Protein AF-A0A812NAX4-F1 (afdb_monomer)

Solvent-accessible surface area (backbone atoms only — not comparable to full-atom values): 62781 Å² total; per-residue (Å²): 134,81,82,60,40,32,60,65,48,39,56,72,76,38,64,85,41,59,45,77,74,54,98,50,32,24,37,31,60,54,75,72,42,81,40,72,45,87,43,66,38,52,86,31,51,60,58,52,54,61,52,49,70,75,42,55,69,29,51,54,52,54,76,72,54,90,77,86,83,73,79,55,61,58,78,74,62,56,74,78,41,81,78,51,67,66,37,50,66,20,48,49,54,37,56,79,65,63,74,74,81,77,62,67,94,86,67,61,64,92,54,76,72,58,40,53,35,77,49,75,54,81,39,40,68,48,80,36,25,58,86,56,80,72,66,96,62,95,67,77,50,75,64,40,61,62,59,78,36,71,72,51,55,52,49,42,26,52,47,27,51,48,53,51,38,50,56,44,37,50,20,47,75,78,35,60,86,48,38,64,66,44,49,54,50,52,67,70,31,40,29,34,75,69,30,70,69,49,33,55,52,50,50,48,46,54,49,34,37,75,75,61,31,59,70,50,30,36,52,52,42,51,48,69,62,66,71,60,54,75,92,77,54,44,73,65,56,57,47,48,43,56,73,74,38,85,78,68,78,78,74,82,83,67,92,89,49,78,69,61,51,54,53,49,49,50,48,48,30,55,74,67,48,55,48,60,72,39,63,70,54,34,53,40,50,50,43,29,54,55,48,51,57,36,48,75,68,68,42,85,75,73,74,65,73,92,77,68,55,68,71,56,52,52,49,50,38,64,73,58,36,89,46,69,68,34,49,52,53,36,44,73,29,59,42,84,76,76,87,60,76,72,79,75,78,60,65,86,39,85,87,43,42,57,80,56,66,32,87,84,41,60,67,59,46,25,52,19,39,32,35,45,47,51,68,65,48,70,50,100,56,86,59,86,46,66,44,75,44,49,82,52,86,64,74,76,68,56,77,82,62,61,81,55,78,86,53,90,62,47,52,37,30,55,70,71,48,101,90,42,75,35,54,60,42,50,86,83,70,77,72,53,74,71,64,57,46,65,36,32,66,71,44,83,77,38,64,40,68,56,42,39,30,51,55,14,47,51,51,37,26,31,30,69,45,46,83,65,49,60,56,45,29,46,26,32,63,81,49,80,46,40,47,53,42,50,32,47,30,33,32,71,49,54,72,72,72,36,44,80,27,43,49,44,55,57,41,43,71,41,64,61,98,46,100,80,54,92,49,21,35,28,30,37,80,83,72,47,64,35,40,66,42,58,39,74,72,58,73,78,50,88,79,72,72,73,79,72,73,69,81,77,67,82,92,81,85,81,93,66,74,59,103,43,72,73,42,52,53,52,53,52,51,51,49,51,50,50,35,54,50,46,34,57,42,54,89,46,55,41,64,59,23,27,33,34,10,37,23,43,42,42,40,56,51,49,50,53,51,49,26,39,70,76,43,50,91,56,15,71,82,73,44,74,51,69,66,56,52,50,52,53,43,52,52,26,50,52,35,33,49,51,17,51,68,37,55,79,83,47,53,54,49,46,77,83,53,67,62,51,74,66,55,43,39,62,88,48,82,73,82,75,51,74,66,50,45,54,53,29,47,53,51,50,45,51,51,44,59,73,53,48,90,79,61,93,70,87,83,50,71,74,46,64,38,36,48,72,69,56,47,52,50,40,40,52,51,16,42,54,50,29,52,49,53,50,54,68,70,41,84,83,62,69,91,80,55,72,64,56,57,60,51,54,63,63,53,76,76,58,90,75,81,79,51,74,65,58,50,54,52,49,52,50,50,55,52,42,53,57,67,55,69,67,81,86,70,98,64,59,64,46,53,56,41,50,52,48,47,35,52,52,67,43,76,82,64,92,66,66,74,88,77,51,42,64,37,78,64,62,54,41,42,6,62,87,43,94,54,38,35,35,30,53,46,98,87,71,45,78,45,48,27,36,46,53,36,24,20,33,56,37,81,46,86,53,95,91,51,83,75,48,69,46,67,42,70,70,36,75,56,67,37,51,47,68,50,39,51,36,33,34,26,37,36,45,45,79,77,48,102,48,32,30,37,35,42,90,84,38,60,70,47,75,39,51,56,78,42,50,69,30,30,44,53,68,69,43,76,50,76,57,99,66,38,37,39,38,31,45,42,73,67,34,50,52,50,48,52,53,50,60,72,65,37,37,66,58,58,33,50,56,48,52,54,52,48,60,61,47,55,76,66,50,54,72,63,59,60,64,72,73,63,81,84,64,85,87,78,78,77,83,74,79,59,89,94,64,48,40,80,49,34,16,86,81,42,19,69,62,47,48,31,54,52,53,67,50,43,55,70,74,32,67,94,52,79,62,48,50,100,85,49,20,36,77,49,103,90,50,73,42,51,42,71,56,53,28,66,28,40,51,51,20,49,55,62,76,45,57,90,52,53,62,70,57,35,0,46,50,47,49,51,54,60,57,50,53,38,88,67,64,91,61,17,67,58,49,38,51,51,49,53,53,44,26,65,74,63,14,75,80,80,73,82,85,125

pLDDT: mean 71.29, std 19.47, range [27.11, 98.25]

Sequence (1087 aa):
EQVPELRPWLLANRPGIYQRVEGVRYLCRPCGSEVFFVRPALSAVWFVHEHENKHKEGLQRMAAASWFQLRPNLSELLAQAVAFQRTPDSFDAWIANGVLAFTTESQAPSGWLSALRITVQGCSATLRHRDCEQGLADSLCASCEKLVTKPMLDSVANWARRLACADLVFACVFRPQDVAAKLERMESSDYTAYSKKCRSEVRRCSEIFSSMGIAALHDHCRRQWLCMTGATLTDEIRRFIRVNIAELNLISCEPDEQSACEDLQLAAYVASGKMQKHVAVRALLHTFVQAERRISSGNALVRPGRSLPDDFRLELMGTLGQGKAAADLLAMFHVRTRGQSRPRLDFGNPLVPDFFLSHLDKEGQQTSCATAFRLLTGGESQRLLRVAIDETYWRPTWQPVSQFKNRDVAIVGGGWSDEANMAVLNPKDGRSDHDLARLTVSCVAAKNPLFVELVGQLLESFEKAGRKALPVSVAYDGGTSNSLLNAVLLGLVDQDEMSDYPFFRSVSVARPNLKMFPLGVLRSKSKQYISGSNVFAEGGTAGLGVHKQRRAVGQRPSRFLEDNWECDGIRIFMFLGELISSTWNCGLGPEATFRNAMTAWYLLLIQVSEAKRIHGQGWRERALPSQTIRNCLHVVAHAALACIYNCSGTPWSLRGRQERPAEIKAPWRGNPSIANAIYSTQLEHLKNLRDSSKFQYPAVAPAFAVDLLEASELAGQALRGACFLQSMWSKARDTSLGYLWDLIMASWGKKQELSTWNAVEHELALARQASALDGGQRQSRIAAWTSRQNAMHGKASASDPSELLVTRVTHFKSHSESQLLLFLRADETVSLCLPLTSFRGAVLAGKGNPRRLQVARPSAAPLPAGLVKAVRVVELVESSKTTWVATGLNPVSMLDTTSVLAEVRAKEITRNSSRTTVKLSKEALEAMADFIKKAPWKEAAAAEEKVAWVHVGMFWQSVALQLVATPAGLAISKLPGLTAKQLTPAAGVKHIPLFLRGLPAIWEATPLLDSEGSFRIPKRSIPWPEVCVRAQDMLDVKLAGKNQSEYGKSVLWVLRSLLPEGDGALKRLQSFVQDVDSLAAPMLPLH

Foldseek 3Di:
DDQDFVVVVCCVPPNPQWDDQDDQWTQGPLVRDIAGLVGRGPVSVVVVVVVCVVRVVSVVVVVVDPPPDEAADEPVACVQQPLCVLAVVLQCLCVVLPPLDDPDPPDDPPDLNNQWDWDDDGRYIYIAGPPDPDDPDSDHDPSRNVSSDLVVVLVSLLNSLLSLLLVLLVCLVPNVVCNVVSLVVQCVHSSLVSDVVSVVVSVVLVVCCVPPNSVSSNVSSLVSVLPDPPVRCDVVNVVSCVRPRVPNDNDNDDPDDPPVVVVVVVVVCVVVVVLCSDVLSVVLVVQQVVQVVCVVVVNPDDPRDPPQDLVNVVVLCLVQPPDPVSCVSCVNSVNDCPDPPRSLPLCVDLLAQNQFAFLVPLVSLLSSLLSVLCSVCVDPDPDQAEAEAEDDQDALPCVSVVSVPPDQDDGAFDDDDPVDDNSIDGPPPPDDSVVVRRGDGDGDDDAQPVNQQSVLSNQLSNCVNVVNDGRQEYEYAPDQSCVNVQCLQQVVDDLVVLCVHHNSVQWDFADPPPVPSPTTWTAGPSRHTYHYDYCVVVVVPPDDDPPPVPPPDDDDDDPDPPPDPVSVVVVVVRVLVVLLVLLLHLVDALLSSLLSLLLSLLLLVVQLVVLCVPVPPCSCVVGDHPLVSVLSNLSSVVSNVCLQPPDQPDFSDSLLRPPPVCQLCVVPFDRDDSVSSVVSSVVSSVVSVVCVVPDDDPGHPGGDRQHPVNSVVSSVVSNVVNVVVVVVSPPPDDPPVPVVVVVVVVVVPDDDDDDPVNVQVVVLVVLQRVLRVDDDDDFLVLQLLVLLLCLLPPQDDPDDQVVDQWARCFWQAALVDWWKFWFQDPVRDIFIWTFHWFWFWDWDDDDPDDIDTRTHGTDNGIGGLSGTQKTWIFTWDDPDPFKTKGFPPTDIDIDGSSRTRTIGDFPDWDDDPGMIMTGHDPVSVVSVVVSVVVVSSVVSVVVVVVCVVVCVPCVVPVVVPPPPPDPPDDDPDDPPPADLLCCFLVNVQPVQLVLLVCQQVLVVVDRQADPQCWGDAPPDTHRSNQLSNLLSQLLCNVCTPDDRSRSSVVVVVLSVLCGPPDPCNSVSVSVSSVSSVSRGRGDDPPD

Structure (mmCIF, N/CA/C/O backbone):
data_AF-A0A812NAX4-F1
#
_entry.id   AF-A0A812NAX4-F1
#
loop_
_atom_site.group_PDB
_atom_site.id
_atom_site.type_symbol
_atom_site.label_atom_id
_atom_site.label_alt_id
_atom_site.label_comp_id
_atom_site.label_asym_id
_atom_site.label_entity_id
_atom_site.label_seq_id
_atom_site.pdbx_PDB_ins_code
_atom_site.Cartn_x
_atom_site.Cartn_y
_atom_site.Cartn_z
_atom_site.occupancy
_atom_site.B_iso_or_equiv
_atom_site.auth_seq_id
_atom_site.auth_comp_id
_atom_site.auth_asym_id
_atom_site.auth_atom_id
_atom_site.pdbx_PDB_model_num
ATOM 1 N N . GLU A 1 1 ? 28.084 24.076 -22.697 1.00 32.84 1 GLU A N 1
ATOM 2 C CA . GLU A 1 1 ? 29.209 23.252 -23.200 1.00 32.84 1 GLU A CA 1
ATOM 3 C C . GLU A 1 1 ? 28.862 21.774 -23.037 1.00 32.84 1 GLU A C 1
ATOM 5 O O . GLU A 1 1 ? 28.459 21.372 -21.952 1.00 32.84 1 GLU A O 1
ATOM 10 N N . GLN A 1 2 ? 28.924 20.979 -24.110 1.00 34.22 2 GLN A N 1
ATOM 11 C CA . GLN A 1 2 ? 28.561 19.554 -24.076 1.00 34.22 2 GLN A CA 1
ATOM 12 C C . GLN A 1 2 ? 29.540 18.765 -23.196 1.00 34.22 2 GLN A C 1
ATOM 14 O O . GLN A 1 2 ? 30.754 18.885 -23.359 1.00 34.22 2 GLN A O 1
ATOM 19 N N . VAL A 1 3 ? 29.025 17.918 -22.297 1.00 42.00 3 VAL A N 1
ATOM 20 C CA . VAL A 1 3 ? 29.852 16.965 -21.539 1.00 42.00 3 VAL A CA 1
ATOM 21 C C . VAL A 1 3 ? 30.560 16.064 -22.551 1.00 42.00 3 VAL A C 1
ATOM 23 O O . VAL A 1 3 ? 29.872 15.378 -23.313 1.00 42.00 3 VAL A O 1
ATOM 26 N N . PRO A 1 4 ? 31.901 16.038 -22.611 1.00 55.22 4 PRO A N 1
ATOM 27 C CA . PRO A 1 4 ? 32.544 15.361 -23.717 1.00 55.22 4 PRO A CA 1
ATOM 28 C C . PRO A 1 4 ? 32.395 13.842 -23.547 1.00 55.22 4 PRO A C 1
ATOM 30 O O . PRO A 1 4 ? 32.759 13.245 -22.526 1.00 55.22 4 PRO A O 1
ATOM 33 N N . GLU A 1 5 ? 31.794 13.206 -24.549 1.00 74.19 5 GLU A N 1
ATOM 34 C CA . GLU A 1 5 ? 31.645 11.756 -24.606 1.00 74.19 5 GLU A CA 1
ATOM 35 C C . GLU A 1 5 ? 32.976 11.112 -25.053 1.00 74.19 5 GLU A C 1
ATOM 37 O O . GLU A 1 5 ? 33.721 11.644 -25.881 1.00 74.19 5 GLU A O 1
ATOM 42 N N . LEU A 1 6 ? 33.274 9.917 -24.536 1.00 82.56 6 LEU A N 1
ATOM 43 C CA . LEU A 1 6 ? 34.453 9.125 -24.889 1.00 82.56 6 LEU A CA 1
ATOM 44 C C . LEU A 1 6 ? 34.507 8.845 -26.395 1.00 82.56 6 LEU A C 1
ATOM 46 O O . LEU A 1 6 ? 35.587 8.774 -26.965 1.00 82.56 6 LEU A O 1
ATOM 50 N N . ARG A 1 7 ? 33.359 8.672 -27.058 1.00 83.44 7 ARG A N 1
ATOM 51 C CA . ARG A 1 7 ? 33.320 8.344 -28.488 1.00 83.44 7 ARG A CA 1
ATOM 52 C C . ARG A 1 7 ? 33.854 9.489 -29.364 1.00 83.44 7 ARG A C 1
ATOM 54 O O . ARG A 1 7 ? 34.763 9.210 -30.141 1.00 83.44 7 ARG A O 1
ATOM 61 N N . PRO A 1 8 ? 33.344 10.733 -29.272 1.00 82.12 8 PRO A N 1
ATOM 62 C CA . PRO A 1 8 ? 33.977 11.891 -29.900 1.00 82.12 8 PRO A CA 1
ATOM 63 C C . PRO A 1 8 ? 35.474 11.978 -29.599 1.00 82.12 8 PRO A C 1
ATOM 65 O O . PRO A 1 8 ? 36.267 12.170 -30.516 1.00 82.12 8 PRO A O 1
ATOM 68 N N . TRP A 1 9 ? 35.876 11.733 -28.346 1.00 90.56 9 TRP A N 1
ATOM 69 C CA . TRP A 1 9 ? 37.289 11.742 -27.974 1.00 90.56 9 TRP A CA 1
ATOM 70 C C . TRP A 1 9 ? 38.098 10.642 -28.677 1.00 90.56 9 TRP A C 1
ATOM 72 O O . TRP A 1 9 ? 39.161 10.936 -29.211 1.00 90.56 9 TRP A O 1
ATOM 82 N N . LEU A 1 10 ? 37.601 9.403 -28.740 1.00 90.25 10 LEU A N 1
ATOM 83 C CA . LEU A 1 10 ? 38.242 8.282 -29.438 1.00 90.25 10 LEU A CA 1
ATOM 84 C C . LEU A 1 10 ? 38.336 8.532 -30.946 1.00 90.25 10 LEU A C 1
ATOM 86 O O . LEU A 1 10 ? 39.354 8.217 -31.549 1.00 90.25 10 LEU A O 1
ATOM 90 N N . LEU A 1 11 ? 37.300 9.111 -31.554 1.00 85.19 11 LEU A N 1
ATOM 91 C CA . LEU A 1 11 ? 37.309 9.451 -32.977 1.00 85.19 11 LEU A CA 1
ATOM 92 C C . LEU A 1 11 ? 38.328 10.552 -33.291 1.00 85.19 11 LEU A C 1
ATOM 94 O O . LEU A 1 11 ? 39.028 10.446 -34.292 1.00 85.19 11 LEU A O 1
ATOM 98 N N . ALA A 1 12 ? 38.436 11.564 -32.428 1.00 84.94 12 ALA A N 1
ATOM 99 C CA . ALA A 1 12 ? 39.374 12.668 -32.606 1.00 84.94 12 ALA A CA 1
ATOM 100 C C . ALA A 1 12 ? 40.826 12.279 -32.278 1.00 84.94 12 ALA A C 1
ATOM 102 O O . ALA A 1 12 ? 41.744 12.632 -33.008 1.00 84.94 12 ALA A O 1
ATOM 103 N N . ASN A 1 13 ? 41.045 11.538 -31.189 1.00 88.75 13 ASN A N 1
ATOM 104 C CA . ASN A 1 13 ? 42.379 11.307 -30.625 1.00 88.75 13 ASN A CA 1
ATOM 105 C C . ASN A 1 13 ? 42.950 9.921 -30.939 1.00 88.75 13 ASN A C 1
ATOM 107 O O . ASN A 1 13 ? 44.142 9.694 -30.729 1.00 88.75 13 ASN A O 1
ATOM 111 N N . ARG A 1 14 ? 42.117 8.970 -31.373 1.00 89.44 14 ARG A N 1
ATOM 112 C CA . ARG A 1 14 ? 42.490 7.576 -31.675 1.00 89.44 14 ARG A CA 1
ATOM 113 C C . ARG A 1 14 ? 41.815 7.065 -32.962 1.00 89.44 14 ARG A C 1
ATOM 115 O O . ARG A 1 14 ? 41.228 5.974 -32.950 1.00 89.44 14 ARG A O 1
ATOM 122 N N . PRO A 1 15 ? 41.874 7.823 -34.076 1.00 87.56 15 PRO A N 1
ATOM 123 C CA . PRO A 1 15 ? 41.167 7.467 -35.300 1.00 87.56 15 PRO A CA 1
ATOM 124 C C . PRO A 1 15 ? 41.608 6.087 -35.801 1.00 87.56 15 PRO A C 1
ATOM 126 O O . PRO A 1 15 ? 42.792 5.790 -35.920 1.00 87.56 15 PRO A O 1
ATOM 129 N N . GLY A 1 16 ? 40.637 5.209 -36.055 1.00 81.94 16 GLY A N 1
ATOM 130 C CA . GLY A 1 16 ? 40.885 3.874 -36.607 1.00 81.94 16 GLY A CA 1
ATOM 131 C C . GLY A 1 16 ? 41.453 2.830 -35.637 1.00 81.94 16 GLY A C 1
ATOM 132 O O . GLY A 1 16 ? 41.496 1.662 -36.012 1.00 81.94 16 GLY A O 1
ATOM 133 N N . ILE A 1 17 ? 41.829 3.187 -34.402 1.00 90.31 17 ILE A N 1
ATOM 134 C CA . ILE A 1 17 ? 42.374 2.235 -33.413 1.00 90.31 17 ILE A CA 1
ATOM 135 C C . ILE A 1 17 ? 41.254 1.429 -32.741 1.00 90.31 17 ILE A C 1
ATOM 137 O O . ILE A 1 17 ? 41.380 0.217 -32.558 1.00 90.31 17 ILE A O 1
ATOM 141 N N . TYR A 1 18 ? 40.146 2.088 -32.397 1.00 89.94 18 TYR A N 1
ATOM 142 C CA . TYR A 1 18 ? 39.008 1.477 -31.710 1.00 89.94 18 TYR A CA 1
ATOM 143 C C . TYR A 1 18 ? 37.757 1.520 -32.584 1.00 89.94 18 TYR A C 1
ATOM 145 O O . TYR A 1 18 ? 37.192 2.583 -32.835 1.00 89.94 18 TYR A O 1
ATOM 153 N N . GLN A 1 19 ? 37.295 0.352 -33.027 1.00 86.31 19 GLN A N 1
ATOM 154 C CA . GLN A 1 19 ? 36.069 0.211 -33.806 1.00 86.31 19 GLN A CA 1
ATOM 155 C C . GLN A 1 19 ? 34.911 -0.159 -32.885 1.00 86.31 19 GLN A C 1
ATOM 157 O O . GLN A 1 19 ? 34.950 -1.183 -32.214 1.00 86.31 19 GLN A O 1
ATOM 162 N N . ARG A 1 20 ? 33.859 0.659 -32.851 1.00 83.00 20 ARG A N 1
ATOM 163 C CA . ARG A 1 20 ? 32.684 0.362 -32.027 1.00 83.00 20 ARG A CA 1
ATOM 164 C C . ARG A 1 20 ? 31.989 -0.901 -32.541 1.00 83.00 20 ARG A C 1
ATOM 166 O O . ARG A 1 20 ? 31.646 -0.958 -33.718 1.00 83.00 20 ARG A O 1
ATOM 173 N N . VAL A 1 21 ? 31.777 -1.866 -31.650 1.00 73.44 21 VAL A N 1
ATOM 174 C CA . VAL A 1 21 ? 30.985 -3.073 -31.925 1.00 73.44 21 VAL A CA 1
ATOM 175 C C . VAL A 1 21 ? 29.538 -2.794 -31.531 1.00 73.44 21 VAL A C 1
ATOM 177 O O . VAL A 1 21 ? 28.669 -2.713 -32.389 1.00 73.44 21 VAL A O 1
ATOM 180 N N . GLU A 1 22 ? 29.293 -2.525 -30.245 1.00 62.22 22 GLU A N 1
ATOM 181 C CA . GLU A 1 22 ? 27.955 -2.252 -29.711 1.00 62.22 22 GLU A CA 1
ATOM 182 C C . GLU A 1 22 ? 28.038 -1.540 -28.353 1.00 62.22 22 GLU A C 1
ATOM 184 O O . GLU A 1 22 ? 28.858 -1.894 -27.508 1.00 62.22 22 GLU A O 1
ATOM 189 N N . GLY A 1 23 ? 27.193 -0.533 -28.101 1.00 74.94 23 GLY A N 1
ATOM 190 C CA . GLY A 1 23 ? 27.151 0.129 -26.791 1.00 74.94 23 GLY A CA 1
ATOM 191 C C . GLY A 1 23 ? 28.509 0.722 -26.391 1.00 74.94 23 GLY A C 1
ATOM 192 O O . GLY A 1 23 ? 28.989 1.641 -27.062 1.00 74.94 23 GLY A O 1
ATOM 193 N N . VAL A 1 24 ? 29.090 0.189 -25.311 1.00 72.38 24 VAL A N 1
ATOM 194 C CA . VAL A 1 24 ? 30.412 0.518 -24.736 1.00 72.38 24 VAL A CA 1
ATOM 195 C C . VAL A 1 24 ? 31.532 -0.455 -25.157 1.00 72.38 24 VAL A C 1
ATOM 197 O O . VAL A 1 24 ? 32.656 -0.366 -24.658 1.00 72.38 24 VAL A O 1
ATOM 200 N N . ARG A 1 25 ? 31.240 -1.396 -26.066 1.00 74.94 25 ARG A N 1
ATOM 201 C CA . ARG A 1 25 ? 32.199 -2.358 -26.624 1.00 74.94 25 ARG A CA 1
ATOM 202 C C . ARG A 1 25 ? 32.916 -1.781 -27.835 1.00 74.94 25 ARG A C 1
ATOM 204 O O . ARG A 1 25 ? 32.284 -1.317 -28.790 1.00 74.94 25 ARG A O 1
ATOM 211 N N . TYR A 1 26 ? 34.234 -1.894 -27.820 1.00 89.06 26 TYR A N 1
ATOM 212 C CA . TYR A 1 26 ? 35.106 -1.489 -28.909 1.00 89.06 26 TYR A CA 1
ATOM 213 C C . TYR A 1 26 ? 36.061 -2.628 -29.247 1.00 89.06 26 TYR A C 1
ATOM 215 O O . TYR A 1 26 ? 36.662 -3.220 -28.361 1.00 89.06 26 TYR A O 1
ATOM 223 N N . LEU A 1 27 ? 36.239 -2.919 -30.527 1.00 81.69 27 LEU A N 1
ATOM 224 C CA . LEU A 1 27 ? 37.303 -3.774 -31.023 1.00 81.69 27 LEU A CA 1
ATOM 225 C C . LEU A 1 27 ? 38.566 -2.927 -31.169 1.00 81.69 27 LEU A C 1
ATOM 227 O O . LEU A 1 27 ? 38.596 -1.972 -31.949 1.00 81.69 27 LEU A O 1
ATOM 231 N N . CYS A 1 28 ? 39.608 -3.266 -30.418 1.00 91.38 28 CYS A N 1
ATOM 232 C CA . CYS A 1 28 ? 40.914 -2.659 -30.593 1.00 91.38 28 CYS A CA 1
ATOM 233 C C . CYS A 1 28 ? 41.626 -3.338 -31.754 1.00 91.38 28 CYS A C 1
ATOM 235 O O . CYS A 1 28 ? 42.024 -4.498 -31.658 1.00 91.38 28 CYS A O 1
ATOM 237 N N . ARG A 1 29 ? 41.791 -2.612 -32.856 1.00 79.00 29 ARG A N 1
ATOM 238 C CA . ARG A 1 29 ? 42.434 -3.137 -34.061 1.00 79.00 29 ARG A CA 1
ATOM 239 C C . ARG A 1 29 ? 43.895 -3.564 -33.848 1.00 79.00 29 ARG A C 1
ATOM 241 O O . ARG A 1 29 ? 44.226 -4.638 -34.338 1.00 79.00 29 ARG A O 1
ATOM 248 N N . PRO A 1 30 ? 44.734 -2.838 -33.076 1.00 83.94 30 PRO A N 1
ATOM 249 C CA . PRO A 1 30 ? 46.117 -3.243 -32.808 1.00 83.94 30 PRO A CA 1
ATOM 250 C C . PRO A 1 30 ? 46.301 -4.650 -32.235 1.00 83.94 30 PRO A C 1
ATOM 252 O O . PRO A 1 30 ? 47.241 -5.346 -32.602 1.00 83.94 30 PRO A O 1
ATOM 255 N N . CYS A 1 31 ? 45.434 -5.060 -31.308 1.00 82.69 31 CYS A N 1
ATOM 256 C CA . CYS A 1 31 ? 45.576 -6.325 -30.582 1.00 82.69 31 CYS A CA 1
ATOM 257 C C . CYS A 1 31 ? 44.451 -7.325 -30.874 1.00 82.69 31 CYS A C 1
ATOM 259 O O . CYS A 1 31 ? 44.416 -8.397 -30.275 1.00 82.69 31 CYS A O 1
ATOM 261 N N . GLY A 1 32 ? 43.503 -6.965 -31.744 1.00 76.19 32 GLY A N 1
ATOM 262 C CA . GLY A 1 32 ? 42.338 -7.780 -32.096 1.00 76.19 32 GLY A CA 1
ATOM 263 C C . GLY A 1 32 ? 41.372 -8.055 -30.938 1.00 76.19 32 GLY A C 1
ATOM 264 O O . GLY A 1 32 ? 40.449 -8.851 -31.096 1.00 76.19 32 GLY A O 1
ATOM 265 N N . SER A 1 33 ? 41.569 -7.435 -29.770 1.00 79.88 33 SER A N 1
ATOM 266 C CA . SER A 1 33 ? 40.774 -7.727 -28.577 1.00 79.88 33 SER A CA 1
ATOM 267 C C . SER A 1 33 ? 39.564 -6.804 -28.450 1.00 79.88 33 SER A C 1
ATOM 269 O O . SER A 1 33 ? 39.634 -5.602 -28.723 1.00 79.88 33 SER A O 1
ATOM 271 N N . GLU A 1 34 ? 38.434 -7.369 -28.021 1.00 75.94 34 GLU A N 1
ATOM 272 C CA . GLU A 1 34 ? 37.296 -6.574 -27.568 1.00 75.94 34 GLU A CA 1
ATOM 273 C C . GLU A 1 34 ? 37.598 -5.960 -26.203 1.00 75.94 34 GLU A C 1
ATOM 275 O O . GLU A 1 34 ? 37.923 -6.646 -25.229 1.00 75.94 34 GLU A O 1
ATOM 280 N N . VAL A 1 35 ? 37.431 -4.648 -26.143 1.00 80.56 35 VAL A N 1
ATOM 281 C CA . VAL A 1 35 ? 37.630 -3.816 -24.970 1.00 80.56 35 VAL A CA 1
ATOM 282 C C . VAL A 1 35 ? 36.301 -3.199 -24.581 1.00 80.56 35 VAL A C 1
ATOM 284 O O . VAL A 1 35 ? 35.562 -2.657 -25.405 1.00 80.56 35 VAL A O 1
ATOM 287 N N . PHE A 1 36 ? 36.003 -3.271 -23.294 1.00 78.94 36 PHE A N 1
ATOM 288 C CA . PHE A 1 36 ? 34.833 -2.640 -22.714 1.00 78.94 36 PHE A CA 1
ATOM 289 C C . PHE A 1 36 ? 35.236 -1.325 -22.067 1.00 78.94 36 PHE A C 1
ATOM 291 O O . PHE A 1 36 ? 35.768 -1.307 -20.957 1.00 78.94 36 PHE A O 1
ATOM 298 N N . PHE A 1 37 ? 34.944 -0.216 -22.739 1.00 80.38 37 PHE A N 1
ATOM 299 C CA . PHE A 1 37 ? 35.069 1.100 -22.129 1.00 80.38 37 PHE A CA 1
ATOM 300 C C . PHE A 1 37 ? 33.770 1.409 -21.399 1.00 80.38 37 PHE A C 1
ATOM 302 O O . PHE A 1 37 ? 32.910 2.112 -21.915 1.00 80.38 37 PHE A O 1
ATOM 309 N N . VAL A 1 38 ? 33.635 0.819 -20.204 1.00 58.03 38 VAL A N 1
ATOM 310 C CA . VAL A 1 38 ? 32.437 0.771 -19.335 1.00 58.03 38 VAL A CA 1
ATOM 311 C C . VAL A 1 38 ? 31.697 2.114 -19.214 1.00 58.03 38 VAL A C 1
ATOM 313 O O . VAL A 1 38 ? 30.493 2.134 -18.976 1.00 58.03 38 VAL A O 1
ATOM 316 N N . ARG A 1 39 ? 32.389 3.239 -19.436 1.00 63.53 39 ARG A N 1
ATOM 317 C CA . ARG A 1 39 ? 31.844 4.592 -19.358 1.00 63.53 39 ARG A CA 1
ATOM 318 C C . ARG A 1 39 ? 31.825 5.276 -20.740 1.00 63.53 39 ARG A C 1
ATOM 320 O O . ARG A 1 39 ? 32.862 5.348 -21.394 1.00 63.53 39 ARG A O 1
ATOM 327 N N . PRO A 1 40 ? 30.694 5.863 -21.170 1.00 60.62 40 PRO A N 1
ATOM 328 C CA . PRO A 1 40 ? 30.636 6.700 -22.370 1.00 60.62 40 PRO A CA 1
ATOM 329 C C . PRO A 1 40 ? 31.168 8.129 -22.151 1.00 60.62 40 PRO A C 1
ATOM 331 O O . PRO A 1 40 ? 31.182 8.897 -23.103 1.00 60.62 40 PRO A O 1
ATOM 334 N N . ALA A 1 41 ? 31.601 8.499 -20.940 1.00 71.62 41 ALA A N 1
ATOM 335 C CA . ALA A 1 41 ? 32.140 9.823 -20.594 1.00 71.62 41 ALA A CA 1
ATOM 336 C C . ALA A 1 41 ? 33.683 9.866 -20.636 1.00 71.62 41 ALA A C 1
ATOM 338 O O . ALA A 1 41 ? 34.329 8.822 -20.546 1.00 71.62 41 ALA A O 1
ATOM 339 N N . LEU A 1 42 ? 34.292 11.060 -20.685 1.00 71.00 42 LEU A N 1
ATOM 340 C CA . LEU A 1 42 ? 35.761 11.237 -20.692 1.00 71.00 42 LEU A CA 1
ATOM 341 C C . LEU A 1 42 ? 36.517 10.593 -19.526 1.00 71.00 42 LEU A C 1
ATOM 343 O O . LEU A 1 42 ? 37.695 10.279 -19.673 1.00 71.00 42 LEU A O 1
ATOM 347 N N . SER A 1 43 ? 35.873 10.331 -18.386 1.00 64.94 43 SER A N 1
ATOM 348 C CA . SER A 1 43 ? 36.522 9.583 -17.298 1.00 64.94 43 SER A CA 1
ATOM 349 C C . SER A 1 43 ? 36.967 8.176 -17.730 1.00 64.94 43 SER A C 1
ATOM 351 O O . SER A 1 43 ? 37.780 7.546 -17.059 1.00 64.94 43 SER A O 1
ATOM 353 N N . ALA A 1 44 ? 36.481 7.694 -18.878 1.00 75.62 44 ALA A N 1
ATOM 354 C CA . ALA A 1 44 ? 36.896 6.447 -19.489 1.00 75.62 44 ALA A CA 1
ATOM 355 C C . ALA A 1 44 ? 38.250 6.498 -20.218 1.00 75.62 44 ALA A C 1
ATOM 357 O O . ALA A 1 44 ? 38.807 5.445 -20.526 1.00 75.62 44 ALA A O 1
ATOM 358 N N . VAL A 1 45 ? 38.789 7.691 -20.493 1.00 82.94 45 VAL A N 1
ATOM 359 C CA . VAL A 1 45 ? 40.061 7.880 -21.214 1.00 82.94 45 VAL A CA 1
ATOM 360 C C . VAL A 1 45 ? 41.217 7.181 -20.501 1.00 82.94 45 VAL A C 1
ATOM 362 O O . VAL A 1 45 ? 42.076 6.579 -21.140 1.00 82.94 45 VAL A O 1
ATOM 365 N N . TRP A 1 46 ? 41.193 7.147 -19.169 1.00 78.56 46 TRP A N 1
ATOM 366 C CA . TRP A 1 46 ? 42.182 6.396 -18.401 1.00 78.56 46 TRP A CA 1
ATOM 367 C C . TRP A 1 46 ? 42.171 4.889 -18.725 1.00 78.56 46 TRP A C 1
ATOM 369 O O . TRP A 1 46 ? 43.239 4.292 -18.842 1.00 78.56 46 TRP A O 1
ATOM 379 N N . PHE A 1 47 ? 41.002 4.278 -18.974 1.00 77.19 47 PHE A N 1
ATOM 380 C CA . PHE A 1 47 ? 40.921 2.870 -19.398 1.00 77.19 47 PHE A CA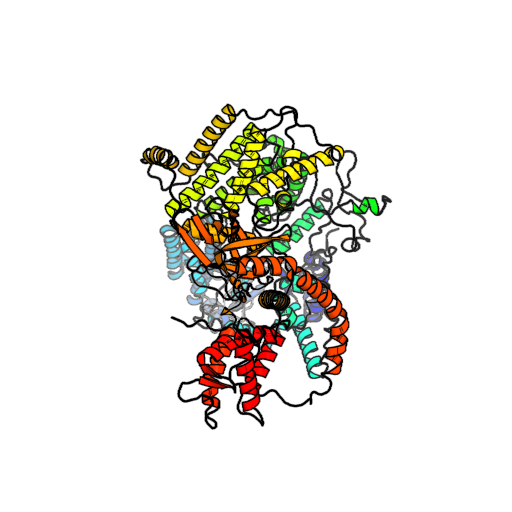 1
ATOM 381 C C . PHE A 1 47 ? 41.473 2.655 -20.806 1.00 77.19 47 PHE A C 1
ATOM 383 O O . PHE A 1 47 ? 42.046 1.603 -21.083 1.00 77.19 47 PHE A O 1
ATOM 390 N N . VAL A 1 48 ? 41.318 3.645 -21.691 1.00 88.31 48 VAL A N 1
ATOM 391 C CA . VAL A 1 48 ? 41.933 3.616 -23.022 1.00 88.31 48 VAL A CA 1
ATOM 392 C C . VAL A 1 48 ? 43.451 3.576 -22.872 1.00 88.31 48 VAL A C 1
ATOM 394 O O . VAL A 1 48 ? 44.088 2.690 -23.430 1.00 88.31 48 VAL A O 1
ATOM 397 N N . HIS A 1 49 ? 44.030 4.444 -22.040 1.00 89.31 49 HIS A N 1
ATOM 398 C CA . HIS A 1 49 ? 45.473 4.452 -21.788 1.00 89.31 49 HIS A CA 1
ATOM 399 C C . HIS A 1 49 ? 45.976 3.183 -21.084 1.00 89.31 49 HIS A C 1
ATOM 401 O O . HIS A 1 49 ? 47.006 2.634 -21.475 1.00 89.31 49 HIS A O 1
ATOM 407 N N . GLU A 1 50 ? 45.254 2.670 -20.080 1.00 84.69 50 GLU A N 1
ATOM 408 C CA . GLU A 1 50 ? 45.601 1.404 -19.414 1.00 84.69 50 GLU A CA 1
ATOM 409 C C . GLU A 1 50 ? 45.601 0.236 -20.412 1.00 84.69 50 GLU A C 1
ATOM 411 O O . GLU A 1 50 ? 46.459 -0.646 -20.351 1.00 84.69 50 GLU A O 1
ATOM 416 N N . HIS A 1 51 ? 44.652 0.236 -21.348 1.00 90.06 51 HIS A N 1
ATOM 417 C CA . HIS A 1 51 ? 44.577 -0.765 -22.396 1.00 90.06 51 HIS A CA 1
ATOM 418 C C . HIS A 1 51 ? 45.717 -0.629 -23.414 1.00 90.06 51 HIS A C 1
ATOM 420 O O . HIS A 1 51 ? 46.389 -1.618 -23.690 1.00 90.06 51 HIS A O 1
ATOM 426 N N . GLU A 1 52 ? 45.977 0.576 -23.929 1.00 92.62 52 GLU A N 1
ATOM 427 C CA . GLU A 1 52 ? 47.063 0.863 -24.885 1.00 92.62 52 GLU A CA 1
ATOM 428 C C . GLU A 1 52 ? 48.437 0.465 -24.346 1.00 92.62 52 GLU A C 1
ATOM 430 O O . GLU A 1 52 ? 49.269 -0.079 -25.073 1.00 92.62 52 GLU A O 1
ATOM 435 N N . ASN A 1 53 ? 48.655 0.644 -23.042 1.00 88.06 53 ASN A N 1
ATOM 436 C CA . ASN A 1 53 ? 49.893 0.232 -22.391 1.00 88.06 53 ASN A CA 1
ATOM 437 C C . ASN A 1 53 ? 50.159 -1.281 -22.472 1.00 88.06 53 ASN A C 1
ATOM 439 O O . ASN A 1 53 ? 51.317 -1.681 -22.370 1.00 88.06 53 ASN A O 1
ATOM 443 N N . LYS A 1 54 ? 49.130 -2.113 -22.686 1.00 83.44 54 LYS A N 1
ATOM 444 C CA . LYS A 1 54 ? 49.254 -3.577 -22.791 1.00 83.44 54 LYS A CA 1
ATOM 445 C C . LYS A 1 54 ? 49.614 -4.064 -24.200 1.00 83.44 54 LYS A C 1
ATOM 447 O O . LYS A 1 54 ? 49.932 -5.237 -24.347 1.00 83.44 54 LYS A O 1
ATOM 452 N N . HIS A 1 55 ? 49.562 -3.210 -25.230 1.00 81.06 55 HIS A N 1
ATOM 453 C CA . HIS A 1 55 ? 49.824 -3.603 -26.629 1.00 81.06 55 HIS A CA 1
ATOM 454 C C . HIS A 1 55 ? 50.537 -2.517 -27.453 1.00 81.06 55 HIS A C 1
ATOM 456 O O . HIS A 1 55 ? 50.290 -2.356 -28.648 1.00 81.06 55 HIS A O 1
ATOM 462 N N . LYS A 1 56 ? 51.489 -1.811 -26.828 1.00 86.75 56 LYS A N 1
ATOM 463 C CA . LYS A 1 56 ? 52.296 -0.745 -27.457 1.00 86.75 56 LYS A CA 1
ATOM 464 C C . LYS A 1 56 ? 52.891 -1.134 -28.821 1.00 86.75 56 LYS A C 1
ATOM 466 O O . LYS A 1 56 ? 52.862 -0.324 -29.742 1.00 86.75 56 LYS A O 1
ATOM 471 N N . GLU A 1 57 ? 53.352 -2.373 -28.983 1.00 78.69 57 GLU A N 1
ATOM 472 C CA . GLU A 1 57 ? 53.892 -2.880 -30.256 1.00 78.69 57 GLU A CA 1
ATOM 473 C C . GLU A 1 57 ? 52.847 -2.972 -31.381 1.00 78.69 57 GLU A C 1
ATOM 475 O O . GLU A 1 57 ? 53.167 -2.768 -32.551 1.00 78.69 57 GLU A O 1
ATOM 480 N N . GLY A 1 58 ? 51.586 -3.281 -31.060 1.00 78.00 58 GLY A N 1
ATOM 481 C CA . GLY A 1 58 ? 50.499 -3.318 -32.043 1.00 78.00 58 GLY A CA 1
ATOM 482 C C . GLY A 1 58 ? 50.138 -1.917 -32.539 1.00 78.00 58 GLY A C 1
ATOM 483 O O . GLY A 1 58 ? 49.863 -1.721 -33.723 1.00 78.00 58 GLY A O 1
ATOM 484 N N . LEU A 1 59 ? 50.186 -0.926 -31.642 1.00 82.12 59 LEU A N 1
ATOM 485 C CA . LEU A 1 59 ? 49.987 0.485 -31.987 1.00 82.12 59 LEU A CA 1
ATOM 486 C C . LEU A 1 59 ? 51.108 0.999 -32.899 1.00 82.12 59 LEU A C 1
ATOM 488 O O . LEU A 1 59 ? 50.824 1.685 -33.878 1.00 82.12 59 LEU A O 1
ATOM 492 N N . GLN A 1 60 ? 52.359 0.611 -32.628 1.00 82.62 60 GLN A N 1
ATOM 493 C CA . GLN A 1 60 ? 53.508 0.933 -33.482 1.00 82.62 60 GLN A CA 1
ATOM 494 C C . GLN A 1 60 ? 53.382 0.307 -34.881 1.00 82.62 60 GLN A C 1
ATOM 496 O O . GLN A 1 60 ? 53.637 0.983 -35.874 1.00 82.62 60 GLN A O 1
ATOM 501 N N . ARG A 1 61 ? 52.913 -0.946 -34.982 1.00 75.75 61 ARG A N 1
ATOM 502 C CA . ARG A 1 61 ? 52.664 -1.615 -36.273 1.00 75.75 61 ARG A CA 1
ATOM 503 C C . ARG A 1 61 ? 51.560 -0.947 -37.096 1.00 75.75 61 ARG A C 1
ATOM 505 O O . ARG A 1 61 ? 51.710 -0.807 -38.304 1.00 75.75 61 ARG A O 1
ATOM 512 N N . MET A 1 62 ? 50.470 -0.508 -36.463 1.00 72.94 62 MET A N 1
ATOM 513 C CA . MET A 1 62 ? 49.396 0.206 -37.164 1.00 72.94 62 MET A CA 1
ATOM 514 C C . MET A 1 62 ? 49.808 1.602 -37.633 1.00 72.94 62 MET A C 1
ATOM 516 O O . MET A 1 62 ? 49.381 2.018 -38.705 1.00 72.94 62 MET A O 1
ATOM 520 N N . ALA A 1 63 ? 50.652 2.307 -36.875 1.00 70.00 63 ALA A N 1
ATOM 521 C CA . ALA A 1 63 ? 51.195 3.597 -37.300 1.00 70.00 63 ALA A CA 1
ATOM 522 C C . ALA A 1 63 ? 52.083 3.484 -38.557 1.00 70.00 63 ALA A C 1
ATOM 524 O O . ALA A 1 63 ? 52.242 4.465 -39.277 1.00 70.00 63 ALA A O 1
ATOM 525 N N . ALA A 1 64 ? 52.619 2.292 -38.843 1.00 60.47 64 ALA A N 1
ATOM 526 C CA . ALA A 1 64 ? 53.460 2.019 -40.006 1.00 60.47 64 ALA A CA 1
ATOM 527 C C . ALA A 1 64 ? 52.694 1.534 -41.261 1.00 60.47 64 ALA A C 1
ATOM 529 O O . ALA A 1 64 ? 53.292 1.465 -42.331 1.00 60.47 64 ALA A O 1
ATOM 530 N N . ALA A 1 65 ? 51.397 1.195 -41.173 1.00 52.38 65 ALA A N 1
ATOM 531 C CA . ALA A 1 65 ? 50.649 0.551 -42.264 1.00 52.38 65 ALA A CA 1
ATOM 532 C C . ALA A 1 65 ? 49.535 1.447 -42.855 1.00 52.38 65 ALA A C 1
ATOM 534 O O . ALA A 1 65 ? 48.496 1.666 -42.235 1.00 52.38 65 ALA A O 1
ATOM 535 N N . SER A 1 66 ? 49.706 1.908 -44.100 1.00 42.69 66 SER A N 1
ATOM 536 C CA . SER A 1 66 ? 48.780 2.785 -44.851 1.00 42.69 66 SER A CA 1
ATOM 537 C C . SER A 1 66 ? 47.638 2.053 -45.592 1.00 42.69 66 SER A C 1
ATOM 539 O O . SER A 1 66 ? 47.219 2.456 -46.672 1.00 42.69 66 SER A O 1
ATOM 541 N N . TRP A 1 67 ? 47.116 0.948 -45.057 1.00 45.03 67 TRP A N 1
ATOM 542 C CA . TRP A 1 67 ? 46.310 -0.020 -45.833 1.00 45.03 67 TRP A CA 1
ATOM 543 C C . TRP A 1 67 ? 44.791 0.233 -45.935 1.00 45.03 67 TRP A C 1
ATOM 545 O O . TRP A 1 67 ? 44.046 -0.646 -46.367 1.00 45.03 67 TRP A O 1
ATOM 555 N N . PHE A 1 68 ? 44.269 1.401 -45.566 1.00 40.28 68 PHE A N 1
ATOM 556 C CA . PHE A 1 68 ? 42.813 1.599 -45.500 1.00 40.28 68 PHE A CA 1
ATOM 557 C C . PHE A 1 68 ? 42.244 2.348 -46.710 1.00 40.28 68 PHE A C 1
ATOM 559 O O . PHE A 1 68 ? 42.010 3.546 -46.590 1.00 40.28 68 PHE A O 1
ATOM 566 N N . GLN A 1 69 ? 41.942 1.653 -47.826 1.00 40.44 69 GLN A N 1
ATOM 567 C CA . GLN A 1 69 ? 40.886 2.127 -48.752 1.00 40.44 69 GLN A CA 1
ATOM 568 C C . GLN A 1 69 ? 40.281 1.176 -49.814 1.00 40.44 69 GLN A C 1
ATOM 570 O O . GLN A 1 69 ? 39.390 1.628 -50.526 1.00 40.44 69 GLN A O 1
ATOM 575 N N . LEU A 1 70 ? 40.628 -0.112 -49.943 1.00 39.25 70 LEU A N 1
ATOM 576 C CA . LEU A 1 70 ? 40.127 -0.913 -51.085 1.00 39.25 70 LEU A CA 1
ATOM 577 C C . LEU A 1 70 ? 39.163 -2.038 -50.662 1.00 39.25 70 LEU A C 1
ATOM 579 O O . LEU A 1 70 ? 39.548 -2.975 -49.966 1.00 39.25 70 LEU A O 1
ATOM 583 N N . ARG A 1 71 ? 37.895 -1.945 -51.099 1.00 41.09 71 ARG A N 1
ATOM 584 C CA . ARG A 1 71 ? 37.000 -3.107 -51.247 1.00 41.09 71 ARG A CA 1
ATOM 585 C C . ARG A 1 71 ? 37.272 -3.705 -52.632 1.00 41.09 71 ARG A C 1
ATOM 587 O O . ARG A 1 71 ? 37.119 -2.967 -53.603 1.00 41.09 71 ARG A O 1
ATOM 594 N N . PRO A 1 72 ? 37.663 -4.981 -52.749 1.00 45.03 72 PRO A N 1
ATOM 595 C CA . PRO A 1 72 ? 37.933 -5.571 -54.049 1.00 45.03 72 PRO A CA 1
ATOM 596 C C . PRO A 1 72 ? 36.679 -5.668 -54.928 1.00 45.03 72 PRO A C 1
ATOM 598 O O . PRO A 1 72 ? 35.610 -6.049 -54.452 1.00 45.03 72 PRO A O 1
ATOM 601 N N . ASN A 1 73 ? 36.820 -5.290 -56.201 1.00 42.03 73 ASN A N 1
ATOM 602 C CA . ASN A 1 73 ? 35.804 -5.404 -57.242 1.00 42.03 73 ASN A CA 1
ATOM 603 C C . ASN A 1 73 ? 35.970 -6.785 -57.899 1.00 42.03 73 ASN A C 1
ATOM 605 O O . ASN A 1 73 ? 36.920 -7.027 -58.633 1.00 42.03 73 ASN A O 1
ATOM 609 N N . LEU A 1 74 ? 35.085 -7.720 -57.550 1.00 51.50 74 LEU A N 1
ATOM 610 C CA . LEU A 1 74 ? 35.239 -9.160 -57.811 1.00 51.50 74 LEU A CA 1
ATOM 611 C C . LEU A 1 74 ? 34.719 -9.633 -59.176 1.00 51.50 74 LEU A C 1
ATOM 613 O O . LEU A 1 74 ? 34.912 -10.797 -59.526 1.00 51.50 74 LEU A O 1
ATOM 617 N N . SER A 1 75 ? 34.112 -8.743 -59.960 1.00 47.31 75 SER A N 1
ATOM 618 C CA . SER A 1 75 ? 33.558 -9.067 -61.282 1.00 47.31 75 SER A CA 1
ATOM 619 C C . SER A 1 75 ? 34.613 -9.593 -62.268 1.00 47.31 75 SER A C 1
ATOM 621 O O . SER A 1 75 ? 34.310 -10.466 -63.078 1.00 47.31 75 SER A O 1
ATOM 623 N N . GLU A 1 76 ? 35.871 -9.161 -62.146 1.00 48.81 76 GLU A N 1
ATOM 624 C CA . GLU A 1 76 ? 36.977 -9.638 -62.992 1.00 48.81 76 GLU A CA 1
ATOM 625 C C . GLU A 1 76 ? 37.489 -11.036 -62.607 1.00 48.81 76 GLU A C 1
ATOM 627 O O . GLU A 1 76 ? 38.075 -11.732 -63.433 1.00 48.81 76 GLU A O 1
ATOM 632 N N . LEU A 1 77 ? 37.236 -11.497 -61.378 1.00 46.59 77 LEU A N 1
ATOM 633 C CA . LEU A 1 77 ? 37.800 -12.752 -60.877 1.00 46.59 77 LEU A CA 1
ATOM 634 C C . LEU A 1 77 ? 36.987 -13.995 -61.261 1.00 46.59 77 LEU A C 1
ATOM 636 O O . LEU A 1 77 ? 37.534 -15.085 -61.426 1.00 46.59 77 LEU A O 1
ATOM 640 N N . LEU A 1 78 ? 35.671 -13.831 -61.413 1.00 49.38 78 LEU A N 1
ATOM 641 C CA . LEU A 1 78 ? 34.749 -14.900 -61.809 1.00 49.38 78 LEU A CA 1
ATOM 642 C C . LEU A 1 78 ? 34.823 -15.221 -63.313 1.00 49.38 78 LEU A C 1
ATOM 644 O O . LEU A 1 78 ? 34.372 -16.286 -63.735 1.00 49.38 78 LEU A O 1
ATOM 648 N N . ALA A 1 79 ? 35.439 -14.348 -64.118 1.00 50.41 79 ALA A N 1
ATOM 649 C CA . ALA A 1 79 ? 35.574 -14.533 -65.561 1.00 50.41 79 ALA A CA 1
ATOM 650 C C . ALA A 1 79 ? 36.508 -15.700 -65.945 1.00 50.41 79 ALA A C 1
ATOM 652 O O . ALA A 1 79 ? 36.318 -16.304 -66.998 1.00 50.41 79 ALA A O 1
ATOM 653 N N . GLN A 1 80 ? 37.478 -16.059 -65.092 1.00 50.12 80 GLN A N 1
ATOM 654 C CA . GLN A 1 80 ? 38.522 -17.042 -65.428 1.00 50.12 80 GLN A CA 1
ATOM 655 C C . GLN A 1 80 ? 38.245 -18.473 -64.930 1.00 50.12 80 GLN A C 1
ATOM 657 O O . GLN A 1 80 ? 38.894 -19.416 -65.375 1.00 50.12 80 GLN A O 1
ATOM 662 N N . ALA A 1 81 ? 37.261 -18.683 -64.048 1.00 55.97 81 ALA A N 1
ATOM 663 C CA . ALA A 1 81 ? 36.943 -20.005 -63.507 1.00 55.97 81 ALA A CA 1
ATOM 664 C C . ALA A 1 81 ? 35.534 -20.460 -63.928 1.00 55.97 81 ALA A C 1
ATOM 666 O O . ALA A 1 81 ? 34.546 -20.228 -63.231 1.00 55.97 81 ALA A O 1
ATOM 667 N N . VAL A 1 82 ? 35.460 -21.167 -65.064 1.00 55.91 82 VAL A N 1
ATOM 668 C CA . VAL A 1 82 ? 34.233 -21.682 -65.720 1.00 55.91 82 VAL A CA 1
ATOM 669 C C . VAL A 1 82 ? 33.268 -22.389 -64.753 1.00 55.91 82 VAL A C 1
ATOM 671 O O . VAL A 1 82 ? 32.053 -22.379 -64.939 1.00 55.91 82 VAL A O 1
ATOM 674 N N . ALA A 1 83 ? 33.781 -22.991 -63.680 1.00 56.84 83 ALA A N 1
ATOM 675 C CA . ALA A 1 83 ? 32.975 -23.738 -62.725 1.00 56.84 83 ALA A CA 1
ATOM 676 C C . ALA A 1 83 ? 32.238 -22.867 -61.678 1.00 56.84 83 ALA A C 1
ATOM 678 O O . ALA A 1 83 ? 31.201 -23.304 -61.175 1.00 56.84 83 ALA A O 1
ATOM 679 N N . PHE A 1 84 ? 32.692 -21.637 -61.393 1.00 61.03 84 PHE A N 1
ATOM 680 C CA . PHE A 1 84 ? 31.994 -20.702 -60.488 1.00 61.03 84 PHE A CA 1
ATOM 681 C C . PHE A 1 84 ? 30.878 -19.908 -61.172 1.00 61.03 84 PHE A C 1
ATOM 683 O O . PHE A 1 84 ? 29.970 -19.429 -60.497 1.00 61.03 84 PHE A O 1
ATOM 690 N N . GLN A 1 85 ? 30.864 -19.874 -62.508 1.00 66.94 85 GLN A N 1
ATOM 691 C CA . GLN A 1 85 ? 29.779 -19.278 -63.300 1.00 66.94 85 GLN A CA 1
ATOM 692 C C . GLN A 1 85 ? 28.413 -19.940 -63.056 1.00 66.94 85 GLN A C 1
ATOM 694 O O . GLN A 1 85 ? 27.382 -19.386 -63.419 1.00 66.94 85 GLN A O 1
ATOM 699 N N . ARG A 1 86 ? 28.383 -21.133 -62.446 1.00 73.62 86 ARG A N 1
ATOM 700 C CA . ARG A 1 86 ? 27.138 -21.842 -62.120 1.00 73.62 86 ARG A CA 1
ATOM 701 C C . ARG A 1 86 ? 26.432 -21.300 -60.876 1.00 73.62 86 ARG A C 1
ATOM 703 O O . ARG A 1 86 ? 25.244 -21.571 -60.727 1.00 73.62 86 ARG A O 1
ATOM 710 N N . THR A 1 87 ? 27.147 -20.601 -59.991 1.00 80.19 87 THR A N 1
ATOM 711 C CA . THR A 1 87 ? 26.584 -20.008 -58.767 1.00 80.19 87 THR A CA 1
ATOM 712 C C . THR A 1 87 ? 27.238 -18.652 -58.414 1.00 80.19 87 THR A C 1
ATOM 714 O O . THR A 1 87 ? 27.845 -18.539 -57.340 1.00 80.19 87 THR A O 1
ATOM 717 N N . PRO A 1 88 ? 27.191 -17.646 -59.310 1.00 80.19 88 PRO A N 1
ATOM 718 C CA . PRO A 1 88 ? 27.852 -16.358 -59.101 1.00 80.19 88 PRO A CA 1
ATOM 719 C C . PRO A 1 88 ? 27.228 -15.556 -57.948 1.00 80.19 88 PRO A C 1
ATOM 721 O O . PRO A 1 88 ? 27.947 -15.142 -57.039 1.00 80.19 88 PRO A O 1
ATOM 724 N N . ASP A 1 89 ? 25.899 -15.431 -57.907 1.00 80.69 89 ASP A N 1
ATOM 725 C CA . ASP A 1 89 ? 25.179 -14.663 -56.883 1.00 80.69 89 ASP A CA 1
ATOM 726 C C . ASP A 1 89 ? 25.364 -15.277 -55.492 1.00 80.69 89 ASP A C 1
ATOM 728 O O . ASP A 1 89 ? 25.511 -14.571 -54.493 1.00 80.69 89 ASP A O 1
ATOM 732 N N . SER A 1 90 ? 25.393 -16.610 -55.411 1.00 84.12 90 SER A N 1
ATOM 733 C CA . SER A 1 90 ? 25.652 -17.331 -54.167 1.00 84.12 90 SER A CA 1
ATOM 734 C C . SER A 1 90 ? 27.044 -17.053 -53.618 1.00 84.12 90 SER A C 1
ATOM 736 O O . SER A 1 90 ? 27.222 -16.939 -52.403 1.00 84.12 90 SER A O 1
ATOM 738 N N . PHE A 1 91 ? 28.036 -16.974 -54.502 1.00 77.94 91 PHE A N 1
ATOM 739 C CA . PHE A 1 91 ? 29.420 -16.738 -54.120 1.00 77.94 91 PHE A CA 1
ATOM 740 C C . PHE A 1 91 ? 29.626 -15.278 -53.705 1.00 77.94 91 PHE A C 1
ATOM 742 O O . PHE A 1 91 ? 30.206 -15.020 -52.648 1.00 77.94 91 PHE A O 1
ATOM 749 N N . ASP A 1 92 ? 29.045 -14.339 -54.453 1.00 73.06 92 ASP A N 1
ATOM 750 C CA . ASP A 1 92 ? 29.035 -12.916 -54.115 1.00 73.06 92 ASP A CA 1
ATOM 751 C C . ASP A 1 92 ? 28.320 -12.660 -52.790 1.00 73.06 92 ASP A C 1
ATOM 753 O O . ASP A 1 92 ? 28.850 -11.964 -51.923 1.00 73.06 92 ASP A O 1
ATOM 757 N N . ALA A 1 93 ? 27.159 -13.282 -52.568 1.00 72.19 93 ALA A N 1
ATOM 758 C CA . ALA A 1 93 ? 26.450 -13.197 -51.298 1.00 72.19 93 ALA A CA 1
ATOM 759 C C . ALA A 1 93 ? 27.295 -13.751 -50.143 1.00 72.19 93 ALA A C 1
ATOM 761 O O . ALA A 1 93 ? 27.322 -13.163 -49.061 1.00 72.19 93 ALA A O 1
ATOM 762 N N . TRP A 1 94 ? 28.010 -14.856 -50.353 1.00 72.56 94 TRP A N 1
ATOM 763 C CA . TRP A 1 94 ? 28.849 -15.464 -49.324 1.00 72.56 94 TRP A CA 1
ATOM 764 C C . TRP A 1 94 ? 30.075 -14.599 -48.974 1.00 72.56 94 TRP A C 1
ATOM 766 O O . TRP A 1 94 ? 30.378 -14.414 -47.791 1.00 72.56 94 TRP A O 1
ATOM 776 N N . ILE A 1 95 ? 30.722 -13.993 -49.978 1.00 67.25 95 ILE A N 1
ATOM 777 C CA . ILE A 1 95 ? 31.890 -13.112 -49.811 1.00 67.25 95 ILE A CA 1
ATOM 778 C C . ILE A 1 95 ? 31.506 -11.731 -49.274 1.00 67.25 95 ILE A C 1
ATOM 780 O O . ILE A 1 95 ? 32.173 -11.230 -48.368 1.00 67.25 95 ILE A O 1
ATOM 784 N N . ALA A 1 96 ? 30.438 -11.110 -49.783 1.00 62.94 96 ALA A N 1
ATOM 785 C CA . ALA A 1 96 ? 29.968 -9.795 -49.331 1.00 62.94 96 ALA A CA 1
ATOM 786 C C . ALA A 1 96 ? 29.607 -9.796 -47.838 1.00 62.94 96 ALA A C 1
ATOM 788 O O . ALA A 1 96 ? 29.723 -8.780 -47.153 1.00 62.94 96 ALA A O 1
ATOM 789 N N . ASN A 1 97 ? 29.222 -10.967 -47.332 1.00 62.12 97 ASN A N 1
ATOM 790 C CA . ASN A 1 97 ? 28.946 -11.220 -45.930 1.00 62.12 97 ASN A CA 1
ATOM 791 C C . ASN A 1 97 ? 30.186 -11.731 -45.159 1.00 62.12 97 ASN A C 1
ATOM 793 O O . ASN A 1 97 ? 30.081 -12.145 -44.018 1.00 62.12 97 ASN A O 1
ATOM 797 N N . GLY A 1 98 ? 31.394 -11.681 -45.721 1.00 53.34 98 GLY A N 1
ATOM 798 C CA . GLY A 1 98 ? 32.651 -11.839 -44.979 1.00 53.34 98 GLY A CA 1
ATOM 799 C C . GLY A 1 98 ? 32.893 -13.206 -44.323 1.00 53.34 98 GLY A C 1
ATOM 800 O O . GLY A 1 98 ? 33.765 -13.309 -43.459 1.00 53.34 98 GLY A O 1
ATOM 801 N N . VAL A 1 99 ? 32.168 -14.266 -44.702 1.00 51.34 99 VAL A N 1
ATOM 802 C CA . VAL A 1 99 ? 32.328 -15.613 -44.115 1.00 51.34 99 VAL A CA 1
ATOM 803 C C . VAL A 1 99 ? 33.393 -16.413 -44.870 1.00 51.34 99 VAL A C 1
ATOM 805 O O . VAL A 1 99 ? 33.158 -17.513 -45.357 1.00 51.34 99 VAL A O 1
ATOM 808 N N . LEU A 1 100 ? 34.598 -15.858 -44.941 1.00 49.12 100 LEU A N 1
ATOM 809 C CA . LEU A 1 100 ? 35.816 -16.600 -45.261 1.00 49.12 100 LEU A CA 1
ATOM 810 C C . LEU A 1 100 ? 36.828 -16.310 -44.155 1.00 49.12 100 LEU A C 1
ATOM 812 O O . LEU A 1 100 ? 37.767 -15.536 -44.318 1.00 49.12 100 LEU A O 1
ATOM 816 N N . ALA A 1 101 ? 36.593 -16.888 -42.978 1.00 42.72 101 ALA A N 1
ATOM 817 C CA . ALA A 1 101 ? 37.604 -16.887 -41.936 1.00 42.72 101 ALA A CA 1
ATOM 818 C C . ALA A 1 101 ? 38.574 -18.041 -42.197 1.00 42.72 101 ALA A C 1
ATOM 820 O O . ALA A 1 101 ? 38.265 -19.203 -41.935 1.00 42.72 101 ALA A O 1
ATOM 821 N N . PHE A 1 102 ? 39.738 -17.710 -42.747 1.00 46.31 102 PHE A N 1
ATOM 822 C CA . PHE A 1 102 ? 40.856 -18.636 -42.864 1.00 46.31 102 PHE A CA 1
ATOM 823 C C . PHE A 1 102 ? 41.454 -18.850 -41.481 1.00 46.31 102 PHE A C 1
ATOM 825 O O . PHE A 1 102 ? 41.889 -17.903 -40.826 1.00 46.31 102 PHE A O 1
ATOM 832 N N . THR A 1 103 ? 41.475 -20.098 -41.028 1.00 36.12 103 THR A N 1
ATOM 833 C CA . THR A 1 103 ? 42.284 -20.481 -39.877 1.00 36.12 103 THR A CA 1
ATOM 834 C C . THR A 1 103 ? 43.748 -20.241 -40.231 1.00 36.12 103 THR A C 1
ATOM 836 O O . THR A 1 103 ? 44.234 -20.766 -41.234 1.00 36.12 103 THR A O 1
ATOM 839 N N . THR A 1 104 ? 44.459 -19.473 -39.405 1.00 40.59 104 THR A N 1
ATOM 840 C CA . THR A 1 104 ? 45.925 -19.521 -39.353 1.00 40.59 104 THR A CA 1
ATOM 841 C C . THR A 1 104 ? 46.374 -20.981 -39.241 1.00 40.59 104 THR A C 1
ATOM 843 O O . THR A 1 104 ? 45.682 -21.777 -38.610 1.00 40.59 104 THR A O 1
ATOM 846 N N . GLU A 1 105 ? 47.503 -21.310 -39.871 1.00 42.41 105 GLU A N 1
ATOM 847 C CA . GLU A 1 105 ? 47.996 -22.632 -40.314 1.00 42.41 105 GLU A CA 1
ATOM 848 C C . GLU A 1 105 ? 47.873 -23.852 -39.375 1.00 42.41 105 GLU A C 1
ATOM 850 O O . GLU A 1 105 ? 48.128 -24.970 -39.815 1.00 42.41 105 GLU A O 1
ATOM 855 N N . SER A 1 106 ? 47.476 -23.699 -38.114 1.00 41.28 106 SER A N 1
ATOM 856 C CA . SER A 1 106 ? 47.546 -24.748 -37.099 1.00 41.28 106 SER A CA 1
ATOM 857 C C . SER A 1 106 ? 46.257 -25.545 -36.843 1.00 41.28 106 SER A C 1
ATOM 859 O O . SER A 1 106 ? 46.344 -26.554 -36.148 1.00 41.28 106 SER A O 1
ATOM 861 N N . GLN A 1 107 ? 45.079 -25.160 -37.367 1.00 42.53 107 GLN A N 1
ATOM 862 C CA . GLN A 1 107 ? 43.804 -25.855 -37.057 1.00 42.53 107 GLN A CA 1
ATOM 863 C C . GLN A 1 107 ? 42.755 -25.866 -38.193 1.00 42.53 107 GLN A C 1
ATOM 865 O O . GLN A 1 107 ? 41.560 -25.711 -37.940 1.00 42.53 107 GLN A O 1
ATOM 870 N N . ALA A 1 108 ? 43.156 -26.042 -39.455 1.00 46.34 108 ALA A N 1
ATOM 871 C CA . ALA A 1 108 ? 42.169 -26.188 -40.529 1.00 46.34 108 ALA A CA 1
ATOM 872 C C . ALA A 1 108 ? 41.429 -27.545 -40.406 1.00 46.34 108 ALA A C 1
ATOM 874 O O . ALA A 1 108 ? 42.092 -28.584 -40.344 1.00 46.34 108 ALA A O 1
ATOM 875 N N . PRO A 1 109 ? 40.083 -27.577 -40.376 1.00 47.91 109 PRO A N 1
ATOM 876 C CA . PRO A 1 109 ? 39.326 -28.827 -40.388 1.00 47.91 109 PRO A CA 1
ATOM 877 C C . PRO A 1 109 ? 39.587 -29.594 -41.692 1.00 47.91 109 PRO A C 1
ATOM 879 O O . PRO A 1 109 ? 39.720 -28.989 -42.757 1.00 47.91 109 PRO A O 1
ATOM 882 N N . SER A 1 110 ? 39.649 -30.924 -41.618 1.00 51.91 110 SER A N 1
ATOM 883 C CA . SER A 1 110 ? 39.823 -31.793 -42.784 1.00 51.91 110 SER A CA 1
ATOM 884 C C . SER A 1 110 ? 38.724 -31.537 -43.829 1.00 51.91 110 SER A C 1
ATOM 886 O O . SER A 1 110 ? 37.534 -31.666 -43.541 1.00 51.91 110 SER A O 1
ATOM 888 N N . GLY A 1 111 ? 39.099 -31.145 -45.053 1.00 67.12 111 GLY A N 1
ATOM 889 C CA . GLY A 1 111 ? 38.144 -30.927 -46.146 1.00 67.12 111 GLY A CA 1
ATOM 890 C C . GLY A 1 111 ? 38.653 -30.014 -47.263 1.00 67.12 111 GLY A C 1
ATOM 891 O O . GLY A 1 111 ? 39.795 -29.578 -47.275 1.00 67.12 111 GLY A O 1
ATOM 892 N N . TRP A 1 112 ? 37.787 -29.683 -48.221 1.00 70.12 112 TRP A N 1
ATOM 893 C CA . TRP A 1 112 ? 38.146 -28.825 -49.363 1.00 70.12 112 TRP A CA 1
ATOM 894 C C . TRP A 1 112 ? 38.533 -27.388 -48.956 1.00 70.12 112 TRP A C 1
ATOM 896 O O . TRP A 1 112 ? 39.276 -26.728 -49.674 1.00 70.12 112 TRP A O 1
ATOM 906 N N . LEU A 1 113 ? 38.094 -26.911 -47.783 1.00 66.19 113 LEU A N 1
ATOM 907 C CA . LEU A 1 113 ? 38.484 -25.601 -47.244 1.00 66.19 113 LEU A CA 1
ATOM 908 C C . LEU A 1 113 ? 39.970 -25.534 -46.861 1.00 66.19 113 LEU A C 1
ATOM 910 O O . LEU A 1 113 ? 40.589 -24.493 -47.055 1.00 66.19 113 LEU A O 1
ATOM 914 N N . SER A 1 114 ? 40.565 -26.631 -46.373 1.00 68.00 114 SER A N 1
ATOM 915 C CA . SER A 1 114 ? 42.002 -26.672 -46.055 1.00 68.00 114 SER A CA 1
ATOM 916 C C . SER A 1 114 ? 42.886 -26.710 -47.305 1.00 68.00 114 SER A C 1
ATOM 918 O O . SER A 1 114 ? 44.083 -26.441 -47.225 1.00 68.00 114 SER A O 1
ATOM 920 N N . ALA A 1 115 ? 42.295 -27.045 -48.454 1.00 74.75 115 ALA A N 1
ATOM 921 C CA . ALA A 1 115 ? 42.953 -27.059 -49.751 1.00 74.75 115 ALA A CA 1
ATOM 922 C C . ALA A 1 115 ? 42.928 -25.687 -50.448 1.00 74.75 115 ALA A C 1
ATOM 924 O O . ALA A 1 115 ? 43.541 -25.553 -51.499 1.00 74.75 115 ALA A O 1
ATOM 925 N N . LEU A 1 116 ? 42.253 -24.668 -49.900 1.00 71.31 116 LEU A N 1
ATOM 926 C CA . LEU A 1 116 ? 42.123 -23.344 -50.517 1.00 71.31 116 LEU A CA 1
ATOM 927 C C . LEU A 1 116 ? 43.133 -22.329 -49.968 1.00 71.31 116 LEU A C 1
ATOM 929 O O . LEU A 1 116 ? 43.320 -22.189 -48.762 1.00 71.31 116 LEU A O 1
ATOM 933 N N . ARG A 1 117 ? 43.712 -21.543 -50.874 1.00 69.25 117 ARG A N 1
ATOM 934 C CA . ARG A 1 117 ? 44.505 -20.343 -50.609 1.00 69.25 117 ARG A CA 1
ATOM 935 C C . ARG A 1 117 ? 43.859 -19.168 -51.329 1.00 69.25 117 ARG A C 1
ATOM 937 O O . ARG A 1 117 ? 43.769 -19.176 -52.554 1.00 69.25 117 ARG A O 1
ATOM 944 N N . ILE A 1 118 ? 43.435 -18.150 -50.582 1.00 66.69 118 ILE A N 1
ATOM 945 C CA . ILE A 1 118 ? 42.987 -16.883 -51.170 1.00 66.69 118 ILE A CA 1
ATOM 946 C C . ILE A 1 118 ? 44.108 -15.860 -51.079 1.00 66.69 118 ILE A C 1
ATOM 948 O O . ILE A 1 118 ? 44.655 -15.624 -50.005 1.00 66.69 118 ILE A O 1
ATOM 952 N N . THR A 1 119 ? 44.434 -15.241 -52.208 1.00 62.31 119 THR A N 1
ATOM 953 C CA . THR A 1 119 ? 45.414 -14.155 -52.282 1.00 62.31 119 THR A CA 1
ATOM 954 C C . THR A 1 119 ? 44.704 -12.884 -52.718 1.00 62.31 119 THR A C 1
ATOM 956 O O . THR A 1 119 ? 44.206 -12.816 -53.839 1.00 62.31 119 THR A O 1
ATOM 959 N N . VAL A 1 120 ? 44.644 -11.885 -51.839 1.00 56.06 120 VAL A N 1
ATOM 960 C CA . VAL A 1 120 ? 44.063 -10.572 -52.152 1.00 56.06 120 VAL A CA 1
ATOM 961 C C . VAL A 1 120 ? 45.175 -9.640 -52.622 1.00 56.06 120 VAL A C 1
ATOM 963 O O . VAL A 1 120 ? 46.153 -9.446 -51.902 1.00 56.06 120 VAL A O 1
ATOM 966 N N . GLN A 1 121 ? 45.037 -9.068 -53.816 1.00 57.22 121 GLN A N 1
ATOM 967 C CA . GLN A 1 121 ? 45.946 -8.061 -54.356 1.00 57.22 121 GLN A CA 1
ATOM 968 C C . GLN A 1 121 ? 45.147 -6.861 -54.861 1.00 57.22 121 GLN A C 1
ATOM 970 O O . GLN A 1 121 ? 44.405 -6.948 -55.834 1.00 57.22 121 GLN A O 1
ATOM 975 N N . GLY A 1 122 ? 45.279 -5.721 -54.182 1.00 70.44 122 GLY A N 1
ATOM 976 C CA . GLY A 1 122 ? 44.520 -4.518 -54.524 1.00 70.44 122 GLY A CA 1
ATOM 977 C C . GLY A 1 122 ? 43.009 -4.767 -54.482 1.00 70.44 122 GLY A C 1
ATOM 978 O O . GLY A 1 122 ? 42.457 -5.039 -53.415 1.00 70.44 122 GLY A O 1
ATOM 979 N N . CYS A 1 123 ? 42.355 -4.665 -55.644 1.00 55.28 123 CYS A N 1
ATOM 980 C CA . CYS A 1 123 ? 40.919 -4.893 -55.796 1.00 55.28 123 CYS A CA 1
ATOM 981 C C . CYS A 1 123 ? 40.532 -6.303 -56.271 1.00 55.28 123 CYS A C 1
ATOM 983 O O . CYS A 1 123 ? 39.359 -6.526 -56.555 1.00 55.28 123 CYS A O 1
ATOM 985 N N . SER A 1 124 ? 41.460 -7.253 -56.340 1.00 49.88 124 SER A N 1
ATOM 986 C CA . SER A 1 124 ? 41.172 -8.627 -56.759 1.00 49.88 124 SER A CA 1
ATOM 987 C C . SER A 1 124 ? 41.520 -9.629 -55.652 1.00 49.88 124 SER A C 1
ATOM 989 O O . SER A 1 124 ? 42.413 -9.407 -54.835 1.00 49.88 124 SER A O 1
ATOM 991 N N . ALA A 1 125 ? 40.772 -10.732 -55.573 1.00 58.62 125 ALA A N 1
ATOM 992 C CA . ALA A 1 125 ? 40.952 -11.800 -54.586 1.00 58.62 125 ALA A CA 1
ATOM 993 C C . ALA A 1 125 ? 41.002 -13.178 -55.256 1.00 58.62 125 ALA A C 1
ATOM 995 O O . ALA A 1 125 ? 39.970 -13.755 -55.549 1.00 58.62 125 ALA A O 1
ATOM 996 N N . THR A 1 126 ? 42.187 -13.732 -55.487 1.00 66.44 126 THR A N 1
ATOM 997 C CA . THR A 1 126 ? 42.381 -14.967 -56.269 1.00 66.44 126 THR A CA 1
ATOM 998 C C . THR A 1 126 ? 42.243 -16.211 -55.394 1.00 66.44 126 THR A C 1
ATOM 1000 O O . THR A 1 126 ? 42.962 -16.318 -54.402 1.00 66.44 126 THR A O 1
ATOM 1003 N N . LEU A 1 127 ? 41.384 -17.170 -55.765 1.00 69.56 127 LEU A N 1
ATOM 1004 C CA . LEU A 1 127 ? 41.292 -18.488 -55.116 1.00 69.56 127 LEU A CA 1
ATOM 1005 C C . LEU A 1 127 ? 42.171 -19.512 -55.845 1.00 69.56 127 LEU A C 1
ATOM 1007 O O . LEU A 1 127 ? 41.991 -19.749 -57.036 1.00 69.56 127 LEU A O 1
ATOM 1011 N N . ARG A 1 128 ? 43.103 -20.145 -55.130 1.00 79.00 128 ARG A N 1
ATOM 1012 C CA . ARG A 1 128 ? 43.984 -21.204 -55.647 1.00 79.00 128 ARG A CA 1
ATOM 1013 C C . ARG A 1 128 ? 44.052 -22.383 -54.685 1.00 79.00 128 ARG A C 1
ATOM 1015 O O . ARG A 1 128 ? 43.666 -22.266 -53.525 1.00 79.00 128 ARG A O 1
ATOM 1022 N N . HIS A 1 129 ? 44.542 -23.525 -55.160 1.00 84.06 129 HIS A N 1
ATOM 1023 C CA . HIS A 1 129 ? 44.870 -24.646 -54.282 1.00 84.06 129 HIS A CA 1
ATOM 1024 C C . HIS A 1 129 ? 46.032 -24.234 -53.372 1.00 84.06 129 HIS A C 1
ATOM 1026 O O . HIS A 1 129 ? 46.898 -23.467 -53.797 1.00 84.06 129 HIS A O 1
ATOM 1032 N N . ARG A 1 130 ? 46.072 -24.723 -52.130 1.00 81.19 130 ARG A N 1
ATOM 1033 C CA . ARG A 1 130 ? 47.142 -24.422 -51.167 1.00 81.19 130 ARG A CA 1
ATOM 1034 C C . ARG A 1 130 ? 48.518 -24.740 -51.750 1.00 81.19 130 ARG A C 1
ATOM 1036 O O . ARG A 1 130 ? 49.430 -23.931 -51.623 1.00 81.19 130 ARG A O 1
ATOM 1043 N N . ASP A 1 131 ? 48.586 -25.853 -52.471 1.00 80.75 131 ASP A N 1
ATOM 1044 C CA . ASP A 1 131 ? 49.793 -26.357 -53.136 1.00 80.75 131 ASP A CA 1
ATOM 1045 C C . ASP A 1 131 ? 49.983 -25.797 -54.562 1.00 80.75 131 ASP A C 1
ATOM 1047 O O . ASP A 1 131 ? 50.699 -26.370 -55.377 1.00 80.75 131 ASP A O 1
ATOM 1051 N N . CYS A 1 132 ? 49.296 -24.709 -54.929 1.00 81.44 132 CYS A N 1
ATOM 1052 C CA . CYS A 1 132 ? 49.517 -24.059 -56.217 1.00 81.44 132 CYS A CA 1
ATOM 1053 C C . CYS A 1 132 ? 50.817 -23.241 -56.181 1.00 81.44 132 CYS A C 1
ATOM 1055 O O . CYS A 1 132 ? 50.880 -22.196 -55.532 1.00 81.44 132 CYS A O 1
ATOM 1057 N N . GLU A 1 133 ? 51.835 -23.711 -56.902 1.00 79.81 133 GLU A N 1
ATOM 1058 C CA . GLU A 1 133 ? 53.126 -23.017 -57.054 1.00 79.81 133 GLU A CA 1
ATOM 1059 C C . GLU A 1 133 ? 53.128 -21.993 -58.196 1.00 79.81 133 GLU A C 1
ATOM 1061 O O . GLU A 1 133 ? 53.962 -21.090 -58.237 1.00 79.81 133 GLU A O 1
ATOM 1066 N N . GLN A 1 134 ? 52.173 -22.102 -59.122 1.00 72.12 134 GLN A N 1
ATOM 1067 C CA . GLN A 1 134 ? 51.999 -21.113 -60.177 1.00 72.12 134 GLN A CA 1
ATOM 1068 C C . GLN A 1 134 ? 51.474 -19.825 -59.526 1.00 72.12 134 GLN A C 1
ATOM 1070 O O . GLN A 1 134 ? 50.395 -19.834 -58.928 1.00 72.12 134 GLN A O 1
ATOM 1075 N N . GLY A 1 135 ? 52.242 -18.731 -59.617 1.00 68.00 135 GLY A N 1
ATOM 1076 C CA . GLY A 1 135 ? 51.831 -17.379 -59.205 1.00 68.00 135 GLY A CA 1
ATOM 1077 C C . GLY A 1 135 ? 50.614 -16.879 -59.997 1.00 68.00 135 GLY A C 1
ATOM 1078 O O . GLY A 1 135 ? 49.846 -17.676 -60.506 1.00 68.00 135 GLY A O 1
ATOM 1079 N N . LEU A 1 136 ? 50.411 -15.573 -60.169 1.00 62.56 136 LEU A N 1
ATOM 1080 C CA . LEU A 1 136 ? 49.253 -15.004 -60.900 1.00 62.56 136 LEU A CA 1
ATOM 1081 C C . LEU A 1 136 ? 49.226 -15.264 -62.426 1.00 62.56 136 LEU A C 1
ATOM 1083 O O . LEU A 1 136 ? 48.741 -14.437 -63.181 1.00 62.56 136 LEU A O 1
ATOM 1087 N N . ALA A 1 137 ? 49.742 -16.397 -62.899 1.00 67.31 137 ALA A N 1
ATOM 1088 C CA . ALA A 1 137 ? 49.607 -16.814 -64.289 1.00 67.31 137 ALA A CA 1
ATOM 1089 C C . ALA A 1 137 ? 48.127 -17.063 -64.651 1.00 67.31 137 ALA A C 1
ATOM 1091 O O . ALA A 1 137 ? 47.378 -17.591 -63.820 1.00 67.31 137 ALA A O 1
ATOM 1092 N N . ASP A 1 138 ? 47.751 -16.721 -65.890 1.00 65.69 138 ASP A N 1
ATOM 1093 C CA . ASP A 1 138 ? 46.374 -16.721 -66.422 1.00 65.69 138 ASP A CA 1
ATOM 1094 C C . ASP A 1 138 ? 45.722 -18.113 -66.548 1.00 65.69 138 ASP A C 1
ATOM 1096 O O . ASP A 1 138 ? 44.513 -18.220 -66.745 1.00 65.69 138 ASP A O 1
ATOM 1100 N N . SER A 1 139 ? 46.488 -19.199 -66.419 1.00 73.31 139 SER A N 1
ATOM 1101 C CA . SER A 1 139 ? 45.969 -20.572 -66.476 1.00 73.31 139 SER A CA 1
ATOM 1102 C C . SER A 1 139 ? 45.874 -21.206 -65.086 1.00 73.31 139 SER A C 1
ATOM 1104 O O . SER A 1 139 ? 46.828 -21.156 -64.304 1.00 73.31 139 SER A O 1
ATOM 1106 N N . LEU A 1 140 ? 44.751 -21.866 -64.785 1.00 73.44 140 LEU A N 1
ATOM 1107 C CA . LEU A 1 140 ? 44.597 -22.678 -63.575 1.00 73.44 140 LEU A CA 1
ATOM 1108 C C . LEU A 1 140 ? 45.482 -23.931 -63.671 1.00 73.44 140 LEU A C 1
ATOM 1110 O O . LEU A 1 140 ? 45.442 -24.651 -64.664 1.00 73.44 140 LEU A O 1
ATOM 1114 N N . CYS A 1 141 ? 46.261 -24.234 -62.628 1.00 81.19 141 CYS A N 1
ATOM 1115 C CA . CYS A 1 141 ? 46.949 -25.524 -62.559 1.00 81.19 141 CYS A CA 1
ATOM 1116 C C . CYS A 1 141 ? 45.946 -26.660 -62.282 1.00 81.19 141 CYS A C 1
ATOM 1118 O O . CYS A 1 141 ? 44.871 -26.429 -61.721 1.00 81.19 141 CYS A O 1
ATOM 1120 N N . ALA A 1 142 ? 46.325 -27.907 -62.577 1.00 79.88 142 ALA A N 1
ATOM 1121 C CA . ALA A 1 142 ? 45.461 -29.077 -62.378 1.00 79.88 142 ALA A CA 1
ATOM 1122 C C . ALA A 1 142 ? 44.922 -29.214 -60.935 1.00 79.88 142 ALA A C 1
ATOM 1124 O O . ALA A 1 142 ? 43.811 -29.699 -60.727 1.00 79.88 142 ALA A O 1
ATOM 1125 N N . SER A 1 143 ? 45.680 -28.773 -59.924 1.00 81.31 143 SER A N 1
ATOM 1126 C CA . SER A 1 143 ? 45.225 -28.764 -58.524 1.00 81.31 143 SER A CA 1
ATOM 1127 C C . SER A 1 143 ? 44.159 -27.695 -58.264 1.00 81.31 143 SER A C 1
ATOM 1129 O O . SER A 1 143 ? 43.228 -27.935 -57.499 1.00 81.31 143 SER A O 1
ATOM 1131 N N . CYS A 1 144 ? 44.252 -26.533 -58.921 1.00 79.44 144 CYS A N 1
ATOM 1132 C CA . CYS A 1 144 ? 43.243 -25.476 -58.842 1.00 79.44 144 CYS A CA 1
ATOM 1133 C C . CYS A 1 144 ? 41.958 -25.844 -59.590 1.00 79.44 144 CYS A C 1
ATOM 1135 O O . CYS A 1 144 ? 40.874 -25.556 -59.093 1.00 79.44 144 CYS A O 1
ATOM 1137 N N . GLU A 1 145 ? 42.048 -26.525 -60.734 1.00 79.25 145 GLU A N 1
ATOM 1138 C CA . GLU A 1 145 ? 40.861 -27.039 -61.435 1.00 79.25 145 GLU A CA 1
ATOM 1139 C C . GLU A 1 145 ? 40.108 -28.075 -60.590 1.00 79.25 145 GLU A C 1
ATOM 1141 O O . GLU A 1 145 ? 38.878 -28.067 -60.523 1.00 79.25 145 GLU A O 1
ATOM 1146 N N . LYS A 1 146 ? 40.846 -28.925 -59.864 1.00 79.88 146 LYS A N 1
ATOM 1147 C CA . LYS A 1 146 ? 40.279 -29.940 -58.962 1.00 79.88 146 LYS A CA 1
ATOM 1148 C C . LYS A 1 146 ? 39.652 -29.370 -57.688 1.00 79.88 146 LYS A C 1
ATOM 1150 O O . LYS A 1 146 ? 38.945 -30.109 -57.007 1.00 79.88 146 LYS A O 1
ATOM 1155 N N . LEU A 1 147 ? 39.868 -28.092 -57.356 1.00 73.56 147 LEU A N 1
ATOM 1156 C CA . LEU A 1 147 ? 39.238 -27.471 -56.184 1.00 73.56 147 LEU A CA 1
ATOM 1157 C C . LEU A 1 147 ? 37.724 -27.370 -56.320 1.00 73.56 147 LEU A C 1
ATOM 1159 O O . LEU A 1 147 ? 37.013 -27.505 -55.321 1.00 73.56 147 LEU A O 1
ATOM 1163 N N . VAL A 1 148 ? 37.227 -27.134 -57.539 1.00 75.62 148 VAL A N 1
ATOM 1164 C CA . VAL A 1 148 ? 35.799 -26.913 -57.772 1.00 75.62 148 VAL A CA 1
ATOM 1165 C C . VAL A 1 148 ? 35.071 -28.246 -57.840 1.00 75.62 148 VAL A C 1
ATOM 1167 O O . VAL A 1 148 ? 34.635 -28.736 -58.880 1.00 75.62 148 VAL A O 1
ATOM 1170 N N . THR A 1 149 ? 34.958 -28.862 -56.674 1.00 80.25 149 THR A N 1
ATOM 1171 C CA . THR A 1 149 ? 34.243 -30.113 -56.490 1.00 80.25 149 THR A CA 1
ATOM 1172 C C . THR A 1 149 ? 32.755 -29.836 -56.266 1.00 80.25 149 THR A C 1
ATOM 1174 O O . THR A 1 149 ? 32.359 -28.807 -55.713 1.00 80.25 149 THR A O 1
ATOM 1177 N N . LYS A 1 150 ? 31.895 -30.782 -56.653 1.00 81.81 150 LYS A N 1
ATOM 1178 C CA . LYS A 1 150 ? 30.456 -30.713 -56.355 1.00 81.81 150 LYS A CA 1
ATOM 1179 C C . LYS A 1 150 ? 30.159 -30.453 -54.858 1.00 81.81 150 LYS A C 1
ATOM 1181 O O . LYS A 1 150 ? 29.334 -29.586 -54.590 1.00 81.81 150 LYS A O 1
ATOM 1186 N N . PRO A 1 151 ? 30.849 -31.083 -53.880 1.00 79.44 151 PRO A N 1
ATOM 1187 C CA . PRO A 1 151 ? 30.688 -30.764 -52.456 1.00 79.44 151 PRO A CA 1
ATOM 1188 C C . PRO A 1 151 ? 30.985 -29.307 -52.074 1.00 79.44 151 PRO A C 1
ATOM 1190 O O . PRO A 1 151 ? 30.333 -28.763 -51.179 1.00 79.44 151 PRO A O 1
ATOM 1193 N N . MET A 1 152 ? 31.956 -28.670 -52.735 1.00 80.06 152 MET A N 1
ATOM 1194 C CA . MET A 1 152 ? 32.261 -27.254 -52.529 1.00 80.06 152 MET A CA 1
ATOM 1195 C C . MET A 1 152 ? 31.107 -26.379 -53.021 1.00 80.06 152 MET A C 1
ATOM 1197 O O . MET A 1 152 ? 30.589 -25.567 -52.257 1.00 80.06 152 MET A O 1
ATOM 1201 N N . LEU A 1 153 ? 30.659 -26.579 -54.261 1.00 82.25 153 LEU A N 1
ATOM 1202 C CA . LEU A 1 153 ? 29.543 -25.822 -54.834 1.00 82.25 153 LEU A CA 1
ATOM 1203 C C . LEU A 1 153 ? 28.226 -26.062 -54.072 1.00 82.25 153 LEU A C 1
ATOM 1205 O O . LEU A 1 153 ? 27.479 -25.121 -53.817 1.00 82.25 153 LEU A O 1
ATOM 1209 N N . ASP A 1 154 ? 27.975 -27.290 -53.606 1.00 81.62 154 ASP A N 1
ATOM 1210 C CA . ASP A 1 154 ? 26.850 -27.596 -52.714 1.00 81.62 154 ASP A CA 1
ATOM 1211 C C . ASP A 1 154 ? 26.972 -26.843 -51.379 1.00 81.62 154 ASP A C 1
ATOM 1213 O O . ASP A 1 154 ? 25.970 -26.385 -50.826 1.00 81.62 154 ASP A O 1
ATOM 1217 N N . SER A 1 155 ? 28.184 -26.681 -50.844 1.00 79.00 155 SER A N 1
ATOM 1218 C CA . SER A 1 155 ? 28.416 -25.917 -49.612 1.00 79.00 155 SER A CA 1
ATOM 1219 C C . SER A 1 155 ? 28.188 -24.418 -49.814 1.00 79.00 155 SER A C 1
ATOM 1221 O O . SER A 1 155 ? 27.530 -23.800 -48.977 1.00 79.00 155 SER A O 1
ATOM 1223 N N . VAL A 1 156 ? 28.660 -23.856 -50.931 1.00 81.88 156 VAL A N 1
ATOM 1224 C CA . VAL A 1 156 ? 28.421 -22.460 -51.342 1.00 81.88 156 VAL A CA 1
ATOM 1225 C C . VAL A 1 156 ? 26.920 -22.194 -51.472 1.00 81.88 156 VAL A C 1
ATOM 1227 O O . VAL A 1 156 ? 26.395 -21.296 -50.815 1.00 81.88 156 VAL A O 1
ATOM 1230 N N . ALA A 1 157 ? 26.208 -23.024 -52.241 1.00 85.88 157 ALA A N 1
ATOM 1231 C CA . ALA A 1 157 ? 24.766 -22.896 -52.446 1.00 85.88 157 ALA A CA 1
ATOM 1232 C C . ALA A 1 157 ? 23.984 -22.995 -51.122 1.00 85.88 157 ALA A C 1
ATOM 1234 O O . ALA A 1 157 ? 23.055 -22.226 -50.865 1.00 85.88 157 ALA A O 1
AT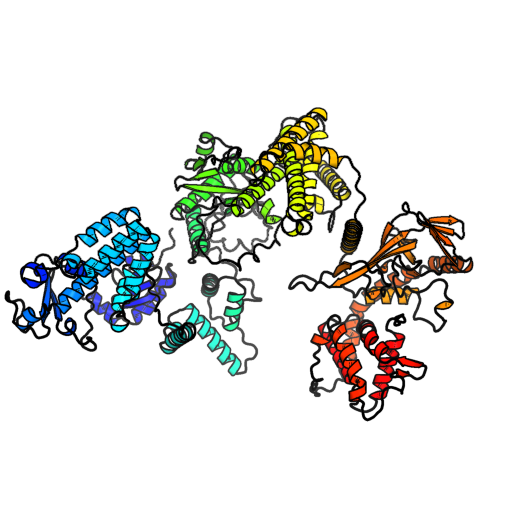OM 1235 N N . ASN A 1 158 ? 24.389 -23.906 -50.229 1.00 83.31 158 ASN A N 1
ATOM 1236 C CA . ASN A 1 158 ? 23.777 -24.027 -48.906 1.00 83.31 158 ASN A CA 1
ATOM 1237 C C . ASN A 1 158 ? 24.023 -22.796 -48.021 1.00 83.31 158 ASN A C 1
ATOM 1239 O O . ASN A 1 158 ? 23.132 -22.427 -47.251 1.00 83.31 158 ASN A O 1
ATOM 1243 N N . TRP A 1 159 ? 25.201 -22.176 -48.101 1.00 81.44 159 TRP A N 1
ATOM 1244 C CA . TRP A 1 159 ? 25.525 -20.954 -47.362 1.00 81.44 159 TRP A CA 1
ATOM 1245 C C . TRP A 1 159 ? 24.745 -19.747 -47.868 1.00 81.44 159 TRP A C 1
ATOM 1247 O O . TRP A 1 159 ? 24.126 -19.053 -47.060 1.00 81.44 159 TRP A O 1
ATOM 1257 N N . ALA A 1 160 ? 24.699 -19.546 -49.182 1.00 85.62 160 ALA A N 1
ATOM 1258 C CA . ALA A 1 160 ? 23.922 -18.479 -49.800 1.00 85.62 160 ALA A CA 1
ATOM 1259 C C . ALA A 1 160 ? 22.433 -18.574 -49.436 1.00 85.62 160 ALA A C 1
ATOM 1261 O O . ALA A 1 160 ? 21.843 -17.601 -48.964 1.00 85.62 160 ALA A O 1
ATOM 1262 N N . ARG A 1 161 ? 21.849 -19.779 -49.516 1.00 91.00 161 ARG A N 1
ATOM 1263 C CA . ARG A 1 161 ? 20.476 -20.030 -49.053 1.00 91.00 161 ARG A CA 1
ATOM 1264 C C . ARG A 1 161 ? 20.282 -19.651 -47.584 1.00 91.00 161 ARG A C 1
ATOM 1266 O O . ARG A 1 161 ? 19.272 -19.045 -47.240 1.00 91.00 161 ARG A O 1
ATOM 1273 N N . ARG A 1 162 ? 21.215 -20.018 -46.697 1.00 83.06 162 ARG A N 1
ATOM 1274 C CA . ARG A 1 162 ? 21.120 -19.681 -45.264 1.00 83.06 162 ARG A CA 1
ATOM 1275 C C . ARG A 1 162 ? 21.120 -18.171 -45.059 1.00 83.06 162 ARG A C 1
ATOM 1277 O O . ARG A 1 162 ? 20.244 -17.674 -44.355 1.00 83.06 162 ARG A O 1
ATOM 1284 N N . LEU A 1 163 ? 22.040 -17.450 -45.703 1.00 81.94 163 LEU A N 1
ATOM 1285 C CA . LEU A 1 163 ? 22.091 -15.985 -45.664 1.00 81.94 163 LEU A CA 1
ATOM 1286 C C . LEU A 1 163 ? 20.765 -15.372 -46.129 1.00 81.94 163 LEU A C 1
ATOM 1288 O O . LEU A 1 163 ? 20.218 -14.511 -45.442 1.00 81.94 163 LEU A O 1
ATOM 1292 N N . ALA A 1 164 ? 20.185 -15.895 -47.209 1.00 87.69 164 ALA A N 1
ATOM 1293 C CA . ALA A 1 164 ? 18.874 -15.463 -47.674 1.00 87.69 164 ALA A CA 1
ATOM 1294 C C . ALA A 1 164 ? 17.748 -15.777 -46.665 1.00 87.69 164 ALA A C 1
ATOM 1296 O O . ALA A 1 164 ? 16.887 -14.934 -46.425 1.00 87.69 164 ALA A O 1
ATOM 1297 N N . CYS A 1 165 ? 17.783 -16.929 -45.981 1.00 85.12 165 CYS A N 1
ATOM 1298 C CA . CYS A 1 165 ? 16.858 -17.227 -44.880 1.00 85.12 165 CYS A CA 1
ATOM 1299 C C . CYS A 1 165 ? 17.016 -16.258 -43.693 1.00 85.12 165 CYS A C 1
ATOM 1301 O O . CYS A 1 165 ? 16.019 -15.923 -43.059 1.00 85.12 165 CYS A O 1
ATOM 1303 N N . ALA A 1 166 ? 18.232 -15.805 -43.366 1.00 78.62 166 ALA A N 1
ATOM 1304 C CA . ALA A 1 166 ? 18.440 -14.800 -42.314 1.00 78.62 166 ALA A CA 1
ATOM 1305 C C . ALA A 1 166 ? 17.869 -13.434 -42.707 1.00 78.62 166 ALA A C 1
ATOM 1307 O O . ALA A 1 166 ? 17.198 -12.784 -41.907 1.00 78.62 166 ALA A O 1
ATOM 1308 N N . ASP A 1 167 ? 18.092 -13.023 -43.951 1.00 82.00 167 ASP A N 1
ATOM 1309 C CA . ASP A 1 167 ? 17.531 -11.791 -44.501 1.00 82.00 167 ASP A CA 1
ATOM 1310 C C . ASP A 1 167 ? 15.988 -11.853 -44.568 1.00 82.00 167 ASP A C 1
ATOM 1312 O O . ASP A 1 167 ? 15.291 -10.876 -44.283 1.00 82.00 167 ASP A O 1
ATOM 1316 N N . LEU A 1 168 ? 15.426 -13.039 -44.828 1.00 87.12 168 LEU A N 1
ATOM 1317 C CA . LEU A 1 168 ? 13.988 -13.296 -44.745 1.00 87.12 168 LEU A CA 1
ATOM 1318 C C . LEU A 1 168 ? 13.453 -13.206 -43.304 1.00 87.12 168 LEU A C 1
ATOM 1320 O O . LEU A 1 168 ? 12.390 -12.625 -43.090 1.00 87.12 168 LEU A O 1
ATOM 1324 N N . VAL A 1 169 ? 14.182 -13.719 -42.304 1.00 78.88 169 VAL A N 1
ATOM 1325 C CA . VAL A 1 169 ? 13.845 -13.550 -40.872 1.00 78.88 169 VAL A CA 1
ATOM 1326 C C . VAL A 1 169 ? 13.834 -12.073 -40.497 1.00 78.88 169 VAL A C 1
ATOM 1328 O O . VAL A 1 169 ? 12.884 -11.609 -39.866 1.00 78.88 169 VAL A O 1
ATOM 1331 N N . PHE A 1 170 ? 14.845 -11.317 -40.931 1.00 77.19 170 PHE A N 1
ATOM 1332 C CA . PHE A 1 170 ? 14.907 -9.877 -40.706 1.00 77.19 170 PHE A CA 1
ATOM 1333 C C . PHE A 1 170 ? 13.692 -9.161 -41.312 1.00 77.19 170 PHE A C 1
ATOM 1335 O O . PHE A 1 170 ? 13.064 -8.338 -40.643 1.00 77.19 170 PHE A O 1
ATOM 1342 N N . ALA A 1 171 ? 13.301 -9.512 -42.541 1.00 79.75 171 ALA A N 1
ATOM 1343 C CA . ALA A 1 171 ? 12.086 -8.982 -43.153 1.00 79.75 171 ALA A CA 1
ATOM 1344 C C . ALA A 1 171 ? 10.826 -9.362 -42.360 1.00 79.75 171 ALA A C 1
ATOM 1346 O O . ALA A 1 171 ? 10.004 -8.494 -42.089 1.00 79.75 171 ALA A O 1
ATOM 1347 N N . CYS A 1 172 ? 10.697 -10.605 -41.888 1.00 76.69 172 CYS A N 1
ATOM 1348 C CA . CYS A 1 172 ? 9.547 -11.017 -41.075 1.00 76.69 172 CYS A CA 1
ATOM 1349 C C . CYS A 1 172 ? 9.369 -10.159 -39.809 1.00 76.69 172 CYS A C 1
ATOM 1351 O O . CYS A 1 172 ? 8.236 -9.896 -39.408 1.00 76.69 172 CYS A O 1
ATOM 1353 N N . VAL A 1 173 ? 10.469 -9.724 -39.182 1.00 66.88 173 VAL A N 1
ATOM 1354 C CA . VAL A 1 173 ? 10.438 -8.931 -37.941 1.00 66.88 173 VAL A CA 1
ATOM 1355 C C . VAL A 1 173 ? 10.273 -7.438 -38.220 1.00 66.88 173 VAL A C 1
ATOM 1357 O O . VAL A 1 173 ? 9.443 -6.777 -37.595 1.00 66.88 173 VAL A O 1
ATOM 1360 N N . PHE A 1 174 ? 11.064 -6.895 -39.146 1.00 71.06 174 PHE A N 1
ATOM 1361 C CA . PHE A 1 174 ? 11.228 -5.448 -39.295 1.00 71.06 174 PHE A CA 1
ATOM 1362 C C . PHE A 1 174 ? 10.589 -4.877 -40.560 1.00 71.06 174 PHE A C 1
ATOM 1364 O O . PHE A 1 174 ? 10.316 -3.677 -40.606 1.00 71.06 174 PHE A O 1
ATOM 1371 N N . ARG A 1 175 ? 10.369 -5.699 -41.594 1.00 85.19 175 ARG A N 1
ATOM 1372 C CA . ARG A 1 175 ? 9.805 -5.276 -42.888 1.00 85.19 175 ARG A CA 1
ATOM 1373 C C . ARG A 1 175 ? 8.847 -6.328 -43.469 1.00 85.19 175 ARG A C 1
ATOM 1375 O O . ARG A 1 175 ? 9.151 -6.907 -44.512 1.00 85.19 175 ARG A O 1
ATOM 1382 N N . PRO A 1 176 ? 7.699 -6.598 -42.817 1.00 85.56 176 PRO A N 1
ATOM 1383 C CA . PRO A 1 176 ? 6.764 -7.646 -43.240 1.00 85.56 176 PRO A CA 1
ATOM 1384 C C . PRO A 1 176 ? 6.318 -7.521 -44.703 1.00 85.56 176 PRO A C 1
ATOM 1386 O O . PRO A 1 176 ? 6.083 -8.524 -45.370 1.00 85.56 176 PRO A O 1
ATOM 1389 N N . GLN A 1 177 ? 6.245 -6.289 -45.211 1.00 89.69 177 GLN A N 1
ATOM 1390 C CA . GLN A 1 177 ? 5.893 -5.988 -46.596 1.00 89.69 177 GLN A CA 1
ATOM 1391 C C . GLN A 1 177 ? 6.927 -6.484 -47.624 1.00 89.69 177 GLN A C 1
ATOM 1393 O O . GLN A 1 177 ? 6.566 -6.734 -48.768 1.00 89.69 177 GLN A O 1
ATOM 1398 N N . ASP A 1 178 ? 8.187 -6.682 -47.222 1.00 91.62 178 ASP A N 1
ATOM 1399 C CA . ASP A 1 178 ? 9.265 -7.125 -48.116 1.00 91.62 178 ASP A CA 1
ATOM 1400 C C . ASP A 1 178 ? 9.333 -8.661 -48.235 1.00 91.62 178 ASP A C 1
ATOM 1402 O O . ASP A 1 178 ? 10.097 -9.181 -49.049 1.00 91.62 178 ASP A O 1
ATOM 1406 N N . VAL A 1 179 ? 8.569 -9.404 -47.421 1.00 92.19 179 VAL A N 1
ATOM 1407 C CA . VAL A 1 179 ? 8.667 -10.872 -47.302 1.00 92.19 179 VAL A CA 1
ATOM 1408 C C . VAL A 1 179 ? 8.373 -11.571 -48.631 1.00 92.19 179 VAL A C 1
ATOM 1410 O O . VAL A 1 179 ? 9.151 -12.428 -49.042 1.00 92.19 179 VAL A O 1
ATOM 1413 N N . ALA A 1 180 ? 7.316 -11.164 -49.341 1.00 93.88 180 ALA A N 1
ATOM 1414 C CA . ALA A 1 180 ? 6.961 -11.742 -50.639 1.00 93.88 180 ALA A CA 1
ATOM 1415 C C . ALA A 1 180 ? 8.066 -11.515 -51.689 1.00 93.88 180 ALA A C 1
ATOM 1417 O O . ALA A 1 180 ? 8.539 -12.465 -52.307 1.00 93.88 180 ALA A O 1
ATOM 1418 N N . ALA A 1 181 ? 8.569 -10.280 -51.801 1.00 94.56 181 ALA A N 1
ATOM 1419 C CA . ALA A 1 181 ? 9.645 -9.928 -52.731 1.00 94.56 181 ALA A CA 1
ATOM 1420 C C . ALA A 1 181 ? 10.995 -10.582 -52.379 1.00 94.56 181 ALA A C 1
ATOM 1422 O O . ALA A 1 181 ? 11.885 -10.697 -53.223 1.00 94.56 181 ALA A O 1
ATOM 1423 N N . LYS A 1 182 ? 11.213 -10.966 -51.114 1.00 93.44 182 LYS A N 1
ATOM 1424 C CA . LYS A 1 182 ? 12.391 -11.751 -50.723 1.00 93.44 182 LYS A CA 1
ATOM 1425 C C . LYS A 1 182 ? 12.224 -13.230 -51.052 1.00 93.44 182 LYS A C 1
ATOM 1427 O O . LYS A 1 182 ? 13.187 -13.817 -51.527 1.00 93.44 182 LYS A O 1
ATOM 1432 N N . LEU A 1 183 ? 11.041 -13.813 -50.856 1.00 95.31 183 LEU A N 1
ATOM 1433 C CA . LEU A 1 183 ? 10.758 -15.193 -51.266 1.00 95.31 183 LEU A CA 1
ATOM 1434 C C . LEU A 1 183 ? 10.901 -15.370 -52.782 1.00 95.31 183 LEU A C 1
ATOM 1436 O O . LEU A 1 183 ? 11.586 -16.289 -53.212 1.00 95.31 183 LEU A O 1
ATOM 1440 N N . GLU A 1 184 ? 10.373 -14.438 -53.576 1.00 95.12 184 GLU A N 1
ATOM 1441 C CA . GLU A 1 184 ? 10.527 -14.441 -55.037 1.00 95.12 184 GLU A CA 1
ATOM 1442 C C . GLU A 1 184 ? 12.007 -14.389 -55.454 1.00 95.12 184 GLU A C 1
ATOM 1444 O O . GLU A 1 184 ? 12.468 -15.201 -56.254 1.00 95.12 184 GLU A O 1
ATOM 1449 N N . ARG A 1 185 ? 12.799 -13.507 -54.825 1.00 93.25 185 ARG A N 1
ATOM 1450 C CA . ARG A 1 185 ? 14.255 -13.456 -55.043 1.00 93.25 185 ARG A CA 1
ATOM 1451 C C . ARG A 1 185 ? 14.964 -14.740 -54.627 1.00 93.25 185 ARG A C 1
ATOM 1453 O O . ARG A 1 185 ? 15.921 -15.148 -55.280 1.00 93.25 185 ARG A O 1
ATOM 1460 N N . MET A 1 186 ? 14.530 -15.373 -53.538 1.00 94.56 186 MET A N 1
ATOM 1461 C CA . MET A 1 186 ? 15.074 -16.663 -53.122 1.00 94.56 186 MET A CA 1
ATOM 1462 C C . MET A 1 186 ? 14.770 -17.750 -54.154 1.00 94.56 186 MET A C 1
ATOM 1464 O O . MET A 1 186 ? 15.646 -18.559 -54.438 1.00 94.56 186 MET A O 1
ATOM 1468 N N . GLU A 1 187 ? 13.569 -17.758 -54.737 1.00 95.00 187 GLU A N 1
ATOM 1469 C CA . GLU A 1 187 ? 13.161 -18.709 -55.780 1.00 95.00 187 GLU A CA 1
ATOM 1470 C C . GLU A 1 187 ? 13.917 -18.511 -57.097 1.00 95.00 187 GLU A C 1
ATOM 1472 O O . GLU A 1 187 ? 14.187 -19.492 -57.788 1.00 95.00 187 GLU A O 1
ATOM 1477 N N . SER A 1 188 ? 14.302 -17.273 -57.420 1.00 93.19 188 SER A N 1
ATOM 1478 C CA . SER A 1 188 ? 15.088 -16.949 -58.614 1.00 93.19 188 SER A CA 1
ATOM 1479 C C . SER A 1 188 ? 16.607 -17.042 -58.413 1.00 93.19 188 SER A C 1
ATOM 1481 O O . SER A 1 188 ? 17.350 -16.880 -59.377 1.00 93.19 188 SER A O 1
ATOM 1483 N N . SER A 1 189 ? 17.090 -17.270 -57.186 1.00 93.12 189 SER A N 1
ATOM 1484 C CA . SER A 1 189 ? 18.529 -17.307 -56.890 1.00 93.12 189 SER A CA 1
ATOM 1485 C C . SER A 1 189 ? 19.198 -18.571 -57.440 1.00 93.12 189 SER A C 1
ATOM 1487 O O . SER A 1 189 ? 18.650 -19.676 -57.357 1.00 93.12 189 SER A O 1
ATOM 1489 N N . ASP A 1 190 ? 20.434 -18.434 -57.911 1.00 93.00 190 ASP A N 1
ATOM 1490 C CA . ASP A 1 190 ? 21.268 -19.501 -58.479 1.00 93.00 190 ASP A CA 1
ATOM 1491 C C . ASP A 1 190 ? 21.405 -20.773 -57.604 1.00 93.00 190 ASP A C 1
ATOM 1493 O O . ASP A 1 190 ? 21.401 -21.893 -58.126 1.00 93.00 190 ASP A O 1
ATOM 1497 N N . TYR A 1 191 ? 21.422 -20.657 -56.269 1.00 92.56 191 TYR A N 1
ATOM 1498 C CA . TYR A 1 191 ? 21.483 -21.815 -55.366 1.00 92.56 191 TYR A CA 1
ATOM 1499 C C . TYR A 1 191 ? 20.257 -22.734 -55.467 1.00 92.56 191 TYR A C 1
ATOM 1501 O O . TYR A 1 191 ? 20.364 -23.932 -55.178 1.00 92.56 191 TYR A O 1
ATOM 1509 N N . THR A 1 192 ? 19.093 -22.226 -55.887 1.00 91.44 192 THR A N 1
ATOM 1510 C CA . THR A 1 192 ? 17.890 -23.052 -56.108 1.00 91.44 192 THR A CA 1
ATOM 1511 C C . THR A 1 192 ? 17.929 -23.790 -57.444 1.00 91.44 192 THR A C 1
ATOM 1513 O O . THR A 1 192 ? 17.411 -24.912 -57.560 1.00 91.44 192 THR A O 1
ATOM 1516 N N . ALA A 1 193 ? 18.579 -23.202 -58.451 1.00 87.75 193 ALA A N 1
ATOM 1517 C CA . ALA A 1 193 ? 18.853 -23.860 -59.718 1.00 87.75 193 ALA A CA 1
ATOM 1518 C C . ALA A 1 193 ? 19.860 -25.000 -59.509 1.00 87.75 193 ALA A C 1
ATOM 1520 O O . ALA A 1 193 ? 19.619 -26.116 -59.973 1.00 87.75 193 ALA A O 1
ATOM 1521 N N . TYR A 1 194 ? 20.913 -24.742 -58.727 1.00 87.69 194 TYR A N 1
ATOM 1522 C CA . TYR A 1 194 ? 22.015 -25.672 -58.493 1.00 87.69 194 TYR A CA 1
ATOM 1523 C C . TYR A 1 194 ? 21.658 -26.847 -57.566 1.00 87.69 194 TYR A C 1
ATOM 1525 O O . TYR A 1 194 ? 21.922 -28.006 -57.892 1.00 87.69 194 TYR A O 1
ATOM 1533 N N . SER A 1 195 ? 21.029 -26.583 -56.414 1.00 89.62 195 SER A N 1
ATOM 1534 C CA . SER A 1 195 ? 20.802 -27.596 -55.377 1.00 89.62 195 SER A CA 1
ATOM 1535 C C . SER A 1 195 ? 19.319 -27.925 -55.202 1.00 89.62 195 SER A C 1
ATOM 1537 O O . SER A 1 195 ? 18.532 -27.106 -54.720 1.00 89.62 195 SER A O 1
ATOM 1539 N N . LYS A 1 196 ? 18.933 -29.179 -55.502 1.00 89.38 196 LYS A N 1
ATOM 1540 C CA . LYS A 1 196 ? 17.561 -29.687 -55.269 1.00 89.38 196 LYS A CA 1
ATOM 1541 C C . LYS A 1 196 ? 17.111 -29.486 -53.817 1.00 89.38 196 LYS A C 1
ATOM 1543 O O . LYS A 1 196 ? 15.960 -29.131 -53.587 1.00 89.38 196 LYS A O 1
ATOM 1548 N N . LYS A 1 197 ? 18.032 -29.662 -52.860 1.00 89.75 197 LYS A N 1
ATOM 1549 C CA . LYS A 1 197 ? 17.786 -29.441 -51.428 1.00 89.75 197 LYS A CA 1
ATOM 1550 C C . LYS A 1 197 ? 17.500 -27.971 -51.122 1.00 89.75 197 LYS A C 1
ATOM 1552 O O . LYS A 1 197 ? 16.597 -27.672 -50.350 1.00 89.75 197 LYS A O 1
ATOM 1557 N N . CYS A 1 198 ? 18.239 -27.046 -51.736 1.00 91.06 198 CYS A N 1
ATOM 1558 C CA . CYS A 1 198 ? 17.969 -25.624 -51.544 1.00 91.06 198 CYS A CA 1
ATOM 1559 C C . CYS A 1 198 ? 16.610 -25.233 -52.132 1.00 91.06 198 CYS A C 1
ATOM 1561 O O . CYS A 1 198 ? 15.845 -24.537 -51.473 1.00 91.06 198 CYS A O 1
ATOM 1563 N N . ARG A 1 199 ? 16.269 -25.758 -53.316 1.00 93.75 199 ARG A N 1
ATOM 1564 C CA . ARG A 1 199 ? 14.970 -25.530 -53.964 1.00 93.75 199 ARG A CA 1
ATOM 1565 C C . ARG A 1 199 ? 13.786 -26.005 -53.120 1.00 93.75 199 ARG A C 1
ATOM 1567 O O . ARG A 1 199 ? 12.807 -25.276 -52.999 1.00 93.75 199 ARG A O 1
ATOM 1574 N N . SER A 1 200 ? 13.860 -27.207 -52.541 1.00 92.12 200 SER A N 1
ATOM 1575 C CA . SER A 1 200 ? 12.778 -27.734 -51.696 1.00 92.12 200 SER A CA 1
ATOM 1576 C C . SER A 1 200 ? 12.568 -26.900 -50.433 1.00 92.12 200 SER A C 1
ATOM 1578 O O . SER A 1 200 ? 11.433 -26.696 -50.020 1.00 92.12 200 SER A O 1
ATOM 1580 N N . GLU A 1 201 ? 13.645 -26.383 -49.840 1.00 91.31 201 GLU A N 1
ATOM 1581 C CA . GLU A 1 201 ? 13.555 -25.537 -48.646 1.00 91.31 201 GLU A CA 1
ATOM 1582 C C . GLU A 1 201 ? 12.988 -24.147 -48.954 1.00 91.31 201 GLU A C 1
ATOM 1584 O O . GLU A 1 201 ? 12.157 -23.653 -48.200 1.00 91.31 201 GLU A O 1
ATOM 1589 N N . VAL A 1 202 ? 13.369 -23.524 -50.077 1.00 94.06 202 VAL A N 1
ATOM 1590 C CA . VAL A 1 202 ? 12.770 -22.239 -50.482 1.00 94.06 202 VAL A CA 1
ATOM 1591 C C . VAL A 1 202 ? 11.273 -22.396 -50.751 1.00 94.06 202 VAL A C 1
ATOM 1593 O O . VAL A 1 202 ? 10.485 -21.614 -50.226 1.00 94.06 202 VAL A O 1
ATOM 1596 N N . ARG A 1 203 ? 10.861 -23.455 -51.464 1.00 94.75 203 ARG A N 1
ATOM 1597 C CA . ARG A 1 203 ? 9.432 -23.761 -51.662 1.00 94.75 203 ARG A CA 1
ATOM 1598 C C . ARG A 1 203 ? 8.699 -23.951 -50.341 1.00 94.75 203 ARG A C 1
ATOM 1600 O O . ARG A 1 203 ? 7.618 -23.405 -50.167 1.00 94.75 203 ARG A O 1
ATOM 1607 N N . ARG A 1 204 ? 9.314 -24.649 -49.384 1.00 94.56 204 ARG A N 1
ATOM 1608 C CA . ARG A 1 204 ? 8.750 -24.825 -48.043 1.00 94.56 204 ARG A CA 1
ATOM 1609 C C . ARG A 1 204 ? 8.558 -23.492 -47.313 1.00 94.56 204 ARG A C 1
ATOM 1611 O O . ARG A 1 204 ? 7.537 -23.308 -46.657 1.00 94.56 204 ARG A O 1
ATOM 1618 N N . CYS A 1 205 ? 9.496 -22.552 -47.437 1.00 93.00 205 CYS A N 1
ATOM 1619 C CA . CYS A 1 205 ? 9.322 -21.193 -46.919 1.00 93.00 205 CYS A CA 1
ATOM 1620 C C . CYS A 1 205 ? 8.114 -20.494 -47.572 1.00 93.00 205 CYS A C 1
ATOM 1622 O O . CYS A 1 205 ? 7.275 -19.947 -46.854 1.00 93.00 205 CYS A O 1
ATOM 1624 N N . SER A 1 206 ? 7.975 -20.564 -48.899 1.00 95.44 206 SER A N 1
ATOM 1625 C CA . SER A 1 206 ? 6.833 -19.987 -49.627 1.00 95.44 206 SER A CA 1
ATOM 1626 C C . SER A 1 206 ? 5.493 -20.630 -49.234 1.00 95.44 206 SER A C 1
ATOM 1628 O O . SER A 1 206 ? 4.497 -19.930 -49.029 1.00 95.44 206 SER A O 1
ATOM 1630 N N . GLU A 1 207 ? 5.465 -21.952 -49.046 1.00 95.25 207 GLU A N 1
ATOM 1631 C CA . GLU A 1 207 ? 4.295 -22.709 -48.586 1.00 95.25 207 GLU A CA 1
ATOM 1632 C C . GLU A 1 207 ? 3.882 -22.309 -47.164 1.00 95.25 207 GLU A C 1
ATOM 1634 O O . GLU A 1 207 ? 2.706 -22.041 -46.915 1.00 95.25 207 GLU A O 1
ATOM 1639 N N . ILE A 1 208 ? 4.834 -22.212 -46.227 1.00 93.81 208 ILE A N 1
ATOM 1640 C CA . ILE A 1 208 ? 4.564 -21.796 -44.841 1.00 93.81 208 ILE A CA 1
ATOM 1641 C C . ILE A 1 208 ? 4.059 -20.353 -44.801 1.00 93.81 208 ILE A C 1
ATOM 1643 O O . ILE A 1 208 ? 3.109 -20.059 -44.077 1.00 93.81 208 ILE A O 1
ATOM 1647 N N . PHE A 1 209 ? 4.652 -19.454 -45.591 1.00 95.06 209 PHE A N 1
ATOM 1648 C CA . PHE A 1 209 ? 4.188 -18.072 -45.692 1.00 95.06 209 PHE A CA 1
ATOM 1649 C C . PHE A 1 209 ? 2.736 -17.995 -46.177 1.00 95.06 209 PHE A C 1
ATOM 1651 O O . PHE A 1 209 ? 1.924 -17.309 -45.558 1.00 95.06 209 PHE A O 1
ATOM 1658 N N . SER A 1 210 ? 2.406 -18.745 -47.231 1.00 93.19 210 SER A N 1
ATOM 1659 C CA . SER A 1 210 ? 1.075 -18.735 -47.849 1.00 93.19 210 SER A CA 1
ATOM 1660 C C . SER A 1 210 ? 0.004 -19.402 -46.978 1.00 93.19 210 SER A C 1
ATOM 1662 O O . SER A 1 210 ? -1.134 -18.943 -46.949 1.00 93.19 210 SER A O 1
ATOM 1664 N N . SER A 1 211 ? 0.352 -20.475 -46.260 1.00 89.81 211 SER A N 1
ATOM 1665 C CA . SER A 1 211 ? -0.608 -21.281 -45.484 1.00 89.81 211 SER A CA 1
ATOM 1666 C C . SER A 1 211 ? -0.718 -20.889 -44.007 1.00 89.81 211 SER A C 1
ATOM 1668 O O . SER A 1 211 ? -1.790 -21.012 -43.419 1.00 89.81 211 SER A O 1
ATOM 1670 N N . MET A 1 212 ? 0.373 -20.425 -43.390 1.00 92.12 212 MET A N 1
ATOM 1671 C CA . MET A 1 212 ? 0.472 -20.202 -41.940 1.00 92.12 212 MET A CA 1
ATOM 1672 C C . MET A 1 212 ? 0.911 -18.774 -41.566 1.00 92.12 212 MET A C 1
ATOM 1674 O O . MET A 1 212 ? 0.928 -18.420 -40.384 1.00 92.12 212 MET A O 1
ATOM 1678 N N . GLY A 1 213 ? 1.259 -17.940 -42.550 1.00 91.06 213 GLY A N 1
ATOM 1679 C CA . GLY A 1 213 ? 1.618 -16.538 -42.356 1.00 91.06 213 GLY A CA 1
ATOM 1680 C C . GLY A 1 213 ? 3.027 -16.292 -41.797 1.00 91.06 213 GLY A C 1
ATOM 1681 O O . GLY A 1 213 ? 3.844 -17.191 -41.589 1.00 91.06 213 GLY A O 1
ATOM 1682 N N . ILE A 1 214 ? 3.321 -15.013 -41.544 1.00 89.69 214 ILE A N 1
ATOM 1683 C CA . ILE A 1 214 ? 4.673 -14.500 -41.240 1.00 89.69 214 ILE A CA 1
ATOM 1684 C C . ILE A 1 214 ? 5.259 -15.079 -39.946 1.00 89.69 214 ILE A C 1
ATOM 1686 O O . ILE A 1 214 ? 6.459 -15.335 -39.868 1.00 89.69 214 ILE A O 1
ATOM 1690 N N . ALA A 1 215 ? 4.429 -15.317 -38.928 1.00 82.50 215 ALA A N 1
ATOM 1691 C CA . ALA A 1 215 ? 4.901 -15.832 -37.643 1.00 82.50 215 ALA A CA 1
ATOM 1692 C C . ALA A 1 215 ? 5.463 -17.260 -37.760 1.00 82.50 215 ALA A C 1
ATOM 1694 O O . ALA A 1 215 ? 6.507 -17.563 -37.179 1.00 82.50 215 ALA A O 1
ATOM 1695 N N . ALA A 1 216 ? 4.804 -18.120 -38.542 1.00 87.25 216 ALA A N 1
ATOM 1696 C CA . ALA A 1 216 ? 5.261 -19.482 -38.793 1.00 87.25 216 ALA A CA 1
ATOM 1697 C C . ALA A 1 216 ? 6.508 -19.504 -39.690 1.00 87.25 216 ALA A C 1
ATOM 1699 O O . ALA A 1 216 ? 7.433 -20.276 -39.436 1.00 87.25 216 ALA A O 1
ATOM 1700 N N . LEU A 1 217 ? 6.570 -18.609 -40.685 1.00 89.44 217 LEU A N 1
ATOM 1701 C CA . LEU A 1 217 ? 7.746 -18.445 -41.541 1.00 89.44 217 LEU A CA 1
ATOM 1702 C C . LEU A 1 217 ? 8.983 -18.039 -40.733 1.00 89.44 217 LEU A C 1
ATOM 1704 O O . LEU A 1 217 ? 10.053 -18.626 -40.888 1.00 89.44 217 LEU A O 1
ATOM 1708 N N . HIS A 1 218 ? 8.822 -17.072 -39.829 1.00 85.50 218 HIS A N 1
ATOM 1709 C CA . HIS A 1 218 ? 9.885 -16.625 -38.937 1.00 85.50 218 HIS A CA 1
ATOM 1710 C C . HIS A 1 218 ? 10.435 -17.778 -38.082 1.00 85.50 218 HIS A C 1
ATOM 1712 O O . HIS A 1 218 ? 11.651 -17.961 -38.001 1.00 85.50 218 HIS A O 1
ATOM 1718 N N . ASP A 1 219 ? 9.559 -18.584 -37.473 1.00 77.50 219 ASP A N 1
ATOM 1719 C CA . ASP A 1 219 ? 9.980 -19.730 -36.659 1.00 77.50 219 ASP A CA 1
ATOM 1720 C C . ASP A 1 219 ? 10.679 -20.811 -37.498 1.00 77.50 219 ASP A C 1
ATOM 1722 O O . ASP A 1 219 ? 11.736 -21.315 -37.113 1.00 77.50 219 ASP A O 1
ATOM 1726 N N . HIS A 1 220 ? 10.150 -21.118 -38.685 1.00 86.38 220 HIS A N 1
ATOM 1727 C CA . HIS A 1 220 ? 10.757 -22.079 -39.602 1.00 86.38 220 HIS A CA 1
ATOM 1728 C C . HIS A 1 220 ? 12.176 -21.667 -40.015 1.00 86.38 220 HIS A C 1
ATOM 1730 O O . HIS A 1 220 ? 13.124 -22.441 -39.852 1.00 86.38 220 HIS A O 1
ATOM 1736 N N . CYS A 1 221 ? 12.345 -20.429 -40.486 1.00 81.25 221 CYS A N 1
ATOM 1737 C CA . CYS A 1 221 ? 13.648 -19.913 -40.892 1.00 81.25 221 CYS A CA 1
ATOM 1738 C C . CYS A 1 221 ? 14.624 -19.836 -39.708 1.00 81.25 221 CYS A C 1
ATOM 1740 O O . CYS A 1 221 ? 15.805 -20.142 -39.868 1.00 81.25 221 CYS A O 1
ATOM 1742 N N . ARG A 1 222 ? 14.142 -19.515 -38.499 1.00 75.44 222 ARG A N 1
ATOM 1743 C CA . ARG A 1 222 ? 14.962 -19.539 -37.280 1.00 75.44 222 ARG A CA 1
ATOM 1744 C C . ARG A 1 222 ? 15.457 -20.952 -36.949 1.00 75.44 222 ARG A C 1
ATOM 1746 O O . ARG A 1 222 ? 16.632 -21.116 -36.625 1.00 75.44 222 ARG A O 1
ATOM 1753 N N . ARG A 1 223 ? 14.613 -21.984 -37.071 1.00 75.56 223 ARG A N 1
ATOM 1754 C CA . ARG A 1 223 ? 15.016 -23.389 -36.847 1.00 75.56 223 ARG A CA 1
ATOM 1755 C C . ARG A 1 223 ? 16.058 -23.865 -37.858 1.00 75.56 223 ARG A C 1
ATOM 1757 O O . ARG A 1 223 ? 17.018 -24.519 -37.468 1.00 75.56 223 ARG A O 1
ATOM 1764 N N . GLN A 1 224 ? 15.930 -23.474 -39.126 1.00 72.81 224 GLN A N 1
ATOM 1765 C CA . GLN A 1 224 ? 16.914 -23.796 -40.173 1.00 72.81 224 GLN A CA 1
ATOM 1766 C C . GLN A 1 224 ? 18.322 -23.258 -39.861 1.00 72.81 224 GLN A C 1
ATOM 1768 O O . GLN A 1 224 ? 19.317 -23.858 -40.275 1.00 72.81 224 GLN A O 1
ATOM 1773 N N . TRP A 1 225 ? 18.410 -22.159 -39.107 1.00 66.12 225 TRP A N 1
ATOM 1774 C CA . TRP A 1 225 ? 19.666 -21.617 -38.586 1.00 66.12 225 TRP A CA 1
ATOM 1775 C C . TRP A 1 225 ? 20.153 -22.325 -37.315 1.00 66.12 225 TRP A C 1
ATOM 1777 O O . TRP A 1 225 ? 21.354 -22.542 -37.163 1.00 66.12 225 TRP A O 1
ATOM 1787 N N . LEU A 1 226 ? 19.241 -22.726 -36.424 1.00 52.97 226 LEU A N 1
ATOM 1788 C CA . LEU A 1 226 ? 19.573 -23.432 -35.177 1.00 52.97 226 LEU A CA 1
ATOM 1789 C C . LEU A 1 226 ? 20.045 -24.881 -35.398 1.00 52.97 226 LEU A C 1
ATOM 1791 O O . LEU A 1 226 ? 20.772 -25.410 -34.567 1.00 52.97 226 LEU A O 1
ATOM 1795 N N . CYS A 1 227 ? 19.697 -25.518 -36.520 1.00 50.12 227 CYS A N 1
ATOM 1796 C CA . CYS A 1 227 ? 20.112 -26.891 -36.840 1.00 50.12 227 CYS A CA 1
ATOM 1797 C C . CYS A 1 227 ? 21.547 -27.024 -37.406 1.00 50.12 227 CYS A C 1
ATOM 1799 O O . CYS A 1 227 ? 21.889 -28.067 -37.967 1.00 50.12 227 CYS A O 1
ATOM 1801 N N . MET A 1 228 ? 22.400 -25.998 -37.308 1.00 55.97 228 MET A N 1
ATOM 1802 C CA . MET A 1 228 ? 23.824 -26.139 -37.638 1.00 55.97 228 MET A CA 1
ATOM 1803 C C . MET A 1 228 ? 24.528 -26.954 -36.544 1.00 55.97 228 MET A C 1
ATOM 1805 O O . MET A 1 228 ? 24.521 -26.567 -35.379 1.00 55.97 228 MET A O 1
ATOM 1809 N N . THR A 1 229 ? 25.159 -28.075 -36.903 1.00 52.81 229 THR A N 1
ATOM 1810 C CA . THR A 1 229 ? 25.935 -28.872 -35.941 1.00 52.81 229 THR A CA 1
ATOM 1811 C C . THR A 1 229 ? 27.117 -28.054 -35.413 1.00 52.81 229 THR A C 1
ATOM 1813 O O . THR A 1 229 ? 27.685 -27.238 -36.148 1.00 52.81 229 THR A O 1
ATOM 1816 N N . GLY A 1 230 ? 27.514 -28.282 -34.154 1.00 48.22 230 GLY A N 1
ATOM 1817 C CA . GLY A 1 230 ? 28.607 -27.550 -33.496 1.00 48.22 230 GLY A CA 1
ATOM 1818 C C . GLY A 1 230 ? 29.929 -27.561 -34.276 1.00 48.22 230 GLY A C 1
ATOM 1819 O O . GLY A 1 230 ? 30.652 -26.570 -34.253 1.00 48.22 230 GLY A O 1
ATOM 1820 N N . ALA A 1 231 ? 30.185 -28.612 -35.063 1.00 46.66 231 ALA A N 1
ATOM 1821 C CA . ALA A 1 231 ? 31.345 -28.724 -35.952 1.00 46.66 231 ALA A CA 1
ATOM 1822 C C . ALA A 1 231 ? 31.355 -27.703 -37.113 1.00 46.66 231 ALA A C 1
ATOM 1824 O O . ALA A 1 231 ? 32.415 -27.351 -37.618 1.00 46.66 231 ALA A O 1
ATOM 1825 N N . THR A 1 232 ? 30.187 -27.202 -37.531 1.00 50.06 232 THR A N 1
ATOM 1826 C CA . THR A 1 232 ? 30.041 -26.168 -38.579 1.00 50.06 232 THR A CA 1
ATOM 1827 C C . THR A 1 232 ? 29.912 -24.746 -38.031 1.00 50.06 232 THR A C 1
ATOM 1829 O O . THR A 1 232 ? 29.887 -23.796 -38.809 1.00 50.06 232 THR A O 1
ATOM 1832 N N . LEU A 1 233 ? 29.792 -24.583 -36.712 1.00 53.66 233 LEU A N 1
ATOM 1833 C CA . LEU A 1 233 ? 29.500 -23.317 -36.037 1.00 53.66 233 LEU A CA 1
ATOM 1834 C C . LEU A 1 233 ? 30.771 -22.789 -35.354 1.00 53.66 233 LEU A C 1
ATOM 1836 O O . LEU A 1 233 ? 30.847 -22.710 -34.128 1.00 53.66 233 LEU A O 1
ATOM 1840 N N . THR A 1 234 ? 31.785 -22.456 -36.160 1.00 55.19 234 THR A N 1
ATOM 1841 C CA . THR A 1 234 ? 33.046 -21.880 -35.663 1.00 55.19 234 THR A CA 1
ATOM 1842 C C . THR A 1 234 ? 32.793 -20.568 -34.912 1.00 55.19 234 THR A C 1
ATOM 1844 O O . THR A 1 234 ? 31.780 -19.889 -35.128 1.00 55.19 234 THR A O 1
ATOM 1847 N N . ASP A 1 235 ? 33.707 -20.180 -34.022 1.00 50.41 235 ASP A N 1
ATOM 1848 C CA . ASP A 1 235 ? 33.582 -18.931 -33.259 1.00 50.41 235 ASP A CA 1
ATOM 1849 C C . ASP A 1 235 ? 33.509 -17.695 -34.168 1.00 50.41 235 ASP A C 1
ATOM 1851 O O . ASP A 1 235 ? 32.843 -16.710 -33.848 1.00 50.41 235 ASP A O 1
ATOM 1855 N N . GLU A 1 236 ? 34.096 -17.787 -35.355 1.00 48.91 236 GLU A N 1
ATOM 1856 C CA . GLU A 1 236 ? 34.057 -16.798 -36.425 1.00 48.91 236 GLU A CA 1
ATOM 1857 C C . GLU A 1 236 ? 32.660 -16.682 -37.052 1.00 48.91 236 GLU A C 1
ATOM 1859 O O . GLU A 1 236 ? 32.173 -15.570 -37.250 1.00 48.91 236 GLU A O 1
ATOM 1864 N N . ILE A 1 237 ? 31.966 -17.800 -37.294 1.00 50.72 237 ILE A N 1
ATOM 1865 C CA . ILE A 1 237 ? 30.572 -17.805 -37.771 1.00 50.72 237 ILE A CA 1
ATOM 1866 C C . ILE A 1 237 ? 29.641 -17.255 -36.683 1.00 50.72 237 ILE A C 1
ATOM 1868 O O . ILE A 1 237 ? 28.762 -16.439 -36.968 1.00 50.72 237 ILE A O 1
ATOM 1872 N N . ARG A 1 238 ? 29.876 -17.612 -35.413 1.00 56.12 238 ARG A N 1
ATOM 1873 C CA . ARG A 1 238 ? 29.153 -17.025 -34.268 1.00 56.12 238 ARG A CA 1
ATOM 1874 C C . ARG A 1 238 ? 29.390 -15.519 -34.145 1.00 56.12 238 ARG A C 1
ATOM 1876 O O . ARG A 1 238 ? 28.493 -14.802 -33.700 1.00 56.12 238 ARG A O 1
ATOM 1883 N N . ARG A 1 239 ? 30.590 -15.042 -34.496 1.00 53.78 239 ARG A N 1
ATOM 1884 C CA . ARG A 1 239 ? 30.958 -13.618 -34.533 1.00 53.78 239 ARG A CA 1
ATOM 1885 C C . ARG A 1 239 ? 30.251 -12.909 -35.690 1.00 53.78 239 ARG A C 1
ATOM 1887 O O . ARG A 1 239 ? 29.647 -11.869 -35.459 1.00 53.78 239 ARG A O 1
ATOM 1894 N N . PHE A 1 240 ? 30.248 -13.492 -36.889 1.00 51.56 240 PHE A N 1
ATOM 1895 C CA . PHE A 1 240 ? 29.542 -12.949 -38.054 1.00 51.56 240 PHE A CA 1
ATOM 1896 C C . PHE A 1 240 ? 28.039 -12.769 -37.789 1.00 51.56 240 PHE A C 1
ATOM 1898 O O . PHE A 1 240 ? 27.508 -11.684 -38.034 1.00 51.56 240 PHE A O 1
ATOM 1905 N N . ILE A 1 241 ? 27.380 -13.792 -37.229 1.00 52.75 241 ILE A N 1
ATOM 1906 C CA . ILE A 1 241 ? 25.944 -13.768 -36.899 1.00 52.75 241 ILE A CA 1
ATOM 1907 C C . ILE A 1 241 ? 25.636 -12.653 -35.895 1.00 52.75 241 ILE A C 1
ATOM 1909 O O . ILE A 1 241 ? 24.703 -11.885 -36.105 1.00 52.75 241 ILE A O 1
ATOM 1913 N N . ARG A 1 242 ? 26.468 -12.496 -34.857 1.00 53.38 242 ARG A N 1
ATOM 1914 C CA . ARG A 1 242 ? 26.317 -11.425 -33.859 1.00 53.38 242 ARG A CA 1
ATOM 1915 C C . ARG A 1 242 ? 26.535 -10.022 -34.427 1.00 53.38 242 ARG A C 1
ATOM 1917 O O . ARG A 1 242 ? 25.868 -9.092 -33.996 1.00 53.38 242 ARG A O 1
ATOM 1924 N N . VAL A 1 243 ? 27.461 -9.864 -35.373 1.00 47.28 243 VAL A N 1
ATOM 1925 C CA . VAL A 1 243 ? 27.803 -8.555 -35.957 1.00 47.28 243 VAL A CA 1
ATOM 1926 C C . VAL A 1 243 ? 26.791 -8.110 -37.017 1.00 47.28 243 VAL A C 1
ATOM 1928 O O . VAL A 1 243 ? 26.520 -6.918 -37.123 1.00 47.28 243 VAL A O 1
ATOM 1931 N N . ASN A 1 244 ? 26.229 -9.040 -37.794 1.00 45.69 244 ASN A N 1
ATOM 1932 C CA . ASN A 1 244 ? 25.414 -8.702 -38.968 1.00 45.69 244 ASN A CA 1
ATOM 1933 C C . ASN A 1 244 ? 23.912 -8.950 -38.778 1.00 45.69 244 ASN A C 1
ATOM 1935 O O . ASN A 1 244 ? 23.109 -8.383 -39.513 1.00 45.69 244 ASN A O 1
ATOM 1939 N N . ILE A 1 245 ? 23.512 -9.756 -37.789 1.00 51.97 245 ILE A N 1
ATOM 1940 C CA . ILE A 1 245 ? 22.107 -10.086 -37.525 1.00 51.97 245 ILE A CA 1
ATOM 1941 C C . ILE A 1 245 ? 21.814 -9.771 -36.056 1.00 51.97 245 ILE A C 1
ATOM 1943 O O . ILE A 1 245 ? 21.769 -10.659 -35.207 1.00 51.97 245 ILE A O 1
ATOM 1947 N N . ALA A 1 246 ? 21.633 -8.480 -35.767 1.00 40.22 246 ALA A N 1
ATOM 1948 C CA . ALA A 1 246 ? 21.658 -7.883 -34.426 1.00 40.22 246 ALA A CA 1
ATOM 1949 C C . ALA A 1 246 ? 20.651 -8.440 -33.387 1.00 40.22 246 ALA A C 1
ATOM 1951 O O . ALA A 1 246 ? 20.698 -8.019 -32.239 1.00 40.22 246 ALA A O 1
ATOM 1952 N N . GLU A 1 247 ? 19.787 -9.403 -33.729 1.00 40.84 247 GLU A N 1
ATOM 1953 C CA . GLU A 1 247 ? 18.843 -10.033 -32.787 1.00 40.84 247 GLU A CA 1
ATOM 1954 C C . GLU A 1 247 ? 18.767 -11.571 -32.870 1.00 40.84 247 GLU A C 1
ATOM 1956 O O . GLU A 1 247 ? 17.936 -12.197 -32.205 1.00 40.84 247 GLU A O 1
ATOM 1961 N N . LEU A 1 248 ? 19.642 -12.229 -33.642 1.00 39.81 248 LEU A N 1
ATOM 1962 C CA . LEU A 1 248 ? 19.662 -13.694 -33.704 1.00 39.81 248 LEU A CA 1
ATOM 1963 C C . LEU A 1 248 ? 20.516 -14.271 -32.561 1.00 39.81 248 LEU A C 1
ATOM 1965 O O . LEU A 1 248 ? 21.655 -14.695 -32.753 1.00 39.81 248 LEU A O 1
ATOM 1969 N N . ASN A 1 249 ? 19.960 -14.302 -31.347 1.00 43.69 249 ASN A N 1
ATOM 1970 C CA . ASN A 1 249 ? 20.549 -15.063 -30.243 1.00 43.69 249 ASN A CA 1
ATOM 1971 C C . ASN A 1 249 ? 20.442 -16.565 -30.554 1.00 43.69 249 ASN A C 1
ATOM 1973 O O . ASN A 1 249 ? 19.378 -17.177 -30.408 1.00 43.69 249 ASN A O 1
ATOM 1977 N N . LEU A 1 250 ? 21.550 -17.156 -31.008 1.00 40.75 250 LEU A N 1
ATOM 1978 C CA . LEU A 1 250 ? 21.694 -18.603 -31.120 1.00 40.75 250 LEU A CA 1
ATOM 1979 C C . LEU A 1 250 ? 21.689 -19.191 -29.709 1.00 40.75 250 LEU A C 1
ATOM 1981 O O . LEU A 1 250 ? 22.674 -19.095 -28.980 1.00 40.75 250 LEU A O 1
ATOM 1985 N N . ILE A 1 251 ? 20.563 -19.782 -29.322 1.00 40.53 251 ILE A N 1
ATOM 1986 C CA . ILE A 1 251 ? 20.495 -20.619 -28.130 1.00 40.53 251 ILE A CA 1
ATOM 1987 C C . ILE A 1 251 ? 21.263 -21.890 -28.490 1.00 40.53 251 ILE A C 1
ATOM 1989 O O . ILE A 1 251 ? 20.872 -22.593 -29.423 1.00 40.53 251 ILE A O 1
ATOM 1993 N N . SER A 1 252 ? 22.374 -22.165 -27.805 1.00 41.88 252 SER A N 1
ATOM 1994 C CA . SER A 1 252 ? 23.012 -23.477 -27.885 1.00 41.88 252 SER A CA 1
ATOM 1995 C C . SER A 1 252 ? 22.046 -24.487 -27.272 1.00 41.88 252 SER A C 1
ATOM 1997 O O . SER A 1 252 ? 21.969 -24.620 -26.054 1.00 41.88 252 SER A O 1
ATOM 1999 N N . CYS A 1 253 ? 21.242 -25.139 -28.106 1.00 34.09 253 CYS A N 1
ATOM 2000 C CA . CYS A 1 253 ? 20.456 -26.282 -27.676 1.00 34.09 253 CYS A CA 1
ATOM 2001 C C . CYS A 1 253 ? 21.399 -27.480 -27.539 1.00 34.09 253 CYS A C 1
ATOM 2003 O O . CYS A 1 253 ? 21.551 -28.250 -28.482 1.00 34.09 253 CYS A O 1
ATOM 2005 N N . GLU A 1 254 ? 22.017 -27.630 -26.370 1.00 40.50 254 GLU A N 1
ATOM 2006 C CA . GLU A 1 254 ? 22.231 -28.970 -25.829 1.00 40.50 254 GLU A CA 1
ATOM 2007 C C . GLU A 1 254 ? 21.099 -29.249 -24.832 1.00 40.50 254 GLU A C 1
ATOM 2009 O O . GLU A 1 254 ? 20.794 -28.383 -24.003 1.00 40.50 254 GLU A O 1
ATOM 2014 N N . PRO A 1 255 ? 20.392 -30.383 -24.963 1.00 42.53 255 PRO A N 1
ATOM 2015 C CA . PRO A 1 255 ? 19.312 -30.719 -24.055 1.00 42.53 255 PRO A CA 1
ATOM 2016 C C . PRO A 1 255 ? 19.891 -31.127 -22.688 1.00 42.53 255 PRO A C 1
ATOM 2018 O O . PRO A 1 255 ? 20.770 -31.977 -22.614 1.00 42.53 255 PRO A O 1
ATOM 2021 N N . ASP A 1 256 ? 19.345 -30.511 -21.634 1.00 41.25 256 ASP A N 1
ATOM 2022 C CA . ASP A 1 256 ? 19.353 -30.928 -20.218 1.00 41.25 256 ASP A CA 1
ATOM 2023 C C . ASP A 1 256 ? 20.476 -30.525 -19.233 1.00 41.25 256 ASP A C 1
ATOM 2025 O O . ASP A 1 256 ? 20.424 -30.947 -18.081 1.00 41.25 256 ASP A O 1
ATOM 2029 N N . GLU A 1 257 ? 21.380 -29.587 -19.542 1.00 42.28 257 GLU A N 1
ATOM 2030 C CA . GLU A 1 257 ? 22.376 -29.106 -18.545 1.00 42.28 257 GLU A CA 1
ATOM 2031 C C . GLU A 1 257 ? 22.405 -27.584 -18.319 1.00 42.28 257 GLU A C 1
ATOM 2033 O O . GLU A 1 257 ? 23.451 -26.946 -18.168 1.00 42.28 257 GLU A O 1
ATOM 2038 N N . GLN A 1 258 ? 21.232 -26.958 -18.254 1.00 44.03 258 GLN A N 1
ATOM 2039 C CA . GLN A 1 258 ? 21.148 -25.496 -18.222 1.00 44.03 258 GLN A CA 1
ATOM 2040 C C . GLN A 1 258 ? 21.660 -24.850 -16.918 1.00 44.03 258 GLN A C 1
ATOM 2042 O O . GLN A 1 258 ? 22.085 -23.701 -16.956 1.00 44.03 258 GLN A O 1
ATOM 2047 N N . SER A 1 259 ? 21.711 -25.570 -15.787 1.00 45.31 259 SER A N 1
ATOM 2048 C CA . SER A 1 259 ? 22.334 -25.043 -14.556 1.00 45.31 259 SER A CA 1
ATOM 2049 C C . SER A 1 259 ? 23.835 -25.338 -14.463 1.00 45.31 259 SER A C 1
ATOM 2051 O O . SER A 1 259 ? 24.590 -24.505 -13.973 1.00 45.31 259 SER A O 1
ATOM 2053 N N . ALA A 1 260 ? 24.291 -26.491 -14.967 1.00 45.38 260 ALA A N 1
ATOM 2054 C CA . ALA A 1 260 ? 25.708 -26.854 -14.944 1.00 45.38 260 ALA A CA 1
ATOM 2055 C C . ALA A 1 260 ? 26.526 -25.987 -15.912 1.00 45.38 260 ALA A C 1
ATOM 2057 O O . ALA A 1 260 ? 27.653 -25.610 -15.598 1.00 45.38 260 ALA A O 1
ATOM 2058 N N . CYS A 1 261 ? 25.946 -25.600 -17.054 1.00 48.78 261 CYS A N 1
ATOM 2059 C CA . CYS A 1 261 ? 26.623 -24.765 -18.041 1.00 48.78 261 CYS A CA 1
ATOM 2060 C C . CYS A 1 261 ? 26.809 -23.308 -17.580 1.00 48.78 261 CYS A C 1
ATOM 2062 O O . CYS A 1 261 ? 27.811 -22.692 -17.941 1.00 48.78 261 CYS A O 1
ATOM 2064 N N . GLU A 1 262 ? 25.896 -22.743 -16.782 1.00 47.72 262 GLU A N 1
ATOM 2065 C CA . GLU A 1 262 ? 26.067 -21.392 -16.221 1.00 47.72 262 GLU A CA 1
ATOM 2066 C C . GLU A 1 262 ? 27.175 -21.367 -15.161 1.00 47.72 262 GLU A C 1
ATOM 2068 O O . GLU A 1 262 ? 28.041 -20.490 -15.200 1.00 47.72 262 GLU A O 1
ATOM 2073 N N . ASP A 1 263 ? 27.221 -22.377 -14.289 1.00 46.97 263 ASP A N 1
ATOM 2074 C CA . ASP A 1 263 ? 28.279 -22.527 -13.288 1.00 46.97 263 ASP A CA 1
ATOM 2075 C C . ASP A 1 263 ? 29.633 -22.870 -13.927 1.00 46.97 263 ASP A C 1
ATOM 2077 O O . ASP A 1 263 ? 30.655 -22.332 -13.506 1.00 46.97 263 ASP A O 1
ATOM 2081 N N . LEU A 1 264 ? 29.665 -23.683 -14.990 1.00 51.97 264 LEU A N 1
ATOM 2082 C CA . LEU A 1 264 ? 30.877 -23.968 -15.768 1.00 51.97 264 LEU A CA 1
ATOM 2083 C C . LEU A 1 264 ? 31.342 -22.762 -16.584 1.00 51.97 264 LEU A C 1
ATOM 2085 O O . LEU A 1 264 ? 32.544 -22.531 -16.679 1.00 51.97 264 LEU A O 1
ATOM 2089 N N . GLN A 1 265 ? 30.436 -21.954 -17.142 1.00 53.88 265 GLN A N 1
ATOM 2090 C CA . GLN A 1 265 ? 30.799 -20.695 -17.798 1.00 53.88 265 GLN A CA 1
ATOM 2091 C C . GLN A 1 265 ? 31.313 -19.671 -16.790 1.00 53.88 265 GLN A C 1
ATOM 2093 O O . GLN A 1 265 ? 32.298 -18.986 -17.068 1.00 53.88 265 GLN A O 1
ATOM 2098 N N . LEU A 1 266 ? 30.695 -19.578 -15.612 1.00 52.41 266 LEU A N 1
ATOM 2099 C CA . LEU A 1 266 ? 31.163 -18.719 -14.532 1.00 52.41 266 LEU A CA 1
ATOM 2100 C C . LEU A 1 266 ? 32.524 -19.197 -14.013 1.00 52.41 266 LEU A C 1
ATOM 2102 O O . LEU A 1 266 ? 33.451 -18.394 -13.916 1.00 52.41 266 LEU A O 1
ATOM 2106 N N . ALA A 1 267 ? 32.691 -20.500 -13.780 1.00 54.53 267 ALA A N 1
ATOM 2107 C CA . ALA A 1 267 ? 33.957 -21.118 -13.400 1.00 54.53 267 ALA A CA 1
ATOM 2108 C C . ALA A 1 267 ? 35.023 -20.923 -14.484 1.00 54.53 267 ALA A C 1
ATOM 2110 O O . ALA A 1 267 ? 36.151 -20.565 -14.160 1.00 54.53 267 ALA A O 1
ATOM 2111 N N . ALA A 1 268 ? 34.676 -21.038 -15.767 1.00 55.81 268 ALA A N 1
ATOM 2112 C CA . ALA A 1 268 ? 35.570 -20.742 -16.882 1.00 55.81 268 ALA A CA 1
ATOM 2113 C C . ALA A 1 268 ? 35.914 -19.246 -16.953 1.00 55.81 268 ALA A C 1
ATOM 2115 O O . ALA A 1 268 ? 37.057 -18.895 -17.250 1.00 55.81 268 ALA A O 1
ATOM 2116 N N . TYR A 1 269 ? 34.983 -18.337 -16.646 1.00 54.91 269 TYR A N 1
ATOM 2117 C CA . TYR A 1 269 ? 35.253 -16.898 -16.564 1.00 54.91 269 TYR A CA 1
ATOM 2118 C C . TYR A 1 269 ? 36.135 -16.524 -15.370 1.00 54.91 269 TYR A C 1
ATOM 2120 O O . TYR A 1 269 ? 36.946 -15.598 -15.485 1.00 54.91 269 TYR A O 1
ATOM 2128 N N . VAL A 1 270 ? 36.006 -17.234 -14.249 1.00 59.62 270 VAL A N 1
ATOM 2129 C CA . VAL A 1 270 ? 36.874 -17.098 -13.075 1.00 59.62 270 VAL A CA 1
ATOM 2130 C C . VAL A 1 270 ? 38.261 -17.676 -13.376 1.00 59.62 270 VAL A C 1
ATOM 2132 O O . VAL A 1 270 ? 39.251 -16.962 -13.229 1.00 59.62 270 VAL A O 1
ATOM 2135 N N . ALA A 1 271 ? 38.340 -18.907 -13.888 1.00 57.97 271 ALA A N 1
ATOM 2136 C CA . ALA A 1 271 ? 39.583 -19.614 -14.207 1.00 57.97 271 ALA A CA 1
ATOM 2137 C C . ALA A 1 271 ? 40.393 -18.933 -15.321 1.00 57.97 271 ALA A C 1
ATOM 2139 O O . ALA A 1 271 ? 41.614 -18.864 -15.247 1.00 57.97 271 ALA A O 1
ATOM 2140 N N . SER A 1 272 ? 39.726 -18.355 -16.326 1.00 59.22 272 SER A N 1
ATOM 2141 C CA . SER A 1 272 ? 40.388 -17.586 -17.396 1.00 59.22 272 SER A CA 1
ATOM 2142 C C . SER A 1 272 ? 40.716 -16.136 -17.013 1.00 59.22 272 SER A C 1
ATOM 2144 O O . SER A 1 272 ? 41.164 -15.361 -17.861 1.00 59.22 272 SER A O 1
ATOM 2146 N N . GLY A 1 273 ? 40.428 -15.715 -15.774 1.00 60.03 273 GLY A N 1
ATOM 2147 C CA . GLY A 1 273 ? 40.623 -14.338 -15.310 1.00 60.03 273 GLY A CA 1
ATOM 2148 C C . GLY A 1 273 ? 39.732 -13.301 -16.010 1.00 60.03 273 GLY A C 1
ATOM 2149 O O . GLY A 1 273 ? 39.871 -12.099 -15.779 1.00 60.03 273 GLY A O 1
ATOM 2150 N N . LYS A 1 274 ? 38.787 -13.725 -16.856 1.00 63.97 274 LYS A N 1
ATOM 2151 C CA . LYS A 1 274 ? 37.876 -12.836 -17.592 1.00 63.97 274 LYS A CA 1
ATOM 2152 C C . LYS A 1 274 ? 36.969 -12.036 -16.652 1.00 63.97 274 LYS A C 1
ATOM 2154 O O . LYS A 1 274 ? 36.704 -10.874 -16.949 1.00 63.97 274 LYS A O 1
ATOM 2159 N N . MET A 1 275 ? 36.582 -12.578 -15.491 1.00 58.84 275 MET A N 1
ATOM 2160 C CA . MET A 1 275 ? 35.844 -11.810 -14.472 1.00 58.84 275 MET A CA 1
ATOM 2161 C C . MET A 1 275 ? 36.650 -10.627 -13.911 1.00 58.84 275 MET A C 1
ATOM 2163 O O . MET A 1 275 ? 36.072 -9.587 -13.598 1.00 58.84 275 MET A O 1
ATOM 2167 N N . GLN A 1 276 ? 37.984 -10.728 -13.851 1.00 59.16 276 GLN A N 1
ATOM 2168 C CA . GLN A 1 276 ? 38.838 -9.623 -13.400 1.00 59.16 276 GLN A CA 1
ATOM 2169 C C . GLN A 1 276 ? 38.911 -8.469 -14.412 1.00 59.16 276 GLN A C 1
ATOM 2171 O O . GLN A 1 276 ? 39.339 -7.372 -14.052 1.00 59.16 276 GLN A O 1
ATOM 2176 N N . LYS A 1 277 ? 38.471 -8.679 -15.662 1.00 61.53 277 LYS A N 1
ATOM 2177 C CA . LYS A 1 277 ? 38.382 -7.613 -16.672 1.00 61.53 277 LYS A CA 1
ATOM 2178 C C . LYS A 1 277 ? 37.212 -6.659 -16.406 1.00 61.53 277 LYS A C 1
ATOM 2180 O O . LYS A 1 277 ? 37.255 -5.520 -16.861 1.00 61.53 277 LYS A O 1
ATOM 2185 N N . HIS A 1 278 ? 36.190 -7.084 -15.656 1.00 63.66 278 HIS A N 1
ATOM 2186 C CA . HIS A 1 278 ? 35.054 -6.232 -15.310 1.00 63.66 278 HIS A CA 1
ATOM 2187 C C . HIS A 1 278 ? 35.362 -5.420 -14.046 1.00 63.66 278 HIS A C 1
ATOM 2189 O O . HIS A 1 278 ? 35.464 -5.970 -12.953 1.00 63.66 278 HIS A O 1
ATOM 2195 N N . VAL A 1 279 ? 35.474 -4.094 -14.168 1.00 63.03 279 VAL A N 1
ATOM 2196 C CA . VAL A 1 279 ? 35.964 -3.214 -13.087 1.00 63.03 279 VAL A CA 1
ATOM 2197 C C . VAL A 1 279 ? 35.108 -3.301 -11.818 1.00 63.03 279 VAL A C 1
ATOM 2199 O O . VAL A 1 279 ? 35.669 -3.400 -10.730 1.00 63.03 279 VAL A O 1
ATOM 2202 N N . ALA A 1 280 ? 33.773 -3.349 -11.936 1.00 65.75 280 ALA A N 1
ATOM 2203 C CA . ALA A 1 280 ? 32.878 -3.551 -10.787 1.00 65.75 280 ALA A CA 1
ATOM 2204 C C . ALA A 1 280 ? 33.172 -4.863 -10.040 1.00 65.75 280 ALA A C 1
ATOM 2206 O O . ALA A 1 280 ? 33.319 -4.859 -8.822 1.00 65.75 280 ALA A O 1
ATOM 2207 N N . VAL A 1 281 ? 33.342 -5.969 -10.773 1.00 74.31 281 VAL A N 1
ATOM 2208 C CA . VAL A 1 281 ? 33.653 -7.287 -10.206 1.00 74.31 281 VAL A CA 1
ATOM 2209 C C . VAL A 1 281 ? 35.050 -7.284 -9.590 1.00 74.31 281 VAL A C 1
ATOM 2211 O O . VAL A 1 281 ? 35.209 -7.711 -8.452 1.00 74.31 281 VAL A O 1
ATOM 2214 N N . ARG A 1 282 ? 36.052 -6.722 -10.281 1.00 73.94 282 ARG A N 1
ATOM 2215 C CA . ARG A 1 282 ? 37.422 -6.567 -9.765 1.00 73.94 282 ARG A CA 1
ATOM 2216 C C . ARG A 1 282 ? 37.450 -5.763 -8.466 1.00 73.94 282 ARG A C 1
ATOM 2218 O O . ARG A 1 282 ? 38.124 -6.157 -7.524 1.00 73.94 282 ARG A O 1
ATOM 2225 N N . ALA A 1 283 ? 36.724 -4.651 -8.401 1.00 70.62 283 ALA A N 1
ATOM 2226 C CA . ALA A 1 283 ? 36.683 -3.775 -7.235 1.00 70.62 283 ALA A CA 1
ATOM 2227 C C . ALA A 1 283 ? 35.932 -4.397 -6.048 1.00 70.62 283 ALA A C 1
ATOM 2229 O O . ALA A 1 283 ? 36.395 -4.292 -4.910 1.00 70.62 283 ALA A O 1
ATOM 2230 N N . LEU A 1 284 ? 34.811 -5.078 -6.306 1.00 77.69 284 LEU A N 1
ATOM 2231 C CA . LEU A 1 284 ? 34.083 -5.848 -5.296 1.00 77.69 284 LEU A CA 1
ATOM 2232 C C . LEU A 1 284 ? 34.948 -6.992 -4.752 1.00 77.69 284 LEU A C 1
ATOM 2234 O O . LEU A 1 284 ? 35.135 -7.082 -3.540 1.00 77.69 284 LEU A O 1
ATOM 2238 N N . LEU A 1 285 ? 35.572 -7.788 -5.628 1.00 79.50 285 LEU A N 1
ATOM 2239 C CA . LEU A 1 285 ? 36.501 -8.855 -5.240 1.00 79.50 285 LEU A CA 1
ATOM 2240 C C . LEU A 1 285 ? 37.705 -8.316 -4.466 1.00 79.50 285 LEU A C 1
ATOM 2242 O O . LEU A 1 285 ? 38.096 -8.896 -3.461 1.00 79.50 285 LEU A O 1
ATOM 2246 N N . HIS A 1 286 ? 38.277 -7.188 -4.883 1.00 77.00 286 HIS A N 1
ATOM 2247 C CA . HIS A 1 286 ? 39.400 -6.576 -4.180 1.00 77.00 286 HIS A CA 1
ATOM 2248 C C . HIS A 1 286 ? 38.997 -6.089 -2.781 1.00 77.00 286 HIS A C 1
ATOM 2250 O O . HIS A 1 286 ? 39.740 -6.290 -1.823 1.00 77.00 286 HIS A O 1
ATOM 2256 N N . THR A 1 287 ? 37.801 -5.508 -2.640 1.00 77.12 287 THR A N 1
ATOM 2257 C CA . THR A 1 287 ? 37.255 -5.083 -1.339 1.00 77.12 287 THR A CA 1
ATOM 2258 C C . THR A 1 287 ? 37.021 -6.283 -0.424 1.00 77.12 287 THR A C 1
ATOM 2260 O O . THR A 1 287 ? 37.391 -6.241 0.749 1.00 77.12 287 THR A O 1
ATOM 2263 N N . PHE A 1 288 ? 36.498 -7.375 -0.979 1.00 83.00 288 PHE A N 1
ATOM 2264 C CA . PHE A 1 288 ? 36.298 -8.636 -0.273 1.00 83.00 288 PHE A CA 1
ATOM 2265 C C . PHE A 1 288 ? 37.619 -9.274 0.170 1.00 83.00 288 PHE A C 1
ATOM 2267 O O . PHE A 1 288 ? 37.806 -9.505 1.357 1.00 83.00 288 PHE A O 1
ATOM 2274 N N . VAL A 1 289 ? 38.591 -9.454 -0.731 1.00 80.31 289 VAL A N 1
ATOM 2275 C CA . VAL A 1 289 ? 39.909 -10.031 -0.397 1.00 80.31 289 VAL A CA 1
ATOM 2276 C C . VAL A 1 289 ? 40.643 -9.189 0.650 1.00 80.31 289 VAL A C 1
ATOM 2278 O O . VAL A 1 289 ? 41.283 -9.735 1.548 1.00 80.31 289 VAL A O 1
ATOM 2281 N N . GLN A 1 290 ? 40.556 -7.858 0.574 1.00 78.25 290 GLN A N 1
ATOM 2282 C CA . GLN A 1 290 ? 41.132 -6.983 1.597 1.00 78.25 290 GLN A CA 1
ATOM 2283 C C . GLN A 1 290 ? 40.436 -7.122 2.955 1.00 78.25 290 GLN A C 1
ATOM 2285 O O . GLN A 1 290 ? 41.108 -7.049 3.984 1.00 78.25 290 GLN A O 1
ATOM 2290 N N . ALA A 1 291 ? 39.113 -7.291 2.970 1.00 77.25 291 ALA A N 1
ATOM 2291 C CA . ALA A 1 291 ? 38.358 -7.513 4.196 1.00 77.25 291 ALA A CA 1
ATOM 2292 C C . ALA A 1 291 ? 38.704 -8.873 4.818 1.00 77.25 291 ALA A C 1
ATOM 2294 O O . ALA A 1 291 ? 39.070 -8.911 5.990 1.00 77.25 291 ALA A O 1
ATOM 2295 N N . GLU A 1 292 ? 38.715 -9.947 4.027 1.00 82.50 292 GLU A N 1
ATOM 2296 C CA . GLU A 1 292 ? 39.083 -11.299 4.466 1.00 82.50 292 GLU A CA 1
ATOM 2297 C C . GLU A 1 292 ? 40.507 -11.356 5.032 1.00 82.50 292 GLU A C 1
ATOM 2299 O O . GLU A 1 292 ? 40.708 -11.851 6.138 1.00 82.50 292 GLU A O 1
ATOM 2304 N N . ARG A 1 293 ? 41.494 -10.733 4.366 1.00 80.69 293 ARG A N 1
ATOM 2305 C CA . ARG A 1 293 ? 42.875 -10.630 4.890 1.00 80.69 293 ARG A CA 1
ATOM 2306 C C . ARG A 1 293 ? 42.963 -9.899 6.236 1.00 80.69 293 ARG A C 1
ATOM 2308 O O . ARG A 1 293 ? 43.861 -10.154 7.041 1.00 80.69 293 ARG A O 1
ATOM 2315 N N . ARG A 1 294 ? 42.066 -8.942 6.491 1.00 75.75 294 ARG A N 1
ATOM 2316 C CA . ARG A 1 294 ? 42.005 -8.212 7.771 1.00 75.75 294 ARG A CA 1
ATOM 2317 C C . ARG A 1 294 ? 41.330 -9.039 8.861 1.00 75.75 294 ARG A C 1
ATOM 2319 O O . ARG A 1 294 ? 41.796 -9.027 9.995 1.00 75.75 294 ARG A O 1
ATOM 2326 N N . ILE A 1 295 ? 40.278 -9.776 8.511 1.00 79.50 295 ILE A N 1
ATOM 2327 C CA . ILE A 1 295 ? 39.610 -10.715 9.418 1.00 79.50 295 ILE A CA 1
ATOM 2328 C C . ILE A 1 295 ? 40.594 -11.815 9.832 1.00 79.50 295 ILE A C 1
ATOM 2330 O O . ILE A 1 295 ? 40.772 -12.059 11.023 1.00 79.50 295 ILE A O 1
ATOM 2334 N N . SER A 1 296 ? 41.309 -12.404 8.869 1.00 78.44 296 SER A N 1
ATOM 2335 C CA . SER A 1 296 ? 42.286 -13.469 9.118 1.00 78.44 296 SER A CA 1
ATOM 2336 C C . SER A 1 296 ? 43.502 -13.013 9.932 1.00 78.44 296 SER A C 1
ATOM 2338 O O . SER A 1 296 ? 44.144 -13.835 10.574 1.00 78.44 296 SER A O 1
ATOM 2340 N N . SER A 1 297 ? 43.819 -11.714 9.939 1.00 84.06 297 SER A N 1
ATOM 2341 C CA . SER A 1 297 ? 44.884 -11.123 10.772 1.00 84.06 297 SER A CA 1
ATOM 2342 C C . SER A 1 297 ? 44.409 -10.695 12.168 1.00 84.06 297 SER A C 1
ATOM 2344 O O . SER A 1 297 ? 45.119 -9.975 12.865 1.00 84.06 297 SER A O 1
ATOM 2346 N N . GLY A 1 298 ? 43.214 -11.119 12.597 1.00 83.50 298 GLY A N 1
ATOM 2347 C CA . GLY A 1 298 ? 42.704 -10.875 13.950 1.00 83.50 298 GLY A CA 1
ATOM 2348 C C . GLY A 1 298 ? 42.112 -9.479 14.169 1.00 83.50 298 GLY A C 1
ATOM 2349 O O . GLY A 1 298 ? 41.685 -9.154 15.277 1.00 83.50 298 GLY A O 1
ATOM 2350 N N . ASN A 1 299 ? 42.013 -8.649 13.126 1.00 79.25 299 ASN A N 1
ATOM 2351 C CA . ASN A 1 299 ? 41.363 -7.344 13.219 1.00 79.25 299 ASN A CA 1
ATOM 2352 C C . ASN A 1 299 ? 39.836 -7.498 13.121 1.00 79.25 299 ASN A C 1
ATOM 2354 O O . ASN A 1 299 ? 39.231 -7.249 12.077 1.00 79.25 299 ASN A O 1
ATOM 2358 N N . ALA A 1 300 ? 39.199 -7.874 14.236 1.00 61.03 300 ALA A N 1
ATOM 2359 C CA . ALA A 1 300 ? 37.745 -8.071 14.347 1.00 61.03 300 ALA A CA 1
ATOM 2360 C C . ALA A 1 300 ? 36.911 -6.807 14.029 1.00 61.03 300 ALA A C 1
ATOM 2362 O O . ALA A 1 300 ? 35.725 -6.893 13.709 1.00 61.03 300 ALA A O 1
ATOM 2363 N N . LEU A 1 301 ? 37.529 -5.621 14.077 1.00 55.97 301 LEU A N 1
ATOM 2364 C CA . LEU A 1 301 ? 36.929 -4.340 13.700 1.00 55.97 301 LEU A CA 1
ATOM 2365 C C . LEU A 1 301 ? 37.455 -3.884 12.337 1.00 55.97 301 LEU A C 1
ATOM 2367 O O . LEU A 1 301 ? 38.243 -2.943 12.223 1.00 55.97 301 LEU A O 1
ATOM 2371 N N . VAL A 1 302 ? 36.991 -4.534 11.273 1.00 53.62 302 VAL A N 1
ATOM 2372 C CA . VAL A 1 302 ? 37.272 -4.087 9.906 1.00 53.62 302 VAL A CA 1
ATOM 2373 C C . VAL A 1 302 ? 36.608 -2.723 9.687 1.00 53.62 302 VAL A C 1
ATOM 2375 O O . VAL A 1 302 ? 35.408 -2.626 9.424 1.00 53.62 302 VAL A O 1
ATOM 2378 N N . ARG A 1 303 ? 37.384 -1.634 9.767 1.00 54.66 303 ARG A N 1
ATOM 2379 C CA . ARG A 1 303 ? 37.000 -0.383 9.101 1.00 54.66 303 ARG A CA 1
ATOM 2380 C C . ARG A 1 303 ? 37.057 -0.665 7.591 1.00 54.66 303 ARG A C 1
ATOM 2382 O O . ARG A 1 303 ? 38.141 -1.000 7.101 1.00 54.66 303 ARG A O 1
ATOM 2389 N N . PRO A 1 304 ? 35.931 -0.600 6.855 1.00 52.72 304 PRO A N 1
ATOM 2390 C CA . PRO A 1 304 ? 35.929 -0.877 5.424 1.00 52.72 304 PRO A CA 1
ATOM 2391 C C . PRO A 1 304 ? 36.866 0.106 4.720 1.00 52.72 304 PRO A C 1
ATOM 2393 O O . PRO A 1 304 ? 37.006 1.258 5.140 1.00 52.72 304 PRO A O 1
ATOM 2396 N N . GLY A 1 305 ? 37.571 -0.379 3.699 1.00 50.16 305 GLY A N 1
ATOM 2397 C CA . GLY A 1 305 ? 38.589 0.391 2.997 1.00 50.16 305 GLY A CA 1
ATOM 2398 C C . GLY A 1 305 ? 38.063 1.752 2.538 1.00 50.16 305 GLY A C 1
ATOM 2399 O O . GLY A 1 305 ? 37.009 1.851 1.914 1.00 50.16 305 GLY A O 1
ATOM 2400 N N . ARG A 1 306 ? 38.857 2.801 2.774 1.00 54.38 306 ARG A N 1
ATOM 2401 C CA . ARG A 1 306 ? 38.781 4.098 2.076 1.00 54.38 306 ARG A CA 1
ATOM 2402 C C . ARG A 1 306 ? 39.014 3.971 0.548 1.00 54.38 306 ARG A C 1
ATOM 2404 O O . ARG A 1 306 ? 39.307 4.963 -0.096 1.00 54.38 306 ARG A O 1
ATOM 2411 N N . SER A 1 307 ? 38.962 2.768 -0.030 1.00 56.09 307 SER A N 1
ATOM 2412 C CA . SER A 1 307 ? 39.525 2.453 -1.348 1.00 56.09 307 SER A CA 1
ATOM 2413 C C . SER A 1 307 ? 38.548 2.554 -2.517 1.00 56.09 307 SER A C 1
ATOM 2415 O O . SER A 1 307 ? 39.003 2.504 -3.654 1.00 56.09 307 SER A O 1
ATOM 2417 N N . LEU A 1 308 ? 37.239 2.697 -2.280 1.00 65.25 308 LEU A N 1
ATOM 2418 C CA . LEU A 1 308 ? 36.283 2.961 -3.360 1.00 65.25 308 LEU A CA 1
ATOM 2419 C C . LEU A 1 308 ? 35.941 4.456 -3.372 1.00 65.25 308 LEU A C 1
ATOM 2421 O O . LEU A 1 308 ? 35.300 4.904 -2.415 1.00 65.25 308 LEU A O 1
ATOM 2425 N N . PRO A 1 309 ? 36.355 5.212 -4.412 1.00 68.44 309 PRO A N 1
ATOM 2426 C CA . PRO A 1 309 ? 35.913 6.588 -4.624 1.00 68.44 309 PRO A CA 1
ATOM 2427 C C . PRO A 1 309 ? 34.384 6.669 -4.630 1.00 68.44 309 PRO A C 1
ATOM 2429 O O . PRO A 1 309 ? 33.718 5.732 -5.083 1.00 68.44 309 PRO A O 1
ATOM 2432 N N . ASP A 1 310 ? 33.820 7.774 -4.148 1.00 62.97 310 ASP A N 1
ATOM 2433 C CA . ASP A 1 310 ? 32.362 7.929 -4.058 1.00 62.97 310 ASP A CA 1
ATOM 2434 C C . ASP A 1 310 ? 31.683 7.852 -5.437 1.00 62.97 310 ASP A C 1
ATOM 2436 O O . ASP A 1 310 ? 30.648 7.194 -5.564 1.00 62.97 310 ASP A O 1
ATOM 2440 N N . ASP A 1 311 ? 32.336 8.352 -6.491 1.00 59.31 311 ASP A N 1
ATOM 2441 C CA . ASP A 1 311 ? 31.895 8.199 -7.887 1.00 59.31 311 ASP A CA 1
ATOM 2442 C C . ASP A 1 311 ? 31.707 6.730 -8.286 1.00 59.31 311 ASP A C 1
ATOM 2444 O O . ASP A 1 311 ? 30.749 6.363 -8.966 1.00 59.31 311 ASP A O 1
ATOM 2448 N N . PHE A 1 312 ? 32.603 5.857 -7.822 1.00 67.75 312 PHE A N 1
ATOM 2449 C CA . PHE A 1 312 ? 32.555 4.429 -8.122 1.00 67.75 312 PHE A CA 1
ATOM 2450 C C . PHE A 1 312 ? 31.475 3.702 -7.308 1.00 67.75 312 PHE A C 1
ATOM 2452 O O . PHE A 1 312 ? 30.878 2.730 -7.773 1.00 67.75 312 PHE A O 1
ATOM 2459 N N . ARG A 1 313 ? 31.170 4.179 -6.094 1.00 66.88 313 ARG A N 1
ATOM 2460 C CA . ARG A 1 313 ? 30.030 3.677 -5.309 1.00 66.88 313 ARG A CA 1
ATOM 2461 C C . ARG A 1 313 ? 28.701 4.044 -5.963 1.00 66.88 313 ARG A C 1
ATOM 2463 O O . ARG A 1 313 ? 27.816 3.193 -6.025 1.00 66.88 313 ARG A O 1
ATOM 2470 N N . LEU A 1 314 ? 28.572 5.274 -6.467 1.00 61.81 314 LEU A N 1
ATOM 2471 C CA . LEU A 1 314 ? 27.400 5.716 -7.227 1.00 61.81 314 LEU A CA 1
ATOM 2472 C C . LEU A 1 314 ? 27.233 4.894 -8.512 1.00 61.81 314 LEU A C 1
ATOM 2474 O O . LEU A 1 314 ? 26.124 4.465 -8.819 1.00 61.81 314 LEU A O 1
ATOM 2478 N N . GLU A 1 315 ? 28.331 4.577 -9.201 1.00 65.50 315 GLU A N 1
ATOM 2479 C CA . GLU A 1 315 ? 28.340 3.695 -10.376 1.00 65.50 315 GLU A CA 1
ATOM 2480 C C . GLU A 1 315 ? 27.902 2.258 -10.040 1.00 65.50 315 GLU A C 1
ATOM 2482 O O . GLU A 1 315 ? 27.070 1.687 -10.747 1.00 65.50 315 GLU A O 1
ATOM 2487 N N . LEU A 1 316 ? 28.382 1.683 -8.929 1.00 67.25 316 LEU A N 1
ATOM 2488 C CA . LEU A 1 316 ? 27.922 0.377 -8.437 1.00 67.25 316 LEU A CA 1
ATOM 2489 C C . LEU A 1 316 ? 26.426 0.391 -8.099 1.00 67.25 316 LEU A C 1
ATOM 2491 O O . LEU A 1 316 ? 25.723 -0.563 -8.417 1.00 67.25 316 LEU A O 1
ATOM 2495 N N . MET A 1 317 ? 25.922 1.471 -7.497 1.00 63.59 317 MET A N 1
ATOM 2496 C CA . MET A 1 317 ? 24.493 1.628 -7.204 1.00 63.59 317 MET A CA 1
ATOM 2497 C C . MET A 1 317 ? 23.646 1.841 -8.465 1.00 63.59 317 MET A C 1
ATOM 2499 O O . MET A 1 317 ? 22.518 1.357 -8.517 1.00 63.59 317 MET A O 1
ATOM 2503 N N . GLY A 1 318 ? 24.173 2.528 -9.482 1.00 59.41 318 GLY A N 1
ATOM 2504 C CA . GLY A 1 318 ? 23.530 2.666 -10.790 1.00 59.41 318 GLY A CA 1
ATOM 2505 C C . GLY A 1 318 ? 23.482 1.341 -11.555 1.00 59.41 318 GLY A C 1
ATOM 2506 O O . GLY A 1 318 ? 22.456 1.003 -12.134 1.00 59.41 318 GLY A O 1
ATOM 2507 N N . THR A 1 319 ? 24.562 0.557 -11.486 1.00 64.19 319 THR A N 1
ATOM 2508 C CA . THR A 1 319 ? 24.695 -0.734 -12.182 1.00 64.19 319 THR A CA 1
ATOM 2509 C C . THR A 1 319 ? 23.880 -1.843 -11.512 1.00 64.19 319 THR A C 1
ATOM 2511 O O . THR A 1 319 ? 23.207 -2.615 -12.186 1.00 64.19 319 THR A O 1
ATOM 2514 N N . LEU A 1 320 ? 23.929 -1.939 -10.178 1.00 64.19 320 LEU A N 1
ATOM 2515 C CA . LEU A 1 320 ? 23.258 -2.995 -9.406 1.00 64.19 320 LEU A CA 1
ATOM 2516 C C . LEU A 1 320 ? 21.823 -2.615 -8.997 1.00 64.19 320 LEU A C 1
ATOM 2518 O O . LEU A 1 320 ? 21.043 -3.471 -8.578 1.00 64.19 320 LEU A O 1
ATOM 2522 N N . GLY A 1 321 ? 21.467 -1.333 -9.104 1.00 63.81 321 GLY A N 1
ATOM 2523 C CA . GLY A 1 321 ? 20.218 -0.766 -8.605 1.00 63.81 321 GLY A CA 1
ATOM 2524 C C . GLY A 1 321 ? 20.237 -0.470 -7.098 1.00 63.81 321 GLY A C 1
ATOM 2525 O O . GLY A 1 321 ? 21.174 -0.788 -6.369 1.00 63.81 321 GLY A O 1
ATOM 2526 N N . GLN A 1 322 ? 19.154 0.137 -6.600 1.00 61.31 322 GLN A N 1
ATOM 2527 C CA . GLN A 1 322 ? 19.001 0.529 -5.184 1.00 61.31 322 GLN A CA 1
ATOM 2528 C C . GLN A 1 322 ? 18.173 -0.470 -4.351 1.00 61.31 322 GLN A C 1
ATOM 2530 O O . GLN A 1 322 ? 17.752 -0.178 -3.230 1.00 61.31 322 GLN A O 1
ATOM 2535 N N . GLY A 1 323 ? 17.889 -1.651 -4.903 1.00 63.34 323 GLY A N 1
ATOM 2536 C CA . GLY A 1 323 ? 17.068 -2.664 -4.247 1.00 63.34 323 GLY A CA 1
ATOM 2537 C C . GLY A 1 323 ? 17.769 -3.330 -3.061 1.00 63.34 323 GLY A C 1
ATOM 2538 O O . GLY A 1 323 ? 18.994 -3.343 -2.957 1.00 63.34 323 GLY A O 1
ATOM 2539 N N . LYS A 1 324 ? 16.985 -3.975 -2.187 1.00 66.25 324 LYS A N 1
ATOM 2540 C CA . LYS A 1 324 ? 17.518 -4.763 -1.063 1.00 66.25 324 LYS A CA 1
ATOM 2541 C C . LYS A 1 324 ? 18.531 -5.822 -1.528 1.00 66.25 324 LYS A C 1
ATOM 2543 O O . LYS A 1 324 ? 19.545 -5.993 -0.875 1.00 66.25 324 LYS A O 1
ATOM 2548 N N . ALA A 1 325 ? 18.293 -6.460 -2.675 1.00 68.25 325 ALA A N 1
ATOM 2549 C CA . ALA A 1 325 ? 19.212 -7.443 -3.251 1.00 68.25 325 ALA A CA 1
ATOM 2550 C C . ALA A 1 325 ? 20.589 -6.842 -3.586 1.00 68.25 325 ALA A C 1
ATOM 2552 O O . ALA A 1 325 ? 21.606 -7.452 -3.282 1.00 68.25 325 ALA A O 1
ATOM 2553 N N . ALA A 1 326 ? 20.632 -5.624 -4.134 1.00 71.94 326 ALA A N 1
ATOM 2554 C CA . ALA A 1 326 ? 21.882 -4.915 -4.393 1.00 71.94 326 ALA A CA 1
ATOM 2555 C C . ALA A 1 326 ? 22.581 -4.511 -3.087 1.00 71.94 326 ALA A C 1
ATOM 2557 O O . ALA A 1 326 ? 23.796 -4.632 -2.969 1.00 71.94 326 ALA A O 1
ATOM 2558 N N . ALA A 1 327 ? 21.815 -4.086 -2.078 1.00 71.75 327 ALA A N 1
ATOM 2559 C CA . ALA A 1 327 ? 22.356 -3.769 -0.759 1.00 71.75 327 ALA A CA 1
ATOM 2560 C C . ALA A 1 327 ? 22.927 -5.006 -0.043 1.00 71.75 327 ALA A C 1
ATOM 2562 O O . ALA A 1 327 ? 23.986 -4.903 0.575 1.00 71.75 327 ALA A O 1
ATOM 2563 N N . ASP A 1 328 ? 22.249 -6.151 -0.144 1.00 75.75 328 ASP A N 1
ATOM 2564 C CA . ASP A 1 328 ? 22.691 -7.434 0.405 1.00 75.75 328 ASP A CA 1
ATOM 2565 C C . ASP A 1 328 ? 23.939 -7.936 -0.355 1.00 75.75 328 ASP A C 1
ATOM 2567 O O . ASP A 1 328 ? 24.905 -8.361 0.273 1.00 75.75 328 ASP A O 1
ATOM 2571 N N . LEU A 1 329 ? 23.979 -7.785 -1.688 1.00 78.38 329 LEU A N 1
ATOM 2572 C CA . LEU A 1 329 ? 25.147 -8.089 -2.525 1.00 78.38 329 LEU A CA 1
ATOM 2573 C C . LEU A 1 329 ? 26.362 -7.238 -2.143 1.00 78.38 329 LEU A C 1
ATOM 2575 O O . LEU A 1 329 ? 27.429 -7.773 -1.867 1.00 78.38 329 LEU A O 1
ATOM 2579 N N . LEU A 1 330 ? 26.202 -5.918 -2.055 1.00 80.62 330 LEU A N 1
ATOM 2580 C CA . LEU A 1 330 ? 27.264 -5.009 -1.622 1.00 80.62 330 LEU A CA 1
ATOM 2581 C C . LEU A 1 330 ? 27.744 -5.332 -0.198 1.00 80.62 330 LEU A C 1
ATOM 2583 O O . LEU A 1 330 ? 28.947 -5.300 0.066 1.00 80.62 330 LEU A O 1
ATOM 2587 N N . ALA A 1 331 ? 26.831 -5.716 0.700 1.00 80.56 331 ALA A N 1
ATOM 2588 C CA . ALA A 1 331 ? 27.182 -6.140 2.050 1.00 80.56 331 ALA A CA 1
ATOM 2589 C C . ALA A 1 331 ? 28.025 -7.428 2.068 1.00 80.56 331 ALA A C 1
ATOM 2591 O O . ALA A 1 331 ? 28.947 -7.508 2.879 1.00 80.56 331 ALA A O 1
ATOM 2592 N N . MET A 1 332 ? 27.768 -8.386 1.167 1.00 81.75 332 MET A N 1
ATOM 2593 C CA . MET A 1 332 ? 28.595 -9.596 1.022 1.00 81.75 332 MET A CA 1
ATOM 2594 C C . MET A 1 332 ? 30.042 -9.272 0.626 1.00 81.75 332 MET A C 1
ATOM 2596 O O . MET A 1 332 ? 30.960 -9.936 1.087 1.00 81.75 332 MET A O 1
ATOM 2600 N N . PHE A 1 333 ? 30.270 -8.205 -0.144 1.00 85.31 333 PHE A N 1
ATOM 2601 C CA . PHE A 1 333 ? 31.617 -7.723 -0.485 1.00 85.31 333 PHE A CA 1
ATOM 2602 C C . PHE A 1 333 ? 32.175 -6.703 0.528 1.00 85.31 333 PHE A C 1
ATOM 2604 O O . PHE A 1 333 ? 33.086 -5.940 0.211 1.00 85.31 333 PHE A O 1
ATOM 2611 N N . HIS A 1 334 ? 31.624 -6.658 1.748 1.00 82.19 334 HIS A N 1
ATOM 2612 C CA . HIS A 1 334 ? 31.989 -5.722 2.821 1.00 82.19 334 HIS A CA 1
ATOM 2613 C C . HIS A 1 334 ? 31.856 -4.227 2.461 1.00 82.19 334 HIS A C 1
ATOM 2615 O O . HIS A 1 334 ? 32.435 -3.359 3.124 1.00 82.19 334 HIS A O 1
ATOM 2621 N N . VAL A 1 335 ? 31.038 -3.892 1.459 1.00 79.81 335 VAL A N 1
ATOM 2622 C CA . VAL A 1 335 ? 30.681 -2.511 1.114 1.00 79.81 335 VAL A CA 1
ATOM 2623 C C . VAL A 1 335 ? 29.489 -2.089 1.983 1.00 79.81 335 VAL A C 1
ATOM 2625 O O . VAL A 1 335 ? 28.349 -2.496 1.759 1.00 79.81 335 VAL A O 1
ATOM 2628 N N . ARG A 1 336 ? 29.732 -1.278 3.026 1.00 68.25 336 ARG A N 1
ATOM 2629 C CA . ARG A 1 336 ? 28.661 -0.790 3.918 1.00 68.25 336 ARG A CA 1
ATOM 2630 C C . ARG A 1 336 ? 27.694 0.128 3.166 1.00 68.25 336 ARG A C 1
ATOM 2632 O O . ARG A 1 336 ? 28.053 1.235 2.790 1.00 68.25 336 ARG A O 1
ATOM 2639 N N . THR A 1 337 ? 26.435 -0.290 3.077 1.00 65.31 337 THR A N 1
ATOM 2640 C CA . THR A 1 337 ? 25.306 0.534 2.602 1.00 65.31 337 THR A CA 1
ATOM 2641 C C . THR A 1 337 ? 24.464 1.116 3.747 1.00 65.31 337 THR A C 1
ATOM 2643 O O . THR A 1 337 ? 23.627 1.988 3.524 1.00 65.31 337 THR A O 1
ATOM 2646 N N . ARG A 1 338 ? 24.671 0.657 4.993 1.00 50.56 338 ARG A N 1
ATOM 2647 C CA . ARG A 1 338 ? 23.906 1.068 6.186 1.00 50.56 338 ARG A CA 1
ATOM 2648 C C . ARG A 1 338 ? 24.734 1.933 7.137 1.00 50.56 338 ARG A C 1
ATOM 2650 O O . ARG A 1 338 ? 25.743 1.477 7.669 1.00 50.56 338 ARG A O 1
ATOM 2657 N N . GLY A 1 339 ? 24.246 3.140 7.420 1.00 58.47 339 GLY A N 1
ATOM 2658 C CA . GLY A 1 339 ? 24.674 3.960 8.562 1.00 58.47 339 GLY A CA 1
ATOM 2659 C C . GLY A 1 339 ? 25.654 5.095 8.254 1.00 58.47 339 GLY A C 1
ATOM 2660 O O . GLY A 1 339 ? 25.766 6.007 9.062 1.00 58.47 339 GLY A O 1
ATOM 2661 N N . GLN A 1 340 ? 26.302 5.107 7.090 1.00 49.62 340 GLN A N 1
ATOM 2662 C CA . GLN A 1 340 ? 26.787 6.366 6.518 1.00 49.62 340 GLN A CA 1
ATOM 2663 C C . GLN A 1 340 ? 25.604 6.985 5.779 1.00 49.62 340 GLN A C 1
ATOM 2665 O O . GLN A 1 340 ? 24.842 6.252 5.143 1.00 49.62 340 GLN A O 1
ATOM 2670 N N . SER A 1 341 ? 25.385 8.294 5.954 1.00 46.53 341 SER A N 1
ATOM 2671 C CA . SER A 1 341 ? 24.382 9.068 5.215 1.00 46.53 341 SER A CA 1
ATOM 2672 C C . SER A 1 341 ? 24.320 8.536 3.791 1.00 46.53 341 SER A C 1
ATOM 2674 O O . SER A 1 341 ? 25.385 8.445 3.176 1.00 46.53 341 SER A O 1
ATOM 2676 N N . ARG A 1 342 ? 23.126 8.128 3.321 1.00 50.16 342 ARG A N 1
ATOM 2677 C CA . ARG A 1 342 ? 22.883 7.738 1.918 1.00 50.16 342 ARG A CA 1
ATOM 2678 C C . ARG A 1 342 ? 23.833 8.561 1.050 1.00 50.16 342 ARG A C 1
ATOM 2680 O O . ARG A 1 342 ? 23.799 9.780 1.265 1.00 50.16 342 ARG A O 1
ATOM 2687 N N . PRO A 1 343 ? 24.710 7.948 0.221 1.00 50.69 343 PRO A N 1
ATOM 2688 C CA . PRO A 1 343 ? 25.695 8.707 -0.542 1.00 50.69 343 PRO A CA 1
ATOM 2689 C C . PRO A 1 343 ? 24.949 9.888 -1.131 1.00 50.69 343 PRO A C 1
ATOM 2691 O O . PRO A 1 343 ? 23.903 9.691 -1.759 1.00 50.69 343 PRO A O 1
ATOM 2694 N N . ARG A 1 344 ? 25.360 11.099 -0.729 1.00 53.16 344 ARG A N 1
ATOM 2695 C CA . ARG A 1 344 ? 24.660 12.303 -1.159 1.00 53.16 344 ARG A CA 1
ATOM 2696 C C . ARG A 1 344 ? 24.746 12.244 -2.669 1.00 53.16 344 ARG A C 1
ATOM 2698 O O . ARG A 1 344 ? 25.848 12.148 -3.199 1.00 53.16 344 ARG A O 1
ATOM 2705 N N . LEU A 1 345 ? 23.590 12.139 -3.316 1.00 53.91 345 LEU A N 1
ATOM 2706 C CA . LEU A 1 345 ? 23.540 12.139 -4.762 1.00 53.91 345 LEU A CA 1
ATOM 2707 C C . LEU A 1 345 ? 24.187 13.456 -5.173 1.00 53.91 345 LEU A C 1
ATOM 2709 O O . LEU A 1 345 ? 23.685 14.515 -4.796 1.00 53.91 345 LEU A O 1
ATOM 2713 N N . ASP A 1 346 ? 25.344 13.374 -5.823 1.00 61.88 346 ASP A N 1
ATOM 2714 C CA . ASP A 1 346 ? 25.971 14.556 -6.382 1.00 61.88 346 ASP A CA 1
ATOM 2715 C C . ASP A 1 346 ? 25.107 14.977 -7.563 1.00 61.88 346 ASP A C 1
ATOM 2717 O O . ASP A 1 346 ? 25.139 14.379 -8.638 1.00 61.88 346 ASP A O 1
ATOM 2721 N N . PHE A 1 347 ? 24.262 15.969 -7.319 1.00 60.47 347 PHE A N 1
ATOM 2722 C CA . PHE A 1 347 ? 23.377 16.524 -8.326 1.00 60.47 347 PHE A CA 1
ATOM 2723 C C . PHE A 1 347 ? 24.139 17.334 -9.388 1.00 60.47 347 PHE A C 1
ATOM 2725 O O . PHE A 1 347 ? 23.557 17.697 -10.405 1.00 60.47 347 PHE A O 1
ATOM 2732 N N . GLY A 1 348 ? 25.434 17.599 -9.178 1.00 64.94 348 GLY A N 1
ATOM 2733 C CA . GLY A 1 348 ? 26.336 18.125 -10.194 1.00 64.94 348 GLY A CA 1
ATOM 2734 C C . GLY A 1 348 ? 26.850 17.061 -11.170 1.00 64.94 348 GLY A C 1
ATOM 2735 O O . GLY A 1 348 ? 27.450 17.420 -12.185 1.00 64.94 348 GLY A O 1
ATOM 2736 N N . ASN A 1 349 ? 26.616 15.771 -10.901 1.00 66.12 349 ASN A N 1
ATOM 2737 C CA . ASN A 1 349 ? 27.088 14.678 -11.742 1.00 66.12 349 ASN A CA 1
ATOM 2738 C C . ASN A 1 349 ? 26.309 14.626 -13.074 1.00 66.12 349 ASN A C 1
ATOM 2740 O O . ASN A 1 349 ? 25.091 14.453 -13.052 1.00 66.12 349 ASN A O 1
ATOM 2744 N N . PRO A 1 350 ? 26.980 14.667 -14.242 1.00 69.44 350 PRO A N 1
ATOM 2745 C CA . PRO A 1 350 ? 26.314 14.677 -15.549 1.00 69.44 350 PRO A CA 1
ATOM 2746 C C . PRO A 1 350 ? 25.580 13.370 -15.897 1.00 69.44 350 PRO A C 1
ATOM 2748 O O . PRO A 1 350 ? 24.831 13.320 -16.872 1.00 69.44 350 PRO A O 1
ATOM 2751 N N . LEU A 1 351 ? 25.800 12.294 -15.132 1.00 64.00 351 LEU A N 1
ATOM 2752 C CA . LEU A 1 351 ? 25.062 11.031 -15.259 1.00 64.00 351 LEU A CA 1
ATOM 2753 C C . LEU A 1 351 ? 23.703 11.063 -14.557 1.00 64.00 351 LEU A C 1
ATOM 2755 O O . LEU A 1 351 ? 22.927 10.118 -14.688 1.00 64.00 351 LEU A O 1
ATOM 2759 N N . VAL A 1 352 ? 23.428 12.117 -13.798 1.00 66.38 352 VAL A N 1
ATOM 2760 C CA . VAL A 1 352 ? 22.170 12.354 -13.103 1.00 66.38 352 VAL A CA 1
ATOM 2761 C C . VAL A 1 352 ? 21.447 13.493 -13.837 1.00 66.38 352 VAL A C 1
ATOM 2763 O O . VAL A 1 352 ? 22.113 14.408 -14.320 1.00 66.38 352 VAL A O 1
ATOM 2766 N N . PRO A 1 353 ? 20.110 13.451 -13.994 1.00 72.06 353 PRO A N 1
ATOM 2767 C CA . PRO A 1 353 ? 19.372 14.573 -14.562 1.00 72.06 353 PRO A CA 1
ATOM 2768 C C . PRO A 1 353 ? 19.651 15.830 -13.742 1.00 72.06 353 PRO A C 1
ATOM 2770 O O . PRO A 1 353 ? 19.667 15.770 -12.511 1.00 72.06 353 PRO A O 1
ATOM 2773 N N . ASP A 1 354 ? 19.862 16.961 -14.405 1.00 71.19 354 ASP A N 1
ATOM 2774 C CA . ASP A 1 354 ? 19.920 18.227 -13.690 1.00 71.19 354 ASP A CA 1
ATOM 2775 C C . ASP A 1 354 ? 18.503 18.572 -13.218 1.00 71.19 354 ASP A C 1
ATOM 2777 O O . ASP A 1 354 ? 17.600 18.821 -14.023 1.00 71.19 354 ASP A O 1
ATOM 2781 N N . PHE A 1 355 ? 18.293 18.479 -11.906 1.00 65.88 355 PHE A N 1
ATOM 2782 C CA . PHE A 1 355 ? 16.995 18.700 -11.270 1.00 65.88 355 PHE A CA 1
ATOM 2783 C C . PHE A 1 355 ? 16.718 20.181 -10.987 1.00 65.88 355 PHE A C 1
ATOM 2785 O O . PHE A 1 355 ? 15.612 20.525 -10.568 1.00 65.88 355 PHE A O 1
ATOM 2792 N N . PHE A 1 356 ? 17.705 21.055 -11.197 1.00 67.56 356 PHE A N 1
ATOM 2793 C CA . PHE A 1 356 ? 17.668 22.461 -10.795 1.00 67.56 356 PHE A CA 1
ATOM 2794 C C . PHE A 1 356 ? 17.665 23.399 -12.006 1.00 67.56 356 PHE A C 1
ATOM 2796 O O . PHE A 1 356 ? 18.187 24.507 -11.951 1.00 67.56 356 PHE A O 1
ATOM 2803 N N . LEU A 1 357 ? 17.060 22.957 -13.109 1.00 63.12 357 LEU A N 1
ATOM 2804 C CA . LEU A 1 357 ? 16.987 23.725 -14.345 1.00 63.12 357 LEU A CA 1
ATOM 2805 C C . LEU A 1 357 ? 15.795 24.676 -14.360 1.00 63.12 357 LEU A C 1
ATOM 2807 O O . LEU A 1 357 ? 14.661 24.289 -14.067 1.00 63.12 357 LEU A O 1
ATOM 2811 N N . SER A 1 358 ? 16.058 25.910 -14.781 1.00 66.75 358 SER A N 1
ATOM 2812 C CA . SER A 1 358 ? 15.013 26.867 -15.127 1.00 66.75 358 SER A CA 1
ATOM 2813 C C . SER A 1 358 ? 14.267 26.412 -16.379 1.00 66.75 358 SER A C 1
ATOM 2815 O O . SER A 1 358 ? 14.859 25.828 -17.286 1.00 66.75 358 SER A O 1
ATOM 2817 N N . HIS A 1 359 ? 12.978 26.733 -16.476 1.00 66.38 359 HIS A N 1
ATOM 2818 C CA . HIS A 1 359 ? 12.224 26.466 -17.700 1.00 66.38 359 HIS A CA 1
ATOM 2819 C C . HIS A 1 359 ? 12.671 27.300 -18.902 1.00 66.38 359 HIS A C 1
ATOM 2821 O O . HIS A 1 359 ? 12.378 26.962 -20.045 1.00 66.38 359 HIS A O 1
ATOM 2827 N N . LEU A 1 360 ? 13.416 28.374 -18.646 1.00 69.56 360 LEU A N 1
ATOM 2828 C CA . LEU A 1 360 ? 14.027 29.178 -19.694 1.00 69.56 360 LEU A CA 1
ATOM 2829 C C . LEU A 1 360 ? 15.250 28.479 -20.319 1.00 69.56 360 LEU A C 1
ATOM 2831 O O . LEU A 1 360 ? 15.594 28.776 -21.462 1.00 69.56 360 LEU A O 1
ATOM 2835 N N . ASP A 1 361 ? 15.872 27.517 -19.624 1.00 70.44 361 ASP A N 1
ATOM 2836 C CA . ASP A 1 361 ? 17.000 26.730 -20.139 1.00 70.44 361 ASP A CA 1
ATOM 2837 C C . ASP A 1 361 ? 16.519 25.486 -20.905 1.00 70.44 361 ASP A C 1
ATOM 2839 O O . ASP A 1 361 ? 16.580 24.344 -20.440 1.00 70.44 361 ASP A O 1
ATOM 2843 N N . LYS A 1 362 ? 16.024 25.716 -22.123 1.00 75.00 362 LYS A N 1
ATOM 2844 C CA . LYS A 1 362 ? 15.483 24.657 -22.989 1.00 75.00 362 LYS A CA 1
ATOM 2845 C C . LYS A 1 362 ? 16.521 23.582 -23.342 1.00 75.00 362 LYS A C 1
ATOM 2847 O O . LYS A 1 362 ? 16.159 22.416 -23.498 1.00 75.00 362 LYS A O 1
ATOM 2852 N N . GLU A 1 363 ? 17.794 23.950 -23.494 1.00 77.12 363 GLU A N 1
ATOM 2853 C CA . GLU A 1 363 ? 18.870 23.010 -23.845 1.00 77.12 363 GLU A CA 1
ATOM 2854 C C . GLU A 1 363 ? 19.250 22.133 -22.645 1.00 77.12 363 GLU A C 1
ATOM 2856 O O . GLU A 1 363 ? 19.356 20.905 -22.773 1.00 77.12 363 GLU A O 1
ATOM 2861 N N . GLY A 1 364 ? 19.368 22.739 -21.460 1.00 75.19 364 GLY A N 1
ATOM 2862 C CA . GLY A 1 364 ? 19.551 22.017 -20.208 1.00 75.19 364 GLY A CA 1
ATOM 2863 C C . GLY A 1 364 ? 18.404 21.046 -19.957 1.00 75.19 364 GLY A C 1
ATOM 2864 O O . GLY A 1 364 ? 18.646 19.872 -19.665 1.00 75.19 364 GLY A O 1
ATOM 2865 N N . GLN A 1 365 ? 17.152 21.479 -20.151 1.00 72.69 365 GLN A N 1
ATOM 2866 C CA . GLN A 1 365 ? 15.976 20.623 -19.967 1.00 72.69 365 GLN A CA 1
ATOM 2867 C C . GLN A 1 365 ? 15.988 19.411 -20.896 1.00 72.69 365 GLN A C 1
ATOM 2869 O O . GLN A 1 365 ? 15.746 18.290 -20.444 1.00 72.69 365 GLN A O 1
ATOM 2874 N N . GLN A 1 366 ? 16.311 19.604 -22.176 1.00 76.19 366 GLN A N 1
ATOM 2875 C CA . GLN A 1 366 ? 16.442 18.505 -23.135 1.00 76.19 366 GLN A CA 1
ATOM 2876 C C . GLN A 1 366 ? 17.551 17.531 -22.733 1.00 76.19 366 GLN A C 1
ATOM 2878 O O . GLN A 1 366 ? 17.348 16.316 -22.778 1.00 76.19 366 GLN A O 1
ATOM 2883 N N . THR A 1 367 ? 18.697 18.050 -22.289 1.00 76.31 367 THR A N 1
ATOM 2884 C CA . THR A 1 367 ? 19.826 17.236 -21.819 1.00 76.31 367 THR A CA 1
ATOM 2885 C C . THR A 1 367 ? 19.447 16.433 -20.573 1.00 76.31 367 THR A C 1
ATOM 2887 O O . THR A 1 367 ? 19.679 15.225 -20.517 1.00 76.31 367 THR A O 1
ATOM 2890 N N . SER A 1 368 ? 18.784 17.066 -19.604 1.00 75.12 368 SER A N 1
ATOM 2891 C CA . SER A 1 368 ? 18.299 16.430 -18.375 1.00 75.12 368 SER A CA 1
ATOM 2892 C C . SER A 1 368 ? 17.241 15.360 -18.668 1.00 75.12 368 SER A C 1
ATOM 2894 O O . SER A 1 368 ? 17.346 14.236 -18.171 1.00 75.12 368 SER A O 1
ATOM 2896 N N . CYS A 1 369 ? 16.291 15.638 -19.570 1.00 74.50 369 CYS A N 1
ATOM 2897 C CA . CYS A 1 369 ? 15.310 14.659 -20.046 1.00 74.50 369 CYS A CA 1
ATOM 2898 C C . CYS A 1 369 ? 15.983 13.481 -20.759 1.00 74.50 369 CYS A C 1
ATOM 2900 O O . CYS A 1 369 ? 15.597 12.336 -20.531 1.00 74.50 369 CYS A O 1
ATOM 2902 N N . ALA A 1 370 ? 17.012 13.722 -21.578 1.00 74.69 370 ALA A N 1
ATOM 2903 C CA . ALA A 1 370 ? 17.774 12.662 -22.235 1.00 74.69 370 ALA A CA 1
ATOM 2904 C C . ALA A 1 370 ? 18.508 11.773 -21.222 1.00 74.69 370 ALA A C 1
ATOM 2906 O O . ALA A 1 370 ? 18.493 10.547 -21.357 1.00 74.69 370 ALA A O 1
ATOM 2907 N N . THR A 1 371 ? 19.106 12.363 -20.186 1.00 71.06 371 THR A N 1
ATOM 2908 C CA . THR A 1 371 ? 19.740 11.621 -19.089 1.00 71.06 371 THR A CA 1
ATOM 2909 C C . THR A 1 371 ? 18.711 10.817 -18.295 1.00 71.06 371 THR A C 1
ATOM 2911 O O . THR A 1 371 ? 18.909 9.620 -18.079 1.00 71.06 371 THR A O 1
ATOM 2914 N N . ALA A 1 372 ? 17.571 11.415 -17.937 1.00 71.62 372 ALA A N 1
ATOM 2915 C CA . ALA A 1 372 ? 16.477 10.726 -17.252 1.00 71.62 372 ALA A CA 1
ATOM 2916 C C . ALA A 1 372 ? 15.944 9.556 -18.087 1.00 71.62 372 ALA A C 1
ATOM 2918 O O . ALA A 1 372 ? 15.778 8.450 -17.574 1.00 71.62 372 ALA A O 1
ATOM 2919 N N . PHE A 1 373 ? 15.752 9.773 -19.389 1.00 67.94 373 PHE A N 1
ATOM 2920 C CA . PHE A 1 373 ? 15.328 8.742 -20.326 1.00 67.94 373 PHE A CA 1
ATOM 2921 C C . PHE A 1 373 ? 16.334 7.588 -20.349 1.00 67.94 373 PHE A C 1
ATOM 2923 O O . PHE A 1 373 ? 15.948 6.454 -20.090 1.00 67.94 373 PHE A O 1
ATOM 2930 N N . ARG A 1 374 ? 17.635 7.867 -20.531 1.00 66.06 374 ARG A N 1
ATOM 2931 C CA . ARG A 1 374 ? 18.703 6.847 -20.508 1.00 66.06 374 ARG A CA 1
ATOM 2932 C C . ARG A 1 374 ? 18.701 6.025 -19.213 1.00 66.06 374 ARG A C 1
ATOM 2934 O O . ARG A 1 374 ? 18.852 4.807 -19.277 1.00 66.06 374 ARG A O 1
ATOM 2941 N N . LEU A 1 375 ? 18.513 6.663 -18.056 1.00 63.41 375 LEU A N 1
ATOM 2942 C CA . LEU A 1 375 ? 18.472 5.980 -16.757 1.00 63.41 375 LEU A CA 1
ATOM 2943 C C . LEU A 1 375 ? 17.220 5.110 -16.584 1.00 63.41 375 LEU A C 1
ATOM 2945 O O . LEU A 1 375 ? 17.294 4.021 -16.016 1.00 63.41 375 LEU A O 1
ATOM 2949 N N . LEU A 1 376 ? 16.069 5.576 -17.070 1.00 59.97 376 LEU A N 1
ATOM 2950 C CA . LEU A 1 376 ? 14.790 4.879 -16.920 1.00 59.97 376 LEU A CA 1
ATOM 2951 C C . LEU A 1 376 ? 14.594 3.765 -17.959 1.00 59.97 376 LEU A C 1
ATOM 2953 O O . LEU A 1 376 ? 13.906 2.784 -17.669 1.00 59.97 376 LEU A O 1
ATOM 2957 N N . THR A 1 377 ? 15.220 3.884 -19.134 1.00 60.28 377 THR A N 1
ATOM 2958 C CA . THR A 1 377 ? 15.151 2.906 -20.233 1.00 60.28 377 THR A CA 1
ATOM 2959 C C . THR A 1 377 ? 16.401 2.036 -20.364 1.00 60.28 377 THR A C 1
ATOM 2961 O O . THR A 1 377 ? 16.498 1.264 -21.311 1.00 60.28 377 THR A O 1
ATOM 2964 N N . GLY A 1 378 ? 17.371 2.143 -19.451 1.00 50.56 378 GLY A N 1
ATOM 2965 C CA . GLY A 1 378 ? 18.652 1.425 -19.515 1.00 50.56 378 GLY A CA 1
ATOM 2966 C C . GLY A 1 378 ? 18.585 -0.102 -19.342 1.00 50.56 378 GLY A C 1
ATOM 2967 O O . GLY A 1 378 ? 19.628 -0.746 -19.330 1.00 50.56 378 GLY A O 1
ATOM 2968 N N . GLY A 1 379 ? 17.395 -0.696 -19.201 1.00 53.53 379 GLY A N 1
ATOM 2969 C CA . GLY A 1 379 ? 17.197 -2.150 -19.191 1.00 53.53 379 GLY A CA 1
ATOM 2970 C C . GLY A 1 379 ? 16.401 -2.627 -20.409 1.00 53.53 379 GLY A C 1
ATOM 2971 O O . GLY A 1 379 ? 15.619 -1.864 -20.964 1.00 53.53 379 GLY A O 1
ATOM 2972 N N . GLU A 1 380 ? 16.520 -3.909 -20.775 1.00 43.56 380 GLU A N 1
ATOM 2973 C CA . GLU A 1 380 ? 15.824 -4.556 -21.916 1.00 43.56 380 GLU A CA 1
ATOM 2974 C C . GLU A 1 380 ? 14.281 -4.464 -21.879 1.00 43.56 380 GLU A C 1
ATOM 2976 O O . GLU A 1 380 ? 13.596 -4.833 -22.829 1.00 43.56 380 GLU A O 1
ATOM 2981 N N . SER A 1 381 ? 13.704 -3.939 -20.796 1.00 45.84 381 SER A N 1
ATOM 2982 C CA . SER A 1 381 ? 12.272 -3.665 -20.693 1.00 45.84 381 SER A CA 1
ATOM 2983 C C . SER A 1 381 ? 12.002 -2.189 -20.985 1.00 45.84 381 SER A C 1
ATOM 2985 O O . SER A 1 381 ? 12.362 -1.324 -20.187 1.00 45.84 381 SER A O 1
ATOM 2987 N N . GLN A 1 382 ? 11.324 -1.896 -22.102 1.00 52.62 382 GLN A N 1
ATOM 2988 C CA . GLN A 1 382 ? 10.725 -0.580 -22.347 1.00 52.62 382 GLN A CA 1
ATOM 2989 C C . GLN A 1 382 ? 9.713 -0.285 -21.233 1.00 52.62 382 GLN A C 1
ATOM 2991 O O . GLN A 1 382 ? 8.572 -0.749 -21.258 1.00 52.62 382 GLN A O 1
ATOM 2996 N N . ARG A 1 383 ? 10.146 0.434 -20.197 1.00 53.78 383 ARG A N 1
ATOM 2997 C CA . ARG A 1 383 ? 9.264 0.879 -19.119 1.00 53.78 383 ARG A CA 1
ATOM 2998 C C . ARG A 1 383 ? 8.408 2.030 -19.638 1.00 53.78 383 ARG A C 1
ATOM 3000 O O . ARG A 1 383 ? 8.933 2.961 -20.241 1.00 53.78 383 ARG A O 1
ATOM 3007 N N . LEU A 1 384 ? 7.100 1.969 -19.384 1.00 56.75 384 LEU A N 1
ATOM 3008 C CA . LEU A 1 384 ? 6.196 3.095 -19.620 1.00 56.75 384 LEU A CA 1
ATOM 3009 C C . LEU A 1 384 ? 6.671 4.276 -18.767 1.00 56.75 384 LEU A C 1
ATOM 3011 O O . LEU A 1 384 ? 6.768 4.157 -17.543 1.00 56.75 384 LEU A O 1
ATOM 3015 N N . LEU A 1 385 ? 6.985 5.393 -19.417 1.00 58.84 385 LEU A N 1
ATOM 3016 C CA . LEU A 1 385 ? 7.373 6.620 -18.736 1.00 58.84 385 LEU A CA 1
ATOM 3017 C C . LEU A 1 385 ? 6.114 7.397 -18.373 1.00 58.84 385 LEU A C 1
ATOM 3019 O O . LEU A 1 385 ? 5.256 7.640 -19.221 1.00 58.84 385 LEU A O 1
ATOM 3023 N N . ARG A 1 386 ? 6.011 7.779 -17.105 1.00 63.78 386 ARG A N 1
ATOM 3024 C CA . ARG A 1 386 ? 4.998 8.705 -16.605 1.00 63.78 386 ARG A CA 1
ATOM 3025 C C . ARG A 1 386 ? 5.727 9.916 -16.060 1.00 63.78 386 ARG A C 1
ATOM 3027 O O . ARG A 1 386 ? 6.719 9.755 -15.350 1.00 63.78 386 ARG A O 1
ATOM 3034 N N . VAL A 1 387 ? 5.250 11.101 -16.404 1.00 64.50 387 VAL A N 1
ATOM 3035 C CA . VAL A 1 387 ? 5.755 12.348 -15.832 1.00 64.50 387 VAL A CA 1
ATOM 3036 C C . VAL A 1 387 ? 4.827 12.711 -14.692 1.00 64.50 387 VAL A C 1
ATOM 3038 O O . VAL A 1 387 ? 3.628 12.787 -14.906 1.00 64.50 387 VAL A O 1
ATOM 3041 N N . ALA A 1 388 ? 5.362 12.895 -13.491 1.00 57.03 388 ALA A N 1
ATOM 3042 C CA . ALA A 1 388 ? 4.619 13.455 -12.371 1.00 57.03 388 ALA A CA 1
ATOM 3043 C C . ALA A 1 388 ? 5.123 14.878 -12.116 1.00 57.03 388 ALA A C 1
ATOM 3045 O O . ALA A 1 388 ? 6.331 15.112 -12.125 1.00 57.03 388 ALA A O 1
ATOM 3046 N N . ILE A 1 389 ? 4.194 15.800 -11.916 1.00 64.31 389 ILE A N 1
ATOM 3047 C CA . ILE A 1 389 ? 4.405 17.231 -11.730 1.00 64.31 389 ILE A CA 1
ATOM 3048 C C . ILE A 1 389 ? 3.719 17.582 -10.412 1.00 64.31 389 ILE A C 1
ATOM 3050 O O . ILE A 1 389 ? 2.533 17.323 -10.253 1.00 64.31 389 ILE A O 1
ATOM 3054 N N . ASP A 1 390 ? 4.456 18.106 -9.441 1.00 52.78 390 ASP A N 1
ATOM 3055 C CA . ASP A 1 390 ? 3.914 18.383 -8.107 1.00 52.78 390 ASP A CA 1
ATOM 3056 C C . ASP A 1 390 ? 4.437 19.720 -7.573 1.00 52.78 390 ASP A C 1
ATOM 3058 O O . ASP A 1 390 ? 5.615 20.047 -7.746 1.00 52.78 390 ASP A O 1
ATOM 3062 N N . GLU A 1 391 ? 3.581 20.472 -6.884 1.00 52.53 391 GLU A N 1
ATOM 3063 C CA . GLU A 1 391 ? 3.950 21.729 -6.233 1.00 52.53 391 GLU A CA 1
ATOM 3064 C C . GLU A 1 391 ? 4.612 21.416 -4.877 1.00 52.53 391 GLU A C 1
ATOM 3066 O O . GLU A 1 391 ? 3.953 21.208 -3.859 1.00 52.53 391 GLU A O 1
ATOM 3071 N N . THR A 1 392 ? 5.948 21.354 -4.827 1.00 43.91 392 THR A N 1
ATOM 3072 C CA . THR A 1 392 ? 6.666 21.015 -3.580 1.00 43.91 392 THR A CA 1
ATOM 3073 C C . THR A 1 392 ? 7.179 22.252 -2.828 1.00 43.91 392 THR A C 1
ATOM 3075 O O . THR A 1 392 ? 7.976 23.029 -3.353 1.00 43.91 392 THR A O 1
ATOM 3078 N N . TYR A 1 393 ? 6.810 22.386 -1.545 1.00 42.97 393 TYR A N 1
ATOM 3079 C CA . TYR A 1 393 ? 7.371 23.381 -0.617 1.00 42.97 393 TYR A CA 1
ATOM 3080 C C . TYR A 1 393 ? 8.557 22.807 0.179 1.00 42.97 393 TYR A C 1
ATOM 3082 O O . TYR A 1 393 ? 8.374 21.950 1.046 1.00 42.97 393 TYR A O 1
ATOM 3090 N N . TRP A 1 394 ? 9.777 23.297 -0.061 1.00 40.66 394 TRP A N 1
ATOM 3091 C CA . TRP A 1 394 ? 10.966 22.917 0.718 1.00 40.66 394 TRP A CA 1
ATOM 3092 C C . TRP A 1 394 ? 11.205 23.858 1.909 1.00 40.66 394 TRP A C 1
ATOM 3094 O O . TRP A 1 394 ? 10.978 25.061 1.821 1.00 40.66 394 TRP A O 1
ATOM 3104 N N . ARG A 1 395 ? 11.679 23.312 3.041 1.00 37.91 395 ARG A N 1
ATOM 3105 C CA . ARG A 1 395 ? 12.093 24.090 4.228 1.00 37.91 395 ARG A CA 1
ATOM 3106 C C . ARG A 1 395 ? 13.572 24.537 4.152 1.00 37.91 395 ARG A C 1
ATOM 3108 O O . ARG A 1 395 ? 14.371 23.845 3.523 1.00 37.91 395 ARG A O 1
ATOM 3115 N N . PRO A 1 396 ? 13.974 25.611 4.872 1.00 37.94 396 PRO A N 1
ATOM 3116 C CA . PRO A 1 396 ? 15.173 26.434 4.619 1.00 37.94 396 PRO A CA 1
ATOM 3117 C C . PRO A 1 396 ? 16.533 25.837 5.013 1.00 37.94 396 PRO A C 1
ATOM 3119 O O . PRO A 1 396 ? 17.474 26.572 5.305 1.00 37.94 396 PRO A O 1
ATOM 3122 N N . THR A 1 397 ? 16.696 24.517 5.077 1.00 45.00 397 THR A N 1
ATOM 3123 C CA . THR A 1 397 ? 18.038 23.963 5.292 1.00 45.00 397 THR A CA 1
ATOM 3124 C C . THR A 1 397 ? 18.723 23.842 3.941 1.00 45.00 397 THR A C 1
ATOM 3126 O O . THR A 1 397 ? 18.631 22.805 3.297 1.00 45.00 397 THR A O 1
ATOM 3129 N N . TRP A 1 398 ? 19.429 24.894 3.532 1.00 49.91 398 TRP A N 1
ATOM 3130 C CA . TRP A 1 398 ? 20.264 25.031 2.326 1.00 49.91 398 TRP A CA 1
ATOM 3131 C C . TRP A 1 398 ? 21.280 23.901 2.047 1.00 49.91 398 TRP A C 1
ATOM 3133 O O . TRP A 1 398 ? 21.976 23.927 1.036 1.00 49.91 398 TRP A O 1
ATOM 3143 N N . GLN A 1 399 ? 21.398 22.895 2.917 1.00 47.19 399 GLN A N 1
ATOM 3144 C CA . GLN A 1 399 ? 22.354 21.789 2.796 1.00 47.19 399 GLN A CA 1
ATOM 3145 C C . GLN A 1 399 ? 22.278 20.974 1.488 1.00 47.19 399 GLN A C 1
ATOM 3147 O O . GLN A 1 399 ? 23.334 20.503 1.061 1.00 47.19 399 GLN A O 1
ATOM 3152 N N . PRO A 1 400 ? 21.108 20.754 0.853 1.00 48.28 400 PRO A N 1
ATOM 3153 C CA . PRO A 1 400 ? 21.042 20.065 -0.436 1.00 48.28 400 PRO A CA 1
ATOM 3154 C C . PRO A 1 400 ? 21.513 20.929 -1.614 1.00 48.28 400 PRO A C 1
ATOM 3156 O O . PRO A 1 400 ? 22.081 20.387 -2.554 1.00 48.28 400 PRO A O 1
ATOM 3159 N N . VAL A 1 401 ? 21.311 22.253 -1.549 1.00 49.34 401 VAL A N 1
ATOM 3160 C CA . VAL A 1 401 ? 21.565 23.194 -2.662 1.00 49.34 401 VAL A CA 1
ATOM 3161 C C . VAL A 1 401 ? 22.934 23.883 -2.548 1.00 49.34 401 VAL A C 1
ATOM 3163 O O . VAL A 1 401 ? 23.456 24.426 -3.514 1.00 49.34 401 VAL A O 1
ATOM 3166 N N . SER A 1 402 ? 23.580 23.823 -1.381 1.00 50.25 402 SER A N 1
ATOM 3167 C CA . SER A 1 402 ? 24.897 24.430 -1.133 1.00 50.25 402 SER A CA 1
ATOM 3168 C C . SER A 1 402 ? 26.030 23.876 -2.004 1.00 50.25 402 SER A C 1
ATOM 3170 O O . SER A 1 402 ? 27.087 24.498 -2.088 1.00 50.25 402 SER A O 1
ATOM 3172 N N . GLN A 1 403 ? 25.818 22.732 -2.658 1.00 51.28 403 GLN A N 1
ATOM 3173 C CA . GLN A 1 403 ? 26.758 22.129 -3.606 1.00 51.28 403 GLN A CA 1
ATOM 3174 C C . GLN A 1 403 ? 26.801 22.889 -4.947 1.00 51.28 403 GLN A C 1
ATOM 3176 O O . GLN A 1 403 ? 27.757 22.741 -5.700 1.00 51.28 403 GLN A O 1
ATOM 3181 N N . PHE A 1 404 ? 25.821 23.760 -5.215 1.00 52.22 404 PHE A N 1
ATOM 3182 C CA . PHE A 1 404 ? 25.723 24.559 -6.442 1.00 52.22 404 PHE A CA 1
ATOM 3183 C C . PHE A 1 404 ? 26.349 25.957 -6.344 1.00 52.22 404 PHE A C 1
ATOM 3185 O O . PHE A 1 404 ? 26.229 26.740 -7.279 1.00 52.22 404 PHE A O 1
ATOM 3192 N N . LYS A 1 405 ? 27.060 26.274 -5.250 1.00 51.47 405 LYS A N 1
ATOM 3193 C CA . LYS A 1 405 ? 27.691 27.591 -5.010 1.00 51.47 405 LYS A CA 1
ATOM 3194 C C . LYS A 1 405 ? 28.681 28.055 -6.094 1.00 51.47 405 LYS A C 1
ATOM 3196 O O . LYS A 1 405 ? 29.018 29.231 -6.109 1.00 51.47 405 LYS A O 1
ATOM 3201 N N . ASN A 1 406 ? 29.130 27.157 -6.976 1.00 53.09 406 ASN A N 1
ATOM 3202 C CA . ASN A 1 406 ? 30.139 27.425 -8.007 1.00 53.09 406 ASN A CA 1
ATOM 3203 C C . ASN A 1 406 ? 29.581 27.451 -9.449 1.00 53.09 406 ASN A C 1
ATOM 3205 O O . ASN A 1 406 ? 30.371 27.405 -10.388 1.00 53.09 406 ASN A O 1
ATOM 3209 N N . ARG A 1 407 ? 28.255 27.459 -9.657 1.00 56.59 407 ARG A N 1
ATOM 3210 C CA . ARG A 1 407 ? 27.652 27.623 -10.996 1.00 56.59 407 ARG A CA 1
ATOM 3211 C C . ARG A 1 407 ? 27.194 29.072 -11.195 1.00 56.59 407 ARG A C 1
ATOM 3213 O O . ARG A 1 407 ? 26.633 29.655 -10.273 1.00 56.59 407 ARG A O 1
ATOM 3220 N N . ASP A 1 408 ? 27.407 29.629 -12.391 1.00 54.59 408 ASP A N 1
ATOM 3221 C CA . ASP A 1 408 ? 27.127 31.046 -12.680 1.00 54.59 408 ASP A CA 1
ATOM 3222 C C . ASP A 1 408 ? 25.623 31.422 -12.682 1.00 54.59 408 ASP A C 1
ATOM 3224 O O . ASP A 1 408 ? 25.319 32.594 -12.498 1.00 54.59 408 ASP A O 1
ATOM 3228 N N . VAL A 1 409 ? 24.677 30.477 -12.821 1.00 52.75 409 VAL A N 1
ATOM 3229 C CA . VAL A 1 409 ? 23.202 30.602 -12.591 1.00 52.75 409 VAL A CA 1
ATOM 3230 C C . VAL A 1 409 ? 22.624 29.154 -12.527 1.00 52.75 409 VAL A C 1
ATOM 3232 O O . VAL A 1 409 ? 23.330 28.234 -12.933 1.00 52.75 409 VAL A O 1
ATOM 3235 N N . ALA A 1 410 ? 21.421 28.764 -12.067 1.00 52.09 410 ALA A N 1
ATOM 3236 C CA . ALA A 1 410 ? 20.181 29.398 -11.609 1.00 52.09 410 ALA A CA 1
ATOM 3237 C C . ALA A 1 410 ? 19.502 28.485 -10.562 1.00 52.09 410 ALA A C 1
ATOM 3239 O O . ALA A 1 410 ? 19.538 27.264 -10.691 1.00 52.09 410 ALA A O 1
ATOM 3240 N N . ILE A 1 411 ? 18.861 29.057 -9.540 1.00 51.75 411 ILE A N 1
ATOM 3241 C CA . ILE A 1 411 ? 17.999 28.321 -8.599 1.00 51.75 411 ILE A CA 1
ATOM 3242 C C . ILE A 1 411 ? 16.544 28.673 -8.930 1.00 51.75 411 ILE A C 1
ATOM 3244 O O . ILE A 1 411 ? 16.220 29.846 -9.097 1.00 51.75 411 ILE A O 1
ATOM 3248 N N . VAL A 1 412 ? 15.683 27.660 -9.047 1.00 50.03 412 VAL A N 1
ATOM 3249 C CA . VAL A 1 412 ? 14.245 27.808 -9.318 1.00 50.03 412 VAL A CA 1
ATOM 3250 C C . VAL A 1 412 ? 13.497 28.039 -8.009 1.00 50.03 412 VAL A C 1
ATOM 3252 O O . VAL A 1 412 ? 13.715 27.303 -7.046 1.00 50.03 412 VAL A O 1
ATOM 3255 N N . GLY A 1 413 ? 12.602 29.032 -7.997 1.00 51.56 413 GLY A N 1
ATOM 3256 C CA . GLY A 1 413 ? 11.572 29.170 -6.975 1.00 51.56 413 GLY A CA 1
ATOM 3257 C C . GLY A 1 413 ? 10.994 30.575 -6.850 1.00 51.56 413 GLY A C 1
ATOM 3258 O O . GLY A 1 413 ? 11.732 31.546 -6.952 1.00 51.56 413 GLY A O 1
ATOM 3259 N N . GLY A 1 414 ? 9.685 30.683 -6.602 1.00 50.41 414 GLY A N 1
ATOM 3260 C CA . GLY A 1 414 ? 8.975 31.954 -6.393 1.00 50.41 414 GLY A CA 1
ATOM 3261 C C . GLY A 1 414 ? 7.626 32.028 -7.110 1.00 50.41 414 GLY A C 1
ATOM 3262 O O . GLY A 1 414 ? 7.305 31.166 -7.921 1.00 50.41 414 GLY A O 1
ATOM 3263 N N . GLY A 1 415 ? 6.821 33.042 -6.777 1.00 48.31 415 GLY A N 1
ATOM 3264 C CA . GLY A 1 415 ? 5.614 33.385 -7.533 1.00 48.31 415 GLY A CA 1
ATOM 3265 C C . GLY A 1 415 ? 5.973 34.032 -8.871 1.00 48.31 415 GLY A C 1
ATOM 3266 O O . GLY A 1 415 ? 6.987 34.721 -8.967 1.00 48.31 415 GLY A O 1
ATOM 3267 N N . TRP A 1 416 ? 5.141 33.793 -9.882 1.00 55.19 416 TRP A N 1
ATOM 3268 C CA . TRP A 1 416 ? 5.368 34.216 -11.261 1.00 55.19 416 TRP A CA 1
ATOM 3269 C C . TRP A 1 416 ? 4.289 35.216 -11.657 1.00 55.19 416 TRP A C 1
ATOM 3271 O O . TRP A 1 416 ? 3.103 34.876 -11.682 1.00 55.19 416 TRP A O 1
ATOM 3281 N N . SER A 1 417 ? 4.694 36.446 -11.943 1.00 58.12 417 SER A N 1
ATOM 3282 C CA . SER A 1 417 ? 3.861 37.426 -12.637 1.00 58.12 417 SER A CA 1
ATOM 3283 C C . SER A 1 417 ? 4.641 37.991 -13.814 1.00 58.12 417 SER A C 1
ATOM 3285 O O . SER A 1 417 ? 5.872 37.923 -13.833 1.00 58.12 417 SER A O 1
ATOM 3287 N N . ASP A 1 418 ? 3.929 38.587 -14.768 1.00 52.97 418 ASP A N 1
ATOM 3288 C CA . ASP A 1 418 ? 4.540 39.304 -15.896 1.00 52.97 418 ASP A CA 1
ATOM 3289 C C . ASP A 1 418 ? 5.499 40.414 -15.418 1.00 52.97 418 ASP A C 1
ATOM 3291 O O . ASP A 1 418 ? 6.439 40.788 -16.112 1.00 52.97 418 ASP A O 1
ATOM 3295 N N . GLU A 1 419 ? 5.301 40.891 -14.188 1.00 53.66 419 GLU A N 1
ATOM 3296 C CA . GLU A 1 419 ? 6.080 41.941 -13.531 1.00 53.66 419 GLU A CA 1
ATOM 3297 C C . GLU A 1 419 ? 7.282 41.402 -12.724 1.00 53.66 419 GLU A C 1
ATOM 3299 O O . GLU A 1 419 ? 8.201 42.159 -12.412 1.00 53.66 419 GLU A O 1
ATOM 3304 N N . ALA A 1 420 ? 7.307 40.108 -12.371 1.00 58.69 420 ALA A N 1
ATOM 3305 C CA . ALA A 1 420 ? 8.341 39.503 -11.527 1.00 58.69 420 ALA A CA 1
ATOM 3306 C C . ALA A 1 420 ? 8.646 38.054 -11.947 1.00 58.69 420 ALA A C 1
ATOM 3308 O O . ALA A 1 420 ? 8.053 37.089 -11.454 1.00 58.69 420 ALA A O 1
ATOM 3309 N N . ASN A 1 421 ? 9.623 37.894 -12.844 1.00 57.03 421 ASN A N 1
ATOM 3310 C CA . ASN A 1 421 ? 10.084 36.584 -13.292 1.00 57.03 421 ASN A CA 1
ATOM 3311 C C . ASN A 1 421 ? 11.169 36.019 -12.357 1.00 57.03 421 ASN A C 1
ATOM 3313 O O . ASN A 1 421 ? 12.352 36.327 -12.484 1.00 57.03 421 ASN A O 1
ATOM 3317 N N . MET A 1 422 ? 10.759 35.159 -11.425 1.00 57.06 422 MET A N 1
ATOM 3318 C CA . MET A 1 422 ? 11.653 34.488 -10.473 1.00 57.06 422 MET A CA 1
ATOM 3319 C C . MET A 1 422 ? 12.240 33.165 -11.025 1.00 57.06 422 MET A C 1
ATOM 3321 O O . MET A 1 422 ? 12.761 32.360 -10.254 1.00 57.06 422 MET A O 1
ATOM 3325 N N . ALA A 1 423 ? 12.187 32.917 -12.350 1.00 54.34 423 ALA A N 1
ATOM 3326 C CA . ALA A 1 423 ? 12.810 31.737 -12.990 1.00 54.34 423 ALA A CA 1
ATOM 3327 C C . ALA A 1 423 ? 14.311 31.658 -12.826 1.00 54.34 423 ALA A C 1
ATOM 3329 O O . ALA A 1 423 ? 14.881 30.573 -12.980 1.00 54.34 423 ALA A O 1
ATOM 3330 N N . VAL A 1 424 ? 14.942 32.816 -12.681 1.00 56.88 424 VAL A N 1
ATOM 3331 C CA . VAL A 1 424 ? 16.381 32.971 -12.780 1.00 56.88 424 VAL A CA 1
ATOM 3332 C C . VAL A 1 424 ? 16.815 33.778 -11.576 1.00 56.88 424 VAL A C 1
ATOM 3334 O O . VAL A 1 424 ? 16.587 34.980 -11.509 1.00 56.88 424 VAL A O 1
ATOM 3337 N N . LEU A 1 425 ? 17.417 33.100 -10.606 1.00 55.06 425 LEU A N 1
ATOM 3338 C CA . LEU A 1 425 ? 18.098 33.758 -9.500 1.00 55.06 425 LEU A CA 1
ATOM 3339 C C . LEU A 1 425 ? 19.569 33.899 -9.864 1.00 55.06 425 LEU A C 1
ATOM 3341 O O . LEU A 1 425 ? 20.268 32.889 -9.988 1.00 55.06 425 LEU A O 1
ATOM 3345 N N . ASN A 1 426 ? 20.031 35.138 -10.039 1.00 57.09 426 ASN A N 1
ATOM 3346 C CA . ASN A 1 426 ? 21.448 35.410 -10.196 1.00 57.09 426 ASN A CA 1
ATOM 3347 C C . ASN A 1 426 ? 22.074 35.559 -8.799 1.00 57.09 426 ASN A C 1
ATOM 3349 O O . ASN A 1 426 ? 21.559 36.327 -7.980 1.00 57.09 426 ASN A O 1
ATOM 3353 N N . PRO A 1 427 ? 23.199 34.883 -8.499 1.00 54.12 427 PRO A N 1
ATOM 3354 C CA . PRO A 1 427 ? 23.939 35.096 -7.253 1.00 54.12 427 PRO A CA 1
ATOM 3355 C C . PRO A 1 427 ? 24.271 36.573 -6.973 1.00 54.12 427 PRO A C 1
ATOM 3357 O O . PRO A 1 427 ? 24.479 36.952 -5.823 1.00 54.12 427 PRO A O 1
ATOM 3360 N N . LYS A 1 428 ? 24.306 37.410 -8.018 1.00 56.41 428 LYS A N 1
ATOM 3361 C CA . LYS A 1 428 ? 24.591 38.848 -7.946 1.00 56.41 428 LYS A CA 1
ATOM 3362 C C . LYS A 1 428 ? 23.402 39.715 -7.509 1.00 56.41 428 LYS A C 1
ATOM 3364 O O . LYS A 1 428 ? 23.620 40.882 -7.206 1.00 56.41 428 LYS A O 1
ATOM 3369 N N . ASP A 1 429 ? 22.186 39.172 -7.413 1.00 57.94 429 ASP A N 1
ATOM 3370 C CA . ASP A 1 429 ? 20.969 39.956 -7.133 1.00 57.94 429 ASP A CA 1
ATOM 3371 C C . ASP A 1 429 ? 20.826 40.398 -5.659 1.00 57.94 429 ASP A C 1
ATOM 3373 O O . ASP A 1 429 ? 19.821 41.005 -5.295 1.00 57.94 429 ASP A O 1
ATOM 3377 N N . GLY A 1 430 ? 21.803 40.095 -4.790 1.00 53.16 430 GLY A N 1
ATOM 3378 C CA . GLY A 1 430 ? 21.910 40.666 -3.437 1.00 53.16 430 GLY A CA 1
ATOM 3379 C C . GLY A 1 430 ? 20.726 40.400 -2.496 1.00 53.16 430 GLY A C 1
ATOM 3380 O O . GLY A 1 430 ? 20.505 41.170 -1.563 1.00 53.16 430 GLY A O 1
ATOM 3381 N N . ARG A 1 431 ? 19.933 39.348 -2.737 1.00 59.72 431 ARG A N 1
ATOM 3382 C CA . ARG A 1 431 ? 18.691 39.081 -1.988 1.00 59.72 431 ARG A CA 1
ATOM 3383 C C . ARG A 1 431 ? 18.955 38.496 -0.601 1.00 59.72 431 ARG A C 1
ATOM 3385 O O . ARG A 1 431 ? 19.916 37.756 -0.405 1.00 59.72 431 ARG A O 1
ATOM 3392 N N . SER A 1 432 ? 18.077 38.803 0.357 1.00 55.56 432 SER A N 1
ATOM 3393 C CA . SER A 1 432 ? 18.217 38.338 1.740 1.00 55.56 432 SER A CA 1
ATOM 3394 C C . SER A 1 432 ? 17.962 36.827 1.873 1.00 55.56 432 SER A C 1
ATOM 3396 O O . SER A 1 432 ? 17.147 36.254 1.145 1.00 55.56 432 SER A O 1
ATOM 3398 N N . ASP A 1 433 ? 18.598 36.178 2.855 1.00 50.28 433 ASP A N 1
ATOM 3399 C CA . ASP A 1 433 ? 18.392 34.751 3.167 1.00 50.28 433 ASP A CA 1
ATOM 3400 C C . ASP A 1 433 ? 16.912 34.402 3.430 1.00 50.28 433 ASP A C 1
ATOM 3402 O O . ASP A 1 433 ? 16.474 33.277 3.178 1.00 50.28 433 ASP A O 1
ATOM 3406 N N . HIS A 1 434 ? 16.125 35.371 3.911 1.00 48.22 434 HIS A N 1
ATOM 3407 C CA . HIS A 1 434 ? 14.687 35.233 4.142 1.00 48.22 434 HIS A CA 1
ATOM 3408 C C . HIS A 1 434 ? 13.877 35.206 2.833 1.00 48.22 434 HIS A C 1
ATOM 3410 O O . HIS A 1 434 ? 12.923 34.432 2.725 1.00 48.22 434 HIS A O 1
ATOM 3416 N N . ASP A 1 435 ? 14.260 36.002 1.829 1.00 49.78 435 ASP A N 1
ATOM 3417 C CA . ASP A 1 435 ? 13.599 36.016 0.517 1.00 49.78 435 ASP A CA 1
ATOM 3418 C C . ASP A 1 435 ? 13.872 34.726 -0.239 1.00 49.78 435 ASP A C 1
ATOM 3420 O O . ASP A 1 435 ? 12.960 34.128 -0.800 1.00 49.78 435 ASP A O 1
ATOM 3424 N N . LEU A 1 436 ? 15.114 34.252 -0.176 1.00 48.81 436 LEU A N 1
ATOM 3425 C CA . LEU A 1 436 ? 15.540 33.015 -0.808 1.00 48.81 436 LEU A CA 1
ATOM 3426 C C . LEU A 1 436 ? 14.944 31.761 -0.132 1.00 48.81 436 LEU A C 1
ATOM 3428 O O . LEU A 1 436 ? 14.671 30.770 -0.804 1.00 48.81 436 LEU A O 1
ATOM 3432 N N . ALA A 1 437 ? 14.657 31.809 1.176 1.00 42.75 437 ALA A N 1
ATOM 3433 C CA . ALA A 1 437 ? 13.962 30.740 1.905 1.00 42.75 437 ALA A CA 1
ATOM 3434 C C . ALA A 1 437 ? 12.494 30.539 1.477 1.00 42.75 437 ALA A C 1
ATOM 3436 O O . ALA A 1 437 ? 11.884 29.529 1.837 1.00 42.75 437 ALA A O 1
ATOM 3437 N N . ARG A 1 438 ? 11.920 31.487 0.724 1.00 41.59 438 ARG A N 1
ATOM 3438 C CA . ARG A 1 438 ? 10.568 31.403 0.147 1.00 41.59 438 ARG A CA 1
ATOM 3439 C C . ARG A 1 438 ? 10.555 30.852 -1.285 1.00 41.59 438 ARG A C 1
ATOM 3441 O O . ARG A 1 438 ? 9.478 30.724 -1.862 1.00 41.59 438 ARG A O 1
ATOM 3448 N N . LEU A 1 439 ? 11.718 30.525 -1.854 1.00 43.16 439 LEU A N 1
ATOM 3449 C CA . LEU A 1 439 ? 11.878 30.117 -3.251 1.00 43.16 439 LEU A CA 1
ATOM 3450 C C . LEU A 1 439 ? 12.124 28.599 -3.324 1.00 43.16 439 LEU A C 1
ATOM 3452 O O . LEU A 1 439 ? 13.056 28.062 -2.731 1.00 43.16 439 LEU A O 1
ATOM 3456 N N . THR A 1 440 ? 11.218 27.895 -4.001 1.00 39.91 440 THR A N 1
ATOM 3457 C CA . THR A 1 440 ? 11.081 26.433 -4.055 1.00 39.91 440 THR A CA 1
ATOM 3458 C C . THR A 1 440 ? 11.561 25.788 -5.371 1.00 39.91 440 THR A C 1
ATOM 3460 O O . THR A 1 440 ? 11.161 26.203 -6.452 1.00 39.91 440 THR A O 1
ATOM 3463 N N . VAL A 1 441 ? 12.311 24.680 -5.281 1.00 34.16 441 VAL A N 1
ATOM 3464 C CA . VAL A 1 441 ? 12.679 23.762 -6.393 1.00 34.16 441 VAL A CA 1
ATOM 3465 C C . VAL A 1 441 ? 11.682 22.583 -6.433 1.00 34.16 441 VAL A C 1
ATOM 3467 O O . VAL A 1 441 ? 11.454 21.992 -5.383 1.00 34.16 441 VAL A O 1
ATOM 3470 N N . SER A 1 442 ? 11.082 22.057 -7.509 1.00 38.88 442 SER A N 1
ATOM 3471 C CA . SER A 1 442 ? 10.813 22.450 -8.901 1.00 38.88 442 SER A CA 1
ATOM 3472 C C . SER A 1 442 ? 9.560 21.661 -9.333 1.00 38.88 442 SER A C 1
ATOM 3474 O O . SER A 1 442 ? 9.608 20.433 -9.313 1.00 38.88 442 SER A O 1
ATOM 3476 N N . CYS A 1 443 ? 8.479 22.361 -9.699 1.00 38.16 443 CYS A N 1
ATOM 3477 C CA . CYS A 1 443 ? 7.417 22.028 -10.675 1.00 38.16 443 CYS A CA 1
ATOM 3478 C C . CYS A 1 443 ? 6.240 23.003 -10.463 1.00 38.16 443 CYS A C 1
ATOM 3480 O O . CYS A 1 443 ? 5.280 22.719 -9.764 1.00 38.16 443 CYS A O 1
ATOM 3482 N N . VAL A 1 444 ? 6.426 24.198 -11.033 1.00 41.81 444 VAL A N 1
ATOM 3483 C CA . VAL A 1 444 ? 5.448 25.201 -11.491 1.00 41.81 444 VAL A CA 1
ATOM 3484 C C . VAL A 1 444 ? 4.141 25.364 -10.691 1.00 41.81 444 VAL A C 1
ATOM 3486 O O . VAL A 1 444 ? 3.175 24.654 -10.928 1.00 41.81 444 VAL A O 1
ATOM 3489 N N . ALA A 1 445 ? 4.051 26.435 -9.897 1.00 32.28 445 ALA A N 1
ATOM 3490 C CA . ALA A 1 445 ? 2.772 27.083 -9.597 1.00 32.28 445 ALA A CA 1
ATOM 3491 C C . ALA A 1 445 ? 2.604 28.263 -10.567 1.00 32.28 445 ALA A C 1
ATOM 3493 O O . ALA A 1 445 ? 3.239 29.305 -10.398 1.00 32.28 445 ALA A O 1
ATOM 3494 N N . ALA A 1 446 ? 1.798 28.094 -11.614 1.00 38.62 446 ALA A N 1
ATOM 3495 C CA . ALA A 1 446 ? 1.516 29.136 -12.600 1.00 38.62 446 ALA A CA 1
ATOM 3496 C C . ALA A 1 446 ? 0.003 29.309 -12.782 1.00 38.62 446 ALA A C 1
ATOM 3498 O O . ALA A 1 446 ? -0.772 28.380 -12.566 1.00 38.62 446 ALA A O 1
ATOM 3499 N N . LYS A 1 447 ? -0.440 30.509 -13.175 1.00 42.91 447 LYS A N 1
ATOM 3500 C CA . LYS A 1 447 ? -1.832 30.720 -13.600 1.00 42.91 447 LYS A CA 1
ATOM 3501 C C . LYS A 1 447 ? -2.066 30.034 -14.961 1.00 42.91 447 LYS A C 1
ATOM 3503 O O . LYS A 1 447 ? -1.150 29.962 -15.777 1.00 42.91 447 LYS A O 1
ATOM 3508 N N . ASN A 1 448 ? -3.296 29.542 -15.150 1.00 61.88 448 ASN A N 1
ATOM 3509 C CA . ASN A 1 448 ? -3.779 28.558 -16.143 1.00 61.88 448 ASN A CA 1
ATOM 3510 C C . ASN A 1 448 ? -2.975 28.386 -17.464 1.00 61.88 448 ASN A C 1
ATOM 3512 O O . ASN A 1 448 ? -2.619 27.246 -17.756 1.00 61.88 448 ASN A O 1
ATOM 3516 N N . PRO A 1 449 ? -2.641 29.427 -18.258 1.00 71.25 449 PRO A N 1
ATOM 3517 C CA . PRO A 1 449 ? -1.958 29.241 -19.551 1.00 71.25 449 PRO A CA 1
ATOM 3518 C C . PRO A 1 449 ? -0.490 28.805 -19.439 1.00 71.25 449 PRO A C 1
ATOM 3520 O O . PRO A 1 449 ? -0.035 27.916 -20.156 1.00 71.25 449 PRO A O 1
ATOM 3523 N N . LEU A 1 450 ? 0.260 29.400 -18.509 1.00 68.19 450 LEU A N 1
ATOM 3524 C CA . LEU A 1 450 ? 1.703 29.176 -18.397 1.00 68.19 450 LEU A CA 1
ATOM 3525 C C . LEU A 1 450 ? 2.016 27.757 -17.890 1.00 68.19 450 LEU A C 1
ATOM 3527 O O . LEU A 1 450 ? 3.009 27.160 -18.294 1.00 68.19 450 LEU A O 1
ATOM 3531 N N . PHE A 1 451 ? 1.153 27.169 -17.051 1.00 73.75 451 PHE A N 1
ATOM 3532 C CA . PHE A 1 451 ? 1.324 25.776 -16.621 1.00 73.75 451 PHE A CA 1
ATOM 3533 C C . PHE A 1 451 ? 1.217 24.807 -17.807 1.00 73.75 451 PHE A C 1
ATOM 3535 O O . PHE A 1 451 ? 2.063 23.926 -17.962 1.00 73.75 451 PHE A O 1
ATOM 3542 N N . VAL A 1 452 ? 0.228 25.012 -18.684 1.00 79.81 452 VAL A N 1
ATOM 3543 C CA . VAL A 1 452 ? 0.074 24.237 -19.926 1.00 79.81 452 VAL A CA 1
ATOM 3544 C C . VAL A 1 452 ? 1.287 24.420 -20.830 1.00 79.81 452 VAL A C 1
ATOM 3546 O O . VAL A 1 452 ? 1.813 23.431 -21.339 1.00 79.81 452 VAL A O 1
ATOM 3549 N N . GLU A 1 453 ? 1.784 25.651 -20.971 1.00 82.75 453 GLU A N 1
ATOM 3550 C CA . GLU A 1 453 ? 2.991 25.933 -21.745 1.00 82.75 453 GLU A CA 1
ATOM 3551 C C . GLU A 1 453 ? 4.193 25.127 -21.235 1.00 82.75 453 GLU A C 1
ATOM 3553 O O . GLU A 1 453 ? 4.891 24.484 -22.016 1.00 82.75 453 GLU A O 1
ATOM 3558 N N . LEU A 1 454 ? 4.404 25.101 -19.919 1.00 76.06 454 LEU A N 1
ATOM 3559 C CA . LEU A 1 454 ? 5.547 24.447 -19.283 1.00 76.06 454 LEU A CA 1
ATOM 3560 C C . LEU A 1 454 ? 5.482 22.921 -19.376 1.00 76.06 454 LEU 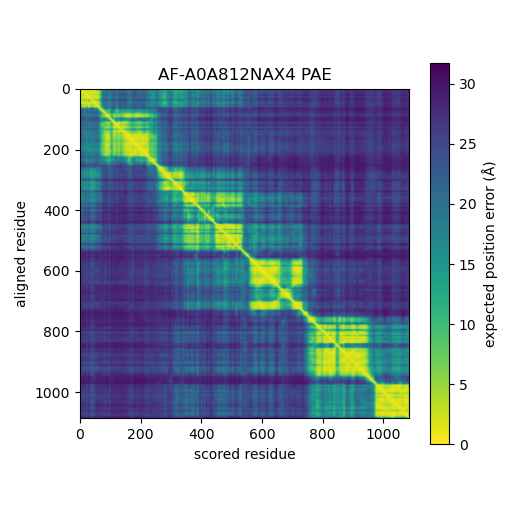A C 1
ATOM 3562 O O . LEU A 1 454 ? 6.489 22.279 -19.690 1.00 76.06 454 LEU A O 1
ATOM 3566 N N . VAL A 1 455 ? 4.298 22.332 -19.181 1.00 81.81 455 VAL A N 1
ATOM 3567 C CA . VAL A 1 455 ? 4.086 20.903 -19.463 1.00 81.81 455 VAL A CA 1
ATOM 3568 C C . VAL A 1 455 ? 4.325 20.614 -20.941 1.00 81.81 455 VAL A C 1
ATOM 3570 O O . VAL A 1 455 ? 4.975 19.625 -21.279 1.00 81.81 455 VAL A O 1
ATOM 3573 N N . GLY A 1 456 ? 3.876 21.508 -21.818 1.00 86.75 456 GLY A N 1
ATOM 3574 C CA . GLY A 1 456 ? 4.141 21.454 -23.245 1.00 86.75 456 GLY A CA 1
ATOM 3575 C C . GLY A 1 456 ? 5.636 21.434 -23.576 1.00 86.75 456 GLY A C 1
ATOM 3576 O O . GLY A 1 456 ? 6.105 20.558 -24.298 1.00 86.75 456 GLY A O 1
ATOM 3577 N N . GLN A 1 457 ? 6.421 22.345 -22.999 1.00 83.38 457 GLN A N 1
ATOM 3578 C CA . GLN A 1 457 ? 7.874 22.422 -23.205 1.00 83.38 457 GLN A CA 1
ATOM 3579 C C . GLN A 1 457 ? 8.591 21.162 -22.701 1.00 83.38 457 GLN A C 1
ATOM 3581 O O . GLN A 1 457 ? 9.511 20.658 -23.357 1.00 83.38 457 GLN A O 1
ATOM 3586 N N . LEU A 1 458 ? 8.149 20.616 -21.565 1.00 81.50 458 LEU A N 1
ATOM 3587 C CA . LEU A 1 458 ? 8.681 19.376 -21.007 1.00 81.50 458 LEU A CA 1
ATOM 3588 C C . LEU A 1 458 ? 8.380 18.176 -21.915 1.00 81.50 458 LEU A C 1
ATOM 3590 O O . LEU A 1 458 ? 9.286 17.405 -22.235 1.00 81.50 458 LEU A O 1
ATOM 3594 N N . LEU A 1 459 ? 7.132 18.026 -22.367 1.00 85.19 459 LEU A N 1
ATOM 3595 C CA . LEU A 1 459 ? 6.729 16.957 -23.286 1.00 85.19 459 LEU A CA 1
ATOM 3596 C C . LEU A 1 459 ? 7.452 17.065 -24.635 1.00 85.19 459 LEU A C 1
ATOM 3598 O O . LEU A 1 459 ? 7.927 16.052 -25.147 1.00 85.19 459 LEU A O 1
ATOM 3602 N N . GLU A 1 460 ? 7.628 18.278 -25.167 1.00 88.00 460 GLU A N 1
ATOM 3603 C CA . GLU A 1 460 ? 8.425 18.526 -26.375 1.00 88.00 460 GLU A CA 1
ATOM 3604 C C . GLU A 1 460 ? 9.896 18.129 -26.163 1.00 88.00 460 GLU A C 1
ATOM 3606 O O . GLU A 1 460 ? 10.528 17.546 -27.047 1.00 88.00 460 GLU A O 1
ATOM 3611 N N . SER A 1 461 ? 10.448 18.401 -24.977 1.00 83.38 461 SER A N 1
ATOM 3612 C CA . SER A 1 461 ? 11.818 18.016 -24.621 1.00 83.38 461 SER A CA 1
ATOM 3613 C C . SER A 1 461 ? 11.978 16.498 -24.530 1.00 83.38 461 SER A C 1
ATOM 3615 O O . SER A 1 461 ? 12.957 15.958 -25.049 1.00 83.38 461 SER A O 1
ATOM 3617 N N . PHE A 1 462 ? 10.999 15.789 -23.960 1.00 80.81 462 PHE A N 1
ATOM 3618 C CA . PHE A 1 462 ? 10.962 14.326 -23.991 1.00 80.81 462 PHE A CA 1
ATOM 3619 C C . PHE A 1 462 ? 10.830 13.777 -25.416 1.00 80.81 462 PHE A C 1
ATOM 3621 O O . PHE A 1 462 ? 11.531 12.825 -25.757 1.00 80.81 462 PHE A O 1
ATOM 3628 N N . GLU A 1 463 ? 9.994 14.380 -26.265 1.00 85.06 463 GLU A N 1
ATOM 3629 C CA . GLU A 1 463 ? 9.834 13.962 -27.662 1.00 85.06 463 GLU A CA 1
ATOM 3630 C C . GLU A 1 463 ? 11.161 14.032 -28.428 1.00 85.06 463 GLU A C 1
ATOM 3632 O O . GLU A 1 463 ? 11.551 13.076 -29.114 1.00 85.06 463 GLU A O 1
ATOM 3637 N N . LYS A 1 464 ? 11.874 15.156 -28.264 1.00 83.44 464 LYS A N 1
ATOM 3638 C CA . LYS A 1 464 ? 13.179 15.420 -28.883 1.00 83.44 464 LYS A CA 1
ATOM 3639 C C . LYS A 1 464 ? 14.265 14.493 -28.336 1.00 83.44 464 LYS A C 1
ATOM 3641 O O . LYS A 1 464 ? 15.051 13.954 -29.114 1.00 83.44 464 LYS A O 1
ATOM 3646 N N . ALA A 1 465 ? 14.287 14.256 -27.024 1.00 77.06 465 ALA A N 1
ATOM 3647 C CA . ALA A 1 465 ? 15.293 13.421 -26.369 1.00 77.06 465 ALA A CA 1
ATOM 3648 C C . ALA A 1 465 ? 15.088 11.907 -26.596 1.00 77.06 465 ALA A C 1
ATOM 3650 O O . ALA A 1 465 ? 16.052 11.160 -26.777 1.00 77.06 465 ALA A O 1
ATOM 3651 N N . GLY A 1 466 ? 13.838 11.436 -26.595 1.00 68.25 466 GLY A N 1
ATOM 3652 C CA . GLY A 1 466 ? 13.464 10.019 -26.510 1.00 68.25 466 GLY A CA 1
ATOM 3653 C C . GLY A 1 466 ? 13.369 9.265 -27.838 1.00 68.25 466 GLY A C 1
ATOM 3654 O O . GLY A 1 466 ? 12.727 8.218 -27.887 1.00 68.25 466 GLY A O 1
ATOM 3655 N N . ARG A 1 467 ? 13.939 9.773 -28.943 1.00 68.00 467 ARG A N 1
ATOM 3656 C CA . ARG A 1 467 ? 13.729 9.217 -30.302 1.00 68.00 467 ARG A CA 1
ATOM 3657 C C . ARG A 1 467 ? 12.234 9.031 -30.638 1.00 68.00 467 ARG A C 1
ATOM 3659 O O . ARG A 1 467 ? 11.858 8.001 -31.197 1.00 68.00 467 ARG A O 1
ATOM 3666 N N . LYS A 1 468 ? 11.389 10.025 -30.324 1.00 66.69 468 LYS A N 1
ATOM 3667 C CA . LYS A 1 468 ? 9.914 10.003 -30.482 1.00 66.69 468 LYS A CA 1
ATOM 3668 C C . LYS A 1 468 ? 9.134 9.156 -29.463 1.00 66.69 468 LYS A C 1
ATOM 3670 O O . LYS A 1 468 ? 7.948 8.917 -29.680 1.00 66.69 468 LYS A O 1
ATOM 3675 N N . ALA A 1 469 ? 9.756 8.681 -28.382 1.00 67.38 469 ALA A N 1
ATOM 3676 C CA . ALA A 1 469 ? 9.035 8.066 -27.269 1.00 67.38 469 ALA A CA 1
ATOM 3677 C C . ALA A 1 469 ? 8.555 9.141 -26.284 1.00 67.38 469 ALA A C 1
ATOM 3679 O O . ALA A 1 469 ? 9.368 9.780 -25.618 1.00 67.38 469 ALA A O 1
ATOM 3680 N N . LEU A 1 470 ? 7.239 9.330 -26.203 1.00 76.94 470 LEU A N 1
ATOM 3681 C CA . LEU A 1 470 ? 6.600 10.273 -25.291 1.00 76.94 470 LEU A CA 1
ATOM 3682 C C . LEU A 1 470 ? 6.247 9.604 -23.955 1.00 76.94 470 LEU A C 1
ATOM 3684 O O . LEU A 1 470 ? 5.965 8.400 -23.918 1.00 76.94 470 LEU A O 1
ATOM 3688 N N . PRO A 1 471 ? 6.217 10.371 -22.852 1.00 75.81 471 PRO A N 1
ATOM 3689 C CA . PRO A 1 471 ? 5.535 9.949 -21.642 1.00 75.81 471 PRO A CA 1
ATOM 3690 C C . PRO A 1 471 ? 4.077 9.601 -21.944 1.00 75.81 471 PRO A C 1
ATOM 3692 O O . PRO A 1 471 ? 3.389 10.310 -22.671 1.00 75.81 471 PRO A O 1
ATOM 3695 N N . VAL A 1 472 ? 3.611 8.495 -21.374 1.00 69.69 472 VAL A N 1
ATOM 3696 C CA . VAL A 1 472 ? 2.275 7.931 -21.629 1.00 69.69 472 VAL A CA 1
ATOM 3697 C C . VAL A 1 472 ? 1.209 8.691 -20.843 1.00 69.69 472 VAL A C 1
ATOM 3699 O O . VAL A 1 472 ? 0.058 8.793 -21.265 1.00 69.69 472 VAL A O 1
ATOM 3702 N N . SER A 1 473 ? 1.595 9.233 -19.689 1.00 75.38 473 SER A N 1
ATOM 3703 C CA . SER A 1 473 ? 0.725 10.080 -18.890 1.00 75.38 473 SER A CA 1
ATOM 3704 C C . SER A 1 473 ? 1.480 11.204 -18.203 1.00 75.38 473 SER A C 1
ATOM 3706 O O . SER A 1 473 ? 2.677 11.089 -17.907 1.00 75.38 473 SER A O 1
ATOM 3708 N N . VAL A 1 474 ? 0.733 12.274 -17.934 1.00 75.06 474 VAL A N 1
ATOM 3709 C CA . VAL A 1 474 ? 1.146 13.371 -17.063 1.00 75.06 474 VAL A CA 1
ATOM 3710 C C . VAL A 1 474 ? 0.287 13.312 -15.807 1.00 75.06 474 VAL A C 1
ATOM 3712 O O . VAL A 1 474 ? -0.941 13.389 -15.875 1.00 75.06 474 VAL A O 1
ATOM 3715 N N . ALA A 1 475 ? 0.942 13.138 -14.668 1.00 68.50 475 ALA A N 1
ATOM 3716 C CA . ALA A 1 475 ? 0.352 13.242 -13.353 1.00 68.50 475 ALA A CA 1
ATOM 3717 C C . ALA A 1 475 ? 0.611 14.637 -12.800 1.00 68.50 475 ALA A C 1
ATOM 3719 O O . ALA A 1 475 ? 1.739 15.111 -12.869 1.00 68.50 475 ALA A O 1
ATOM 3720 N N . TYR A 1 476 ? -0.419 15.294 -12.285 1.00 69.50 476 TYR A N 1
ATOM 3721 C CA . TYR A 1 476 ? -0.317 16.616 -11.675 1.00 69.50 476 TYR A CA 1
ATOM 3722 C C . TYR A 1 476 ? -1.335 16.773 -10.542 1.00 69.50 476 TYR A C 1
ATOM 3724 O O . TYR A 1 476 ? -2.276 15.976 -10.440 1.00 69.50 476 TYR A O 1
ATOM 3732 N N . ASP A 1 477 ? -1.124 17.762 -9.673 1.00 63.19 477 ASP A N 1
ATOM 3733 C CA . ASP A 1 477 ? -2.115 18.147 -8.667 1.00 63.19 477 ASP A CA 1
ATOM 3734 C C . ASP A 1 477 ? -3.320 18.809 -9.358 1.00 63.19 477 ASP A C 1
ATOM 3736 O O . ASP A 1 477 ? -3.169 19.767 -10.116 1.00 63.19 477 ASP A O 1
ATOM 3740 N N . GLY A 1 478 ? -4.526 18.299 -9.111 1.00 55.56 478 GLY A N 1
ATOM 3741 C CA . GLY A 1 478 ? -5.786 18.761 -9.696 1.00 55.56 478 GLY A CA 1
ATOM 3742 C C . GLY A 1 478 ? -6.304 20.101 -9.162 1.00 55.56 478 GLY A C 1
ATOM 3743 O O . GLY A 1 478 ? -7.499 20.371 -9.285 1.00 55.56 478 GLY A O 1
ATOM 3744 N N . GLY A 1 479 ? -5.449 20.922 -8.548 1.00 59.03 479 GLY A N 1
ATOM 3745 C CA . GLY A 1 479 ? -5.776 22.283 -8.127 1.00 59.03 479 GLY A CA 1
ATOM 3746 C C . GLY A 1 479 ? -6.274 23.160 -9.284 1.00 59.03 479 GLY A C 1
ATOM 3747 O O . GLY A 1 479 ? -6.029 22.895 -10.460 1.00 59.03 479 GLY A O 1
ATOM 3748 N N . THR A 1 480 ? -6.992 24.242 -8.973 1.00 55.22 480 THR A N 1
ATOM 3749 C CA . THR A 1 480 ? -7.653 25.074 -9.996 1.00 55.22 480 THR A CA 1
ATOM 3750 C C . THR A 1 480 ? -6.737 25.753 -10.998 1.00 55.22 480 THR A C 1
ATOM 3752 O O . THR A 1 480 ? -7.176 25.999 -12.120 1.00 55.22 480 THR A O 1
ATOM 3755 N N . SER A 1 481 ? -5.484 26.016 -10.630 1.00 56.47 481 SER A N 1
ATOM 3756 C CA . SER A 1 481 ? -4.438 26.504 -11.538 1.00 56.47 481 SER A CA 1
ATOM 3757 C C . SER A 1 481 ? -4.131 25.531 -12.681 1.00 56.47 481 SER A C 1
ATOM 3759 O O . SER A 1 481 ? -3.664 25.975 -13.724 1.00 56.47 481 SER A O 1
ATOM 3761 N N . ASN A 1 482 ? -4.441 24.240 -12.511 1.00 68.56 482 ASN A N 1
ATOM 3762 C CA . ASN A 1 482 ? -4.081 23.164 -13.438 1.00 68.56 482 ASN A CA 1
ATOM 3763 C C . ASN A 1 482 ? -5.303 22.601 -14.189 1.00 68.56 482 ASN A C 1
ATOM 3765 O O . ASN A 1 482 ? -5.194 21.629 -14.938 1.00 68.56 482 ASN A O 1
ATOM 3769 N N . SER A 1 483 ? -6.480 23.209 -14.000 1.00 69.31 483 SER A N 1
ATOM 3770 C CA . SER A 1 483 ? -7.735 22.787 -14.633 1.00 69.31 483 SER A CA 1
ATOM 3771 C C . SER A 1 483 ? -7.691 22.885 -16.161 1.00 69.31 483 SER A C 1
ATOM 3773 O O . SER A 1 483 ? -8.217 21.994 -16.830 1.00 69.31 483 SER A O 1
ATOM 3775 N N . LEU A 1 484 ? -7.000 23.894 -16.711 1.00 78.56 484 LEU A N 1
ATOM 3776 C CA . LEU A 1 484 ? -6.789 24.016 -18.155 1.00 78.56 484 LEU A CA 1
ATOM 3777 C C . LEU A 1 484 ? -5.939 22.864 -18.700 1.00 78.56 484 LEU A C 1
ATOM 3779 O O . LEU A 1 484 ? -6.285 22.301 -19.731 1.00 78.56 484 LEU A O 1
ATOM 3783 N N . LEU A 1 485 ? -4.893 22.430 -17.986 1.00 82.19 485 LEU A N 1
ATOM 3784 C CA . LEU A 1 485 ? -4.116 21.257 -18.400 1.00 82.19 485 LEU A CA 1
ATOM 3785 C C . LEU A 1 485 ? -4.979 19.991 -18.421 1.00 82.19 485 LEU A C 1
ATOM 3787 O O . LEU A 1 485 ? -4.841 19.182 -19.337 1.00 82.19 485 LEU A O 1
ATOM 3791 N N . ASN A 1 486 ? -5.892 19.824 -17.458 1.00 80.44 486 ASN A N 1
ATOM 3792 C CA . ASN A 1 486 ? -6.827 18.698 -17.492 1.00 80.44 486 ASN A CA 1
ATOM 3793 C C . ASN A 1 486 ? -7.743 18.770 -18.711 1.00 80.44 486 ASN A C 1
ATOM 3795 O O . ASN A 1 486 ? -7.887 17.786 -19.428 1.00 80.44 486 ASN A O 1
ATOM 3799 N N . ALA A 1 487 ? -8.298 19.947 -18.998 1.00 80.06 487 ALA A N 1
ATOM 3800 C CA . ALA A 1 487 ? -9.117 20.151 -20.184 1.00 80.06 487 ALA A CA 1
ATOM 3801 C C . ALA A 1 487 ? -8.337 19.843 -21.479 1.00 80.06 487 ALA A C 1
ATOM 3803 O O . ALA A 1 487 ? -8.845 19.118 -22.334 1.00 80.06 487 ALA A O 1
ATOM 3804 N N . VAL A 1 488 ? -7.082 20.295 -21.592 1.00 85.88 488 VAL A N 1
ATOM 3805 C CA . VAL A 1 488 ? -6.185 19.987 -22.720 1.00 85.88 488 VAL A CA 1
ATOM 3806 C C . VAL A 1 488 ? -5.961 18.475 -22.846 1.00 85.88 488 VAL A C 1
ATOM 3808 O O . VAL A 1 488 ? -6.182 17.900 -23.909 1.00 85.88 488 VAL A O 1
ATOM 3811 N N . LEU A 1 489 ? -5.584 17.790 -21.762 1.00 85.50 489 LEU A N 1
ATOM 3812 C CA . LEU A 1 489 ? -5.299 16.348 -21.772 1.00 85.50 489 LEU A CA 1
ATOM 3813 C C . LEU A 1 489 ? -6.543 15.475 -22.017 1.00 85.50 489 LEU A C 1
ATOM 3815 O O . LEU A 1 489 ? -6.406 14.356 -22.515 1.00 85.50 489 LEU A O 1
ATOM 3819 N N . LEU A 1 490 ? -7.736 15.980 -21.691 1.00 82.44 490 LEU A N 1
ATOM 3820 C CA . LEU A 1 490 ? -9.033 15.357 -21.977 1.00 82.44 490 LEU A CA 1
ATOM 3821 C C . LEU A 1 490 ? -9.601 15.751 -23.351 1.00 82.44 490 LEU A C 1
ATOM 3823 O O . LEU A 1 490 ? -10.736 15.392 -23.667 1.00 82.44 490 LEU A O 1
ATOM 3827 N N . GLY A 1 491 ? -8.850 16.507 -24.162 1.00 84.81 491 GLY A N 1
ATOM 3828 C CA . GLY A 1 491 ? -9.294 16.970 -25.479 1.00 84.81 491 GLY A CA 1
ATOM 3829 C C . GLY A 1 491 ? -10.571 17.813 -25.433 1.00 84.81 491 GLY A C 1
ATOM 3830 O O . GLY A 1 491 ? -11.386 17.727 -26.349 1.00 84.81 491 GLY A O 1
ATOM 3831 N N . LEU A 1 492 ? -10.769 18.548 -24.335 1.00 82.50 492 LEU A N 1
ATOM 3832 C CA . LEU A 1 492 ? -11.878 19.478 -24.117 1.00 82.50 492 LEU A CA 1
ATOM 3833 C C . LEU A 1 492 ? -11.552 20.904 -24.579 1.00 82.50 492 LEU A C 1
ATOM 3835 O O . LEU A 1 492 ? -12.463 21.717 -24.673 1.00 82.50 492 LEU A O 1
ATOM 3839 N N . VAL A 1 493 ? -10.274 21.199 -24.832 1.00 85.69 493 VAL A N 1
ATOM 3840 C CA . VAL A 1 493 ? -9.802 22.475 -25.388 1.00 85.69 493 VAL A CA 1
ATOM 3841 C C . VAL A 1 493 ? -9.690 22.346 -26.902 1.00 85.69 493 VAL A C 1
ATOM 3843 O O . VAL A 1 493 ? -9.233 21.314 -27.408 1.00 85.69 493 VAL A O 1
ATOM 3846 N N . ASP A 1 494 ? -10.119 23.383 -27.617 1.00 87.31 494 ASP A N 1
ATOM 3847 C CA . ASP A 1 494 ? -10.097 23.394 -29.074 1.00 87.31 494 ASP A CA 1
ATOM 3848 C C . ASP A 1 494 ? -8.666 23.363 -29.622 1.00 87.31 494 ASP A C 1
ATOM 3850 O O . ASP A 1 494 ? -7.708 23.842 -29.015 1.00 87.31 494 ASP A O 1
ATOM 3854 N N . GLN A 1 495 ? -8.515 22.768 -30.806 1.00 90.31 495 GLN A N 1
ATOM 3855 C CA . GLN A 1 495 ? -7.210 22.556 -31.431 1.00 90.31 495 GLN A CA 1
ATOM 3856 C C . GLN A 1 495 ? -6.455 23.866 -31.694 1.00 90.31 495 GLN A C 1
ATOM 3858 O O . GLN A 1 495 ? -5.227 23.880 -31.588 1.00 90.31 495 GLN A O 1
ATOM 3863 N N . ASP A 1 496 ? -7.182 24.937 -32.016 1.00 90.12 496 ASP A N 1
ATOM 3864 C CA . ASP A 1 496 ? -6.616 26.258 -32.285 1.00 90.12 496 ASP A CA 1
ATOM 3865 C C . ASP A 1 496 ? -6.073 26.891 -30.997 1.00 90.12 496 ASP A C 1
ATOM 3867 O O . ASP A 1 496 ? -4.932 27.342 -30.976 1.00 90.12 496 ASP A O 1
ATOM 3871 N N . GLU A 1 497 ? -6.811 26.803 -29.887 1.00 88.00 497 GLU A N 1
ATOM 3872 C CA . GLU A 1 497 ? -6.363 27.281 -28.570 1.00 88.00 497 GLU A CA 1
ATOM 3873 C C . GLU A 1 497 ? -5.173 26.460 -28.042 1.00 88.00 497 GLU A C 1
ATOM 3875 O O . GLU A 1 497 ? -4.226 26.993 -27.467 1.00 88.00 497 GLU A O 1
ATOM 3880 N N . MET A 1 498 ? -5.148 25.150 -28.306 1.00 91.12 498 MET A N 1
ATOM 3881 C CA . MET A 1 498 ? -3.992 24.310 -27.977 1.00 91.12 498 MET A CA 1
ATOM 3882 C C . MET A 1 498 ? -2.745 24.621 -28.819 1.00 91.12 498 MET A C 1
ATOM 3884 O O . MET A 1 498 ? -1.634 24.245 -28.427 1.00 91.12 498 MET A O 1
ATOM 3888 N N . SER A 1 499 ? -2.911 25.248 -29.988 1.00 90.12 499 SER A N 1
ATOM 3889 C CA . SER A 1 499 ? -1.819 25.484 -30.936 1.00 90.12 499 SER A CA 1
ATOM 3890 C C . SER A 1 499 ? -0.820 26.547 -30.473 1.00 90.12 499 SER A C 1
ATOM 3892 O O . SER A 1 499 ? 0.334 26.533 -30.913 1.00 90.12 499 SER A O 1
ATOM 3894 N N . ASP A 1 500 ? -1.217 27.366 -29.501 1.00 89.19 500 ASP A N 1
ATOM 3895 C CA . ASP A 1 500 ? -0.357 28.362 -28.866 1.00 89.19 500 ASP A CA 1
ATOM 3896 C C . ASP A 1 500 ? 0.663 27.730 -27.904 1.00 89.19 500 ASP A C 1
ATOM 3898 O O . ASP A 1 500 ? 1.709 28.318 -27.616 1.00 89.19 500 ASP A O 1
ATOM 3902 N N . TYR A 1 501 ? 0.421 26.495 -27.447 1.00 88.81 501 TYR A N 1
ATOM 3903 C CA . TYR A 1 501 ? 1.281 25.834 -26.469 1.00 88.81 501 TYR A CA 1
ATOM 3904 C C . TYR A 1 501 ? 2.320 24.893 -27.120 1.00 88.81 501 TYR A C 1
ATOM 3906 O O . TYR A 1 501 ? 2.012 24.120 -28.042 1.00 88.81 501 TYR A O 1
ATOM 3914 N N . PRO A 1 502 ? 3.577 24.891 -26.625 1.00 85.44 502 PRO A N 1
ATOM 3915 C CA . PRO A 1 502 ? 4.609 23.932 -27.017 1.00 85.44 502 PRO A CA 1
ATOM 3916 C C . PRO A 1 502 ? 4.130 22.487 -26.861 1.00 85.44 502 PRO A C 1
ATOM 3918 O O . PRO A 1 502 ? 3.292 22.200 -26.013 1.00 85.44 502 PRO A O 1
ATOM 3921 N N . PHE A 1 503 ? 4.645 21.573 -27.687 1.00 90.62 503 PHE A N 1
ATOM 3922 C CA . PHE A 1 503 ? 4.141 20.199 -27.858 1.00 90.62 503 PHE A CA 1
ATOM 3923 C C . PHE A 1 503 ? 2.695 20.093 -28.387 1.00 90.62 503 PHE A C 1
ATOM 3925 O O . PHE A 1 503 ? 2.494 19.474 -29.436 1.00 90.62 503 PHE A O 1
ATOM 3932 N N . PHE A 1 504 ? 1.708 20.719 -27.740 1.00 91.88 504 PHE A N 1
ATOM 3933 C CA . PHE A 1 504 ? 0.278 20.597 -28.051 1.00 91.88 504 PHE A CA 1
ATOM 3934 C C . PHE A 1 504 ? -0.095 21.096 -29.455 1.00 91.88 504 PHE A C 1
ATOM 3936 O O . PHE A 1 504 ? -0.918 20.466 -30.117 1.00 91.88 504 PHE A O 1
ATOM 3943 N N . ARG A 1 505 ? 0.633 22.079 -30.005 1.00 92.12 505 ARG A N 1
ATOM 3944 C CA . ARG A 1 505 ? 0.553 22.472 -31.431 1.00 92.12 505 ARG A CA 1
ATOM 3945 C C . ARG A 1 505 ? 0.779 21.349 -32.446 1.00 92.12 505 ARG A C 1
ATOM 3947 O O . ARG A 1 505 ? 0.453 21.474 -33.622 1.00 92.12 505 ARG A O 1
ATOM 3954 N N . SER A 1 506 ? 1.428 20.267 -32.025 1.00 89.25 506 SER A N 1
ATOM 3955 C CA . SER A 1 506 ? 1.732 19.102 -32.861 1.00 89.25 506 SER A CA 1
ATOM 3956 C C . SER A 1 506 ? 0.864 17.886 -32.533 1.00 89.25 506 SER A C 1
ATOM 3958 O O . SER A 1 506 ? 1.059 16.811 -33.100 1.00 89.25 506 SER A O 1
ATOM 3960 N N . VAL A 1 507 ? -0.089 18.046 -31.625 1.00 91.00 507 VAL A N 1
ATOM 3961 C CA . VAL A 1 507 ? -0.989 17.001 -31.157 1.00 91.00 507 VAL A CA 1
ATOM 3962 C C . VAL A 1 507 ? -2.359 17.242 -31.770 1.00 91.00 507 VAL A C 1
ATOM 3964 O O . VAL A 1 507 ? -2.747 18.379 -31.980 1.00 91.00 507 VAL A O 1
ATOM 3967 N N . SER A 1 508 ? -3.080 16.170 -32.074 1.00 92.56 508 SER A N 1
ATOM 3968 C CA . SER A 1 508 ? -4.469 16.212 -32.536 1.00 92.56 508 SER A CA 1
ATOM 3969 C C . SER A 1 508 ? -5.391 15.616 -31.479 1.00 92.56 508 SER A C 1
ATOM 3971 O O . SER A 1 508 ? -5.027 14.625 -30.839 1.00 92.56 508 SER A O 1
ATOM 3973 N N . VAL A 1 509 ? -6.591 16.169 -31.310 1.00 90.69 509 VAL A N 1
ATOM 3974 C CA . VAL A 1 509 ? -7.631 15.530 -30.492 1.00 90.69 509 VAL A CA 1
ATOM 3975 C C . VAL A 1 509 ? -8.238 14.365 -31.273 1.00 90.69 509 VAL A C 1
ATOM 3977 O O . VAL A 1 509 ? -8.961 14.553 -32.249 1.00 90.69 509 VAL A O 1
ATOM 3980 N N . ALA A 1 510 ? -7.964 13.136 -30.844 1.00 84.94 510 ALA A N 1
ATOM 3981 C CA . ALA A 1 510 ? -8.644 11.955 -31.351 1.00 84.94 510 ALA A CA 1
ATOM 3982 C C . ALA A 1 510 ? -9.835 11.641 -30.443 1.00 84.94 510 ALA A C 1
ATOM 3984 O O . ALA A 1 510 ? -9.659 11.316 -29.272 1.00 84.94 510 ALA A O 1
ATOM 3985 N N . ARG A 1 511 ? -11.058 11.701 -30.974 1.00 79.75 511 ARG A N 1
ATOM 3986 C CA . ARG A 1 511 ? -12.235 11.181 -30.268 1.00 79.75 511 ARG A CA 1
ATOM 3987 C C . ARG A 1 511 ? -12.286 9.672 -30.503 1.00 79.75 511 ARG A C 1
ATOM 3989 O O . ARG A 1 511 ? -12.484 9.259 -31.649 1.00 79.75 511 ARG A O 1
ATOM 3996 N N . PRO A 1 512 ? -12.037 8.833 -29.484 1.00 72.88 512 PRO A N 1
ATOM 3997 C CA . PRO A 1 512 ? -12.132 7.394 -29.672 1.00 72.88 512 PRO A CA 1
ATOM 3998 C C . PRO A 1 512 ? -13.574 7.068 -30.084 1.00 72.88 512 PRO A C 1
ATOM 4000 O O . PRO A 1 512 ? -14.504 7.707 -29.595 1.00 72.88 512 PRO A O 1
ATOM 4003 N N . ASN A 1 513 ? -13.776 6.106 -30.995 1.00 59.50 513 ASN A N 1
ATOM 4004 C CA . ASN A 1 513 ? -15.107 5.711 -31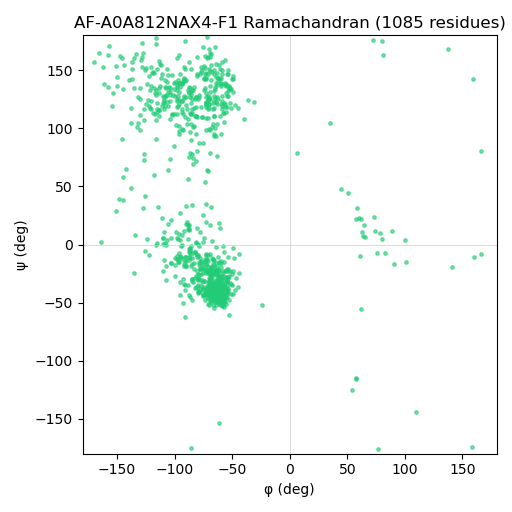.487 1.00 59.50 513 ASN A CA 1
ATOM 4005 C C . ASN A 1 513 ? -15.883 4.901 -30.427 1.00 59.50 513 ASN A C 1
ATOM 4007 O O . ASN A 1 513 ? -16.313 3.770 -30.639 1.00 59.50 513 ASN A O 1
ATOM 4011 N N . LEU A 1 514 ? -15.996 5.481 -29.240 1.00 55.00 514 LEU A N 1
ATOM 4012 C CA . LEU A 1 514 ? -16.776 5.020 -28.116 1.00 55.00 514 LEU A CA 1
ATOM 4013 C C . LEU A 1 514 ? -18.000 5.926 -28.105 1.00 55.00 514 LEU A C 1
ATOM 4015 O O . LEU A 1 514 ? -17.876 7.106 -27.788 1.00 55.00 514 LEU A O 1
ATOM 4019 N N . LYS A 1 515 ? -19.166 5.379 -28.482 1.00 38.25 515 LYS A N 1
ATOM 4020 C CA . LYS A 1 515 ? -20.421 6.107 -28.778 1.00 38.25 515 LYS A CA 1
ATOM 4021 C C . LYS A 1 515 ? -20.858 7.156 -27.732 1.00 38.25 515 LYS A C 1
ATOM 4023 O O . LYS A 1 515 ? -21.777 7.909 -28.023 1.00 38.25 515 LYS A O 1
ATOM 4028 N N . MET A 1 516 ? -20.250 7.203 -26.538 1.00 39.94 516 MET A N 1
ATOM 4029 C CA . MET A 1 516 ? -20.566 8.132 -25.440 1.00 39.94 516 MET A CA 1
ATOM 4030 C C . MET A 1 516 ? -19.364 8.462 -24.539 1.00 39.94 516 MET A C 1
ATOM 4032 O O . MET A 1 516 ? -19.537 8.710 -23.348 1.00 39.94 516 MET A O 1
ATOM 4036 N N . PHE A 1 517 ? -18.139 8.429 -25.066 1.00 51.16 517 PHE A N 1
ATOM 4037 C CA . PHE A 1 517 ? -16.998 9.029 -24.375 1.00 51.16 517 PHE A CA 1
ATOM 4038 C C . PHE A 1 517 ? -16.862 10.467 -24.902 1.00 51.16 517 PHE A C 1
ATOM 4040 O O . PHE A 1 517 ? -16.349 10.644 -26.005 1.00 51.16 517 PHE A O 1
ATOM 4047 N N . PRO A 1 518 ? -17.378 11.493 -24.189 1.00 58.09 518 PRO A N 1
ATOM 4048 C CA . PRO A 1 518 ? -17.403 12.864 -24.706 1.00 58.09 518 PRO A CA 1
ATOM 4049 C C . PRO A 1 518 ? -16.011 13.510 -24.728 1.00 58.09 518 PRO A C 1
ATOM 4051 O O . PRO A 1 518 ? -15.855 14.606 -25.254 1.00 58.09 518 PRO A O 1
ATOM 4054 N N . LEU A 1 519 ? -15.015 12.842 -24.139 1.00 74.62 519 LEU A N 1
ATOM 4055 C CA . LEU A 1 519 ? -13.656 13.339 -23.988 1.00 74.62 519 LEU A CA 1
ATOM 4056 C C . LEU A 1 519 ? -12.799 12.885 -25.176 1.00 74.62 519 LEU A C 1
ATOM 4058 O O . LEU A 1 519 ? -12.935 11.772 -25.690 1.00 74.62 519 LEU A O 1
ATOM 4062 N N . GLY A 1 520 ? -11.902 13.754 -25.617 1.00 78.25 520 GLY A N 1
ATOM 4063 C CA . GLY A 1 520 ? -10.861 13.394 -26.564 1.00 78.25 520 GLY A CA 1
ATOM 4064 C C . GLY A 1 520 ? -9.686 12.703 -25.874 1.00 78.25 520 GLY A C 1
ATOM 4065 O O . GLY A 1 520 ? -9.487 12.803 -24.666 1.00 78.25 520 GLY A O 1
ATOM 4066 N N . VAL A 1 521 ? -8.873 12.006 -26.658 1.00 81.50 521 VAL A N 1
ATOM 4067 C CA . VAL A 1 521 ? -7.503 11.653 -26.279 1.00 81.50 521 VAL A CA 1
ATOM 4068 C C . VAL A 1 521 ? -6.536 12.389 -27.184 1.00 81.50 521 VAL A C 1
ATOM 4070 O O . VAL A 1 521 ? -6.712 12.457 -28.401 1.00 81.50 521 VAL A O 1
ATOM 4073 N N . LEU A 1 522 ? -5.486 12.930 -26.583 1.00 86.94 522 LEU A N 1
ATOM 4074 C CA . LEU A 1 522 ? -4.427 13.601 -27.310 1.00 86.94 522 LEU A CA 1
ATOM 4075 C C . LEU A 1 522 ? -3.591 12.586 -28.088 1.00 86.94 522 LEU A C 1
ATOM 4077 O O . LEU A 1 522 ? -3.068 11.626 -27.519 1.00 86.94 522 LEU A O 1
ATOM 4081 N N . ARG A 1 523 ? -3.459 12.801 -29.398 1.00 87.81 523 ARG A N 1
ATOM 4082 C CA . ARG A 1 523 ? -2.688 11.965 -30.319 1.00 87.81 523 ARG A CA 1
ATOM 4083 C C . ARG A 1 523 ? -1.561 12.773 -30.948 1.00 87.81 523 ARG A C 1
ATOM 4085 O O . ARG A 1 523 ? -1.813 13.674 -31.747 1.00 87.81 523 ARG A O 1
ATOM 4092 N N . SER A 1 524 ? -0.318 12.426 -30.631 1.00 87.75 524 SER A N 1
ATOM 4093 C CA . SER A 1 524 ? 0.867 13.053 -31.228 1.00 87.75 524 SER A CA 1
ATOM 4094 C C . SER A 1 524 ? 1.027 12.697 -32.716 1.00 87.75 524 SER A C 1
ATOM 4096 O O . SER A 1 524 ? 0.499 11.684 -33.193 1.00 87.75 524 SER A O 1
ATOM 4098 N N . LYS A 1 525 ? 1.854 13.454 -33.457 1.00 80.94 525 LYS A N 1
ATOM 4099 C CA . LYS A 1 525 ? 2.282 13.089 -34.829 1.00 80.94 525 LYS A CA 1
ATOM 4100 C C . LYS A 1 525 ? 2.950 11.711 -34.906 1.00 80.94 525 LYS A C 1
ATOM 4102 O O . LYS A 1 525 ? 2.843 11.036 -35.929 1.00 80.94 525 LYS A O 1
ATOM 4107 N N . SER A 1 526 ? 3.594 11.254 -33.828 1.00 73.62 526 SER A N 1
ATOM 4108 C CA . SER A 1 526 ? 4.156 9.898 -33.721 1.00 73.62 526 SER A CA 1
ATOM 4109 C C . SER A 1 526 ? 3.098 8.801 -33.505 1.00 73.62 526 SER A C 1
ATOM 4111 O O . SER A 1 526 ? 3.456 7.634 -33.354 1.00 73.62 526 SER A O 1
ATOM 4113 N N . LYS A 1 527 ? 1.801 9.149 -33.550 1.00 73.62 527 LYS A N 1
ATOM 4114 C CA . LYS A 1 527 ? 0.638 8.279 -33.299 1.00 73.62 527 LYS A CA 1
ATOM 4115 C C . LYS A 1 527 ? 0.596 7.704 -31.877 1.00 73.62 527 LYS A C 1
ATOM 4117 O O . LYS A 1 527 ? -0.059 6.686 -31.664 1.00 73.62 527 LYS A O 1
ATOM 4122 N N . GLN A 1 528 ? 1.265 8.342 -30.920 1.00 69.62 528 GLN A N 1
ATOM 4123 C CA . GLN A 1 528 ? 1.199 7.965 -29.509 1.00 69.62 528 GLN A CA 1
ATOM 4124 C C . GLN A 1 528 ? 0.061 8.724 -28.823 1.00 69.62 528 GLN A C 1
ATOM 4126 O O . GLN A 1 528 ? -0.187 9.890 -29.133 1.00 69.62 528 GLN A O 1
ATOM 4131 N N . TYR A 1 529 ? -0.641 8.038 -27.921 1.00 75.44 529 TYR A N 1
ATOM 4132 C CA . TYR A 1 529 ? -1.707 8.625 -27.113 1.00 75.44 529 TYR A CA 1
ATOM 4133 C C . TYR A 1 529 ? -1.148 9.095 -25.774 1.00 75.44 529 TYR A C 1
ATOM 4135 O O . TYR A 1 529 ? -0.342 8.387 -25.169 1.00 75.44 529 TYR A O 1
ATOM 4143 N N . ILE A 1 530 ? -1.602 10.258 -25.316 1.00 72.31 530 ILE A N 1
ATOM 4144 C CA . ILE A 1 530 ? -1.252 10.817 -24.008 1.00 72.31 530 ILE A CA 1
ATOM 4145 C C . ILE A 1 530 ? -2.537 11.030 -23.218 1.00 72.31 530 ILE A C 1
ATOM 4147 O O . ILE A 1 530 ? -3.500 11.589 -23.739 1.00 72.31 530 ILE A O 1
ATOM 4151 N N . SER A 1 531 ? -2.542 10.589 -21.960 1.00 70.69 531 SER A N 1
ATOM 4152 C CA . SER A 1 531 ? -3.664 10.782 -21.034 1.00 70.69 531 SER A CA 1
ATOM 4153 C C . SER A 1 531 ? -3.238 11.532 -19.773 1.00 70.69 531 SER A C 1
ATOM 4155 O O . SER A 1 531 ? -2.148 11.294 -19.249 1.00 70.69 531 SER A O 1
ATOM 4157 N N . GLY A 1 532 ? -4.115 12.374 -19.230 1.00 51.03 532 GLY A N 1
ATOM 4158 C CA . GLY A 1 532 ? -3.956 12.904 -17.874 1.00 51.03 532 GLY A CA 1
ATOM 4159 C C . GLY A 1 532 ? -4.252 11.848 -16.808 1.00 51.03 532 GLY A C 1
ATOM 4160 O O . GLY A 1 532 ? -5.096 10.974 -17.006 1.00 51.03 532 GLY A O 1
ATOM 4161 N N . SER A 1 533 ? -3.545 11.908 -15.679 1.00 50.94 533 SER A N 1
ATOM 4162 C CA . SER A 1 533 ? -3.848 11.098 -14.492 1.00 50.94 533 SER A CA 1
ATOM 4163 C C . SER A 1 533 ? -3.721 11.948 -13.230 1.00 50.94 533 SER A C 1
ATOM 4165 O O . SER A 1 533 ? -2.612 12.237 -12.798 1.00 50.94 533 SER A O 1
ATOM 4167 N N . ASN A 1 534 ? -4.832 12.356 -12.623 1.00 40.16 534 ASN A N 1
ATOM 4168 C CA . ASN A 1 534 ? -4.811 13.217 -11.440 1.00 40.16 534 ASN A CA 1
ATOM 4169 C C . ASN A 1 534 ? -4.181 12.495 -10.218 1.00 40.16 534 ASN A C 1
ATOM 4171 O O . ASN A 1 534 ? -4.575 11.373 -9.877 1.00 40.16 534 ASN A O 1
ATOM 4175 N N . VAL A 1 535 ? -3.189 13.110 -9.553 1.00 36.97 535 VAL A N 1
ATOM 4176 C CA . VAL A 1 535 ? -2.335 12.462 -8.521 1.00 36.97 535 VAL A CA 1
ATOM 4177 C C . VAL A 1 535 ? -3.129 12.004 -7.287 1.00 36.97 535 VAL A C 1
ATOM 4179 O O . VAL A 1 535 ? -2.756 11.027 -6.627 1.00 36.97 535 VAL A O 1
ATOM 4182 N N . PHE A 1 536 ? -4.287 12.615 -7.014 1.00 33.12 536 PHE A N 1
ATOM 4183 C CA . PHE A 1 536 ? -5.185 12.199 -5.929 1.00 33.12 536 PHE A CA 1
ATOM 4184 C C . PHE A 1 536 ? -5.671 10.740 -6.044 1.00 33.12 536 PHE A C 1
ATOM 4186 O O . PHE A 1 536 ? -5.959 10.116 -5.018 1.00 33.12 536 PHE A O 1
ATOM 4193 N N . ALA A 1 537 ? -5.699 10.156 -7.249 1.00 37.78 537 ALA A N 1
ATOM 4194 C CA . ALA A 1 537 ? -6.063 8.752 -7.450 1.00 37.78 537 ALA A CA 1
ATOM 4195 C C . ALA A 1 537 ? -4.955 7.766 -7.011 1.00 37.78 537 ALA A C 1
ATOM 4197 O O . ALA A 1 537 ? -5.256 6.673 -6.520 1.00 37.78 537 ALA A O 1
ATOM 4198 N N . GLU A 1 538 ? -3.677 8.149 -7.119 1.00 34.97 538 GLU A N 1
ATOM 4199 C CA . GLU A 1 538 ? -2.538 7.296 -6.740 1.00 34.97 538 GLU A CA 1
ATOM 4200 C C . GLU A 1 538 ? -2.094 7.523 -5.278 1.00 34.97 538 GLU A C 1
ATOM 4202 O O . GLU A 1 538 ? -1.755 6.567 -4.575 1.00 34.97 538 GLU A O 1
ATOM 4207 N N . GLY A 1 539 ? -2.187 8.755 -4.759 1.00 27.81 539 GLY A N 1
ATOM 4208 C CA . GLY A 1 539 ? -1.733 9.109 -3.403 1.00 27.81 539 GLY A CA 1
ATOM 4209 C C . GLY A 1 539 ? -2.562 8.515 -2.253 1.00 27.81 539 GLY A C 1
ATOM 4210 O O . GLY A 1 539 ? -2.045 8.291 -1.157 1.00 27.81 539 GLY A O 1
ATOM 4211 N N . GLY A 1 540 ? -3.837 8.186 -2.490 1.00 27.86 540 GLY A N 1
ATOM 4212 C CA . GLY A 1 540 ? -4.716 7.560 -1.491 1.00 27.86 540 GLY A CA 1
ATOM 4213 C C . GLY A 1 540 ? -4.565 6.039 -1.349 1.00 27.86 540 GLY A C 1
ATOM 4214 O O . GLY A 1 540 ? -5.185 5.443 -0.465 1.00 27.86 540 GLY A O 1
ATOM 4215 N N . THR A 1 541 ? -3.769 5.389 -2.208 1.00 35.25 541 THR A N 1
ATOM 4216 C CA . THR A 1 541 ? -3.724 3.921 -2.340 1.00 35.25 541 THR A CA 1
ATOM 4217 C C . THR A 1 541 ? -2.319 3.323 -2.241 1.00 35.25 541 THR A C 1
ATOM 4219 O O . THR A 1 541 ? -2.061 2.233 -2.760 1.00 35.25 541 THR A O 1
ATOM 4222 N N . ALA A 1 542 ? -1.428 3.952 -1.466 1.00 27.66 542 ALA A N 1
ATOM 4223 C CA . ALA A 1 542 ? -0.182 3.336 -1.003 1.00 27.66 542 ALA A CA 1
ATOM 4224 C C . ALA A 1 542 ? -0.475 2.120 -0.085 1.00 27.66 542 ALA A C 1
ATOM 4226 O O . ALA A 1 542 ? -0.403 2.186 1.141 1.00 27.66 542 ALA A O 1
ATOM 4227 N N . GLY A 1 543 ? -0.870 0.998 -0.693 1.00 29.05 543 GLY A N 1
ATOM 4228 C CA . GLY A 1 543 ? -1.217 -0.252 -0.019 1.00 29.05 543 GLY A CA 1
ATOM 4229 C C . GLY A 1 543 ? -1.958 -1.304 -0.858 1.00 29.05 543 GLY A C 1
ATOM 4230 O O . GLY A 1 543 ? -2.112 -2.430 -0.382 1.00 29.05 543 GLY A O 1
ATOM 4231 N N . LEU A 1 544 ? -2.407 -1.014 -2.086 1.00 33.78 544 LEU A N 1
ATOM 4232 C CA . LEU A 1 544 ? -3.214 -1.965 -2.866 1.00 33.78 544 LEU A CA 1
ATOM 4233 C C . LEU A 1 544 ? -2.376 -2.801 -3.852 1.00 33.78 544 LEU A C 1
ATOM 4235 O O . LEU A 1 544 ? -2.099 -2.405 -4.973 1.00 33.78 544 LEU A O 1
ATOM 4239 N N . GLY A 1 545 ? -1.983 -4.000 -3.416 1.00 28.91 545 GLY A N 1
ATOM 4240 C CA . GLY A 1 545 ? -2.318 -5.273 -4.079 1.00 28.91 545 GLY A CA 1
ATOM 4241 C C . GLY A 1 545 ? -1.902 -5.615 -5.523 1.00 28.91 545 GLY A C 1
ATOM 4242 O O . GLY A 1 545 ? -2.022 -6.790 -5.862 1.00 28.91 545 GLY A O 1
ATOM 4243 N N . VAL A 1 546 ? -1.372 -4.717 -6.361 1.00 33.94 546 VAL A N 1
ATOM 4244 C CA . VAL A 1 546 ? -1.069 -5.025 -7.787 1.00 33.94 546 VAL A CA 1
ATOM 4245 C C . VAL A 1 546 ? 0.020 -6.109 -7.953 1.00 33.94 546 VAL A C 1
ATOM 4247 O O . VAL A 1 546 ? 0.141 -6.755 -8.992 1.00 33.94 546 VAL A O 1
ATOM 4250 N N . HIS A 1 547 ? 0.788 -6.406 -6.900 1.00 31.78 547 HIS A N 1
ATOM 4251 C CA . HIS A 1 547 ? 1.864 -7.399 -6.951 1.00 31.78 547 HIS A CA 1
ATOM 4252 C C . HIS A 1 547 ? 1.427 -8.875 -6.919 1.00 31.78 547 HIS A C 1
ATOM 4254 O O . HIS A 1 547 ? 2.238 -9.724 -7.288 1.00 31.78 547 HIS A O 1
ATOM 4260 N N . LYS A 1 548 ? 0.198 -9.225 -6.505 1.00 29.84 548 LYS A N 1
ATOM 4261 C CA . LYS A 1 548 ? -0.190 -10.648 -6.357 1.00 29.84 548 LYS A CA 1
ATOM 4262 C C . LYS A 1 548 ? -0.801 -11.298 -7.604 1.00 29.84 548 LYS A C 1
ATOM 4264 O O . LYS A 1 548 ? -0.745 -12.518 -7.699 1.00 29.84 548 LYS A O 1
ATOM 4269 N N . GLN A 1 549 ? -1.292 -10.532 -8.578 1.00 32.69 549 GLN A N 1
ATOM 4270 C CA . GLN A 1 549 ? -1.864 -11.087 -9.819 1.00 32.69 549 GLN A CA 1
ATOM 4271 C C . GLN A 1 549 ? -0.830 -11.356 -10.929 1.00 32.69 549 GLN A C 1
ATOM 4273 O O . GLN A 1 549 ? -1.123 -12.076 -11.874 1.00 32.69 549 GLN A O 1
ATOM 4278 N N . ARG A 1 550 ? 0.414 -10.870 -10.796 1.00 33.91 550 ARG A N 1
ATOM 4279 C CA . ARG A 1 550 ? 1.464 -11.011 -11.829 1.00 33.91 550 ARG A CA 1
ATOM 4280 C C . ARG A 1 550 ? 2.189 -12.366 -11.876 1.00 33.91 550 ARG A C 1
ATOM 4282 O O . ARG A 1 550 ? 3.089 -12.526 -12.689 1.00 33.91 550 ARG A O 1
ATOM 4289 N N . ARG A 1 551 ? 1.849 -13.336 -11.017 1.00 30.02 551 ARG A N 1
ATOM 4290 C CA . ARG A 1 551 ? 2.533 -14.650 -10.979 1.00 30.02 551 ARG A CA 1
ATOM 4291 C C . ARG A 1 551 ? 1.864 -15.763 -11.794 1.00 30.02 551 ARG A C 1
ATOM 4293 O O . ARG A 1 551 ? 2.415 -16.854 -11.816 1.00 30.02 551 ARG A O 1
ATOM 4300 N N . ALA A 1 552 ? 0.729 -15.516 -12.452 1.00 27.14 552 ALA A N 1
ATOM 4301 C CA . ALA A 1 552 ? -0.035 -16.586 -13.101 1.00 27.14 552 ALA A CA 1
ATOM 4302 C C . ALA A 1 552 ? 0.084 -16.682 -14.634 1.00 27.14 552 ALA A C 1
ATOM 4304 O O . ALA A 1 552 ? -0.272 -17.727 -15.160 1.00 27.14 552 ALA A O 1
ATOM 4305 N N . VAL A 1 553 ? 0.580 -15.681 -15.374 1.00 29.11 553 VAL A N 1
ATOM 4306 C CA . VAL A 1 553 ? 0.660 -15.787 -16.847 1.00 29.11 553 VAL A CA 1
ATOM 4307 C C . VAL A 1 553 ? 1.909 -15.091 -17.388 1.00 29.11 553 VAL A C 1
ATOM 4309 O O . VAL A 1 553 ? 2.267 -13.996 -16.956 1.00 29.11 553 VAL A O 1
ATOM 4312 N N . GLY A 1 554 ? 2.596 -15.796 -18.288 1.00 27.23 554 GLY A N 1
ATOM 4313 C CA . GLY A 1 554 ? 3.894 -15.458 -18.859 1.00 27.23 554 GLY A CA 1
ATOM 4314 C C . GLY A 1 554 ? 3.925 -14.183 -19.702 1.00 27.23 554 GLY A C 1
ATOM 4315 O O . GLY A 1 554 ? 2.935 -13.722 -20.259 1.00 27.23 554 GLY A O 1
ATOM 4316 N N . GLN A 1 555 ? 5.132 -13.633 -19.767 1.00 35.34 555 GLN A N 1
ATOM 4317 C CA . GLN A 1 555 ? 5.546 -12.428 -20.476 1.00 35.34 555 GLN A CA 1
ATOM 4318 C C . GLN A 1 555 ? 5.128 -12.392 -21.959 1.00 35.34 555 GLN A C 1
ATOM 4320 O O . GLN A 1 555 ? 5.422 -13.331 -22.694 1.00 35.34 555 GLN A O 1
ATOM 4325 N N . ARG A 1 556 ? 4.583 -11.247 -22.409 1.00 27.11 556 ARG A N 1
ATOM 4326 C CA . ARG A 1 556 ? 4.895 -10.549 -23.682 1.00 27.11 556 ARG A CA 1
ATOM 4327 C C . ARG A 1 556 ? 4.403 -9.076 -23.632 1.00 27.11 556 ARG A C 1
ATOM 4329 O O . ARG A 1 556 ? 3.519 -8.774 -22.835 1.00 27.11 556 ARG A O 1
ATOM 4336 N N . PRO A 1 557 ? 5.036 -8.147 -24.382 1.00 31.53 557 PRO A N 1
ATOM 4337 C CA . PRO A 1 557 ? 5.142 -6.721 -24.041 1.00 31.53 557 PRO A CA 1
ATOM 4338 C C . PRO A 1 557 ? 4.081 -5.816 -24.673 1.00 31.53 557 PRO A C 1
ATOM 4340 O O . PRO A 1 557 ? 3.685 -6.009 -25.822 1.00 31.53 557 PRO A O 1
ATOM 4343 N N . SER A 1 558 ? 3.709 -4.768 -23.929 1.00 33.41 558 SER A N 1
ATOM 4344 C CA . SER A 1 558 ? 2.528 -3.953 -24.169 1.00 33.41 558 SER A CA 1
ATOM 4345 C C . SER A 1 558 ? 2.601 -2.812 -25.188 1.00 33.41 558 SER A C 1
ATOM 4347 O O . SER A 1 558 ? 2.966 -1.702 -24.828 1.00 33.41 558 SER A O 1
ATOM 4349 N N . ARG A 1 559 ? 2.073 -3.026 -26.398 1.00 39.28 559 ARG A N 1
ATOM 4350 C CA . ARG A 1 559 ? 1.366 -2.040 -27.259 1.00 39.28 559 ARG A CA 1
ATOM 4351 C C . ARG A 1 559 ? 0.059 -1.436 -26.632 1.00 39.28 559 ARG A C 1
ATOM 4353 O O . ARG A 1 559 ? -0.813 -1.015 -27.383 1.00 39.28 559 ARG A O 1
ATOM 4360 N N . PHE A 1 560 ? -0.170 -1.496 -25.308 1.00 47.44 560 PHE A N 1
ATOM 4361 C CA . PHE A 1 560 ? -1.486 -1.912 -24.766 1.00 47.44 560 PHE A CA 1
ATOM 4362 C C . PHE A 1 560 ? -2.234 -0.912 -23.861 1.00 47.44 560 PHE A C 1
ATOM 4364 O O . PHE A 1 560 ? -1.876 -0.703 -22.704 1.00 47.44 560 PHE A O 1
ATOM 4371 N N . LEU A 1 561 ? -3.409 -0.488 -24.318 1.00 35.97 561 LEU A N 1
ATOM 4372 C CA . LEU A 1 561 ? -4.635 -1.034 -23.738 1.00 35.97 561 LEU A CA 1
ATOM 4373 C C . LEU A 1 561 ? -5.319 -1.779 -24.886 1.00 35.97 561 LEU A C 1
ATOM 4375 O O . LEU A 1 561 ? -5.739 -1.148 -25.851 1.00 35.97 561 LEU A O 1
ATOM 4379 N N . GLU A 1 562 ? -5.307 -3.108 -24.855 1.00 37.94 562 GLU A N 1
ATOM 4380 C CA . GLU A 1 562 ? -6.052 -3.898 -25.839 1.00 37.94 562 GLU A CA 1
ATOM 4381 C C . GLU A 1 562 ? -7.552 -3.579 -25.700 1.00 37.94 562 GLU A C 1
ATOM 4383 O O . GLU A 1 562 ? -7.994 -3.189 -24.618 1.00 37.94 562 GLU A O 1
ATOM 4388 N N . ASP A 1 563 ? -8.347 -3.751 -26.762 1.00 43.19 563 ASP A N 1
ATOM 4389 C CA . ASP A 1 563 ? -9.818 -3.726 -26.672 1.00 43.19 563 ASP A CA 1
ATOM 4390 C C . ASP A 1 563 ? -10.310 -4.996 -25.957 1.00 43.19 563 ASP A C 1
ATOM 4392 O O . ASP A 1 563 ? -10.971 -5.870 -26.519 1.00 43.19 563 ASP A O 1
ATOM 4396 N N . ASN A 1 564 ? -9.909 -5.126 -24.697 1.00 47.53 564 ASN A N 1
ATOM 4397 C CA . ASN A 1 564 ? -10.212 -6.232 -23.820 1.00 47.53 564 ASN A CA 1
ATOM 4398 C C . ASN A 1 564 ? -10.763 -5.705 -22.485 1.00 47.53 564 ASN A C 1
ATOM 4400 O O . ASN A 1 564 ? -10.573 -4.553 -22.088 1.00 47.53 564 ASN A O 1
ATOM 4404 N N . TRP A 1 565 ? -11.473 -6.584 -21.787 1.00 45.72 565 TRP A N 1
ATOM 4405 C CA . TRP A 1 565 ? -12.236 -6.244 -20.587 1.00 45.72 565 TRP A CA 1
ATOM 4406 C C . TRP A 1 565 ? -11.385 -5.666 -19.444 1.00 45.72 565 TRP A C 1
ATOM 4408 O O . TRP A 1 565 ? -11.851 -4.819 -18.681 1.00 45.72 565 TRP A O 1
ATOM 4418 N N . GLU A 1 566 ? -10.126 -6.094 -19.323 1.00 46.00 566 GLU A N 1
ATOM 4419 C CA . GLU A 1 566 ? -9.222 -5.618 -18.270 1.00 46.00 566 GLU A CA 1
ATOM 4420 C C . GLU A 1 566 ? -8.874 -4.136 -18.456 1.00 46.00 566 GLU A C 1
ATOM 4422 O O . GLU A 1 566 ? -8.800 -3.377 -17.486 1.00 46.00 566 GLU A O 1
ATOM 4427 N N . CYS A 1 567 ? -8.726 -3.706 -19.708 1.00 51.88 567 CYS A N 1
ATOM 4428 C CA . CYS A 1 567 ? -8.434 -2.325 -20.066 1.00 51.88 567 CYS A CA 1
ATOM 4429 C C . CYS A 1 567 ? -9.657 -1.409 -19.925 1.00 51.88 567 CYS A C 1
ATOM 4431 O O . CYS A 1 567 ? -9.526 -0.271 -19.466 1.00 51.88 567 CYS A O 1
ATOM 4433 N N . ASP A 1 568 ? -10.852 -1.910 -20.246 1.00 55.22 568 ASP A N 1
ATOM 4434 C CA . ASP A 1 568 ? -12.106 -1.182 -20.030 1.00 55.22 568 ASP A CA 1
ATOM 4435 C C . ASP A 1 568 ? -12.371 -0.944 -18.537 1.00 55.22 568 ASP A C 1
ATOM 4437 O O . ASP A 1 568 ? -12.794 0.146 -18.152 1.00 55.22 568 ASP A O 1
ATOM 4441 N N . GLY A 1 569 ? -12.016 -1.899 -17.669 1.00 60.75 569 GLY A N 1
ATOM 4442 C CA . GLY A 1 569 ? -12.082 -1.717 -16.216 1.00 60.75 569 GLY A CA 1
ATOM 4443 C C . GLY A 1 569 ? -11.223 -0.550 -15.708 1.00 60.75 569 GLY A C 1
ATOM 4444 O O . GLY A 1 569 ? -11.658 0.206 -14.838 1.00 60.75 569 GLY A O 1
ATOM 4445 N N . ILE A 1 570 ? -10.032 -0.354 -16.283 1.00 57.38 570 ILE A N 1
ATOM 4446 C CA . ILE A 1 570 ? -9.146 0.776 -15.951 1.00 57.38 570 ILE A CA 1
ATOM 4447 C C . ILE A 1 570 ? -9.747 2.097 -16.445 1.00 57.38 570 ILE A C 1
ATOM 4449 O O . ILE A 1 570 ? -9.779 3.068 -15.690 1.00 57.38 570 ILE A O 1
ATOM 4453 N N . ARG A 1 571 ? -10.274 2.134 -17.677 1.00 58.97 571 ARG A N 1
ATOM 4454 C CA . ARG A 1 571 ? -10.933 3.326 -18.244 1.00 58.97 571 ARG A CA 1
ATOM 4455 C C . ARG A 1 571 ? -12.148 3.751 -17.415 1.00 58.97 571 ARG A C 1
ATOM 4457 O O . ARG A 1 571 ? -12.300 4.933 -17.121 1.00 58.97 571 ARG A O 1
ATOM 4464 N N . ILE A 1 572 ? -12.970 2.794 -16.981 1.00 65.62 572 ILE A N 1
ATOM 4465 C CA . ILE A 1 572 ? -14.135 3.038 -16.116 1.00 65.62 572 ILE A CA 1
ATOM 4466 C C . ILE A 1 572 ? -13.694 3.570 -14.750 1.00 65.62 572 ILE A C 1
ATOM 4468 O O . ILE A 1 572 ? -14.304 4.498 -14.222 1.00 65.62 572 ILE A O 1
ATOM 4472 N N . PHE A 1 573 ? -12.619 3.019 -14.184 1.00 66.88 573 PHE A N 1
ATOM 4473 C CA . PHE A 1 573 ? -12.080 3.501 -12.917 1.00 66.88 573 PHE A CA 1
ATOM 4474 C C . PHE A 1 573 ? -11.550 4.938 -13.023 1.00 66.88 573 PHE A C 1
ATOM 4476 O O . PHE A 1 573 ? -11.841 5.754 -12.151 1.00 66.88 573 PHE A O 1
ATOM 4483 N N . MET A 1 574 ? -10.828 5.266 -14.099 1.00 69.25 574 MET A N 1
ATOM 4484 C CA . MET A 1 574 ? -10.364 6.632 -14.369 1.00 69.25 574 MET A CA 1
ATOM 4485 C C . MET A 1 574 ? -11.538 7.592 -14.555 1.00 69.25 574 MET A C 1
ATOM 4487 O O . MET A 1 574 ? -11.570 8.635 -13.913 1.00 69.25 574 MET A O 1
ATOM 4491 N N . PHE A 1 575 ? -12.537 7.212 -15.356 1.00 78.00 575 PHE A N 1
ATOM 4492 C CA . PHE A 1 575 ? -13.748 8.006 -15.551 1.00 78.00 575 PHE A CA 1
ATOM 4493 C C . PHE A 1 575 ? -14.469 8.284 -14.228 1.00 78.00 575 PHE A C 1
ATOM 4495 O O . PHE A 1 575 ? -14.808 9.427 -13.945 1.00 78.00 575 PHE A O 1
ATOM 4502 N N . LEU A 1 576 ? -14.660 7.264 -13.384 1.00 79.31 576 LEU A N 1
ATOM 4503 C CA . LEU A 1 576 ? -15.290 7.430 -12.075 1.00 79.31 576 LEU A CA 1
ATOM 4504 C C . LEU A 1 576 ? -14.457 8.329 -11.147 1.00 79.31 576 LEU A C 1
ATOM 4506 O O . LEU A 1 576 ? -15.022 9.141 -10.418 1.00 79.31 576 LEU A O 1
ATOM 4510 N N . GLY A 1 577 ? -13.128 8.205 -11.190 1.00 75.00 577 GLY A N 1
ATOM 4511 C CA . GLY A 1 577 ? -12.204 9.072 -10.459 1.00 75.00 577 GLY A CA 1
ATOM 4512 C C . GLY A 1 577 ? -12.304 10.536 -10.887 1.00 75.00 577 GLY A C 1
ATOM 4513 O O . GLY A 1 577 ? -12.448 11.404 -10.030 1.00 75.00 577 GLY A O 1
ATOM 4514 N N . GLU A 1 578 ? -12.307 10.807 -12.193 1.00 76.81 578 GLU A N 1
ATOM 4515 C CA . GLU A 1 578 ? -12.480 12.155 -12.750 1.00 76.81 578 GLU A CA 1
ATOM 4516 C C . GLU A 1 578 ? -13.863 12.722 -12.429 1.00 76.81 578 GLU A C 1
ATOM 4518 O O . GLU A 1 578 ? -13.985 13.881 -12.039 1.00 76.81 578 GLU A O 1
ATOM 4523 N N . LEU A 1 579 ? -14.912 11.898 -12.504 1.00 81.12 579 LEU A N 1
ATOM 4524 C CA . LEU A 1 579 ? -16.267 12.330 -12.191 1.00 81.12 579 LEU A CA 1
ATOM 4525 C C . LEU A 1 579 ? -16.387 12.737 -10.716 1.00 81.12 579 LEU A C 1
ATOM 4527 O O . LEU A 1 579 ? -16.912 13.808 -10.435 1.00 81.12 579 LEU A O 1
ATOM 4531 N N . ILE A 1 580 ? -15.818 11.959 -9.788 1.00 83.75 580 ILE A N 1
ATOM 4532 C CA . ILE A 1 580 ? -15.740 12.306 -8.358 1.00 83.75 580 ILE A CA 1
ATOM 4533 C C . ILE A 1 580 ? -14.847 13.537 -8.126 1.00 83.75 580 ILE A C 1
ATOM 4535 O O . ILE A 1 580 ? -15.188 14.399 -7.322 1.00 83.75 580 ILE A O 1
ATOM 4539 N N . SER A 1 581 ? -13.713 13.656 -8.821 1.00 76.81 581 SER A N 1
ATOM 4540 C CA . SER A 1 581 ? -12.833 14.826 -8.692 1.00 76.81 581 SER A CA 1
ATOM 4541 C C . SER A 1 581 ? -13.514 16.102 -9.187 1.00 76.81 581 SER A C 1
ATOM 4543 O O . SER A 1 581 ? -13.348 17.168 -8.595 1.00 76.81 581 SER A O 1
ATOM 4545 N N . SER A 1 582 ? -14.310 16.002 -10.252 1.00 79.81 582 SER A N 1
ATOM 4546 C CA . SER A 1 582 ? -15.009 17.141 -10.844 1.00 79.81 582 SER A CA 1
ATOM 4547 C C . SER A 1 582 ? -16.019 17.772 -9.887 1.00 79.81 582 SER A C 1
ATOM 4549 O O . SER A 1 582 ? -16.246 18.974 -9.959 1.00 79.81 582 SER A O 1
ATOM 4551 N N . THR A 1 583 ? -16.560 17.009 -8.929 1.00 82.12 583 THR A N 1
ATOM 4552 C CA . THR A 1 583 ? -17.516 17.537 -7.944 1.00 82.12 583 THR A CA 1
ATOM 4553 C C . THR A 1 583 ? -16.856 18.420 -6.883 1.00 82.12 583 THR A C 1
ATOM 4555 O O . THR A 1 583 ? -17.551 19.104 -6.136 1.00 82.12 583 THR A O 1
ATOM 4558 N N . TRP A 1 584 ? -15.520 18.411 -6.811 1.00 73.81 584 TRP A N 1
ATOM 4559 C CA . TRP A 1 584 ? -14.710 19.259 -5.929 1.00 73.81 584 TRP A CA 1
ATOM 4560 C C . TRP A 1 584 ? -14.112 20.480 -6.634 1.00 73.81 584 TRP A C 1
ATOM 4562 O O . TRP A 1 584 ? -13.704 21.441 -5.976 1.00 73.81 584 TRP A O 1
ATOM 4572 N N . ASN A 1 585 ? -14.072 20.467 -7.965 1.00 67.38 585 ASN A N 1
ATOM 4573 C CA . ASN A 1 585 ? -13.483 21.537 -8.753 1.00 67.38 585 ASN A CA 1
ATOM 4574 C C . ASN A 1 585 ? -14.515 22.647 -8.970 1.00 67.38 585 ASN A C 1
ATOM 4576 O O . ASN A 1 585 ? -15.514 22.453 -9.656 1.00 67.38 585 ASN A O 1
ATOM 4580 N N . CYS A 1 586 ? -14.263 23.852 -8.449 1.00 59.50 586 CYS A N 1
ATOM 4581 C CA . CYS A 1 586 ? -15.192 24.982 -8.637 1.00 59.50 586 CYS A CA 1
ATOM 4582 C C . CYS A 1 586 ? -15.096 25.640 -10.018 1.00 59.50 586 CYS A C 1
ATOM 4584 O O . CYS A 1 586 ? -15.684 26.695 -10.223 1.00 59.50 586 CYS A O 1
ATOM 4586 N N . GLY A 1 587 ? -14.378 25.020 -10.960 1.00 66.75 587 GLY A N 1
ATOM 4587 C CA . GLY A 1 587 ? -14.474 25.381 -12.374 1.00 66.75 587 GLY A CA 1
ATOM 4588 C C . GLY A 1 587 ? -15.849 25.054 -12.972 1.00 66.75 587 GLY A C 1
ATOM 4589 O O . GLY A 1 587 ? -16.219 25.633 -13.985 1.00 66.75 587 GLY A O 1
ATOM 4590 N N . LEU A 1 588 ? -16.622 24.161 -12.338 1.00 77.44 588 LEU A N 1
ATOM 4591 C CA . LEU A 1 588 ? -17.993 23.838 -12.730 1.00 77.44 588 LEU A CA 1
ATOM 4592 C C . LEU A 1 588 ? -19.000 24.620 -11.885 1.00 77.44 588 LEU A C 1
ATOM 4594 O O . LEU A 1 588 ? -18.821 24.741 -10.673 1.00 77.44 588 LEU A O 1
ATOM 4598 N N . GLY A 1 589 ? -20.089 25.090 -12.499 1.00 84.31 589 GLY A N 1
ATOM 4599 C CA . GLY A 1 589 ? -21.229 25.688 -11.792 1.00 84.31 589 GLY A CA 1
ATOM 4600 C C . GLY A 1 589 ? -21.977 24.697 -10.873 1.00 84.31 589 GLY A C 1
ATOM 4601 O O . GLY A 1 589 ? -21.719 23.490 -10.942 1.00 84.31 589 GLY A O 1
ATOM 4602 N N . PRO A 1 590 ? -22.902 25.173 -10.016 1.00 89.12 590 PRO A N 1
ATOM 4603 C CA . PRO A 1 590 ? -23.729 24.342 -9.126 1.00 89.12 590 PRO A CA 1
ATOM 4604 C C . PRO A 1 590 ? -24.470 23.216 -9.835 1.00 89.12 590 PRO A C 1
ATOM 4606 O O . PRO A 1 590 ? -24.363 22.065 -9.424 1.00 89.12 590 PRO A O 1
ATOM 4609 N N . GLU A 1 591 ? -25.133 23.521 -10.947 1.00 91.69 591 GLU A N 1
ATOM 4610 C CA . GLU A 1 591 ? -25.896 22.550 -11.734 1.00 91.69 591 GLU A CA 1
ATOM 4611 C C . GLU A 1 591 ? -25.012 21.392 -12.238 1.00 91.69 591 GLU A C 1
ATOM 4613 O O . GLU A 1 591 ? -25.290 20.216 -11.994 1.00 91.69 591 GLU A O 1
ATOM 4618 N N . ALA A 1 592 ? -23.887 21.719 -12.885 1.00 86.62 592 ALA A N 1
ATOM 4619 C CA . ALA A 1 592 ? -22.942 20.735 -13.415 1.00 86.62 592 ALA A CA 1
ATOM 4620 C C . ALA A 1 592 ? -22.262 19.925 -12.298 1.00 86.62 592 ALA A C 1
ATOM 4622 O O . ALA A 1 592 ? -22.112 18.707 -12.408 1.00 86.62 592 ALA A O 1
ATOM 4623 N N . THR A 1 593 ? -21.902 20.590 -11.195 1.00 89.06 593 THR A N 1
ATOM 4624 C CA . THR A 1 593 ? -21.347 19.941 -9.999 1.00 89.06 593 THR A CA 1
ATOM 4625 C C . THR A 1 593 ? -22.338 18.924 -9.430 1.00 89.06 593 THR A C 1
ATOM 4627 O O . THR A 1 593 ? -21.965 17.780 -9.159 1.00 89.06 593 THR A O 1
ATOM 4630 N N . PHE A 1 594 ? -23.609 19.313 -9.296 1.00 93.50 594 PHE A N 1
ATOM 4631 C CA . PHE A 1 594 ? -24.681 18.465 -8.787 1.00 93.50 594 PHE A CA 1
ATOM 4632 C C . PHE A 1 594 ? -24.940 17.264 -9.704 1.00 93.50 594 PHE A C 1
ATOM 4634 O O . PHE A 1 594 ? -24.982 16.121 -9.241 1.00 93.50 594 PHE A O 1
ATOM 4641 N N . ARG A 1 595 ? -25.036 17.494 -11.020 1.00 92.31 595 ARG A N 1
ATOM 4642 C CA . ARG A 1 595 ? -25.221 16.435 -12.024 1.00 92.31 595 ARG A CA 1
ATOM 4643 C C . ARG A 1 595 ? -24.092 15.403 -11.973 1.00 92.31 595 ARG A C 1
ATOM 4645 O O . ARG A 1 595 ? -24.365 14.198 -11.961 1.00 92.31 595 ARG A O 1
ATOM 4652 N N . ASN A 1 596 ? -22.839 15.851 -11.888 1.00 89.00 596 ASN A N 1
ATOM 4653 C CA . ASN A 1 596 ? -21.683 14.959 -11.776 1.00 89.00 596 ASN A CA 1
ATOM 4654 C C . ASN A 1 596 ? -21.700 14.189 -10.448 1.00 89.00 596 ASN A C 1
ATOM 4656 O O . ASN A 1 596 ? -21.483 12.978 -10.438 1.00 89.00 596 ASN A O 1
ATOM 4660 N N . ALA A 1 597 ? -22.045 14.850 -9.341 1.00 92.56 597 ALA A N 1
ATOM 4661 C CA . ALA A 1 597 ? -22.134 14.220 -8.028 1.00 92.56 597 ALA A CA 1
ATOM 4662 C C . ALA A 1 597 ? -23.171 13.096 -7.988 1.00 92.56 597 ALA A C 1
ATOM 4664 O O . ALA A 1 597 ? -22.856 11.972 -7.584 1.00 92.56 597 ALA A O 1
ATOM 4665 N N . MET A 1 598 ? -24.377 13.362 -8.487 1.00 96.38 598 MET A N 1
ATOM 4666 C CA . MET A 1 598 ? -25.435 12.358 -8.551 1.00 96.38 598 MET A CA 1
ATOM 4667 C C . MET A 1 598 ? -25.088 11.223 -9.519 1.00 96.38 598 MET A C 1
ATOM 4669 O O . MET A 1 598 ? -25.351 10.058 -9.221 1.00 96.38 598 MET A O 1
ATOM 4673 N N . THR A 1 599 ? -24.422 11.520 -10.637 1.00 92.06 599 THR A N 1
ATOM 4674 C CA . THR A 1 599 ? -23.994 10.491 -11.598 1.00 92.06 599 THR A CA 1
ATOM 4675 C C . THR A 1 599 ? -22.966 9.538 -10.972 1.00 92.06 599 THR A C 1
ATOM 4677 O O . THR A 1 599 ? -23.126 8.319 -11.071 1.00 92.06 599 THR A O 1
ATOM 4680 N N . ALA A 1 600 ? -21.959 10.048 -10.248 1.00 92.25 600 ALA A N 1
ATOM 4681 C CA . ALA A 1 600 ? -20.996 9.200 -9.529 1.00 92.25 600 ALA A CA 1
ATOM 4682 C C . ALA A 1 600 ? -21.671 8.394 -8.423 1.00 92.25 600 ALA A C 1
ATOM 4684 O O . ALA A 1 600 ? -21.364 7.212 -8.253 1.00 92.25 600 ALA A O 1
ATOM 4685 N N . TRP A 1 601 ? -22.589 9.021 -7.681 1.00 95.12 601 TRP A N 1
ATOM 4686 C CA . TRP A 1 601 ? -23.340 8.362 -6.618 1.00 95.12 601 TRP A CA 1
ATOM 4687 C C . TRP A 1 601 ? -24.069 7.122 -7.146 1.00 95.12 601 TRP A C 1
ATOM 4689 O O . TRP A 1 601 ? -23.888 6.022 -6.617 1.00 95.12 601 TRP A O 1
ATOM 4699 N N . TYR A 1 602 ? -24.829 7.264 -8.234 1.00 94.69 602 TYR A N 1
ATOM 4700 C CA . TYR A 1 602 ? -25.557 6.141 -8.820 1.00 94.69 602 TYR A CA 1
ATOM 4701 C C . TYR A 1 602 ? -24.631 5.082 -9.419 1.00 94.69 602 TYR A C 1
ATOM 4703 O O . TYR A 1 602 ? -24.864 3.899 -9.184 1.00 94.69 602 TYR A O 1
ATOM 4711 N N . LEU A 1 603 ? -23.551 5.461 -10.113 1.00 89.62 603 LEU A N 1
ATOM 4712 C CA . LEU A 1 603 ? -22.587 4.493 -10.654 1.00 89.62 603 LEU A CA 1
ATOM 4713 C C . LEU A 1 603 ? -21.926 3.648 -9.554 1.00 89.62 603 LEU A C 1
ATOM 4715 O O . LEU A 1 603 ? -21.816 2.430 -9.698 1.00 89.62 603 LEU A O 1
ATOM 4719 N N . LEU A 1 604 ? -21.551 4.262 -8.426 1.00 91.56 604 LEU A N 1
ATOM 4720 C CA . LEU A 1 604 ? -21.007 3.554 -7.262 1.00 91.56 604 LEU A CA 1
ATOM 4721 C C . LEU A 1 604 ? -22.018 2.558 -6.674 1.00 91.56 604 LEU A C 1
ATOM 4723 O O . LEU A 1 604 ? -21.657 1.422 -6.359 1.00 91.56 604 LEU A O 1
ATOM 4727 N N . LEU A 1 605 ? -23.286 2.956 -6.535 1.00 92.31 605 LEU A N 1
ATOM 4728 C CA . LEU A 1 605 ? -24.336 2.080 -6.002 1.00 92.31 605 LEU A CA 1
ATOM 4729 C C . LEU A 1 605 ? -24.680 0.933 -6.956 1.00 92.31 605 LEU A C 1
ATOM 4731 O O . LEU A 1 605 ? -24.805 -0.214 -6.518 1.00 92.31 605 LEU A O 1
ATOM 4735 N N . ILE A 1 606 ? -24.793 1.225 -8.250 1.00 89.50 606 ILE A N 1
ATOM 4736 C CA . ILE A 1 606 ? -25.054 0.238 -9.298 1.00 89.50 606 ILE A CA 1
ATOM 4737 C C . ILE A 1 606 ? -23.920 -0.792 -9.342 1.00 89.50 606 ILE A C 1
ATOM 4739 O O . ILE A 1 606 ? -24.198 -1.989 -9.367 1.00 89.50 606 ILE A O 1
ATOM 4743 N N . GLN A 1 607 ? -22.657 -0.362 -9.250 1.00 86.69 607 GLN A N 1
ATOM 4744 C CA . GLN A 1 607 ? -21.509 -1.270 -9.206 1.00 86.69 607 GLN A CA 1
ATOM 4745 C C . GLN A 1 607 ? -21.580 -2.234 -8.010 1.00 86.69 607 GLN A C 1
ATOM 4747 O O . GLN A 1 607 ? -21.367 -3.436 -8.173 1.00 86.69 607 GLN A O 1
ATOM 4752 N N . VAL A 1 608 ? -21.903 -1.738 -6.808 1.00 87.06 608 VAL A N 1
ATOM 4753 C CA . VAL A 1 608 ? -22.077 -2.595 -5.619 1.00 87.06 608 VAL A CA 1
ATOM 4754 C C . VAL A 1 608 ? -23.232 -3.568 -5.803 1.00 87.06 608 VAL A C 1
ATOM 4756 O O . VAL A 1 608 ? -23.105 -4.740 -5.441 1.00 87.06 608 VAL A O 1
ATOM 4759 N N . SER A 1 609 ? -24.355 -3.081 -6.330 1.00 87.38 609 SER A N 1
ATOM 4760 C CA . SER A 1 609 ? -25.545 -3.891 -6.580 1.00 87.38 609 SER A CA 1
ATOM 4761 C C . SER A 1 609 ? -25.231 -5.036 -7.545 1.00 87.38 609 SER A C 1
ATOM 4763 O O . SER A 1 609 ? -25.470 -6.201 -7.228 1.00 87.38 609 SER A O 1
ATOM 4765 N N . GLU A 1 610 ? -24.579 -4.732 -8.669 1.00 82.38 610 GLU A N 1
ATOM 4766 C CA . GLU A 1 610 ? -24.186 -5.728 -9.664 1.00 82.38 610 GLU A CA 1
ATOM 4767 C C . GLU A 1 610 ? -23.142 -6.702 -9.130 1.00 82.38 610 GLU A C 1
ATOM 4769 O O . GLU A 1 610 ? -23.281 -7.907 -9.327 1.00 82.38 610 GLU A O 1
ATOM 4774 N N . ALA A 1 611 ? -22.137 -6.226 -8.394 1.00 81.31 611 ALA A N 1
ATOM 4775 C CA . ALA A 1 611 ? -21.145 -7.110 -7.796 1.00 81.31 611 ALA A CA 1
ATOM 4776 C C . ALA A 1 611 ? -21.798 -8.105 -6.824 1.00 81.31 611 ALA A C 1
ATOM 4778 O O . ALA A 1 611 ? -21.472 -9.292 -6.854 1.00 81.31 611 ALA A O 1
ATOM 4779 N N . LYS A 1 612 ? -22.747 -7.647 -5.993 1.00 85.62 612 LYS A N 1
ATOM 4780 C CA . LYS A 1 612 ? -23.530 -8.519 -5.101 1.00 85.62 612 LYS A CA 1
ATOM 4781 C C . LYS A 1 612 ? -24.371 -9.524 -5.880 1.00 85.62 612 LYS A C 1
ATOM 4783 O O . LYS A 1 612 ? -24.397 -10.695 -5.514 1.00 85.62 612 LYS A O 1
ATOM 4788 N N . ARG A 1 613 ? -25.037 -9.075 -6.947 1.00 84.94 613 ARG A N 1
ATOM 4789 C CA . ARG A 1 613 ? -25.887 -9.918 -7.794 1.00 84.94 613 ARG A CA 1
ATOM 4790 C C . ARG A 1 613 ? -25.083 -11.009 -8.506 1.00 84.94 613 ARG A C 1
ATOM 4792 O O . ARG A 1 613 ? -25.497 -12.160 -8.501 1.00 84.94 613 ARG A O 1
ATOM 4799 N N . ILE A 1 614 ? -23.944 -10.655 -9.102 1.00 79.56 614 ILE A N 1
ATOM 4800 C CA . ILE A 1 614 ? -23.130 -11.562 -9.926 1.00 79.56 614 ILE A CA 1
ATOM 4801 C C . ILE A 1 614 ? -22.284 -12.500 -9.059 1.00 79.56 614 ILE A C 1
ATOM 4803 O O . ILE A 1 614 ? -22.145 -13.677 -9.377 1.00 79.56 614 ILE A O 1
ATOM 4807 N N . HIS A 1 615 ? -21.700 -11.997 -7.969 1.00 83.06 615 HIS A N 1
ATOM 4808 C CA . HIS A 1 615 ? -20.695 -12.739 -7.198 1.00 83.06 615 HIS A CA 1
ATOM 4809 C C . HIS A 1 615 ? -21.190 -13.239 -5.836 1.00 83.06 615 HIS A C 1
ATOM 4811 O O . HIS A 1 615 ? -20.412 -13.841 -5.090 1.00 83.06 615 HIS A O 1
ATOM 4817 N N . GLY A 1 616 ? -22.458 -12.998 -5.484 1.00 90.88 616 GLY A N 1
ATOM 4818 C CA . GLY A 1 616 ? -23.051 -13.461 -4.231 1.00 90.88 616 GLY A CA 1
ATOM 4819 C C . GLY A 1 616 ? -22.220 -13.025 -3.026 1.00 90.88 616 GLY A C 1
ATOM 4820 O O . GLY A 1 616 ? -21.908 -11.848 -2.874 1.00 90.88 616 GLY A O 1
ATOM 4821 N N . GLN A 1 617 ? -21.805 -13.969 -2.176 1.00 86.56 617 GLN A N 1
ATOM 4822 C CA . GLN A 1 617 ? -20.986 -13.678 -0.989 1.00 86.56 617 GLN A CA 1
ATOM 4823 C C . GLN A 1 617 ? -19.549 -13.216 -1.310 1.00 86.56 617 GLN A C 1
ATOM 4825 O O . GLN A 1 617 ? -18.948 -12.506 -0.503 1.00 86.56 617 GLN A O 1
ATOM 4830 N N . GLY A 1 618 ? -19.014 -13.547 -2.491 1.00 83.69 618 GLY A N 1
ATOM 4831 C CA . GLY A 1 618 ? -17.658 -13.185 -2.929 1.00 83.69 618 GLY A CA 1
ATOM 4832 C C . GLY A 1 618 ? -17.521 -11.763 -3.488 1.00 83.69 618 GLY A C 1
ATOM 4833 O O . GLY A 1 618 ? -16.432 -11.360 -3.894 1.00 83.69 618 GLY A O 1
ATOM 4834 N N . TRP A 1 619 ? -18.601 -10.974 -3.512 1.00 85.25 619 TRP A N 1
ATOM 4835 C CA . TRP A 1 619 ? -18.620 -9.653 -4.154 1.00 85.25 619 TRP A CA 1
ATOM 4836 C C . TRP A 1 619 ? -17.581 -8.667 -3.608 1.00 85.25 619 TRP A C 1
ATOM 4838 O O . TRP A 1 619 ? -17.078 -7.833 -4.355 1.00 85.25 619 TRP A O 1
ATOM 4848 N N . ARG A 1 620 ? -17.217 -8.780 -2.322 1.00 79.31 620 ARG A N 1
ATOM 4849 C CA . ARG A 1 620 ? -16.233 -7.898 -1.668 1.00 79.31 620 ARG A CA 1
ATOM 4850 C C . ARG A 1 620 ? -14.831 -8.012 -2.276 1.00 79.31 620 ARG A C 1
ATOM 4852 O O . ARG A 1 620 ? -14.061 -7.065 -2.178 1.00 79.31 620 ARG A O 1
ATOM 4859 N N . GLU A 1 621 ? -14.502 -9.146 -2.891 1.00 78.31 621 GLU A N 1
ATOM 4860 C CA . GLU A 1 621 ? -13.214 -9.375 -3.565 1.00 78.31 621 GLU A CA 1
ATOM 4861 C C . GLU A 1 621 ? -13.227 -8.912 -5.029 1.00 78.31 621 GLU A C 1
ATOM 4863 O O . GLU A 1 621 ? -12.180 -8.825 -5.666 1.00 78.31 621 GLU A O 1
ATOM 4868 N N . ARG A 1 622 ? -14.421 -8.632 -5.567 1.00 76.94 622 ARG A N 1
ATOM 4869 C CA . ARG A 1 622 ? -14.673 -8.304 -6.977 1.00 76.94 622 ARG A CA 1
ATOM 4870 C C . ARG A 1 622 ? -15.206 -6.880 -7.183 1.00 76.94 622 ARG A C 1
ATOM 4872 O O . ARG A 1 622 ? -15.444 -6.483 -8.317 1.00 76.94 622 ARG A O 1
ATOM 4879 N N . ALA A 1 623 ? -15.383 -6.117 -6.107 1.00 82.00 623 ALA A N 1
ATOM 4880 C CA . ALA A 1 623 ? -15.804 -4.719 -6.115 1.00 82.00 623 ALA A CA 1
ATOM 4881 C C . ALA A 1 623 ? -14.708 -3.812 -5.539 1.00 82.00 623 ALA A C 1
ATOM 4883 O O . ALA A 1 623 ? -13.716 -4.283 -4.974 1.00 82.00 623 ALA A O 1
ATOM 4884 N N . LEU A 1 624 ? -14.906 -2.494 -5.636 1.00 78.75 624 LEU A N 1
ATOM 4885 C CA . LEU A 1 624 ? -14.076 -1.556 -4.881 1.00 78.75 624 LEU A CA 1
ATOM 4886 C C . LEU A 1 624 ? -14.208 -1.849 -3.374 1.00 78.75 624 LEU A C 1
ATOM 4888 O O . LEU A 1 624 ? -15.287 -2.242 -2.917 1.00 78.75 624 LEU A O 1
ATOM 4892 N N . PRO A 1 625 ? -13.146 -1.646 -2.570 1.00 84.38 625 PRO A N 1
ATOM 4893 C CA . PRO A 1 625 ? -13.238 -1.843 -1.130 1.00 84.38 625 PRO A CA 1
ATOM 4894 C C . PRO A 1 625 ? -14.411 -1.049 -0.553 1.00 84.38 625 PRO A C 1
ATOM 4896 O O . PRO A 1 625 ? -14.551 0.140 -0.839 1.00 84.38 625 PRO A O 1
ATOM 4899 N N . SER A 1 626 ? -15.232 -1.664 0.303 1.00 80.69 626 SER A N 1
ATOM 4900 C CA . SER A 1 626 ? -16.437 -1.015 0.847 1.00 80.69 626 SER A CA 1
ATOM 4901 C C . SER A 1 626 ? -16.147 0.328 1.524 1.00 80.69 626 SER A C 1
ATOM 4903 O O . SER A 1 626 ? -16.991 1.219 1.515 1.00 80.69 626 SER A O 1
ATOM 4905 N N . GLN A 1 627 ? -14.949 0.488 2.098 1.00 77.81 627 GLN A N 1
ATOM 4906 C CA . GLN A 1 627 ? -14.502 1.757 2.671 1.00 77.81 627 GLN A CA 1
ATOM 4907 C C . GLN A 1 627 ? -14.260 2.826 1.600 1.00 77.81 627 GLN A C 1
ATOM 4909 O O . GLN A 1 627 ? -14.612 3.981 1.814 1.00 77.81 627 GLN A O 1
ATOM 4914 N N . THR A 1 628 ? -13.673 2.455 0.462 1.00 77.19 628 THR A N 1
ATOM 4915 C CA . THR A 1 628 ? -13.475 3.355 -0.678 1.00 77.19 628 THR A CA 1
ATOM 4916 C C . THR A 1 628 ? -14.819 3.801 -1.224 1.00 77.19 628 THR A C 1
ATOM 4918 O O . THR A 1 628 ? -15.055 4.997 -1.310 1.00 77.19 628 THR A O 1
ATOM 4921 N N . ILE A 1 629 ? -15.733 2.858 -1.475 1.00 83.44 629 ILE A N 1
ATOM 4922 C CA . ILE A 1 629 ? -17.085 3.165 -1.960 1.00 83.44 629 ILE A CA 1
ATOM 4923 C C . ILE A 1 629 ? -17.793 4.115 -1.000 1.00 83.44 629 ILE A C 1
ATOM 4925 O O . ILE A 1 629 ? -18.317 5.138 -1.423 1.00 83.44 629 ILE A O 1
ATOM 4929 N N . ARG A 1 630 ? -17.747 3.825 0.305 1.00 81.62 630 ARG A N 1
ATOM 4930 C CA . ARG A 1 630 ? -18.323 4.695 1.330 1.00 81.62 630 ARG A CA 1
ATOM 4931 C C . ARG A 1 630 ? -17.717 6.098 1.279 1.00 81.62 630 ARG A C 1
ATOM 4933 O O . ARG A 1 630 ? -18.465 7.062 1.224 1.00 81.62 630 ARG A O 1
ATOM 4940 N N . ASN A 1 631 ? -16.388 6.217 1.262 1.00 78.94 631 ASN A N 1
ATOM 4941 C CA . ASN A 1 631 ? -15.705 7.513 1.188 1.00 78.94 631 ASN A CA 1
ATOM 4942 C C . ASN A 1 631 ? -16.097 8.294 -0.075 1.00 78.94 631 ASN A C 1
ATOM 4944 O O . ASN A 1 631 ? -16.376 9.481 0.023 1.00 78.94 631 ASN A O 1
ATOM 4948 N N . CYS A 1 632 ? -16.143 7.640 -1.235 1.00 82.81 632 CYS A N 1
ATOM 4949 C CA . CYS A 1 632 ? -16.536 8.265 -2.496 1.00 82.81 632 CYS A CA 1
ATOM 4950 C C . CYS A 1 632 ? -18.002 8.716 -2.482 1.00 82.81 632 CYS A C 1
ATOM 4952 O O . CYS A 1 632 ? -18.294 9.822 -2.920 1.00 82.81 632 CYS A O 1
ATOM 4954 N N . LEU A 1 633 ? -18.906 7.902 -1.925 1.00 87.00 633 LEU A N 1
ATOM 4955 C CA . LEU A 1 633 ? -20.308 8.273 -1.728 1.00 87.00 633 LEU A CA 1
ATOM 4956 C C . LEU A 1 633 ? -20.433 9.493 -0.808 1.00 87.00 633 LEU A C 1
ATOM 4958 O O . LEU A 1 633 ? -21.142 10.432 -1.146 1.00 87.00 633 LEU A O 1
ATOM 4962 N N . HIS A 1 634 ? -19.707 9.528 0.316 1.00 79.94 634 HIS A N 1
ATOM 4963 C CA . HIS A 1 634 ? -19.689 10.703 1.195 1.00 79.94 634 HIS A CA 1
ATOM 4964 C C . HIS A 1 634 ? -19.271 11.956 0.445 1.00 79.94 634 HIS A C 1
ATOM 4966 O O . HIS A 1 634 ? -19.947 12.974 0.524 1.00 79.94 634 HIS A O 1
ATOM 4972 N N . VAL A 1 635 ? -18.166 11.847 -0.286 1.00 80.56 635 VAL A N 1
ATOM 4973 C CA . VAL A 1 635 ? -17.602 12.922 -1.088 1.00 80.56 635 VAL A CA 1
ATOM 4974 C C . VAL A 1 635 ? -18.702 13.466 -2.017 1.00 80.56 635 VAL A C 1
ATOM 4976 O O . VAL A 1 635 ? -19.173 14.589 -1.844 1.00 80.56 635 VAL A O 1
ATOM 4979 N N . VAL A 1 636 ? -19.263 12.655 -2.906 1.00 89.62 636 VAL A N 1
ATOM 4980 C CA . VAL A 1 636 ? -20.259 13.183 -3.852 1.00 89.62 636 VAL A CA 1
ATOM 4981 C C . VAL A 1 636 ? -21.575 13.634 -3.191 1.00 89.62 636 VAL A C 1
ATOM 4983 O O . VAL A 1 636 ? -22.180 14.593 -3.659 1.00 89.62 636 VAL A O 1
ATOM 4986 N N . ALA A 1 637 ? -21.988 13.057 -2.056 1.00 87.38 637 ALA A N 1
ATOM 4987 C CA . ALA A 1 637 ? -23.139 13.562 -1.296 1.00 87.38 637 ALA A CA 1
ATOM 4988 C C . ALA A 1 637 ? -22.905 14.963 -0.717 1.00 87.38 637 ALA A C 1
ATOM 4990 O O . ALA A 1 637 ? -23.792 15.809 -0.787 1.00 87.38 637 ALA A O 1
ATOM 4991 N N . HIS A 1 638 ? -21.715 15.231 -0.174 1.00 82.00 638 HIS A N 1
ATOM 4992 C CA . HIS A 1 638 ? -21.365 16.565 0.314 1.00 82.00 638 HIS A CA 1
ATOM 4993 C C . HIS A 1 638 ? -21.380 17.595 -0.817 1.00 82.00 638 HIS A C 1
ATOM 4995 O O . HIS A 1 638 ? -21.915 18.686 -0.637 1.00 82.00 638 HIS A O 1
ATOM 5001 N N . ALA A 1 639 ? -20.857 17.236 -1.993 1.00 85.81 639 ALA A N 1
ATOM 5002 C CA . ALA A 1 639 ? -20.905 18.111 -3.158 1.00 85.81 639 ALA A CA 1
ATOM 5003 C C . ALA A 1 639 ? -22.351 18.400 -3.597 1.00 85.81 639 ALA A C 1
ATOM 5005 O O . ALA A 1 639 ? -22.688 19.555 -3.845 1.00 85.81 639 ALA A O 1
ATOM 5006 N N . ALA A 1 640 ? -23.220 17.385 -3.627 1.00 91.06 640 ALA A N 1
ATOM 5007 C CA . ALA A 1 640 ? -24.633 17.555 -3.960 1.00 91.06 640 ALA A CA 1
ATOM 5008 C C . ALA A 1 640 ? -25.362 18.475 -2.959 1.00 91.06 640 ALA A C 1
ATOM 5010 O O . ALA A 1 640 ? -26.048 19.411 -3.366 1.00 91.06 640 ALA A O 1
ATOM 5011 N N . LEU A 1 641 ? -25.154 18.270 -1.652 1.00 87.25 641 LEU A N 1
ATOM 5012 C CA . LEU A 1 641 ? -25.723 19.122 -0.600 1.00 87.25 641 LEU A CA 1
ATOM 5013 C C . LEU A 1 641 ? -25.216 20.566 -0.697 1.00 87.25 641 LEU A C 1
ATOM 5015 O O . LEU A 1 641 ? -25.999 21.497 -0.533 1.00 87.25 641 LEU A O 1
ATOM 5019 N N . ALA A 1 642 ? -23.935 20.764 -1.011 1.00 84.31 642 ALA A N 1
ATOM 5020 C CA . ALA A 1 642 ? -23.369 22.097 -1.199 1.00 84.31 642 ALA A CA 1
ATOM 5021 C C . ALA A 1 642 ? -23.989 22.841 -2.394 1.00 84.31 642 ALA A C 1
ATOM 5023 O O . ALA A 1 642 ? -24.082 24.062 -2.355 1.00 84.31 642 ALA A O 1
ATOM 5024 N N . CYS A 1 643 ? -24.431 22.129 -3.437 1.00 89.44 643 CYS A N 1
ATOM 5025 C CA . CYS A 1 643 ? -25.142 22.741 -4.563 1.00 89.44 643 CYS A CA 1
ATOM 5026 C C . CYS A 1 643 ? -26.569 23.162 -4.179 1.00 89.44 643 CYS A C 1
ATOM 5028 O O . CYS A 1 643 ? -26.998 24.240 -4.578 1.00 89.44 643 CYS A O 1
ATOM 5030 N N . ILE A 1 644 ? -27.278 22.340 -3.393 1.00 91.44 644 ILE A N 1
ATOM 5031 C CA . ILE A 1 644 ? -28.660 22.607 -2.949 1.00 91.44 644 ILE A CA 1
ATOM 5032 C C . ILE A 1 644 ? -28.713 23.739 -1.915 1.00 91.44 644 ILE A C 1
ATOM 5034 O O . ILE A 1 644 ? -29.599 24.582 -1.950 1.00 91.44 644 ILE A O 1
ATOM 5038 N N . TYR A 1 645 ? -27.768 23.763 -0.975 1.00 84.81 645 TYR A N 1
ATOM 5039 C CA . TYR A 1 645 ? -27.776 24.698 0.155 1.00 84.81 645 TYR A CA 1
ATOM 5040 C C . TYR A 1 645 ? -26.783 25.856 -0.012 1.00 84.81 645 TYR A C 1
ATOM 5042 O O . TYR A 1 645 ? -26.380 26.471 0.978 1.00 84.81 645 TYR A O 1
ATOM 5050 N N . ASN A 1 646 ? -26.360 26.160 -1.245 1.00 83.81 646 ASN A N 1
ATOM 5051 C CA . ASN A 1 646 ? -25.469 27.290 -1.496 1.00 83.81 646 ASN A CA 1
ATOM 5052 C C . ASN A 1 646 ? -26.158 28.607 -1.103 1.00 83.81 646 ASN A C 1
ATOM 5054 O O . ASN A 1 646 ? -27.256 28.904 -1.566 1.00 83.81 646 ASN A O 1
ATOM 5058 N N . CYS A 1 647 ? -25.523 29.428 -0.267 1.00 78.00 647 CYS A N 1
ATOM 5059 C CA . CYS A 1 647 ? -26.126 30.693 0.143 1.00 78.00 647 CYS A CA 1
ATOM 5060 C C . CYS A 1 647 ? -26.157 31.664 -1.048 1.00 78.00 647 CYS A C 1
ATOM 5062 O O . CYS A 1 647 ? -25.113 32.004 -1.614 1.00 78.00 647 CYS A O 1
ATOM 5064 N N . SER A 1 648 ? -27.351 32.124 -1.429 1.00 66.38 648 SER A N 1
ATOM 5065 C CA . SER A 1 648 ? -27.548 33.156 -2.449 1.00 66.38 648 SER A CA 1
ATOM 5066 C C . SER A 1 648 ? -26.925 34.468 -1.960 1.00 66.38 648 SER A C 1
ATOM 5068 O O . SER A 1 648 ? -27.534 35.215 -1.199 1.00 66.38 648 SER A O 1
ATOM 5070 N N . GLY A 1 649 ? -25.667 34.706 -2.326 1.00 66.44 649 GLY A N 1
ATOM 5071 C CA . GLY A 1 649 ? -24.860 35.830 -1.838 1.00 66.44 649 GLY A CA 1
ATOM 5072 C C . GLY A 1 649 ? -23.402 35.457 -1.575 1.00 66.44 649 GLY A C 1
ATOM 5073 O O . GLY A 1 649 ? -22.538 36.331 -1.578 1.00 66.44 649 GLY A O 1
ATOM 5074 N N . THR A 1 650 ? -23.092 34.166 -1.417 1.00 66.31 650 THR A N 1
ATOM 5075 C CA . THR A 1 650 ? -21.705 33.694 -1.371 1.00 66.31 650 THR A CA 1
ATOM 5076 C C . THR A 1 650 ? -21.225 33.304 -2.771 1.00 66.31 650 THR A C 1
ATOM 5078 O O . THR A 1 650 ? -21.892 32.503 -3.432 1.00 66.31 650 THR A O 1
ATOM 5081 N N . PRO A 1 651 ? -20.074 33.824 -3.241 1.00 68.81 651 PRO A N 1
ATOM 5082 C CA . PRO A 1 651 ? -19.490 33.412 -4.512 1.00 68.81 651 PRO A CA 1
ATOM 5083 C C . PRO A 1 651 ? -19.287 31.900 -4.553 1.00 68.81 651 PRO A C 1
ATOM 5085 O O . PRO A 1 651 ? -18.804 31.309 -3.579 1.00 68.81 651 PRO A O 1
ATOM 5088 N N . TRP A 1 652 ? -19.598 31.288 -5.698 1.00 72.75 652 TRP A N 1
ATOM 5089 C CA . TRP A 1 652 ? -19.368 29.868 -5.955 1.00 72.75 652 TRP A CA 1
ATOM 5090 C C . TRP A 1 652 ? -17.866 29.602 -6.071 1.00 72.75 652 TRP A C 1
ATOM 5092 O O . TRP A 1 652 ? -17.293 29.527 -7.152 1.00 72.75 652 TRP A O 1
ATOM 5102 N N . SER A 1 653 ? -17.207 29.537 -4.918 1.00 67.12 653 SER A N 1
ATOM 5103 C CA . SER A 1 653 ? -15.754 29.595 -4.793 1.00 67.12 653 SER A CA 1
ATOM 5104 C C . SER A 1 653 ? -15.194 28.345 -4.124 1.00 67.12 653 SER A C 1
ATOM 5106 O O . SER A 1 653 ? -15.852 27.704 -3.299 1.00 67.12 653 SER A O 1
ATOM 5108 N N . LEU A 1 654 ? -13.937 28.022 -4.449 1.00 56.66 654 LEU A N 1
ATOM 5109 C CA . LEU A 1 654 ? -13.208 26.890 -3.861 1.00 56.66 654 LEU A CA 1
ATOM 5110 C C . LEU A 1 654 ? -13.116 26.954 -2.354 1.00 56.66 654 LEU A C 1
ATOM 5112 O O . LEU A 1 654 ? -13.045 25.915 -1.720 1.00 56.66 654 LEU A O 1
ATOM 5116 N N . ARG A 1 655 ? -13.161 28.138 -1.753 1.00 57.75 655 ARG A N 1
ATOM 5117 C CA . ARG A 1 655 ? -12.903 28.294 -0.324 1.00 57.75 655 ARG A CA 1
ATOM 5118 C C . ARG A 1 655 ? -13.931 27.597 0.577 1.00 57.75 655 ARG A C 1
ATOM 5120 O O . ARG A 1 655 ? -13.582 27.187 1.680 1.00 57.75 655 ARG A O 1
ATOM 5127 N N . GLY A 1 656 ? -15.162 27.416 0.095 1.00 55.47 656 GLY A N 1
ATOM 5128 C CA . GLY A 1 656 ? -16.190 26.617 0.773 1.00 55.47 656 GLY A CA 1
ATOM 5129 C C . GLY A 1 656 ? -16.152 25.119 0.442 1.00 55.47 656 GLY A C 1
ATOM 5130 O O . GLY A 1 656 ? -16.972 24.373 0.961 1.00 55.47 656 GLY A O 1
ATOM 5131 N N . ARG A 1 657 ? -15.264 24.653 -0.451 1.00 56.84 657 ARG A N 1
ATOM 5132 C CA . ARG A 1 657 ? -15.285 23.270 -0.977 1.00 56.84 657 ARG A CA 1
ATOM 5133 C C . ARG A 1 657 ? -13.932 22.558 -1.040 1.00 56.84 657 ARG A C 1
ATOM 5135 O O . ARG A 1 657 ? -13.907 21.336 -0.941 1.00 56.84 657 ARG A O 1
ATOM 5142 N N . GLN A 1 658 ? -12.814 23.279 -1.120 1.00 55.09 658 GLN A N 1
ATOM 5143 C CA . GLN A 1 658 ? -11.457 22.787 -0.856 1.00 55.09 658 GLN A CA 1
ATOM 5144 C C . GLN A 1 658 ? -11.291 22.555 0.645 1.00 55.09 658 GLN A C 1
ATOM 5146 O O . GLN A 1 658 ? -10.500 23.180 1.343 1.00 55.09 658 GLN A O 1
ATOM 5151 N N . GLU A 1 659 ? -12.058 21.619 1.163 1.00 50.91 659 GLU A N 1
ATOM 5152 C CA . GLU A 1 659 ? -11.617 20.898 2.331 1.00 50.91 659 GLU A CA 1
ATOM 5153 C C . GLU A 1 659 ? -10.592 19.903 1.816 1.00 50.91 659 GLU A C 1
ATOM 5155 O O . GLU A 1 659 ? -10.923 19.056 0.979 1.00 50.91 659 GLU A O 1
ATOM 5160 N N . ARG A 1 660 ? -9.334 19.992 2.263 1.00 51.69 660 ARG A N 1
ATOM 5161 C CA . ARG A 1 660 ? -8.396 18.904 1.983 1.00 51.69 660 ARG A CA 1
ATOM 5162 C C . ARG A 1 660 ? -9.066 17.652 2.563 1.00 51.69 660 ARG A C 1
ATOM 5164 O O . ARG A 1 660 ? -9.335 17.636 3.762 1.00 51.69 660 ARG A O 1
ATOM 5171 N N . PRO A 1 661 ? -9.353 16.580 1.802 1.00 46.25 661 PRO A N 1
ATOM 5172 C CA . PRO A 1 661 ? -10.018 15.398 2.368 1.00 46.25 661 PRO A CA 1
ATOM 5173 C C . PRO A 1 661 ? -9.220 14.781 3.530 1.00 46.25 661 PRO A C 1
ATOM 5175 O O . PRO A 1 661 ? -9.763 14.086 4.392 1.00 46.25 661 PRO A O 1
ATOM 5178 N N . ALA A 1 662 ? -7.912 15.061 3.558 1.00 44.69 662 ALA A N 1
ATOM 5179 C CA . ALA A 1 662 ? -7.017 14.787 4.671 1.00 44.69 662 ALA A CA 1
ATOM 5180 C C . ALA A 1 662 ? -7.310 15.637 5.924 1.00 44.69 662 ALA A C 1
ATOM 5182 O O . ALA A 1 662 ? -7.172 15.117 7.024 1.00 44.69 662 ALA A O 1
ATOM 5183 N N . GLU A 1 663 ? -7.741 16.891 5.776 1.00 51.66 663 GLU A N 1
ATOM 5184 C CA . GLU A 1 663 ? -8.117 17.819 6.853 1.00 51.66 663 GLU A CA 1
ATOM 5185 C C . GLU A 1 663 ? -9.519 17.561 7.397 1.00 51.66 663 GLU A C 1
ATOM 5187 O O . GLU A 1 663 ? -9.670 17.559 8.608 1.00 51.66 663 GLU A O 1
ATOM 5192 N N . ILE A 1 664 ? -10.503 17.172 6.574 1.00 53.03 664 ILE A N 1
ATOM 5193 C CA . ILE A 1 664 ? -11.803 16.672 7.088 1.00 53.03 664 ILE A CA 1
ATOM 5194 C C . ILE A 1 664 ? -11.570 15.477 8.022 1.00 53.03 664 ILE A C 1
ATOM 5196 O O . ILE A 1 664 ? -12.237 15.290 9.041 1.00 53.03 664 ILE A O 1
ATOM 5200 N N . LYS A 1 665 ? -10.578 14.647 7.687 1.00 50.31 665 LYS A N 1
ATOM 5201 C CA . LYS A 1 665 ? -10.157 13.512 8.508 1.00 50.31 665 LYS A CA 1
ATOM 5202 C C . LYS A 1 665 ? -9.159 13.889 9.599 1.00 50.31 665 LYS A C 1
ATOM 5204 O O . LYS A 1 665 ? -8.991 13.098 10.518 1.00 50.31 665 LYS A O 1
ATOM 5209 N N . ALA A 1 666 ? -8.501 15.045 9.541 1.00 58.09 666 ALA A N 1
ATOM 5210 C CA . ALA A 1 666 ? -7.426 15.391 10.471 1.00 58.09 666 ALA A CA 1
ATOM 5211 C C . ALA A 1 666 ? -7.884 15.460 11.940 1.00 58.09 666 ALA A C 1
ATOM 5213 O O . ALA A 1 666 ? -7.135 14.977 12.793 1.00 58.09 666 ALA A O 1
ATOM 5214 N N . PRO A 1 667 ? -9.099 15.956 12.264 1.00 62.09 667 PRO A N 1
ATOM 5215 C CA . PRO A 1 667 ? -9.637 15.903 13.621 1.00 62.09 667 PRO A CA 1
ATOM 5216 C C . PRO A 1 667 ? -9.902 14.481 14.127 1.00 62.09 667 PRO A C 1
ATOM 5218 O O . PRO A 1 667 ? -9.955 14.263 15.336 1.00 62.09 667 PRO A O 1
ATOM 5221 N N . TRP A 1 668 ? -10.063 13.500 13.232 1.00 60.19 668 TRP A N 1
ATOM 5222 C CA . TRP A 1 668 ? -10.572 12.175 13.580 1.00 60.19 668 TRP A CA 1
ATOM 5223 C C . TRP A 1 668 ? -9.580 11.063 13.240 1.00 60.19 668 TRP A C 1
ATOM 5225 O O . TRP A 1 668 ? -9.306 10.747 12.084 1.00 60.19 668 TRP A O 1
ATOM 5235 N N . ARG A 1 669 ? -9.097 10.357 14.261 1.00 46.22 669 ARG A N 1
ATOM 5236 C CA . ARG A 1 669 ? -8.336 9.116 14.061 1.00 46.22 669 ARG A CA 1
ATOM 5237 C C . ARG A 1 669 ? -9.305 7.948 13.823 1.00 46.22 669 ARG A C 1
ATOM 5239 O O . ARG A 1 669 ? -10.190 7.710 14.635 1.00 46.22 669 ARG A O 1
ATOM 5246 N N . GLY A 1 670 ? -9.125 7.185 12.739 1.00 61.69 670 GLY A N 1
ATOM 5247 C CA . GLY A 1 670 ? -9.888 5.952 12.472 1.00 61.69 670 GLY A CA 1
ATOM 5248 C C . GLY A 1 670 ? -10.894 6.052 11.316 1.00 61.69 670 GLY A C 1
ATOM 5249 O O . GLY A 1 670 ? -10.604 6.678 10.301 1.00 61.69 670 GLY A O 1
ATOM 5250 N N . ASN A 1 671 ? -12.046 5.377 11.440 1.00 49.41 671 ASN A N 1
ATOM 5251 C CA . ASN A 1 671 ? -13.138 5.409 10.456 1.00 49.41 671 ASN A CA 1
ATOM 5252 C C . ASN A 1 671 ? -14.186 6.451 10.892 1.00 49.41 671 ASN A C 1
ATOM 5254 O O . ASN A 1 671 ? -15.010 6.124 11.750 1.00 49.41 671 ASN A O 1
ATOM 5258 N N . PRO A 1 672 ? -14.164 7.686 10.362 1.00 55.97 672 PRO A N 1
ATOM 5259 C CA . PRO A 1 672 ? -15.147 8.704 10.727 1.00 55.97 672 PRO A CA 1
ATOM 5260 C C . PRO A 1 672 ? -16.569 8.260 10.341 1.00 55.97 672 PRO A C 1
ATOM 5262 O O . PRO A 1 672 ? -16.775 7.631 9.300 1.00 55.97 672 PRO A O 1
ATOM 5265 N N . SER A 1 673 ? -17.544 8.554 11.205 1.00 56.91 673 SER A N 1
ATOM 5266 C CA . SER A 1 673 ? -18.975 8.379 10.919 1.00 56.91 673 SER A CA 1
ATOM 5267 C C . SER A 1 673 ? -19.488 9.479 9.971 1.00 56.91 673 SER A C 1
ATOM 5269 O O . SER A 1 673 ? -18.791 10.467 9.741 1.00 56.91 673 SER A O 1
ATOM 5271 N N . ILE A 1 674 ? -20.719 9.341 9.452 1.00 48.09 674 ILE A N 1
ATOM 5272 C CA . ILE A 1 674 ? -21.397 10.411 8.685 1.00 48.09 674 ILE A CA 1
ATOM 5273 C C . ILE A 1 674 ? -21.443 11.708 9.510 1.00 48.09 674 ILE A C 1
ATOM 5275 O O . ILE A 1 674 ? -21.082 12.764 9.006 1.00 48.09 674 ILE A O 1
ATOM 5279 N N . ALA A 1 675 ? -21.808 11.615 10.792 1.00 55.22 675 ALA A N 1
ATOM 5280 C CA . ALA A 1 675 ? -21.849 12.767 11.688 1.00 55.22 675 ALA A CA 1
ATOM 5281 C C . ALA A 1 675 ? -20.467 13.426 11.838 1.00 55.22 675 ALA A C 1
ATOM 5283 O O . ALA A 1 675 ? -20.357 14.641 11.730 1.00 55.22 675 ALA A O 1
ATOM 5284 N N . ASN A 1 676 ? -19.399 12.639 12.006 1.00 56.62 676 ASN A N 1
ATOM 5285 C CA . ASN A 1 676 ? -18.039 13.174 12.137 1.00 56.62 676 ASN A CA 1
ATOM 5286 C C . ASN A 1 676 ? -17.577 13.892 10.864 1.00 56.62 676 ASN A C 1
ATOM 5288 O O . ASN A 1 676 ? -16.879 14.896 10.957 1.00 56.62 676 ASN A O 1
ATOM 5292 N N . ALA A 1 677 ? -17.960 13.386 9.688 1.00 53.00 677 ALA A N 1
ATOM 5293 C CA . ALA A 1 677 ? -17.684 14.060 8.425 1.00 53.00 677 ALA A CA 1
ATOM 5294 C C . ALA A 1 677 ? -18.406 15.415 8.361 1.00 53.00 677 ALA A C 1
ATOM 5296 O O . ALA A 1 677 ? -17.752 16.422 8.128 1.00 53.00 677 ALA A O 1
ATOM 5297 N N . ILE A 1 678 ? -19.704 15.455 8.688 1.00 56.03 678 ILE A N 1
ATOM 5298 C CA . ILE A 1 678 ? -20.501 16.694 8.730 1.00 56.03 678 ILE A CA 1
ATOM 5299 C C . ILE A 1 678 ? -19.891 17.718 9.699 1.00 56.03 678 ILE A C 1
ATOM 5301 O O . ILE A 1 678 ? -19.674 18.866 9.318 1.00 56.03 678 ILE A O 1
ATOM 5305 N N . TYR A 1 679 ? -19.550 17.304 10.924 1.00 60.09 679 TYR A N 1
ATOM 5306 C CA . TYR A 1 679 ? -18.942 18.196 11.916 1.00 60.09 679 TYR A CA 1
ATOM 5307 C C . TYR A 1 679 ? -17.545 18.676 11.513 1.00 60.09 679 TYR A C 1
ATOM 5309 O O . TYR A 1 679 ? -17.208 19.830 11.759 1.00 60.09 679 TYR A O 1
ATOM 5317 N N . SER A 1 680 ? -16.731 17.823 10.887 1.00 60.47 680 SER A N 1
ATOM 5318 C CA . SER A 1 680 ? -15.419 18.230 10.373 1.00 60.47 680 SER A CA 1
ATOM 5319 C C . SER A 1 680 ? -15.514 19.217 9.230 1.00 60.47 680 SER A C 1
ATOM 5321 O O . SER A 1 680 ? -14.751 20.175 9.202 1.00 60.47 680 SER A O 1
ATOM 5323 N N . THR A 1 681 ? -16.435 18.978 8.303 1.00 56.41 681 THR A N 1
ATOM 5324 C CA . THR A 1 681 ? -16.706 19.882 7.188 1.00 56.41 681 THR A CA 1
ATOM 5325 C C . THR A 1 681 ? -17.119 21.246 7.731 1.00 56.41 681 THR A C 1
ATOM 5327 O O . THR A 1 681 ? -16.496 22.261 7.443 1.00 56.41 681 THR A O 1
ATOM 5330 N N . GLN A 1 682 ? -18.058 21.274 8.679 1.00 62.69 682 GLN A N 1
ATOM 5331 C CA . GLN A 1 682 ? -18.442 22.519 9.340 1.00 62.69 682 GLN A CA 1
ATOM 5332 C C . GLN A 1 682 ? -17.273 23.187 10.092 1.00 62.69 682 GLN A C 1
ATOM 5334 O O . GLN A 1 682 ? -17.124 24.407 10.045 1.00 62.69 682 GLN A O 1
ATOM 5339 N N . LEU A 1 683 ? -16.417 22.415 10.768 1.00 68.94 683 LEU A N 1
ATOM 5340 C CA . LEU A 1 683 ? -15.237 22.937 11.462 1.00 68.94 683 LEU A CA 1
ATOM 5341 C C . LEU A 1 683 ? -14.224 23.564 10.492 1.00 68.94 683 LEU A C 1
ATOM 5343 O O . LEU A 1 683 ? -13.700 24.641 10.780 1.00 68.94 683 LEU A O 1
ATOM 5347 N N . GLU A 1 684 ? -13.942 22.916 9.363 1.00 66.06 684 GLU A N 1
ATOM 5348 C CA . GLU A 1 684 ? -13.043 23.458 8.342 1.00 66.06 684 GLU A CA 1
ATOM 5349 C C . GLU A 1 684 ? -13.663 24.654 7.615 1.00 66.06 684 GLU A C 1
ATOM 5351 O O . GLU A 1 684 ? -12.969 25.644 7.390 1.00 66.06 684 GLU A O 1
ATOM 5356 N N . HIS A 1 685 ? -14.978 24.663 7.368 1.00 57.34 685 HIS A N 1
ATOM 5357 C CA . HIS A 1 685 ? -15.696 25.857 6.905 1.00 57.34 685 HIS A CA 1
ATOM 5358 C C . HIS A 1 685 ? -15.515 27.039 7.851 1.00 57.34 685 HIS A C 1
ATOM 5360 O O . HIS A 1 685 ? -15.209 28.139 7.395 1.00 57.34 685 HIS A O 1
ATOM 5366 N N . LEU A 1 686 ? -15.648 26.827 9.162 1.00 63.75 686 LEU A N 1
ATOM 5367 C CA . LEU A 1 686 ? -15.474 27.883 10.162 1.00 63.75 686 LEU A CA 1
ATOM 5368 C C . LEU A 1 686 ? -14.020 28.367 10.253 1.00 63.75 686 LEU A C 1
ATOM 5370 O O . LEU A 1 686 ? -13.783 29.572 10.359 1.00 63.75 686 LEU A O 1
ATOM 5374 N N . LYS A 1 687 ? -13.038 27.461 10.171 1.00 66.56 687 LYS A N 1
ATOM 5375 C CA . LYS A 1 687 ? -11.610 27.823 10.112 1.00 66.56 687 LYS A CA 1
ATOM 5376 C C . LYS A 1 687 ? -11.297 28.629 8.860 1.00 66.56 687 LYS A C 1
ATOM 5378 O O . LYS A 1 687 ? -10.706 29.702 8.958 1.00 66.56 687 LYS A O 1
ATOM 5383 N N . ASN A 1 688 ? -11.767 28.159 7.708 1.00 56.84 688 ASN A N 1
ATOM 5384 C CA . ASN A 1 688 ? -11.604 28.856 6.447 1.00 56.84 688 ASN A CA 1
ATOM 5385 C C . ASN A 1 688 ? -12.254 30.228 6.521 1.00 56.84 688 ASN A C 1
ATOM 5387 O O . ASN A 1 688 ? -11.588 31.198 6.176 1.00 56.84 688 ASN A O 1
ATOM 5391 N N . LEU A 1 689 ? -13.498 30.341 7.003 1.00 58.78 689 LEU A N 1
ATOM 5392 C CA . LEU A 1 689 ? -14.218 31.606 7.182 1.00 58.78 689 LEU A CA 1
ATOM 5393 C C . LEU A 1 689 ? -13.422 32.593 8.048 1.00 58.78 689 LEU A C 1
ATOM 5395 O O . LEU A 1 689 ? -13.266 33.750 7.652 1.00 58.78 689 LEU A O 1
ATOM 5399 N N . ARG A 1 690 ? -12.852 32.116 9.163 1.00 70.44 690 ARG A N 1
ATOM 5400 C CA . ARG A 1 690 ? -11.995 32.900 10.066 1.00 70.44 690 ARG A CA 1
ATOM 5401 C C . ARG A 1 690 ? -10.742 33.441 9.373 1.00 70.44 690 ARG A C 1
ATOM 5403 O O . ARG A 1 690 ? -10.349 34.570 9.637 1.00 70.44 690 ARG A O 1
ATOM 5410 N N . ASP A 1 691 ? -10.138 32.671 8.473 1.00 65.00 691 ASP A N 1
ATOM 5411 C CA . ASP A 1 691 ? -8.928 33.063 7.736 1.00 65.00 691 ASP A CA 1
ATOM 5412 C C . ASP A 1 691 ? -9.225 33.788 6.399 1.00 65.00 691 ASP A C 1
ATOM 5414 O O . ASP A 1 691 ? -8.347 33.929 5.545 1.00 65.00 691 ASP A O 1
ATOM 5418 N N . SER A 1 692 ? -10.453 34.299 6.221 1.00 51.19 692 SER A N 1
ATOM 5419 C CA . SER A 1 692 ? -10.922 34.987 5.001 1.00 51.19 692 SER A CA 1
ATOM 5420 C C . SER A 1 692 ? -10.088 36.142 4.512 1.00 51.19 692 SER A C 1
ATOM 5422 O O . SER A 1 692 ? -9.936 36.308 3.305 1.00 51.19 692 SER A O 1
ATOM 5424 N N . SER A 1 693 ? -9.583 36.944 5.433 1.00 60.06 693 SER A N 1
ATOM 5425 C CA . SER A 1 693 ? -8.882 38.179 5.115 1.00 60.06 693 SER A CA 1
ATOM 5426 C C . SER A 1 693 ? -7.489 37.955 4.522 1.00 60.06 693 SER A C 1
ATOM 5428 O O . SER A 1 693 ? -6.907 38.891 3.986 1.00 60.06 693 SER A O 1
ATOM 5430 N N . LYS A 1 694 ? -6.939 36.735 4.603 1.00 55.78 694 LYS A N 1
ATOM 5431 C CA . LYS A 1 694 ? -5.531 36.452 4.270 1.00 55.78 694 LYS A CA 1
ATOM 5432 C C . LYS A 1 694 ? -5.276 36.076 2.810 1.00 55.78 694 LYS A C 1
ATOM 5434 O O . LYS A 1 694 ? -4.117 36.024 2.412 1.00 55.78 694 LYS A O 1
ATOM 5439 N N . PHE A 1 695 ? -6.312 35.810 2.015 1.00 50.78 695 PHE A N 1
ATOM 5440 C CA . PHE A 1 695 ? -6.152 35.349 0.635 1.00 50.78 695 PHE A CA 1
ATOM 5441 C C . PHE A 1 695 ? -7.141 36.047 -0.303 1.00 50.78 695 PHE A C 1
ATOM 5443 O O . PHE A 1 695 ? -8.354 35.890 -0.165 1.00 50.78 695 PHE A O 1
ATOM 5450 N N . GLN A 1 696 ? -6.619 36.800 -1.274 1.00 46.41 696 GLN A N 1
ATOM 5451 C CA . GLN A 1 696 ? -7.403 37.398 -2.356 1.00 46.41 696 GLN A CA 1
ATOM 5452 C C . GLN A 1 696 ? -7.471 36.413 -3.530 1.00 46.41 696 GLN A C 1
ATOM 5454 O O . GLN A 1 696 ? -6.445 36.072 -4.116 1.00 46.41 696 GLN A O 1
ATOM 5459 N N . TYR A 1 697 ? -8.674 35.944 -3.866 1.00 53.34 697 TYR A N 1
ATOM 5460 C CA . TYR A 1 697 ? -8.922 35.073 -5.020 1.00 53.34 697 TYR A CA 1
ATOM 5461 C C . TYR A 1 697 ? -9.760 35.811 -6.073 1.00 53.34 697 TYR A C 1
ATOM 5463 O O . TYR A 1 697 ? -10.511 36.717 -5.704 1.00 53.34 697 TYR A O 1
ATOM 5471 N N . PRO A 1 698 ? -9.677 35.427 -7.363 1.00 49.22 698 PRO A N 1
ATOM 5472 C CA . PRO A 1 698 ? -10.543 35.989 -8.391 1.00 49.22 698 PRO A CA 1
ATOM 5473 C C . PRO A 1 698 ? -12.002 35.719 -8.015 1.00 49.22 698 PRO A C 1
ATOM 5475 O O . PRO A 1 698 ? -12.385 34.570 -7.780 1.00 49.22 698 PRO A O 1
ATOM 5478 N N . ALA A 1 699 ? -12.808 36.773 -7.917 1.00 48.75 699 ALA A N 1
ATOM 5479 C CA . ALA A 1 699 ? -14.232 36.642 -7.660 1.00 48.75 699 ALA A CA 1
ATOM 5480 C C . ALA A 1 699 ? -14.893 35.943 -8.858 1.00 48.75 699 ALA A C 1
ATOM 5482 O O . ALA A 1 699 ? -14.966 36.505 -9.947 1.00 48.75 699 ALA A O 1
ATOM 5483 N N . VAL A 1 700 ? -15.355 34.706 -8.669 1.00 56.00 700 VAL A N 1
ATOM 5484 C CA . VAL A 1 700 ? -16.285 34.071 -9.612 1.00 56.00 700 VAL A CA 1
ATOM 5485 C C . VAL A 1 700 ? -17.653 34.716 -9.398 1.00 56.00 700 VAL A C 1
ATOM 5487 O O . VAL A 1 700 ? -18.011 35.020 -8.255 1.00 56.00 700 VAL A O 1
ATOM 5490 N N . ALA A 1 701 ? -18.402 34.937 -10.480 1.00 60.62 701 ALA A N 1
ATOM 5491 C CA . ALA A 1 701 ? -19.759 35.466 -10.408 1.00 60.62 701 ALA A CA 1
ATOM 5492 C C . ALA A 1 701 ? -20.599 34.686 -9.368 1.00 60.62 701 ALA A C 1
ATOM 5494 O O . ALA A 1 701 ? -20.421 33.470 -9.223 1.00 60.62 701 ALA A O 1
ATOM 5495 N N . PRO A 1 702 ? -21.484 35.360 -8.613 1.00 67.50 702 PRO A N 1
ATOM 5496 C CA . PRO A 1 702 ? -22.378 34.675 -7.690 1.00 67.50 702 PRO A CA 1
ATOM 5497 C C . PRO A 1 702 ? -23.168 33.605 -8.450 1.00 67.50 702 PRO A C 1
ATOM 5499 O O . PRO A 1 702 ? -23.762 33.898 -9.484 1.00 67.50 702 PRO A O 1
ATOM 5502 N N . ALA A 1 703 ? -23.152 32.366 -7.953 1.00 74.06 703 ALA A N 1
ATOM 5503 C CA . ALA A 1 703 ? -23.975 31.294 -8.501 1.00 74.06 703 ALA A CA 1
ATOM 5504 C C . ALA A 1 703 ? -25.128 31.002 -7.543 1.00 74.06 703 ALA A C 1
ATOM 5506 O O . ALA A 1 703 ? -24.947 30.989 -6.322 1.00 74.06 703 ALA A O 1
ATOM 5507 N N . PHE A 1 704 ? -26.308 30.768 -8.102 1.00 83.75 704 PHE A N 1
ATOM 5508 C CA . PHE A 1 704 ? -27.498 30.426 -7.335 1.00 83.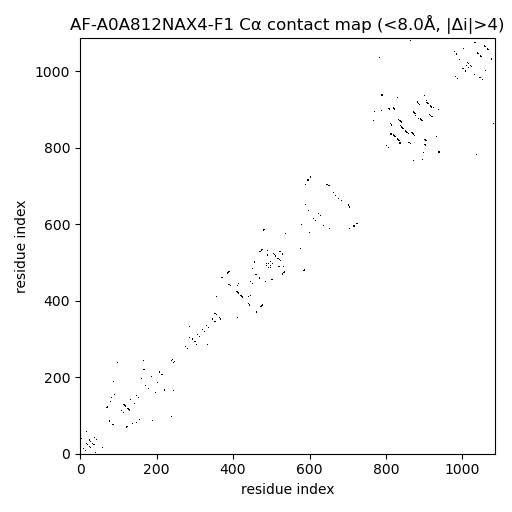75 704 PHE A CA 1
ATOM 5509 C C . PHE A 1 704 ? -27.436 28.967 -6.872 1.00 83.75 704 PHE A C 1
ATOM 5511 O O . PHE A 1 704 ? -26.799 28.131 -7.512 1.00 83.75 704 PHE A O 1
ATOM 5518 N N . ALA A 1 705 ? -28.057 28.669 -5.731 1.00 87.62 705 ALA A N 1
ATOM 5519 C CA . ALA A 1 705 ? -28.293 27.285 -5.342 1.00 87.62 705 ALA A CA 1
ATOM 5520 C C . ALA A 1 705 ? -29.122 26.563 -6.409 1.00 87.62 705 ALA A C 1
ATOM 5522 O O . ALA A 1 705 ? -29.953 27.183 -7.070 1.00 87.62 705 ALA A O 1
ATOM 5523 N N . VAL A 1 706 ? -28.907 25.256 -6.534 1.00 91.44 706 VAL A N 1
ATOM 5524 C CA . VAL A 1 706 ? -29.779 24.389 -7.330 1.00 91.44 706 VAL A CA 1
ATOM 5525 C C . VAL A 1 706 ? -31.084 24.228 -6.556 1.00 91.44 706 VAL A C 1
ATOM 5527 O O . VAL A 1 706 ? -31.064 23.743 -5.421 1.00 91.44 706 VAL A O 1
ATOM 5530 N N . ASP A 1 707 ? -32.202 24.644 -7.151 1.00 94.12 707 ASP A N 1
ATOM 5531 C CA . ASP A 1 707 ? -33.520 24.510 -6.526 1.00 94.12 707 ASP A CA 1
ATOM 5532 C C . ASP A 1 707 ? -33.848 23.031 -6.249 1.00 94.12 707 ASP A C 1
ATOM 5534 O O . ASP A 1 707 ? -33.376 22.143 -6.952 1.00 94.12 707 ASP A O 1
ATOM 5538 N N . LEU A 1 708 ? -34.657 22.720 -5.229 1.00 93.06 708 LEU A N 1
ATOM 5539 C CA . LEU A 1 708 ? -34.970 21.323 -4.891 1.00 93.06 708 LEU A CA 1
ATOM 5540 C C . LEU A 1 708 ? -35.712 20.585 -6.017 1.00 93.06 708 LEU A C 1
ATOM 5542 O O . LEU A 1 708 ? -35.499 19.380 -6.195 1.00 93.06 708 LEU A O 1
ATOM 5546 N N . LEU A 1 709 ? -36.566 21.278 -6.775 1.00 93.75 709 LEU A N 1
ATOM 5547 C CA . LEU A 1 709 ? -37.261 20.701 -7.924 1.00 93.75 709 LEU A CA 1
ATOM 5548 C C . LEU A 1 709 ? -36.272 20.421 -9.060 1.00 93.75 709 LEU A C 1
ATOM 5550 O O . LEU A 1 709 ? -36.258 19.319 -9.610 1.00 93.75 709 LEU A O 1
ATOM 5554 N N . GLU A 1 710 ? -35.393 21.383 -9.341 1.00 94.25 710 GLU A N 1
ATOM 5555 C CA . GLU A 1 710 ? -34.318 21.251 -10.329 1.00 94.25 710 GLU A CA 1
ATOM 5556 C C . GLU A 1 710 ? -33.332 20.134 -9.942 1.00 94.25 710 GLU A C 1
ATOM 5558 O O . GLU A 1 710 ? -32.989 19.280 -10.756 1.00 94.25 710 GLU A O 1
ATOM 5563 N N . ALA A 1 711 ? -32.937 20.059 -8.671 1.00 94.50 711 ALA A N 1
ATOM 5564 C CA . ALA A 1 711 ? -32.084 19.012 -8.124 1.00 94.50 711 ALA A CA 1
ATOM 5565 C C . ALA A 1 711 ? -32.727 17.627 -8.283 1.00 94.50 711 ALA A C 1
ATOM 5567 O O . ALA A 1 711 ? -32.049 16.663 -8.641 1.00 94.50 711 ALA A O 1
ATOM 5568 N N . SER A 1 712 ? -34.039 17.512 -8.060 1.00 94.50 712 SER A N 1
ATOM 5569 C CA . SER A 1 712 ? -34.782 16.271 -8.305 1.00 94.50 712 SER A CA 1
ATOM 5570 C C . SER A 1 712 ? -34.732 15.870 -9.784 1.00 94.50 712 SER A C 1
ATOM 5572 O O . SER A 1 712 ? -34.438 14.713 -10.110 1.00 94.50 712 SER A O 1
ATOM 5574 N N . GLU A 1 713 ? -34.927 16.826 -10.695 1.00 93.44 713 GLU A N 1
ATOM 5575 C CA . GLU A 1 713 ? -34.853 16.577 -12.134 1.00 93.44 713 GLU A CA 1
ATOM 5576 C C . GLU A 1 713 ? -33.443 16.153 -12.570 1.00 93.44 713 GLU A C 1
ATOM 5578 O O . GLU A 1 713 ? -33.278 15.117 -13.225 1.00 93.44 713 GLU A O 1
ATOM 5583 N N . LEU A 1 714 ? -32.415 16.894 -12.149 1.00 92.31 714 LEU A N 1
ATOM 5584 C CA . LEU A 1 714 ? -31.009 16.602 -12.424 1.00 92.31 714 LEU A CA 1
ATOM 5585 C C . LEU A 1 714 ? -30.590 15.248 -11.847 1.00 92.31 714 LEU A C 1
ATOM 5587 O O . LEU A 1 714 ? -29.863 14.501 -12.503 1.00 92.31 714 LEU A O 1
ATOM 5591 N N . ALA A 1 715 ? -31.067 14.888 -10.653 1.00 94.31 715 ALA A N 1
ATOM 5592 C CA . ALA A 1 715 ? -30.840 13.571 -10.068 1.00 94.31 715 ALA A CA 1
ATOM 5593 C C . ALA A 1 715 ? -31.519 12.468 -10.894 1.00 94.31 715 ALA A C 1
ATOM 5595 O O . ALA A 1 715 ? -30.923 11.411 -11.108 1.00 94.31 715 ALA A O 1
ATOM 5596 N N . GLY A 1 716 ? -32.727 12.710 -11.410 1.00 88.81 716 GLY A N 1
ATOM 5597 C CA . GLY A 1 716 ? -33.408 11.801 -12.332 1.00 88.81 716 GLY A CA 1
ATOM 5598 C C . GLY A 1 716 ? -32.654 11.625 -13.654 1.00 88.81 716 GLY A C 1
ATOM 5599 O O . GLY A 1 716 ? -32.499 10.500 -14.136 1.00 88.81 716 GLY A O 1
ATOM 5600 N N . GLN A 1 717 ? -32.130 12.713 -14.225 1.00 89.06 717 GLN A N 1
ATOM 5601 C CA . GLN A 1 717 ? -31.284 12.680 -15.423 1.00 89.06 717 GLN A CA 1
ATOM 5602 C C . GLN A 1 717 ? -29.973 11.919 -15.163 1.00 89.06 717 GLN A C 1
ATOM 5604 O O . GLN A 1 717 ? -29.601 11.050 -15.952 1.00 89.06 717 GLN A O 1
ATOM 5609 N N . ALA A 1 718 ? -29.314 12.181 -14.032 1.00 91.31 718 ALA A N 1
ATOM 5610 C CA . ALA A 1 718 ? -28.093 11.500 -13.611 1.00 91.31 718 ALA A CA 1
ATOM 5611 C C . ALA A 1 718 ? -28.307 9.994 -13.394 1.00 91.31 718 ALA A C 1
ATOM 5613 O O . ALA A 1 718 ? -27.473 9.190 -13.810 1.00 91.31 718 ALA A O 1
ATOM 5614 N N . LEU A 1 719 ? -29.438 9.591 -12.799 1.00 92.75 719 LEU A N 1
ATOM 5615 C CA . LEU A 1 719 ? -29.802 8.180 -12.646 1.00 92.75 719 LEU A CA 1
ATOM 5616 C C . LEU A 1 719 ? -29.994 7.510 -14.008 1.00 92.75 719 LEU A C 1
ATOM 5618 O O . LEU A 1 719 ? -29.422 6.448 -14.246 1.00 92.75 719 LEU A O 1
ATOM 5622 N N . ARG A 1 720 ? -30.745 8.142 -14.924 1.00 86.81 720 ARG A N 1
ATOM 5623 C CA . ARG A 1 720 ? -30.916 7.639 -16.298 1.00 86.81 720 ARG A CA 1
ATOM 5624 C C . ARG A 1 720 ? -29.569 7.485 -17.001 1.00 86.81 720 ARG A C 1
ATOM 5626 O O . ARG A 1 720 ? -29.314 6.434 -17.584 1.00 86.81 720 ARG A O 1
ATOM 5633 N N . GLY A 1 721 ? -28.691 8.481 -16.883 1.00 82.62 721 GLY A N 1
ATOM 5634 C CA . GLY A 1 721 ? -27.333 8.440 -17.423 1.00 82.62 721 GLY A CA 1
ATOM 5635 C C . GLY A 1 721 ? -26.499 7.296 -16.842 1.00 82.62 721 GLY A C 1
ATOM 5636 O O . GLY A 1 721 ? -25.912 6.524 -17.596 1.00 82.62 721 GLY A O 1
ATOM 5637 N N . ALA A 1 722 ? -26.500 7.124 -15.519 1.00 86.50 722 ALA A N 1
ATOM 5638 C CA . ALA A 1 722 ? -25.765 6.057 -14.842 1.00 86.50 722 ALA A CA 1
ATOM 5639 C C . ALA A 1 722 ? -26.288 4.655 -15.204 1.00 86.50 722 ALA A C 1
ATOM 5641 O O . ALA A 1 722 ? -25.499 3.751 -15.484 1.00 86.50 722 ALA A O 1
ATOM 5642 N N . CYS A 1 723 ? -27.611 4.467 -15.247 1.00 83.44 723 CYS A N 1
ATOM 5643 C CA . CYS A 1 723 ? -28.238 3.212 -15.664 1.00 83.44 723 CYS A CA 1
ATOM 5644 C C . CYS A 1 723 ? -27.940 2.886 -17.128 1.00 83.44 723 CYS A C 1
ATOM 5646 O O . CYS A 1 723 ? -27.608 1.744 -17.447 1.00 83.44 723 CYS A O 1
ATOM 5648 N N . PHE A 1 724 ? -28.023 3.881 -18.010 1.00 79.69 724 PHE A N 1
ATOM 5649 C CA . PHE A 1 724 ? -27.719 3.713 -19.424 1.00 79.69 724 PHE A CA 1
ATOM 5650 C C . PHE A 1 724 ? -26.250 3.347 -19.642 1.00 79.69 724 PHE A C 1
ATOM 5652 O O . PHE A 1 724 ? -25.949 2.365 -20.323 1.00 79.69 724 PHE A O 1
ATOM 5659 N N . LEU A 1 725 ? -25.342 4.055 -18.973 1.00 77.62 725 LEU A N 1
ATOM 5660 C CA . LEU A 1 725 ? -23.914 3.776 -19.009 1.00 77.62 725 LEU A CA 1
ATOM 5661 C C . LEU A 1 725 ? -23.604 2.357 -18.505 1.00 77.62 725 LEU A C 1
ATOM 5663 O O . LEU A 1 725 ? -22.911 1.598 -19.180 1.00 77.62 725 LEU A O 1
ATOM 5667 N N . GLN A 1 726 ? -24.214 1.943 -17.389 1.00 80.88 726 GLN A N 1
ATOM 5668 C CA . GLN A 1 726 ? -24.102 0.569 -16.899 1.00 80.88 726 GLN A CA 1
ATOM 5669 C C . GLN A 1 726 ? -24.654 -0.456 -17.900 1.00 80.88 726 GLN A C 1
ATOM 5671 O O . GLN A 1 726 ? -24.075 -1.534 -18.056 1.00 80.88 726 GLN A O 1
ATOM 5676 N N . SER A 1 727 ? -25.783 -0.158 -18.552 1.00 73.88 727 SER A N 1
ATOM 5677 C CA . SER A 1 727 ? -26.416 -1.068 -19.511 1.00 73.88 727 SER A CA 1
ATOM 5678 C C . SER A 1 727 ? -25.522 -1.319 -20.723 1.00 73.88 727 SER A C 1
ATOM 5680 O O . SER A 1 727 ? -25.349 -2.469 -21.115 1.00 73.88 727 SER A O 1
ATOM 5682 N N . MET A 1 728 ? -24.852 -0.279 -21.227 1.00 66.69 728 MET A N 1
ATOM 5683 C CA . MET A 1 728 ? -23.867 -0.410 -22.298 1.00 66.69 728 MET A CA 1
ATOM 5684 C C . MET A 1 728 ? -22.660 -1.255 -21.899 1.00 66.69 728 MET A C 1
ATOM 5686 O O . MET A 1 728 ? -22.134 -2.020 -22.705 1.00 66.69 728 MET A O 1
ATOM 5690 N N . TRP A 1 729 ? -22.192 -1.099 -20.661 1.00 69.88 729 TRP A N 1
ATOM 5691 C CA . TRP A 1 729 ? -21.032 -1.834 -20.158 1.00 69.88 729 TRP A CA 1
ATOM 5692 C C . TRP A 1 729 ? -21.352 -3.294 -19.840 1.00 69.88 729 TRP A C 1
ATOM 5694 O O . TRP A 1 729 ? -20.479 -4.160 -19.887 1.00 69.88 729 TRP A O 1
ATOM 5704 N N . SER A 1 730 ? -22.618 -3.594 -19.567 1.00 66.12 730 SER A N 1
ATOM 5705 C CA . SER A 1 730 ? -23.099 -4.941 -19.288 1.00 66.12 730 SER A CA 1
ATOM 5706 C C . SER A 1 730 ? -23.382 -5.690 -20.596 1.00 66.12 730 SER A C 1
ATOM 5708 O O . SER A 1 730 ? -24.532 -6.003 -20.890 1.00 66.12 730 SER A O 1
ATOM 5710 N N . LYS A 1 731 ? -22.336 -6.036 -21.367 1.00 50.53 731 LYS A N 1
ATOM 5711 C CA . LYS A 1 731 ? -22.427 -6.808 -22.636 1.00 50.53 731 LYS A CA 1
ATOM 5712 C C . LYS A 1 731 ? -23.188 -8.150 -22.536 1.00 50.53 731 LYS A C 1
ATOM 5714 O O . LYS A 1 731 ? -23.476 -8.753 -23.559 1.00 50.53 731 LYS A O 1
ATOM 5719 N N . ALA A 1 732 ? -23.508 -8.621 -21.329 1.00 47.84 732 ALA A N 1
ATOM 5720 C CA . ALA A 1 732 ? -24.226 -9.871 -21.068 1.00 47.84 732 ALA A CA 1
ATOM 5721 C C . ALA A 1 732 ? -25.745 -9.710 -20.844 1.00 47.84 732 ALA A C 1
ATOM 5723 O O . ALA A 1 732 ? -26.403 -10.683 -20.478 1.00 47.84 732 ALA A O 1
ATOM 5724 N N . ARG A 1 733 ? -26.318 -8.507 -20.986 1.00 47.31 733 ARG A N 1
ATOM 5725 C CA . ARG A 1 733 ? -27.767 -8.325 -20.823 1.00 47.31 733 ARG A CA 1
ATOM 5726 C C . ARG A 1 733 ? -28.475 -8.545 -22.151 1.00 47.31 733 ARG A C 1
ATOM 5728 O O . ARG A 1 733 ? -28.392 -7.714 -23.048 1.00 47.31 733 ARG A O 1
ATOM 5735 N N . ASP A 1 734 ? -29.170 -9.673 -22.231 1.00 43.38 734 ASP A N 1
ATOM 5736 C CA . ASP A 1 734 ? -30.227 -9.902 -23.206 1.00 43.38 734 ASP A CA 1
ATOM 5737 C C . ASP A 1 734 ? -31.197 -8.704 -23.194 1.00 43.38 734 ASP A C 1
ATOM 5739 O O . ASP A 1 734 ? -31.622 -8.230 -22.134 1.00 43.38 734 ASP A O 1
ATOM 5743 N N . THR A 1 735 ? -31.505 -8.178 -24.376 1.00 44.25 735 THR A N 1
ATOM 5744 C CA . THR A 1 735 ? -32.315 -6.969 -24.607 1.00 44.25 735 THR A CA 1
ATOM 5745 C C . THR A 1 735 ? -33.774 -7.095 -24.139 1.00 44.25 735 THR A C 1
ATOM 5747 O O . THR A 1 735 ? -34.525 -6.126 -24.202 1.00 44.25 735 THR A O 1
ATOM 5750 N N . SER A 1 736 ? -34.181 -8.260 -23.632 1.00 42.59 736 SER A N 1
ATOM 5751 C CA . SER A 1 736 ? -35.540 -8.599 -23.189 1.00 42.59 736 SER A CA 1
ATOM 5752 C C . SER A 1 736 ? -35.906 -8.134 -21.760 1.00 42.59 736 SER A C 1
ATOM 5754 O O . SER A 1 736 ? -37.062 -8.233 -21.354 1.00 42.59 736 SER A O 1
ATOM 5756 N N . LEU A 1 737 ? -34.968 -7.584 -20.977 1.00 44.44 737 LEU A N 1
ATOM 5757 C CA . LEU A 1 737 ? -35.129 -7.332 -19.529 1.00 44.44 737 LEU A CA 1
ATOM 5758 C C . LEU A 1 737 ? -35.699 -5.956 -19.120 1.00 44.44 737 LEU A C 1
ATOM 5760 O O . LEU A 1 737 ? -35.396 -5.460 -18.031 1.00 44.44 737 LEU A O 1
ATOM 5764 N N . GLY A 1 738 ? -36.594 -5.369 -19.922 1.00 47.53 738 GLY A N 1
ATOM 5765 C CA . GLY A 1 738 ? -37.402 -4.209 -19.498 1.00 47.53 738 GLY A CA 1
ATOM 5766 C C . GLY A 1 738 ? -38.158 -4.446 -18.175 1.00 47.53 738 GLY A C 1
ATOM 5767 O O . GLY A 1 738 ? -38.335 -3.527 -17.388 1.00 47.53 738 GLY A O 1
ATOM 5768 N N . TYR A 1 739 ? -38.475 -5.705 -17.860 1.00 44.72 739 TYR A N 1
ATOM 5769 C CA . TYR A 1 739 ? -39.169 -6.138 -16.641 1.00 44.72 739 TYR A CA 1
ATOM 5770 C C . TYR A 1 739 ? -38.353 -5.991 -15.335 1.00 44.72 739 TYR A C 1
ATOM 5772 O O . TYR A 1 739 ? -38.916 -5.891 -14.245 1.00 44.72 739 TYR A O 1
ATOM 5780 N N . LEU A 1 740 ? -37.014 -5.957 -15.405 1.00 45.19 740 LEU A N 1
ATOM 5781 C CA . LEU A 1 740 ? -36.168 -5.814 -14.206 1.00 45.19 740 LEU A CA 1
ATOM 5782 C C . LEU A 1 740 ? -36.240 -4.392 -13.617 1.00 45.19 740 LEU A C 1
ATOM 5784 O O . LEU A 1 740 ? -35.987 -4.202 -12.427 1.00 45.19 740 LEU A O 1
ATOM 5788 N N . TRP A 1 741 ? -36.590 -3.411 -14.456 1.00 47.28 741 TRP A N 1
ATOM 5789 C CA . TRP A 1 741 ? -36.800 -2.015 -14.077 1.00 47.28 741 TRP A CA 1
ATOM 5790 C C . TRP A 1 741 ? -37.954 -1.879 -13.077 1.00 47.28 741 TRP A C 1
ATOM 5792 O O . TRP A 1 741 ? -37.777 -1.299 -12.004 1.00 47.28 741 TRP A O 1
ATOM 5802 N N . ASP A 1 742 ? -39.083 -2.530 -13.362 1.00 47.31 742 ASP A N 1
ATOM 5803 C CA . ASP A 1 742 ? -40.266 -2.509 -12.498 1.00 47.31 742 ASP A CA 1
ATOM 5804 C C . ASP A 1 742 ? -40.035 -3.296 -11.197 1.00 47.31 742 ASP A C 1
ATOM 5806 O O . ASP A 1 742 ? -40.474 -2.886 -10.120 1.00 47.31 742 ASP A O 1
ATOM 5810 N N . LEU A 1 743 ? -39.262 -4.388 -11.257 1.00 44.28 743 LEU A N 1
ATOM 5811 C CA . LEU A 1 743 ? -38.969 -5.233 -10.096 1.00 44.28 743 LEU A CA 1
ATOM 5812 C C . LEU A 1 743 ? -38.022 -4.558 -9.084 1.00 44.28 743 LEU A C 1
ATOM 5814 O O . LEU A 1 743 ? -38.218 -4.669 -7.871 1.00 44.28 743 LEU A O 1
ATOM 5818 N N . ILE A 1 744 ? -36.993 -3.846 -9.564 1.00 46.00 744 ILE A N 1
ATOM 5819 C CA . ILE A 1 744 ? -36.034 -3.138 -8.700 1.00 46.00 744 ILE A CA 1
ATOM 5820 C C . ILE A 1 744 ? -36.726 -1.960 -8.005 1.00 46.00 744 ILE A C 1
ATOM 5822 O O . ILE A 1 744 ? -36.597 -1.826 -6.785 1.00 46.00 744 ILE A O 1
ATOM 5826 N N . MET A 1 745 ? -37.532 -1.187 -8.741 1.00 46.16 745 MET A N 1
ATOM 5827 C CA . MET A 1 745 ? -38.300 -0.067 -8.183 1.00 46.16 745 MET A CA 1
ATOM 5828 C C . MET A 1 745 ? -39.369 -0.538 -7.182 1.00 46.16 745 MET A C 1
ATOM 5830 O O . MET A 1 745 ? -39.533 0.084 -6.134 1.00 46.16 745 MET A O 1
ATOM 5834 N N . ALA A 1 746 ? -40.017 -1.686 -7.416 1.00 45.66 746 ALA A N 1
ATOM 5835 C CA . ALA A 1 746 ? -40.964 -2.280 -6.466 1.00 45.66 746 ALA A CA 1
ATOM 5836 C C . ALA A 1 746 ? -40.295 -2.848 -5.193 1.00 45.66 746 ALA A C 1
ATOM 5838 O O . ALA A 1 746 ? -40.909 -2.886 -4.124 1.00 45.66 746 ALA A O 1
ATOM 5839 N N . SER A 1 747 ? -39.035 -3.292 -5.281 1.00 40.56 747 SER A N 1
ATOM 5840 C CA . SER A 1 747 ? -38.315 -3.917 -4.158 1.00 40.56 747 SER A CA 1
ATOM 5841 C C . SER A 1 747 ? -37.695 -2.917 -3.171 1.00 40.56 747 SER A C 1
ATOM 5843 O O . SER A 1 747 ? -37.598 -3.215 -1.980 1.00 40.56 747 SER A O 1
ATOM 5845 N N . TRP A 1 748 ? -37.325 -1.713 -3.624 1.00 40.72 748 TRP A N 1
ATOM 5846 C CA . TRP A 1 748 ? -36.711 -0.677 -2.778 1.00 40.72 748 TRP A CA 1
ATOM 5847 C C . TRP A 1 748 ? -37.682 0.003 -1.798 1.00 40.72 748 TRP A C 1
ATOM 5849 O O . TRP A 1 748 ? -37.238 0.699 -0.888 1.00 40.72 748 TRP A O 1
ATOM 5859 N N . GLY A 1 749 ? -38.989 -0.258 -1.910 1.00 38.03 749 GLY A N 1
ATOM 5860 C CA . GLY A 1 749 ? -40.010 0.229 -0.975 1.00 38.03 749 GLY A CA 1
ATOM 5861 C C . GLY A 1 749 ? -40.255 -0.642 0.268 1.00 38.03 749 GLY A C 1
ATOM 5862 O O . GLY A 1 749 ? -41.035 -0.242 1.130 1.00 38.03 749 GLY A O 1
ATOM 5863 N N . LYS A 1 750 ? -39.634 -1.828 0.404 1.00 34.81 750 LYS A N 1
ATOM 5864 C CA . LYS A 1 750 ? -39.908 -2.748 1.530 1.00 34.81 750 LYS A CA 1
ATOM 5865 C C . LYS A 1 750 ? -38.746 -2.804 2.531 1.00 34.81 750 LYS A C 1
ATOM 5867 O O . LYS A 1 750 ? -37.646 -3.232 2.193 1.00 34.81 750 LYS A O 1
ATOM 5872 N N . LYS A 1 751 ? -39.006 -2.418 3.791 1.00 35.84 751 LYS A N 1
ATOM 5873 C CA . LYS A 1 751 ? -38.095 -2.617 4.939 1.00 35.84 751 LYS A CA 1
ATOM 5874 C C . LYS A 1 751 ? -37.785 -4.114 5.091 1.00 35.84 751 LYS A C 1
ATOM 5876 O O . LYS A 1 751 ? -38.635 -4.864 5.555 1.00 35.84 751 LYS A O 1
ATOM 5881 N N . GLN A 1 752 ? -36.583 -4.546 4.717 1.00 39.03 752 GLN A N 1
ATOM 5882 C CA . GLN A 1 752 ? -36.088 -5.882 5.060 1.00 39.03 752 GLN A CA 1
ATOM 5883 C C . GLN A 1 752 ? -35.482 -5.882 6.465 1.00 39.03 752 GLN A C 1
ATOM 5885 O O . GLN A 1 752 ? -34.658 -5.028 6.798 1.00 39.03 752 GLN A O 1
ATOM 5890 N N . GLU A 1 753 ? -35.862 -6.872 7.271 1.00 39.84 753 GLU A N 1
ATOM 5891 C CA . GLU A 1 753 ? -35.208 -7.181 8.540 1.00 39.84 753 GLU A CA 1
ATOM 5892 C C . GLU A 1 753 ? -33.747 -7.603 8.300 1.00 39.84 753 GLU A C 1
ATOM 5894 O O . GLU A 1 753 ? -33.419 -8.326 7.354 1.00 39.84 753 GLU A O 1
ATOM 5899 N N . LEU A 1 754 ? -32.834 -7.109 9.139 1.00 42.56 754 LEU A N 1
ATOM 5900 C CA . LEU A 1 754 ? -31.406 -7.400 9.033 1.00 42.56 754 LEU A CA 1
ATOM 5901 C C . LEU A 1 754 ? -31.146 -8.885 9.313 1.00 42.56 754 LEU A C 1
ATOM 5903 O O . LEU A 1 754 ? -31.447 -9.376 10.397 1.00 42.56 754 LEU A O 1
ATOM 5907 N N . SER A 1 755 ? -30.506 -9.586 8.371 1.00 56.66 755 SER A N 1
ATOM 5908 C CA . SER A 1 755 ? -30.010 -10.946 8.625 1.00 56.66 755 SER A CA 1
ATOM 5909 C C . SER A 1 755 ? -29.090 -10.990 9.856 1.00 56.66 755 SER A C 1
ATOM 5911 O O . SER A 1 755 ? -28.321 -10.057 10.110 1.00 56.66 755 SER A O 1
ATOM 5913 N N . THR A 1 756 ? -29.114 -12.104 10.590 1.00 54.22 756 THR A N 1
ATOM 5914 C CA . THR A 1 756 ? -28.255 -12.361 11.764 1.00 54.22 756 THR A CA 1
ATOM 5915 C C . THR A 1 756 ? -26.770 -12.126 11.475 1.00 54.22 756 THR A C 1
ATOM 5917 O O . THR A 1 756 ? -26.034 -11.627 12.324 1.00 54.22 756 THR A O 1
ATOM 5920 N N . TRP A 1 757 ? -26.327 -12.394 10.246 1.00 58.19 757 TRP A N 1
ATOM 5921 C CA . TRP A 1 757 ? -24.966 -12.106 9.801 1.00 58.19 757 TRP A CA 1
ATOM 5922 C C . TRP A 1 757 ? -24.662 -10.601 9.721 1.00 58.19 757 TRP A C 1
ATOM 5924 O O . TRP A 1 757 ? -23.609 -10.162 10.185 1.00 58.19 757 TRP A O 1
ATOM 5934 N N . ASN A 1 758 ? -25.588 -9.794 9.185 1.00 54.75 758 ASN A N 1
ATOM 5935 C CA . ASN A 1 758 ? -25.429 -8.336 9.121 1.00 54.75 758 ASN A CA 1
ATOM 5936 C C . ASN A 1 758 ? -25.376 -7.718 10.523 1.00 54.75 758 ASN A C 1
ATOM 5938 O O . ASN A 1 758 ? -24.601 -6.787 10.739 1.00 54.75 758 ASN A O 1
ATOM 5942 N N . ALA A 1 759 ? -26.153 -8.256 11.470 1.00 59.34 759 ALA A N 1
ATOM 5943 C CA . ALA A 1 759 ? -26.090 -7.850 12.869 1.00 59.34 759 ALA A CA 1
ATOM 5944 C C . ALA A 1 759 ? -24.694 -8.126 13.457 1.00 59.34 759 ALA A C 1
ATOM 5946 O O . ALA A 1 759 ? -24.049 -7.207 13.949 1.00 59.34 759 ALA A O 1
ATOM 5947 N N . VAL A 1 760 ? -24.155 -9.342 13.304 1.00 63.19 760 VAL A N 1
ATOM 5948 C CA . VAL A 1 760 ? -22.812 -9.699 13.810 1.00 63.19 760 VAL A CA 1
ATOM 5949 C C . VAL A 1 760 ? -21.693 -8.860 13.172 1.00 63.19 760 VAL A C 1
ATOM 5951 O O . VAL A 1 760 ? -20.763 -8.439 13.862 1.00 63.19 760 VAL A O 1
ATOM 5954 N N . GLU A 1 761 ? -21.759 -8.582 11.868 1.00 64.75 761 GLU A N 1
ATOM 5955 C CA . GLU A 1 761 ? -20.770 -7.731 11.188 1.00 64.75 761 GLU A CA 1
ATOM 5956 C C . GLU A 1 761 ? -20.869 -6.259 11.618 1.00 64.75 761 GLU A C 1
ATOM 5958 O O . GLU A 1 761 ? -19.840 -5.588 11.742 1.00 64.75 761 GLU A O 1
ATOM 5963 N N . HIS A 1 762 ? -22.081 -5.758 11.876 1.00 65.31 762 HIS A N 1
ATOM 5964 C CA . HIS A 1 762 ? -22.295 -4.426 12.439 1.00 65.31 762 HIS A CA 1
ATOM 5965 C C . HIS A 1 762 ? -21.687 -4.318 13.845 1.00 65.31 762 HIS A C 1
ATOM 5967 O O . HIS A 1 762 ? -20.914 -3.394 14.107 1.00 65.31 762 HIS A O 1
ATOM 5973 N N . GLU A 1 763 ? -21.925 -5.314 14.702 1.00 64.88 763 GLU A N 1
ATOM 5974 C CA . GLU A 1 763 ? -21.329 -5.406 16.042 1.00 64.88 763 GLU A CA 1
ATOM 5975 C C . GLU A 1 763 ? -19.795 -5.414 15.995 1.00 64.88 763 GLU A C 1
ATOM 5977 O O . GLU A 1 763 ? -19.121 -4.677 16.720 1.00 64.88 763 GLU A O 1
ATOM 5982 N N . LEU A 1 764 ? -19.218 -6.197 15.080 1.00 61.16 764 LEU A N 1
ATOM 5983 C CA . LEU A 1 764 ? -17.772 -6.236 14.866 1.00 61.16 764 LEU A CA 1
ATOM 5984 C C . LEU A 1 764 ? -17.206 -4.899 14.384 1.00 61.16 764 LEU A C 1
ATOM 5986 O O . LEU A 1 764 ? -16.086 -4.534 14.754 1.00 61.16 764 LEU A O 1
ATOM 5990 N N . ALA A 1 765 ? -17.942 -4.171 13.545 1.00 60.09 765 ALA A N 1
ATOM 5991 C CA . ALA A 1 765 ? -17.527 -2.861 13.063 1.00 60.09 765 ALA A CA 1
ATOM 5992 C C . ALA A 1 765 ? -17.490 -1.825 14.198 1.00 60.09 765 ALA A C 1
ATOM 5994 O O . ALA A 1 765 ? -16.484 -1.123 14.330 1.00 60.09 765 ALA A O 1
ATOM 5995 N N . LEU A 1 766 ? -18.523 -1.788 15.049 1.00 58.19 766 LEU A N 1
ATOM 5996 C CA . LEU A 1 766 ? -18.588 -0.905 16.220 1.00 58.19 766 LEU A CA 1
ATOM 5997 C C . LEU A 1 766 ? -17.449 -1.192 17.207 1.00 58.19 766 LEU A C 1
ATOM 5999 O O . LEU A 1 766 ? -16.739 -0.277 17.630 1.00 58.19 766 LEU A O 1
ATOM 6003 N N . ALA A 1 767 ? -17.200 -2.469 17.508 1.00 56.50 767 ALA A N 1
ATOM 6004 C CA . ALA A 1 767 ? -16.127 -2.858 18.418 1.00 56.50 767 ALA A CA 1
ATOM 6005 C C . ALA A 1 767 ? -14.737 -2.485 17.869 1.00 56.50 767 ALA A C 1
ATOM 6007 O O . ALA A 1 767 ? -13.878 -1.986 18.600 1.00 56.50 767 ALA A O 1
ATOM 6008 N N . ARG A 1 768 ? -14.507 -2.658 16.557 1.00 59.31 768 ARG A N 1
ATOM 6009 C CA . ARG A 1 768 ? -13.261 -2.225 15.897 1.00 59.31 768 ARG A CA 1
ATOM 6010 C C . ARG A 1 768 ? -13.060 -0.713 15.990 1.00 59.31 768 ARG A C 1
ATOM 6012 O O . ARG A 1 768 ? -11.930 -0.302 16.258 1.00 59.31 768 ARG A O 1
ATOM 6019 N N . GLN A 1 769 ? -14.119 0.074 15.791 1.00 55.25 769 GLN A N 1
ATOM 6020 C CA . GLN A 1 769 ? -14.086 1.536 15.853 1.00 55.25 769 GLN A CA 1
ATOM 6021 C C . GLN A 1 769 ? -13.708 2.035 17.253 1.00 55.25 769 GLN A C 1
ATOM 6023 O O . GLN A 1 769 ? -12.768 2.816 17.373 1.00 55.25 769 GLN A O 1
ATOM 6028 N N . ALA A 1 770 ? -14.344 1.512 18.305 1.00 51.47 770 ALA A N 1
ATOM 6029 C CA . ALA A 1 770 ? -14.000 1.855 19.687 1.00 51.47 770 ALA A CA 1
ATOM 6030 C C . ALA A 1 770 ? -12.543 1.504 20.022 1.00 51.47 770 ALA A C 1
ATOM 6032 O O . ALA A 1 770 ? -11.808 2.286 20.615 1.00 51.47 770 ALA A O 1
ATOM 6033 N N . SER A 1 771 ? -12.080 0.350 19.541 1.00 51.47 771 SER A N 1
ATOM 6034 C CA . SER A 1 771 ? -10.727 -0.134 19.806 1.00 51.47 771 SER A CA 1
ATOM 6035 C C . SER A 1 771 ? -9.600 0.657 19.124 1.00 51.47 771 SER A C 1
ATOM 6037 O O . SER A 1 771 ? -8.427 0.353 19.355 1.00 51.47 771 SER A O 1
ATOM 6039 N N . ALA A 1 772 ? -9.946 1.594 18.235 1.00 48.19 772 ALA A N 1
ATOM 6040 C CA . ALA A 1 772 ? -9.017 2.460 17.514 1.00 48.19 772 ALA A CA 1
ATOM 6041 C C . ALA A 1 772 ? -8.858 3.850 18.161 1.00 48.19 772 ALA A C 1
ATOM 6043 O O . ALA A 1 772 ? -7.930 4.568 17.791 1.00 48.19 772 ALA A O 1
ATOM 6044 N N . LEU A 1 773 ? -9.733 4.216 19.107 1.00 46.16 773 LEU A N 1
ATOM 6045 C CA . LEU A 1 773 ? -9.713 5.513 19.797 1.00 46.16 773 LEU A CA 1
ATOM 6046 C C . LEU A 1 773 ? -8.656 5.588 20.911 1.00 46.16 773 LEU A C 1
ATOM 6048 O O . LEU A 1 773 ? -8.299 6.679 21.341 1.00 46.16 773 LEU A O 1
ATOM 6052 N N . ASP A 1 774 ? -8.118 4.446 21.338 1.00 48.44 774 ASP A N 1
ATOM 6053 C CA . ASP A 1 774 ? -7.225 4.364 22.489 1.00 48.44 774 ASP A CA 1
ATOM 6054 C C . ASP A 1 774 ? -5.746 4.519 22.076 1.00 48.44 774 ASP A C 1
ATOM 6056 O O . ASP A 1 774 ? -5.153 3.689 21.371 1.00 48.44 774 ASP A O 1
ATOM 6060 N N . GLY A 1 775 ? -5.169 5.663 22.448 1.00 42.38 775 GLY A N 1
ATOM 6061 C CA . GLY A 1 775 ? -3.844 6.124 22.049 1.00 42.38 775 GLY A CA 1
ATOM 6062 C C . GLY A 1 775 ? -2.716 5.355 22.731 1.00 42.38 775 GLY A C 1
ATOM 6063 O O . GLY A 1 775 ? -2.315 5.684 23.836 1.00 42.38 775 GLY A O 1
ATOM 6064 N N . GLY A 1 776 ? -2.166 4.372 22.016 1.00 39.19 776 GLY A N 1
ATOM 6065 C CA . GLY A 1 776 ? -0.838 3.764 22.181 1.00 39.19 776 GLY A CA 1
ATOM 6066 C C . GLY A 1 776 ? 0.025 4.178 23.384 1.00 39.19 776 GLY A C 1
ATOM 6067 O O . GLY A 1 776 ? 1.028 4.863 23.204 1.00 39.19 776 GLY A O 1
ATOM 6068 N N . GLN A 1 777 ? -0.269 3.632 24.564 1.00 39.66 777 GLN A N 1
ATOM 6069 C CA . GLN A 1 777 ? 0.687 3.481 25.665 1.00 39.66 777 GLN A CA 1
ATOM 6070 C C . GLN A 1 777 ? 1.122 2.006 25.745 1.00 39.66 777 GLN A C 1
ATOM 6072 O O . GLN A 1 777 ? 0.309 1.081 25.698 1.00 39.66 777 GLN A O 1
ATOM 6077 N N . ARG A 1 778 ? 2.441 1.771 25.763 1.00 40.75 778 ARG A N 1
ATOM 6078 C CA . ARG A 1 778 ? 3.079 0.442 25.695 1.00 40.75 778 ARG A CA 1
ATOM 6079 C C . ARG A 1 778 ? 3.145 -0.222 27.077 1.00 40.75 778 ARG A C 1
ATOM 6081 O O . ARG A 1 778 ? 4.225 -0.371 27.639 1.00 40.75 778 ARG A O 1
ATOM 6088 N N . GLN A 1 779 ? 2.019 -0.718 27.572 1.00 50.66 779 GLN A N 1
ATOM 6089 C CA . GLN A 1 779 ? 2.015 -1.761 28.601 1.00 50.66 779 GLN A CA 1
ATOM 6090 C C . GLN A 1 779 ? 1.181 -2.960 28.139 1.00 50.66 779 GLN A C 1
ATOM 6092 O O . GLN A 1 779 ? 0.275 -2.838 27.314 1.00 50.66 779 GLN A O 1
ATOM 6097 N N . SER A 1 780 ? 1.526 -4.155 28.627 1.00 62.19 780 SER A N 1
ATOM 6098 C CA . SER A 1 780 ? 0.655 -5.325 28.502 1.00 62.19 780 SER A CA 1
ATOM 6099 C C . SER A 1 780 ? -0.693 -4.956 29.128 1.00 62.19 780 SER A C 1
ATOM 6101 O O . SER A 1 780 ? -0.733 -4.637 30.311 1.00 62.19 780 SER A O 1
ATOM 6103 N N . ARG A 1 781 ? -1.791 -4.960 28.359 1.00 64.62 781 ARG A N 1
ATOM 6104 C CA . ARG A 1 781 ? -3.132 -4.642 28.890 1.00 64.62 781 ARG A CA 1
ATOM 6105 C C . ARG A 1 781 ? -3.507 -5.540 30.070 1.00 64.62 781 ARG A C 1
ATOM 6107 O O . ARG A 1 781 ? -4.151 -5.068 30.992 1.00 64.62 781 ARG A O 1
ATOM 6114 N N . ILE A 1 782 ? -3.036 -6.791 30.075 1.00 69.12 782 ILE A N 1
ATOM 6115 C CA . ILE A 1 782 ? -3.149 -7.706 31.220 1.00 69.12 782 ILE A CA 1
ATOM 6116 C C . ILE A 1 782 ? -2.458 -7.129 32.452 1.00 69.12 782 ILE A C 1
ATOM 6118 O O . ILE A 1 782 ? -3.026 -7.181 33.537 1.00 69.12 782 ILE A O 1
ATOM 6122 N N . ALA A 1 783 ? -1.258 -6.570 32.295 1.00 66.69 783 ALA A N 1
ATOM 6123 C CA . ALA A 1 783 ? -0.522 -5.964 33.396 1.00 66.69 783 ALA A CA 1
ATOM 6124 C C . ALA A 1 783 ? -1.218 -4.693 33.899 1.00 66.69 783 ALA A C 1
ATOM 6126 O O . ALA A 1 783 ? -1.435 -4.581 35.098 1.00 66.69 783 ALA A O 1
ATOM 6127 N N . ALA A 1 784 ? -1.646 -3.801 32.998 1.00 71.69 784 ALA A N 1
ATOM 6128 C CA . ALA A 1 784 ? -2.386 -2.589 33.365 1.00 71.69 784 ALA A CA 1
ATOM 6129 C C . ALA A 1 784 ? -3.705 -2.932 34.079 1.00 71.69 784 ALA A C 1
ATOM 6131 O O . ALA A 1 784 ? -3.980 -2.445 35.170 1.00 71.69 784 ALA A O 1
ATOM 6132 N N . TRP A 1 785 ? -4.481 -3.863 33.520 1.00 81.38 785 TRP A N 1
ATOM 6133 C CA . TRP A 1 785 ? -5.702 -4.376 34.136 1.00 81.38 785 TRP A CA 1
ATOM 6134 C C . TRP A 1 785 ? -5.450 -4.990 35.515 1.00 81.38 785 TRP A C 1
ATOM 6136 O O . TRP A 1 785 ? -6.133 -4.660 36.480 1.00 81.38 785 TRP A O 1
ATOM 6146 N N . THR A 1 786 ? -4.463 -5.882 35.617 1.00 77.12 786 THR A N 1
ATOM 6147 C CA . THR A 1 786 ? -4.142 -6.587 36.863 1.00 77.12 786 THR A CA 1
ATOM 6148 C C . THR A 1 786 ? -3.639 -5.622 37.926 1.00 77.12 786 THR A C 1
ATOM 6150 O O . THR A 1 786 ? -4.066 -5.729 39.070 1.00 77.12 786 THR A O 1
ATOM 6153 N N . SER A 1 787 ? -2.786 -4.666 37.553 1.00 77.19 787 SER A N 1
ATOM 6154 C CA . SER A 1 787 ? -2.296 -3.609 38.441 1.00 77.19 787 SER A CA 1
ATOM 6155 C C . SER A 1 787 ? -3.462 -2.788 38.984 1.00 77.19 787 SER A C 1
ATOM 6157 O O . SER A 1 787 ? -3.630 -2.685 40.198 1.00 77.19 787 SER A O 1
ATOM 6159 N N . ARG A 1 788 ? -4.340 -2.313 38.092 1.00 79.94 788 ARG A N 1
ATOM 6160 C CA . ARG A 1 788 ? -5.501 -1.499 38.456 1.00 79.94 788 ARG A CA 1
ATOM 6161 C C . ARG A 1 788 ? -6.477 -2.258 39.354 1.00 79.94 788 ARG A C 1
ATOM 6163 O O . ARG A 1 788 ? -6.911 -1.732 40.371 1.00 79.94 788 ARG A O 1
ATOM 6170 N N . GLN A 1 789 ? -6.788 -3.513 39.028 1.00 86.25 789 GLN A N 1
ATOM 6171 C CA . GLN A 1 789 ? -7.683 -4.350 39.836 1.00 86.25 789 GLN A CA 1
ATOM 6172 C C . GLN A 1 789 ? -7.077 -4.711 41.202 1.00 86.25 789 GLN A C 1
ATOM 6174 O O . GLN A 1 789 ? -7.790 -4.692 42.201 1.00 86.25 789 GLN A O 1
ATOM 6179 N N . ASN A 1 790 ? -5.772 -4.991 41.273 1.00 82.94 790 ASN A N 1
ATOM 6180 C CA . ASN A 1 790 ? -5.082 -5.234 42.545 1.00 82.94 790 ASN A CA 1
ATOM 6181 C C . ASN A 1 790 ? -5.026 -3.972 43.417 1.00 82.94 790 ASN A C 1
ATOM 6183 O O . ASN A 1 790 ? -5.105 -4.077 44.636 1.00 82.94 790 ASN A O 1
ATOM 6187 N N . ALA A 1 791 ? -4.888 -2.791 42.811 1.00 81.12 791 ALA A N 1
ATOM 6188 C CA . ALA A 1 791 ? -4.937 -1.526 43.535 1.00 81.12 791 ALA A CA 1
ATOM 6189 C C . ALA A 1 791 ? -6.345 -1.246 44.085 1.00 81.12 791 ALA A C 1
ATOM 6191 O O . ALA A 1 791 ? -6.471 -0.782 45.211 1.00 81.12 791 ALA A O 1
ATOM 6192 N N . MET A 1 792 ? -7.399 -1.580 43.328 1.00 84.31 792 MET A N 1
ATOM 6193 C CA . MET A 1 792 ? -8.783 -1.326 43.745 1.00 84.31 792 MET A CA 1
ATOM 6194 C C . MET A 1 792 ? -9.306 -2.283 44.822 1.00 84.31 792 MET A C 1
ATOM 6196 O O . MET A 1 792 ? -10.053 -1.857 45.697 1.00 84.31 792 MET A O 1
ATOM 6200 N N . HIS A 1 793 ? -8.938 -3.564 44.751 1.00 85.12 793 HIS A N 1
ATOM 6201 C CA . HIS A 1 793 ? -9.491 -4.616 45.619 1.00 85.12 793 HIS A CA 1
ATOM 6202 C C . HIS A 1 793 ? -8.479 -5.157 46.642 1.00 85.12 793 HIS A C 1
ATOM 6204 O O . HIS A 1 793 ? -8.799 -6.052 47.421 1.00 85.12 793 HIS A O 1
ATOM 6210 N N . GLY A 1 794 ? -7.250 -4.630 46.645 1.00 80.50 794 GLY A N 1
ATOM 6211 C CA . GLY A 1 794 ? -6.130 -5.176 47.407 1.00 80.50 794 GLY A CA 1
ATOM 6212 C C . GLY A 1 794 ? -5.595 -6.494 46.828 1.00 80.50 794 GLY A C 1
ATOM 6213 O O . GLY A 1 794 ? -6.122 -7.062 45.867 1.00 80.50 794 GLY A O 1
ATOM 6214 N N . LYS A 1 795 ? -4.513 -7.018 47.421 1.00 67.31 795 LYS A N 1
ATOM 6215 C CA . LYS A 1 795 ? -4.133 -8.425 47.211 1.00 67.31 795 LYS A CA 1
ATOM 6216 C C . LYS A 1 795 ? -5.180 -9.267 47.930 1.00 67.31 795 LYS A C 1
ATOM 6218 O O . LYS A 1 795 ? -5.333 -9.077 49.131 1.00 67.31 795 LYS A O 1
ATOM 6223 N N . ALA A 1 796 ? -5.881 -10.136 47.198 1.00 55.19 796 ALA A N 1
ATOM 6224 C CA . ALA A 1 796 ? -6.968 -10.967 47.715 1.00 55.19 796 ALA A CA 1
ATOM 6225 C C . ALA A 1 796 ? -6.637 -11.503 49.120 1.00 55.19 796 ALA A C 1
ATOM 6227 O O . ALA A 1 796 ? -5.742 -12.339 49.272 1.00 55.19 796 ALA A O 1
ATOM 6228 N N . SER A 1 797 ? -7.303 -10.971 50.149 1.00 49.16 797 SER A N 1
ATOM 6229 C CA . SER A 1 797 ? -7.277 -11.586 51.471 1.00 49.16 797 SER A CA 1
ATOM 6230 C C . SER A 1 797 ? -8.155 -12.839 51.416 1.00 49.16 797 SER A C 1
ATOM 6232 O O . SER A 1 797 ? -9.055 -12.943 50.586 1.00 49.16 797 SER A O 1
ATOM 6234 N N . ALA A 1 798 ? -7.855 -13.828 52.253 1.00 48.72 798 ALA A N 1
ATOM 6235 C CA . ALA A 1 798 ? -8.415 -15.178 52.180 1.00 48.72 798 ALA A CA 1
ATOM 6236 C C . ALA A 1 798 ? -9.917 -15.303 52.536 1.00 48.72 798 ALA A C 1
ATOM 6238 O O . ALA A 1 798 ? -10.368 -16.407 52.830 1.00 48.72 798 ALA A O 1
ATOM 6239 N N . SER A 1 799 ? -10.686 -14.210 52.542 1.00 63.34 799 SER A N 1
ATOM 6240 C CA . SER A 1 799 ? -12.146 -14.273 52.660 1.00 63.34 799 SER A CA 1
ATOM 6241 C C . SER A 1 799 ? -12.743 -14.865 51.383 1.00 63.34 799 SER A C 1
ATOM 6243 O O . SER A 1 799 ? -12.326 -14.487 50.285 1.00 63.34 799 SER A O 1
ATOM 6245 N N . ASP A 1 800 ? -13.707 -15.776 51.524 1.00 73.06 800 ASP A N 1
ATOM 6246 C CA . ASP A 1 800 ? -14.380 -16.425 50.400 1.00 73.06 800 ASP A CA 1
ATOM 6247 C C . ASP A 1 800 ? -14.962 -15.358 49.442 1.00 73.06 800 ASP A C 1
ATOM 6249 O O . ASP A 1 800 ? -15.817 -14.565 49.849 1.00 73.06 800 ASP A O 1
ATOM 6253 N N . PRO A 1 801 ? -14.519 -15.302 48.167 1.00 71.44 801 PRO A N 1
ATOM 6254 C CA . PRO A 1 801 ? -15.046 -14.371 47.169 1.00 71.44 801 PRO A CA 1
ATOM 6255 C C . PRO A 1 801 ? -16.567 -14.444 47.013 1.00 71.44 801 PRO A C 1
ATOM 6257 O O . PRO A 1 801 ? -17.173 -13.501 46.504 1.00 71.44 801 PRO A O 1
ATOM 6260 N N . SER A 1 802 ? -17.178 -15.558 47.429 1.00 75.75 802 SER A N 1
ATOM 6261 C CA . SER A 1 802 ? -18.618 -15.769 47.384 1.00 75.75 802 SER A CA 1
ATOM 6262 C C . SER A 1 802 ? -19.407 -14.874 48.351 1.00 75.75 802 SER A C 1
ATOM 6264 O O . SER A 1 802 ? -20.595 -14.669 48.110 1.00 75.75 802 SER A O 1
ATOM 6266 N N . GLU A 1 803 ? -18.793 -14.293 49.386 1.00 81.12 803 GLU A N 1
ATOM 6267 C CA . GLU A 1 803 ? -19.484 -13.439 50.370 1.00 81.12 803 GLU A CA 1
ATOM 6268 C C . GLU A 1 803 ? -19.455 -11.944 50.011 1.00 81.12 803 GLU A C 1
ATOM 6270 O O . GLU A 1 803 ? -20.274 -11.158 50.488 1.00 81.12 803 GLU A O 1
ATOM 6275 N N . LEU A 1 804 ? -18.542 -11.534 49.129 1.00 87.88 804 LEU A N 1
ATOM 6276 C CA . LEU A 1 804 ? -18.384 -10.137 48.736 1.00 87.88 804 LEU A CA 1
ATOM 6277 C C . LEU A 1 804 ? -19.459 -9.721 47.716 1.00 87.88 804 LEU A C 1
ATOM 6279 O O . LEU A 1 804 ? -19.652 -10.352 46.677 1.00 87.88 804 LEU A O 1
ATOM 6283 N N . LEU A 1 805 ? -20.149 -8.610 47.990 1.00 93.75 805 LEU A N 1
ATOM 6284 C CA . LEU A 1 805 ? -21.205 -8.074 47.114 1.00 93.75 805 LEU A CA 1
ATOM 6285 C C . LEU A 1 805 ? -20.663 -7.209 45.967 1.00 93.75 805 LEU A C 1
ATOM 6287 O O . LEU A 1 805 ? -21.337 -7.045 44.949 1.00 93.75 805 LEU A O 1
ATOM 6291 N N . VAL A 1 806 ? -19.441 -6.692 46.119 1.00 94.38 806 VAL A N 1
ATOM 6292 C CA . VAL A 1 806 ? -18.676 -5.976 45.093 1.00 94.38 806 VAL A CA 1
ATOM 6293 C C . VAL A 1 806 ? -17.320 -6.662 44.982 1.00 94.38 806 VAL A C 1
ATOM 6295 O O . VAL A 1 806 ? -16.567 -6.712 45.950 1.00 94.38 806 VAL A O 1
ATOM 6298 N N . THR A 1 807 ? -17.025 -7.231 43.818 1.00 93.50 807 THR A N 1
ATOM 6299 C CA . THR A 1 807 ? -15.870 -8.112 43.607 1.00 93.50 807 THR A CA 1
ATOM 6300 C C . THR A 1 807 ? -15.018 -7.671 42.428 1.00 93.50 807 THR A C 1
ATOM 6302 O O . THR A 1 807 ? -15.423 -6.877 41.574 1.00 93.50 807 THR A O 1
ATOM 6305 N N . ARG A 1 808 ? -13.802 -8.212 42.365 1.00 92.38 808 ARG A N 1
ATOM 6306 C CA . ARG A 1 808 ? -12.923 -8.080 41.207 1.00 92.38 808 ARG A CA 1
ATOM 6307 C C . ARG A 1 808 ? -13.525 -8.785 39.991 1.00 92.38 808 ARG A C 1
ATOM 6309 O O . ARG A 1 808 ? -13.870 -9.962 40.055 1.00 92.38 808 ARG A O 1
ATOM 6316 N N . VAL A 1 809 ? -13.507 -8.112 38.842 1.00 93.31 809 VAL A N 1
ATOM 6317 C CA . VAL A 1 809 ? -13.901 -8.726 37.566 1.00 93.31 809 VAL A CA 1
ATOM 6318 C C . VAL A 1 809 ? -12.808 -9.700 37.111 1.00 93.31 809 VAL A C 1
ATOM 6320 O O . VAL A 1 809 ? -11.712 -9.297 36.712 1.00 93.31 809 VAL A O 1
ATOM 6323 N N . THR A 1 810 ? -13.090 -11.000 37.179 1.00 89.31 810 THR A N 1
ATOM 6324 C CA . THR A 1 810 ? -12.163 -12.051 36.714 1.00 89.31 810 THR A CA 1
ATOM 6325 C C . THR A 1 810 ? -12.406 -12.413 35.249 1.00 89.31 810 THR A C 1
ATOM 6327 O O . THR A 1 810 ? -11.460 -12.656 34.495 1.00 89.31 810 THR A O 1
ATOM 6330 N N . HIS A 1 811 ? -13.669 -12.378 34.828 1.00 93.00 811 HIS A N 1
ATOM 6331 C CA . HIS A 1 811 ? -14.131 -12.730 33.492 1.00 93.00 811 HIS A CA 1
ATOM 6332 C C . HIS A 1 811 ? -15.160 -11.709 33.008 1.00 93.00 811 HIS A C 1
ATOM 6334 O O . HIS A 1 811 ? -15.893 -11.148 33.813 1.00 93.00 811 HIS A O 1
ATOM 6340 N N . PHE A 1 812 ? -15.253 -11.501 31.698 1.00 94.38 812 PHE A N 1
ATOM 6341 C CA . PHE A 1 812 ? -16.384 -10.813 31.081 1.00 94.38 812 PHE A CA 1
ATOM 6342 C C . PHE A 1 812 ? -17.308 -11.840 30.449 1.00 94.38 812 PHE A C 1
ATOM 6344 O O . PHE A 1 812 ? -16.949 -12.505 29.467 1.00 94.38 812 PHE A O 1
ATOM 6351 N N . LYS A 1 813 ? -18.496 -11.961 31.033 1.00 92.56 813 LYS A N 1
ATOM 6352 C CA . LYS A 1 813 ? -19.566 -12.839 30.570 1.00 92.56 813 LYS A CA 1
ATOM 6353 C C . LYS A 1 813 ? -20.222 -12.256 29.312 1.00 92.56 813 LYS A C 1
ATOM 6355 O O . LYS A 1 813 ? -20.149 -11.052 29.055 1.00 92.56 813 LYS A O 1
ATOM 6360 N N . SER A 1 814 ? -20.797 -13.123 28.481 1.00 83.06 814 SER A N 1
ATOM 6361 C CA . SER A 1 814 ? -21.576 -12.714 27.302 1.00 83.06 814 SER A CA 1
ATOM 6362 C C . SER A 1 814 ? -23.058 -12.566 27.674 1.00 83.06 814 SER A C 1
ATOM 6364 O O . SER A 1 814 ? -23.442 -12.929 28.781 1.00 83.06 814 SER A O 1
ATOM 6366 N N . HIS A 1 815 ? -23.912 -12.107 26.751 1.00 79.19 815 HIS A N 1
ATOM 6367 C CA . HIS A 1 815 ? -25.367 -12.080 26.953 1.00 79.19 815 HIS A CA 1
ATOM 6368 C C . HIS A 1 815 ? -25.976 -13.403 27.454 1.00 79.19 815 HIS A C 1
ATOM 6370 O O . HIS A 1 815 ? -27.051 -13.359 28.046 1.00 79.19 815 HIS A O 1
ATOM 6376 N N . SER A 1 816 ? -25.347 -14.566 27.248 1.00 77.75 816 SER A N 1
ATOM 6377 C CA . SER A 1 816 ? -25.861 -15.851 27.746 1.00 77.75 816 SER A CA 1
ATOM 6378 C C . SER A 1 816 ? -25.851 -15.959 29.274 1.00 77.75 816 SER A C 1
ATOM 6380 O O . SER A 1 816 ? -26.662 -16.686 29.834 1.00 77.75 816 SER A O 1
ATOM 6382 N N . GLU A 1 817 ? -24.991 -15.202 29.957 1.00 86.12 817 GLU A N 1
ATOM 6383 C CA . GLU A 1 817 ? -24.878 -15.192 31.414 1.00 86.12 817 GLU A CA 1
ATOM 6384 C C . GLU A 1 817 ? -25.073 -13.774 31.951 1.00 86.12 817 GLU A C 1
ATOM 6386 O O . GLU A 1 817 ? -24.591 -12.791 31.393 1.00 86.12 817 GLU A O 1
ATOM 6391 N N . SER A 1 818 ? -25.808 -13.632 33.049 1.00 88.06 818 SER A N 1
ATOM 6392 C CA . SER A 1 818 ? -25.995 -12.318 33.656 1.00 88.06 818 SER A CA 1
ATOM 6393 C C . SER A 1 818 ? -24.765 -11.920 34.471 1.00 88.06 818 SER A C 1
ATOM 6395 O O . SER A 1 818 ? -24.321 -12.655 35.352 1.00 88.06 818 SER A O 1
ATOM 6397 N N . GLN A 1 819 ? -24.236 -10.734 34.186 1.00 95.75 819 GLN A N 1
ATOM 6398 C CA . GLN A 1 819 ? -23.163 -10.090 34.935 1.00 95.75 819 GLN A CA 1
ATOM 6399 C C . GLN A 1 819 ? -23.515 -8.623 35.102 1.00 95.75 819 GLN A C 1
ATOM 6401 O O . GLN A 1 819 ? -24.064 -8.020 34.185 1.00 95.75 819 GLN A O 1
ATOM 6406 N N . LEU A 1 820 ? -23.198 -8.050 36.252 1.00 97.38 820 LEU A N 1
ATOM 6407 C CA . LEU A 1 820 ? -23.467 -6.653 36.534 1.00 97.38 820 LEU A CA 1
ATOM 6408 C C . LEU A 1 820 ? -22.144 -5.961 36.835 1.00 97.38 820 LEU A C 1
ATOM 6410 O O . LEU A 1 820 ? -21.397 -6.405 37.703 1.00 97.38 820 LEU A O 1
ATOM 6414 N N . LEU A 1 821 ? -21.832 -4.911 36.084 1.00 97.56 821 LEU A N 1
ATOM 6415 C CA . LEU A 1 821 ? -20.522 -4.272 36.113 1.00 97.56 821 LEU A CA 1
ATOM 6416 C C . LEU A 1 821 ? -20.649 -2.804 36.512 1.00 97.56 821 LEU A C 1
ATOM 6418 O O . LEU A 1 821 ? -21.502 -2.086 35.987 1.00 97.56 821 LEU A O 1
ATOM 6422 N N . LEU A 1 822 ? -19.752 -2.356 37.388 1.00 97.75 822 LEU A N 1
ATOM 6423 C CA . LEU A 1 822 ? -19.469 -0.940 37.599 1.00 97.75 822 LEU A CA 1
ATOM 6424 C C . LEU A 1 822 ? -18.405 -0.499 36.608 1.00 97.75 822 LEU A C 1
ATOM 6426 O O . LEU A 1 822 ? -17.362 -1.145 36.489 1.00 97.75 822 LEU A O 1
ATOM 6430 N N . PHE A 1 823 ? -18.638 0.613 35.925 1.00 97.06 823 PHE A N 1
ATOM 6431 C CA . PHE A 1 823 ? -17.660 1.193 35.016 1.00 97.06 823 PHE A CA 1
ATOM 6432 C C . PHE A 1 823 ? -17.572 2.707 35.175 1.00 97.06 823 PHE A C 1
ATOM 6434 O O . PHE A 1 823 ? -1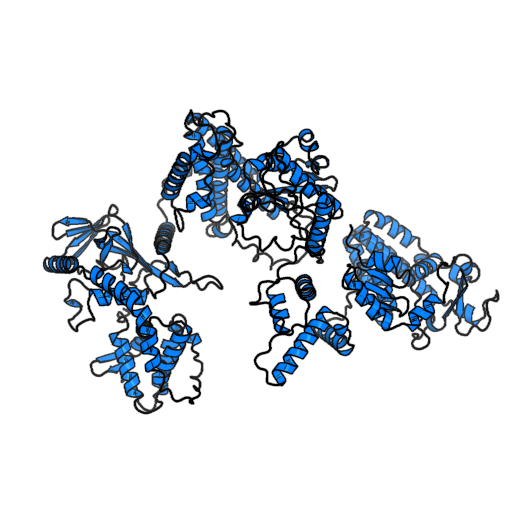8.508 3.352 35.648 1.00 97.06 823 PHE A O 1
ATOM 6441 N N . LEU A 1 824 ? -16.429 3.255 34.774 1.00 95.69 824 LEU A N 1
ATOM 6442 C CA . LEU A 1 824 ? -16.169 4.687 34.749 1.00 95.69 824 LEU A CA 1
ATOM 6443 C C . LEU A 1 824 ? -16.572 5.259 33.383 1.00 95.69 824 LEU A C 1
ATOM 6445 O O . LEU A 1 824 ? -16.038 4.842 32.349 1.00 95.69 824 LEU A O 1
ATOM 6449 N N . ARG A 1 825 ? -17.516 6.201 33.378 1.00 94.50 825 ARG A N 1
ATOM 6450 C CA . ARG A 1 825 ? -17.903 6.973 32.194 1.00 94.50 825 ARG A CA 1
ATOM 6451 C C . ARG A 1 825 ? -16.795 7.947 31.780 1.00 94.50 825 ARG A C 1
ATOM 6453 O O . ARG A 1 825 ? -15.842 8.195 32.515 1.00 94.50 825 ARG A O 1
ATOM 6460 N N . ALA A 1 826 ? -16.942 8.521 30.586 1.00 87.31 826 ALA A N 1
ATOM 6461 C CA . ALA A 1 826 ? -16.018 9.530 30.064 1.00 87.31 826 ALA A CA 1
ATOM 6462 C C . ALA A 1 826 ? -16.005 10.833 30.889 1.00 87.31 826 ALA A C 1
ATOM 6464 O O . ALA A 1 826 ? -15.006 11.540 30.875 1.00 87.31 826 ALA A O 1
ATOM 6465 N N . ASP A 1 827 ? -17.087 11.129 31.612 1.00 92.69 827 ASP A N 1
ATOM 6466 C CA . ASP A 1 827 ? -17.213 12.261 32.542 1.00 92.69 827 ASP A CA 1
ATOM 6467 C C . ASP A 1 827 ? -16.732 11.924 33.970 1.00 92.69 827 ASP A C 1
ATOM 6469 O O . ASP A 1 827 ? -17.028 12.651 34.914 1.00 92.69 827 ASP A O 1
ATOM 6473 N N . GLU A 1 828 ? -16.021 10.803 34.135 1.00 91.62 828 GLU A N 1
ATOM 6474 C CA . GLU A 1 828 ? -15.535 10.264 35.412 1.00 91.62 828 GLU A CA 1
ATOM 6475 C C . GLU A 1 828 ? -16.618 9.858 36.425 1.00 91.62 828 GLU A C 1
ATOM 6477 O O . GLU A 1 828 ? -16.302 9.530 37.575 1.00 91.62 828 GLU A O 1
ATOM 6482 N N . THR A 1 829 ? -17.890 9.812 36.026 1.00 95.06 829 THR A N 1
ATOM 6483 C CA . THR A 1 829 ? -18.950 9.271 36.883 1.00 95.06 829 THR A CA 1
ATOM 6484 C C . THR A 1 829 ? -18.977 7.742 36.822 1.00 95.06 829 THR A C 1
ATOM 6486 O O . THR A 1 829 ? -18.659 7.126 35.802 1.00 95.06 829 THR A O 1
ATOM 6489 N N . VAL A 1 830 ? -19.330 7.097 37.937 1.00 96.56 830 VAL A N 1
ATOM 6490 C CA . VAL A 1 830 ? -19.500 5.638 37.981 1.00 96.56 830 VAL A CA 1
ATOM 6491 C C . VAL A 1 830 ? -20.923 5.294 37.580 1.00 96.56 830 VAL A C 1
ATOM 6493 O O . VAL A 1 830 ? -21.876 5.915 38.045 1.00 96.56 830 VAL A O 1
ATOM 6496 N N . SER A 1 831 ? -21.081 4.289 36.729 1.00 97.69 831 SER A N 1
ATOM 6497 C CA . SER A 1 831 ? -22.394 3.775 36.355 1.00 97.69 831 SER A CA 1
ATOM 6498 C C . SER A 1 831 ? -22.451 2.259 36.348 1.00 97.69 831 SER A C 1
ATOM 6500 O O . SER A 1 831 ? -21.432 1.566 36.305 1.00 97.69 831 SER A O 1
ATOM 6502 N N . LEU A 1 832 ? -23.681 1.758 36.424 1.00 98.12 832 LEU A N 1
ATOM 6503 C CA . LEU A 1 832 ? -24.010 0.343 36.458 1.00 98.12 832 LEU A CA 1
ATOM 6504 C C . LEU A 1 832 ? -24.404 -0.120 35.052 1.00 98.12 832 LEU A C 1
ATOM 6506 O O . LEU A 1 832 ? -25.171 0.553 34.363 1.00 98.12 832 LEU A O 1
ATOM 6510 N N . CYS A 1 833 ? -23.901 -1.266 34.606 1.00 97.75 833 CYS A N 1
ATOM 6511 C CA . CYS A 1 833 ? -24.193 -1.774 33.267 1.00 97.75 833 CYS A CA 1
ATOM 6512 C C . CYS A 1 833 ? -24.284 -3.302 33.206 1.00 97.75 833 CYS A C 1
ATOM 6514 O O . CYS A 1 833 ? -23.776 -4.011 34.077 1.00 97.75 833 CYS A O 1
ATOM 6516 N N . LEU A 1 834 ? -24.925 -3.803 32.146 1.00 96.75 834 LEU A N 1
ATOM 6517 C CA . LEU A 1 834 ? -24.946 -5.219 31.777 1.00 96.75 834 LEU A CA 1
ATOM 6518 C C . LEU A 1 834 ? -24.079 -5.433 30.527 1.00 96.75 834 LEU A C 1
ATOM 6520 O O . LEU A 1 834 ? -24.303 -4.748 29.523 1.00 96.75 834 LEU A O 1
ATOM 6524 N N . PRO A 1 835 ? -23.130 -6.383 30.523 1.00 95.44 835 PRO A N 1
ATOM 6525 C CA . PRO A 1 835 ? -22.405 -6.739 29.320 1.00 95.44 835 PRO A CA 1
ATOM 6526 C C . PRO A 1 835 ? -23.329 -7.474 28.348 1.00 95.44 835 PRO A C 1
ATOM 6528 O O . PRO A 1 835 ? -23.953 -8.482 28.668 1.00 95.44 835 PRO A O 1
ATOM 6531 N N . LEU A 1 836 ? -23.399 -6.952 27.129 1.00 93.12 836 LEU A N 1
ATOM 6532 C CA . LEU A 1 836 ? -24.090 -7.569 26.004 1.00 93.12 836 LEU A CA 1
ATOM 6533 C C . LEU A 1 836 ? -23.148 -8.520 25.262 1.00 93.12 836 LEU A C 1
ATOM 6535 O O . LEU A 1 836 ? -23.525 -9.618 24.853 1.00 93.12 836 LEU A O 1
ATOM 6539 N N . THR A 1 837 ? -21.903 -8.098 25.032 1.00 92.25 837 THR A N 1
ATOM 6540 C CA . THR A 1 837 ? -20.962 -8.852 24.194 1.00 92.25 837 THR A CA 1
ATOM 6541 C C . THR A 1 837 ? -19.520 -8.557 24.583 1.00 92.25 837 THR A C 1
ATOM 6543 O O . THR A 1 837 ? -19.121 -7.396 24.652 1.00 92.25 837 THR A O 1
ATOM 6546 N N . SER A 1 838 ? -18.716 -9.600 24.791 1.00 92.94 838 SER A N 1
ATOM 6547 C CA . SER A 1 838 ? -17.274 -9.488 25.022 1.00 92.94 838 SER A CA 1
ATOM 6548 C C . SER A 1 838 ? -16.500 -9.816 23.743 1.00 92.94 838 SER A C 1
ATOM 6550 O O . SER A 1 838 ? -16.842 -10.741 23.000 1.00 92.94 838 SER A O 1
ATOM 6552 N N . PHE A 1 839 ? -15.448 -9.048 23.455 1.00 88.50 839 PHE A N 1
ATOM 6553 C CA . PHE A 1 839 ? -14.646 -9.235 22.247 1.00 88.50 839 PHE A CA 1
ATOM 6554 C C . PHE A 1 839 ? -13.209 -9.626 22.583 1.00 88.50 839 PHE A C 1
ATOM 6556 O O . PHE A 1 839 ? -12.519 -8.928 23.330 1.00 88.50 839 PHE A O 1
ATOM 6563 N N . ARG A 1 840 ? -12.717 -10.708 21.970 1.00 85.00 840 ARG A N 1
ATOM 6564 C CA . ARG A 1 840 ? -11.334 -11.174 22.152 1.00 85.00 840 ARG A CA 1
ATOM 6565 C C . ARG A 1 840 ? -10.343 -10.273 21.406 1.00 85.00 840 ARG A C 1
ATOM 6567 O O . ARG A 1 840 ? -10.610 -9.825 20.288 1.00 85.00 840 ARG A O 1
ATOM 6574 N N . GLY A 1 841 ? -9.168 -10.030 21.981 1.00 76.19 841 GLY A N 1
ATOM 6575 C CA . GLY A 1 841 ? -8.054 -9.401 21.262 1.00 76.19 841 GLY A CA 1
ATOM 6576 C C . GLY A 1 841 ? -7.302 -10.408 20.382 1.00 76.19 841 GLY A C 1
ATOM 6577 O O . GLY A 1 841 ? -6.834 -11.421 20.892 1.00 76.19 841 GLY A O 1
ATOM 6578 N N . ALA A 1 842 ? -7.141 -10.145 19.078 1.00 52.56 842 ALA A N 1
ATOM 6579 C CA . ALA A 1 842 ? -6.264 -10.934 18.202 1.00 52.56 842 ALA A CA 1
ATOM 6580 C C . ALA A 1 842 ? -5.018 -10.132 17.800 1.00 52.56 842 ALA A C 1
ATOM 6582 O O . ALA A 1 842 ? -5.121 -9.030 17.256 1.00 52.56 842 ALA A O 1
ATOM 6583 N N . VAL A 1 843 ? -3.825 -10.676 18.062 1.00 49.66 843 VAL A N 1
ATOM 6584 C CA . VAL A 1 843 ? -2.546 -10.065 17.661 1.00 49.66 843 VAL A CA 1
ATOM 6585 C C . VAL A 1 843 ? -2.291 -10.382 16.187 1.00 49.66 843 VAL A C 1
ATOM 6587 O O . VAL A 1 843 ? -1.968 -11.519 15.853 1.00 49.66 843 VAL A O 1
ATOM 6590 N N . LEU A 1 844 ? -2.375 -9.391 15.293 1.00 44.16 844 LEU A N 1
ATOM 6591 C CA . LEU A 1 844 ? -1.909 -9.566 13.914 1.00 44.16 844 LEU A CA 1
ATOM 6592 C C . LEU A 1 844 ? -0.405 -9.289 13.833 1.00 44.16 844 LEU A C 1
ATOM 6594 O O . LEU A 1 844 ? 0.064 -8.160 14.011 1.00 44.16 844 LEU A O 1
ATOM 6598 N N . ALA A 1 845 ? 0.365 -10.335 13.539 1.00 41.09 845 ALA A N 1
ATOM 6599 C CA . ALA A 1 845 ? 1.784 -10.232 13.229 1.00 41.09 845 ALA A CA 1
ATOM 6600 C C . ALA A 1 845 ? 1.975 -9.754 11.777 1.00 41.09 845 ALA A C 1
ATOM 6602 O O . ALA A 1 845 ? 2.102 -10.551 10.852 1.00 41.09 845 ALA A O 1
ATOM 6603 N N . GLY A 1 846 ? 1.993 -8.438 11.560 1.00 39.56 846 GLY A N 1
ATOM 6604 C CA . GLY A 1 846 ? 2.422 -7.859 10.285 1.00 39.56 846 GLY A CA 1
ATOM 6605 C C . GLY A 1 846 ? 3.949 -7.779 10.205 1.00 39.56 846 GLY A C 1
ATOM 6606 O O . GLY A 1 846 ? 4.580 -7.196 11.086 1.00 39.56 846 GLY A O 1
ATOM 6607 N N . LYS A 1 847 ? 4.564 -8.327 9.147 1.00 40.00 847 LYS A N 1
ATOM 6608 C CA . LYS A 1 847 ? 5.988 -8.099 8.844 1.00 40.00 847 LYS A CA 1
ATOM 6609 C C . LYS A 1 847 ? 6.200 -6.605 8.553 1.00 40.00 847 LYS A C 1
ATOM 6611 O O . LYS A 1 847 ? 5.850 -6.142 7.476 1.00 40.00 847 LYS A O 1
ATOM 6616 N N . GLY A 1 848 ? 6.764 -5.866 9.509 1.00 45.25 848 GLY A N 1
ATOM 6617 C CA . GLY A 1 848 ? 7.253 -4.495 9.297 1.00 45.25 848 GLY A CA 1
ATOM 6618 C C . GLY A 1 848 ? 6.353 -3.346 9.766 1.00 45.25 848 GLY A C 1
ATOM 6619 O O . GLY A 1 848 ? 6.738 -2.201 9.576 1.00 45.25 848 GLY A O 1
ATOM 6620 N N . ASN A 1 849 ? 5.216 -3.611 10.417 1.00 37.91 849 ASN A N 1
ATOM 6621 C CA . ASN A 1 849 ? 4.400 -2.580 11.078 1.00 37.91 849 ASN A CA 1
ATOM 6622 C C . ASN A 1 849 ? 4.333 -2.856 12.594 1.00 37.91 849 ASN A C 1
ATOM 6624 O O . ASN A 1 849 ? 4.349 -4.030 12.981 1.00 37.91 849 ASN A O 1
ATOM 6628 N N . PRO A 1 850 ? 4.251 -1.833 13.474 1.00 40.66 850 PRO A N 1
ATOM 6629 C CA . PRO A 1 850 ? 4.002 -2.063 14.895 1.00 40.66 850 PRO A CA 1
ATOM 6630 C C . PRO A 1 850 ? 2.735 -2.913 15.046 1.00 40.66 850 PRO A C 1
ATOM 6632 O O . PRO A 1 850 ? 1.734 -2.669 14.369 1.00 40.66 850 PRO A O 1
ATOM 6635 N N . ARG A 1 851 ? 2.820 -3.963 15.875 1.00 46.53 851 ARG A N 1
ATOM 6636 C CA . ARG A 1 851 ? 1.764 -4.973 16.055 1.00 46.53 851 ARG A CA 1
ATOM 6637 C C . ARG A 1 851 ? 0.409 -4.295 16.243 1.00 46.53 851 ARG A C 1
ATOM 6639 O O . ARG A 1 851 ? 0.229 -3.549 17.201 1.00 46.53 851 ARG A O 1
ATOM 6646 N N . ARG A 1 852 ? -0.541 -4.576 15.348 1.00 49.47 852 ARG A N 1
ATOM 6647 C CA . ARG A 1 852 ? -1.929 -4.123 15.485 1.00 49.47 852 ARG A CA 1
ATOM 6648 C C . ARG A 1 852 ? -2.744 -5.261 16.092 1.00 49.47 852 ARG A C 1
ATOM 6650 O O . ARG A 1 852 ? -2.813 -6.351 15.531 1.00 49.47 852 ARG A O 1
ATOM 6657 N N . LEU A 1 853 ? -3.335 -5.016 17.257 1.00 46.88 853 LEU A N 1
ATOM 6658 C CA . LEU A 1 853 ? -4.346 -5.892 17.845 1.00 46.88 853 LEU A CA 1
ATOM 6659 C C . LEU A 1 853 ? -5.689 -5.564 17.184 1.00 46.88 853 LEU A C 1
ATOM 6661 O O . LEU A 1 853 ? -6.224 -4.477 17.405 1.00 46.88 853 LEU A O 1
ATOM 6665 N N . GLN A 1 854 ? -6.233 -6.464 16.368 1.00 58.69 854 GLN A N 1
ATOM 6666 C CA . GLN A 1 854 ? -7.575 -6.304 15.804 1.00 58.69 854 GLN A CA 1
ATOM 6667 C C . GLN A 1 854 ? -8.589 -6.968 16.743 1.00 58.69 854 GLN A C 1
ATOM 6669 O O . GLN A 1 854 ? -8.313 -8.017 17.324 1.00 58.69 854 GLN A O 1
ATOM 6674 N N . VAL A 1 855 ? -9.750 -6.339 16.928 1.00 61.62 855 VAL A N 1
ATOM 6675 C CA . VAL A 1 855 ? -10.868 -6.952 17.658 1.00 61.62 855 VAL A CA 1
ATOM 6676 C C . VAL A 1 855 ? -11.339 -8.176 16.867 1.00 61.62 855 VAL A C 1
ATOM 6678 O O . VAL A 1 855 ? -11.645 -8.055 15.674 1.00 61.62 855 VAL A O 1
ATOM 6681 N N . ALA A 1 856 ? -11.323 -9.345 17.508 1.00 68.56 856 ALA A N 1
ATOM 6682 C CA . ALA A 1 856 ? -11.762 -10.612 16.932 1.00 68.56 856 ALA A CA 1
ATOM 6683 C C . ALA A 1 856 ? -13.280 -10.816 17.094 1.00 68.56 856 ALA A C 1
ATOM 6685 O O . ALA A 1 856 ? -13.989 -9.923 17.555 1.00 68.56 856 ALA A O 1
ATOM 6686 N N . ARG A 1 857 ? -13.766 -12.001 16.688 1.00 74.19 857 ARG A N 1
ATOM 6687 C CA . ARG A 1 857 ? -15.174 -12.421 16.800 1.00 74.19 857 ARG A CA 1
ATOM 6688 C C . ARG A 1 857 ? -15.719 -12.209 18.227 1.00 74.19 857 ARG A C 1
ATOM 6690 O O . ARG A 1 857 ? -14.964 -12.437 19.179 1.00 74.19 857 ARG A O 1
ATOM 6697 N N . PRO A 1 858 ? -16.992 -11.794 18.376 1.00 84.38 858 PRO A N 1
ATOM 6698 C CA . PRO A 1 858 ? -17.654 -11.767 19.676 1.00 84.38 858 PRO A CA 1
ATOM 6699 C C . PRO A 1 858 ? -17.601 -13.159 20.311 1.00 84.38 858 PRO A C 1
ATOM 6701 O O . PRO A 1 858 ? -17.744 -14.166 19.612 1.00 84.38 858 PRO A O 1
ATOM 6704 N N . SER A 1 859 ? -17.352 -13.218 21.616 1.00 83.88 859 SER A N 1
ATOM 6705 C CA . SER A 1 859 ? -17.355 -14.476 22.355 1.00 83.88 859 SER A CA 1
ATOM 6706 C C . SER A 1 859 ? -18.739 -14.741 22.920 1.00 83.88 859 SER A C 1
ATOM 6708 O O . SER A 1 859 ? -19.299 -13.903 23.624 1.00 83.88 859 SER A O 1
ATOM 6710 N N . ALA A 1 860 ? -19.277 -15.919 22.616 1.00 80.38 860 ALA A N 1
ATOM 6711 C CA . ALA A 1 860 ? -20.476 -16.426 23.275 1.00 80.38 860 ALA A CA 1
ATOM 6712 C C . ALA A 1 860 ? -20.164 -16.962 24.685 1.00 80.38 860 ALA A C 1
ATOM 6714 O O . ALA A 1 860 ? -21.033 -16.941 25.547 1.00 80.38 860 ALA A O 1
ATOM 6715 N N . ALA A 1 861 ? -18.922 -17.390 24.938 1.00 85.25 861 ALA A N 1
ATOM 6716 C CA . ALA A 1 861 ? -18.476 -17.871 26.244 1.00 85.25 861 ALA A CA 1
ATOM 6717 C C . ALA A 1 861 ? -17.869 -16.736 27.093 1.00 85.25 861 ALA A C 1
ATOM 6719 O O . ALA A 1 861 ? -17.293 -15.798 26.516 1.00 85.25 861 ALA A O 1
ATOM 6720 N N . PRO A 1 862 ? -17.928 -16.828 28.436 1.00 88.88 862 PRO A N 1
ATOM 6721 C CA . PRO A 1 862 ? -17.164 -15.958 29.323 1.00 88.88 862 PRO A CA 1
ATOM 6722 C C . PRO A 1 862 ? -15.681 -15.955 28.950 1.00 88.88 862 PRO A C 1
ATOM 6724 O O . PRO A 1 862 ? -15.082 -16.999 28.691 1.00 88.88 862 PRO A O 1
ATOM 6727 N N . LEU A 1 863 ? -15.076 -14.770 28.903 1.00 88.81 863 LEU A N 1
ATOM 6728 C CA . LEU A 1 863 ? -13.657 -14.617 28.596 1.00 88.81 863 LEU A CA 1
ATOM 6729 C C . LEU A 1 863 ? -12.904 -14.086 29.816 1.00 88.81 863 LEU A C 1
ATOM 6731 O O . LEU A 1 863 ? -13.359 -13.101 30.400 1.00 88.81 863 LEU A O 1
ATOM 6735 N N . PRO A 1 864 ? -11.731 -14.648 30.165 1.00 87.88 864 PRO A N 1
ATOM 6736 C CA . PRO A 1 864 ? -10.845 -14.054 31.159 1.00 87.88 864 PRO A CA 1
ATOM 6737 C C . PRO A 1 864 ? -10.565 -12.595 30.812 1.00 87.88 864 PRO A C 1
ATOM 6739 O O . PRO A 1 864 ? -10.293 -12.279 29.649 1.00 87.88 864 PRO A O 1
ATOM 6742 N N . ALA A 1 865 ? -10.597 -11.710 31.808 1.00 86.06 865 ALA A N 1
ATOM 6743 C CA . ALA A 1 865 ? -10.477 -10.269 31.586 1.00 86.06 865 ALA A CA 1
ATOM 6744 C C . ALA A 1 865 ? -9.219 -9.879 30.785 1.00 86.06 865 ALA A C 1
ATOM 6746 O O . ALA A 1 865 ? -9.258 -8.968 29.964 1.00 86.06 865 ALA A O 1
ATOM 6747 N N . GLY A 1 866 ? -8.133 -10.645 30.933 1.00 81.00 866 GLY A N 1
ATOM 6748 C CA . GLY A 1 866 ? -6.894 -10.466 30.17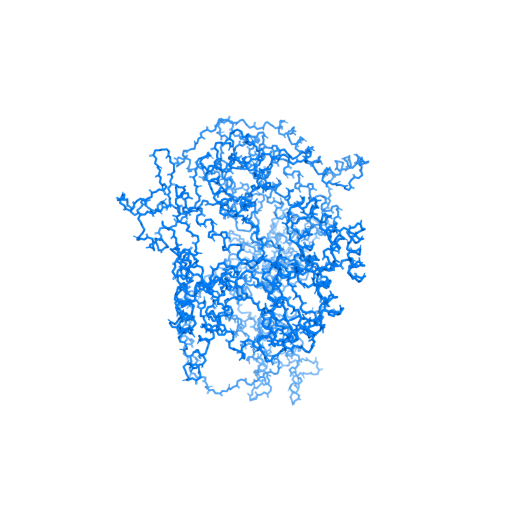9 1.00 81.00 866 GLY A CA 1
ATOM 6749 C C . GLY A 1 866 ? -6.970 -10.730 28.669 1.00 81.00 866 GLY A C 1
ATOM 6750 O O . GLY A 1 866 ? -6.142 -10.225 27.911 1.00 81.00 866 GLY A O 1
ATOM 6751 N N . LEU A 1 867 ? -7.955 -11.506 28.211 1.00 82.69 867 LEU A N 1
ATOM 6752 C CA . LEU A 1 867 ? -8.154 -11.843 26.796 1.00 82.69 867 LEU A CA 1
ATOM 6753 C C . LEU A 1 867 ? -9.164 -10.926 26.098 1.00 82.69 867 LEU A C 1
ATOM 6755 O O . LEU A 1 867 ? -9.298 -10.976 24.867 1.00 82.69 867 LEU A O 1
ATOM 6759 N N . VAL A 1 868 ? -9.877 -10.106 26.867 1.00 88.12 868 VAL A N 1
ATOM 6760 C CA . VAL A 1 868 ? -10.930 -9.225 26.374 1.00 88.12 868 VAL A CA 1
ATOM 6761 C C . VAL A 1 868 ? -10.323 -7.882 25.995 1.00 88.12 868 VAL A C 1
ATOM 6763 O O . VAL A 1 868 ? -9.588 -7.271 26.761 1.00 88.12 868 VAL A O 1
ATOM 6766 N N . LYS A 1 869 ? -10.588 -7.432 24.767 1.00 85.06 869 LYS A N 1
ATOM 6767 C CA . LYS A 1 869 ? -10.113 -6.132 24.274 1.00 85.06 869 LYS A CA 1
ATOM 6768 C C . LYS A 1 869 ? -11.130 -5.027 24.537 1.00 85.06 869 LYS A C 1
ATOM 6770 O O . LYS A 1 869 ? -10.738 -3.903 24.821 1.00 85.06 869 LYS A O 1
ATOM 6775 N N . ALA A 1 870 ? -12.407 -5.349 24.371 1.00 90.31 870 ALA A N 1
ATOM 6776 C CA . ALA A 1 870 ? -13.519 -4.432 24.550 1.00 90.31 870 ALA A CA 1
ATOM 6777 C C . ALA A 1 870 ? -14.760 -5.214 24.984 1.00 90.31 870 ALA A C 1
ATOM 6779 O O . ALA A 1 870 ? -14.896 -6.401 24.658 1.00 90.31 870 ALA A O 1
ATOM 6780 N N . VAL A 1 871 ? -15.665 -4.538 25.684 1.00 92.94 871 VAL A N 1
ATOM 6781 C CA . VAL A 1 871 ? -16.953 -5.086 26.112 1.00 92.94 871 VAL A CA 1
ATOM 6782 C C . VAL A 1 871 ? -18.046 -4.111 25.717 1.00 92.94 871 VAL A C 1
ATOM 6784 O O . VAL A 1 871 ? -17.993 -2.935 26.067 1.00 92.94 871 VAL A O 1
ATOM 6787 N N . ARG A 1 872 ? -19.044 -4.597 24.984 1.00 93.31 872 ARG A N 1
ATOM 6788 C CA . ARG A 1 872 ? -20.264 -3.844 24.717 1.00 93.31 872 ARG A CA 1
ATOM 6789 C C . ARG A 1 872 ? -21.185 -3.998 25.906 1.00 93.31 872 ARG A C 1
ATOM 6791 O O . ARG A 1 872 ? -21.520 -5.128 26.258 1.00 93.31 872 ARG A O 1
ATOM 6798 N N . VAL A 1 873 ? -21.614 -2.888 26.480 1.00 95.56 873 VAL A N 1
ATOM 6799 C CA . VAL A 1 873 ? -22.503 -2.871 27.639 1.00 95.56 873 VAL A CA 1
ATOM 6800 C C . VAL A 1 873 ? -23.734 -2.025 27.355 1.00 95.56 873 VAL A C 1
ATOM 6802 O O . VAL A 1 873 ? -23.662 -1.063 26.592 1.00 95.56 873 VAL A O 1
ATOM 6805 N N . VAL A 1 874 ? -24.853 -2.372 27.982 1.00 96.50 874 VAL A N 1
ATOM 6806 C CA . VAL A 1 874 ? -26.015 -1.490 28.102 1.00 96.50 874 VAL A CA 1
ATOM 6807 C C . VAL A 1 874 ? -26.024 -0.888 29.496 1.00 96.50 874 VAL A C 1
ATOM 6809 O O . VAL A 1 874 ? -25.893 -1.596 30.497 1.00 96.50 874 VAL A O 1
ATOM 6812 N N . GLU A 1 875 ? -26.141 0.428 29.554 1.00 97.69 875 GLU A N 1
ATOM 6813 C CA . GLU A 1 875 ? -26.219 1.158 30.804 1.00 97.69 875 GLU A CA 1
ATOM 6814 C C . GLU A 1 875 ? -27.584 0.969 31.462 1.00 97.69 875 GLU A C 1
ATOM 6816 O O . GLU A 1 875 ? -28.635 1.053 30.823 1.00 97.69 875 GLU A O 1
ATOM 6821 N N . LEU A 1 876 ? -27.569 0.704 32.760 1.00 97.69 876 LEU A N 1
ATOM 6822 C CA . LEU A 1 876 ? -28.772 0.536 33.547 1.00 97.69 876 LEU A CA 1
ATOM 6823 C C . LEU A 1 876 ? -29.245 1.882 34.089 1.00 97.69 876 LEU A C 1
ATOM 6825 O O . LEU A 1 876 ? -28.468 2.636 34.667 1.00 97.69 876 LEU A O 1
ATOM 6829 N N . VAL A 1 877 ? -30.541 2.149 33.951 1.00 96.81 877 VAL A N 1
ATOM 6830 C CA . VAL A 1 877 ? -31.194 3.325 34.536 1.00 96.81 877 VAL A CA 1
ATOM 6831 C C . VAL A 1 877 ? -31.916 2.895 35.806 1.00 96.81 877 VAL A C 1
ATOM 6833 O O . VAL A 1 877 ? -32.595 1.866 35.824 1.00 96.81 877 VAL A O 1
ATOM 6836 N N . GLU A 1 878 ? -31.747 3.661 36.880 1.00 97.38 878 GLU A N 1
ATOM 6837 C CA . GLU A 1 878 ? -32.458 3.431 38.135 1.00 97.38 878 GLU A CA 1
ATOM 6838 C C . GLU A 1 878 ? -33.958 3.685 37.932 1.00 97.38 878 GLU A C 1
ATOM 6840 O O . GLU A 1 878 ? -34.373 4.764 37.518 1.00 97.38 878 GLU A O 1
ATOM 6845 N N . SER A 1 879 ? -34.776 2.668 38.197 1.00 96.38 879 SER A N 1
ATOM 6846 C CA . SER A 1 879 ? -36.239 2.771 38.172 1.00 96.38 879 SER A CA 1
ATOM 6847 C C . SER A 1 879 ? -36.821 2.925 39.576 1.00 96.38 879 SER A C 1
ATOM 6849 O O . SER A 1 879 ? -37.920 3.455 39.721 1.00 96.38 879 SER A O 1
ATOM 6851 N N . SER A 1 880 ? -36.127 2.423 40.598 1.00 96.56 880 SER A N 1
ATOM 6852 C CA . SER A 1 880 ? -36.440 2.612 42.016 1.00 96.56 880 SER A CA 1
ATOM 6853 C C . SER A 1 880 ? -35.176 2.393 42.852 1.00 96.56 880 SER A C 1
ATOM 6855 O O . SER A 1 880 ? -34.200 1.846 42.341 1.00 96.56 880 SER A O 1
ATOM 6857 N N . LYS A 1 881 ? -35.229 2.704 44.156 1.00 96.31 881 LYS A N 1
ATOM 6858 C CA . LYS A 1 881 ? -34.087 2.585 45.088 1.00 96.31 881 LYS A CA 1
ATOM 6859 C C . LYS A 1 881 ? -33.365 1.235 45.064 1.00 96.31 881 LYS A C 1
ATOM 6861 O O . LYS A 1 881 ? -32.220 1.156 45.482 1.00 96.31 881 LYS A O 1
ATOM 6866 N N . THR A 1 882 ? -34.041 0.159 44.664 1.00 97.44 882 THR A N 1
ATOM 6867 C CA . THR A 1 882 ? -33.477 -1.199 44.614 1.00 97.44 882 THR A CA 1
ATOM 6868 C C . THR A 1 882 ? -33.588 -1.840 43.237 1.00 97.44 882 THR A C 1
ATOM 6870 O O . THR A 1 882 ? -33.249 -3.014 43.093 1.00 97.44 882 THR A O 1
ATOM 6873 N N . THR A 1 883 ? -34.069 -1.110 42.226 1.00 97.62 883 THR A N 1
ATOM 6874 C CA . THR A 1 883 ? -34.373 -1.668 40.906 1.00 97.62 883 THR A CA 1
ATOM 6875 C C . THR A 1 883 ? -33.784 -0.828 39.784 1.00 97.62 883 THR A C 1
ATOM 6877 O O . THR A 1 883 ? -34.086 0.353 39.636 1.00 97.62 883 THR A O 1
ATOM 6880 N N . TRP A 1 884 ? -33.036 -1.496 38.917 1.00 98.25 884 TRP A N 1
ATOM 6881 C CA . TRP A 1 884 ? -32.434 -0.959 37.707 1.00 98.25 884 TRP A CA 1
ATOM 6882 C C . TRP A 1 884 ? -33.019 -1.627 36.473 1.00 98.25 884 TRP A C 1
ATOM 6884 O O . TRP A 1 884 ? -33.441 -2.785 36.505 1.00 98.25 884 TRP A O 1
ATOM 6894 N N . VAL A 1 885 ? -33.047 -0.893 35.367 1.00 97.62 885 VAL A N 1
ATOM 6895 C CA . VAL A 1 885 ? -33.682 -1.337 34.132 1.00 97.62 885 VAL A CA 1
ATOM 6896 C C . VAL A 1 885 ? -32.788 -1.050 32.929 1.00 97.62 885 VAL A C 1
ATOM 6898 O O . VAL A 1 885 ? -32.259 0.050 32.781 1.00 97.62 885 VAL A O 1
ATOM 6901 N N . ALA A 1 886 ? -32.660 -2.045 32.049 1.00 97.25 886 ALA A N 1
ATOM 6902 C CA . ALA A 1 886 ? -32.091 -1.912 30.710 1.00 97.25 886 ALA A CA 1
ATOM 6903 C C . ALA A 1 886 ? -33.157 -2.247 29.662 1.00 97.25 886 ALA A C 1
ATOM 6905 O O . ALA A 1 886 ? -33.800 -3.293 29.728 1.00 97.25 886 ALA A O 1
ATOM 6906 N N . THR A 1 887 ? -33.319 -1.376 28.677 1.00 95.19 887 THR A N 1
ATOM 6907 C CA . THR A 1 887 ? -34.183 -1.523 27.499 1.00 95.19 887 THR A CA 1
ATOM 6908 C C . THR A 1 887 ? -33.366 -1.247 26.238 1.00 95.19 887 THR A C 1
ATOM 6910 O O . THR A 1 887 ? -32.230 -0.780 26.320 1.00 95.19 887 THR A O 1
ATOM 6913 N N . GLY A 1 888 ? -33.951 -1.464 25.058 1.00 87.19 888 GLY A N 1
ATOM 6914 C CA . GLY A 1 888 ? -33.331 -1.058 23.790 1.00 87.19 888 GLY A CA 1
ATOM 6915 C C . GLY A 1 888 ? -33.121 0.458 23.628 1.00 87.19 888 GLY A C 1
ATOM 6916 O O . GLY A 1 888 ? -32.439 0.863 22.694 1.00 87.19 888 GLY A O 1
ATOM 6917 N N . LEU A 1 889 ? -33.690 1.285 24.516 1.00 90.38 889 LEU A N 1
ATOM 6918 C CA . LEU A 1 889 ? -33.531 2.745 24.522 1.00 90.38 889 LEU A CA 1
ATOM 6919 C C . LEU A 1 889 ? -32.395 3.222 25.434 1.00 90.38 889 LEU A C 1
ATOM 6921 O O . LEU A 1 889 ? -32.014 4.390 25.384 1.00 90.38 889 LEU A O 1
ATOM 6925 N N . ASN A 1 890 ? -31.871 2.343 26.289 1.00 96.75 890 ASN A N 1
ATOM 6926 C CA . ASN A 1 890 ? -30.787 2.699 27.188 1.00 96.75 890 ASN A CA 1
ATOM 6927 C C . ASN A 1 890 ? -29.482 2.930 26.407 1.00 96.75 890 ASN A C 1
ATOM 6929 O O . ASN A 1 890 ? -29.251 2.262 25.394 1.00 96.75 890 ASN A O 1
ATOM 6933 N N . PRO A 1 891 ? -28.593 3.819 26.887 1.00 93.19 891 PRO A N 1
ATOM 6934 C CA . PRO A 1 891 ? -27.290 4.023 26.273 1.00 93.19 891 PRO A CA 1
ATOM 6935 C C . PRO A 1 891 ? -26.510 2.713 26.176 1.00 93.19 891 PRO A C 1
ATOM 6937 O O . PRO A 1 891 ? -26.371 1.968 27.149 1.00 93.19 891 PRO A O 1
ATOM 6940 N N . VAL A 1 892 ? -25.987 2.436 24.987 1.00 94.44 892 VAL A N 1
ATOM 6941 C CA . VAL A 1 892 ? -25.111 1.294 24.742 1.00 94.44 892 VAL A CA 1
ATOM 6942 C C . VAL A 1 892 ? -23.712 1.818 24.479 1.00 94.44 892 VAL A C 1
ATOM 6944 O O . VAL A 1 892 ? -23.489 2.576 23.536 1.00 94.44 892 VAL A O 1
ATOM 6947 N N . SER A 1 893 ? -22.767 1.379 25.301 1.00 91.69 893 SER A N 1
ATOM 6948 C CA . SER A 1 893 ? -21.387 1.850 25.284 1.00 91.69 893 SER A CA 1
ATOM 6949 C C . SER A 1 893 ? -20.435 0.706 24.971 1.00 91.69 893 SER A C 1
ATOM 6951 O O . SER A 1 893 ? -20.671 -0.451 25.319 1.00 91.69 893 SER A O 1
ATOM 6953 N N . MET A 1 894 ? -19.333 1.030 24.301 1.00 91.50 894 MET A N 1
ATOM 6954 C CA . MET A 1 894 ? -18.220 0.109 24.111 1.00 91.50 894 MET A CA 1
ATOM 6955 C C . MET A 1 894 ? -17.118 0.498 25.088 1.00 91.50 894 MET A C 1
ATOM 6957 O O . MET A 1 894 ? -16.527 1.566 24.949 1.00 91.50 894 MET A O 1
ATOM 6961 N N . LEU A 1 895 ? -16.865 -0.346 26.080 1.00 91.50 895 LEU A N 1
ATOM 6962 C CA . LEU A 1 895 ? -15.890 -0.078 27.130 1.00 91.50 895 LEU A CA 1
ATOM 6963 C C . LEU A 1 895 ? -14.552 -0.734 26.802 1.00 91.50 895 LEU A C 1
ATOM 6965 O O . LEU A 1 895 ? -14.512 -1.893 26.370 1.00 91.50 895 LEU A O 1
ATOM 6969 N N . ASP A 1 896 ? -13.453 -0.018 27.055 1.00 89.00 896 ASP A N 1
ATOM 6970 C CA . ASP A 1 896 ? -12.171 -0.682 27.283 1.00 89.00 896 ASP A CA 1
ATOM 6971 C C . ASP A 1 896 ? -12.260 -1.425 28.616 1.00 89.00 896 ASP A C 1
ATOM 6973 O O . ASP A 1 896 ? -12.859 -0.937 29.578 1.00 89.00 896 ASP A O 1
ATOM 6977 N N . THR A 1 897 ? -11.676 -2.620 28.680 1.00 89.94 897 THR A N 1
ATOM 6978 C CA . THR A 1 897 ? -11.720 -3.431 29.898 1.00 89.94 897 THR A CA 1
ATOM 6979 C C . THR A 1 897 ? -11.199 -2.655 31.096 1.00 89.94 897 THR A C 1
ATOM 6981 O O . THR A 1 897 ? -11.770 -2.782 32.165 1.00 89.94 897 THR A O 1
ATOM 6984 N N . THR A 1 898 ? -10.197 -1.786 30.919 1.00 88.94 898 THR A N 1
ATOM 6985 C CA . THR A 1 898 ? -9.612 -0.980 32.000 1.00 88.94 898 THR A CA 1
ATOM 6986 C C . THR A 1 898 ? -10.556 0.052 32.617 1.00 88.94 898 THR A C 1
ATOM 6988 O O . THR A 1 898 ? -10.278 0.494 33.731 1.00 88.94 898 THR A O 1
ATOM 6991 N N . SER A 1 899 ? -11.658 0.416 31.953 1.00 92.56 899 SER A N 1
ATOM 6992 C CA . SER A 1 899 ? -12.696 1.304 32.498 1.00 92.56 899 SER A CA 1
ATOM 6993 C C . SER A 1 899 ? -13.676 0.582 33.424 1.00 92.56 899 SER A C 1
ATOM 6995 O O . SER A 1 899 ? -14.478 1.235 34.090 1.00 92.56 899 SER A O 1
ATOM 6997 N N . VAL A 1 900 ? -13.641 -0.752 33.471 1.00 95.38 900 VAL A N 1
ATOM 6998 C CA . VAL A 1 900 ? -14.503 -1.551 34.345 1.00 95.38 900 VAL A CA 1
ATOM 6999 C C . VAL A 1 900 ? -13.861 -1.666 35.727 1.00 95.38 900 VAL A C 1
ATOM 7001 O O . VAL A 1 900 ? -12.715 -2.088 35.868 1.00 95.38 900 VAL A O 1
ATOM 7004 N N . LEU A 1 901 ? -14.601 -1.276 36.758 1.00 95.69 901 LEU A N 1
ATOM 7005 C CA . LEU A 1 901 ? -14.101 -1.115 38.121 1.00 95.69 901 LEU A CA 1
ATOM 7006 C C . LEU A 1 901 ? -14.302 -2.389 38.950 1.00 95.69 901 LEU A C 1
ATOM 7008 O O . LEU A 1 901 ? -13.354 -2.888 39.560 1.00 95.69 901 LEU A O 1
ATOM 7012 N N . ALA A 1 902 ? -15.520 -2.935 38.945 1.00 96.75 902 ALA A N 1
ATOM 7013 C CA . ALA A 1 902 ? -15.906 -4.080 39.769 1.00 96.75 902 ALA A CA 1
ATOM 7014 C C . ALA A 1 902 ? -17.129 -4.824 39.198 1.00 96.75 902 ALA A C 1
ATOM 7016 O O . ALA A 1 902 ? -17.870 -4.279 38.379 1.00 96.75 902 ALA A O 1
ATOM 7017 N N . GLU A 1 903 ? -17.344 -6.059 39.652 1.00 96.62 903 GLU A N 1
ATOM 7018 C CA . GLU A 1 903 ? -18.570 -6.838 39.450 1.00 96.62 903 GLU A CA 1
ATOM 7019 C C . GLU A 1 903 ? -19.455 -6.727 40.695 1.00 96.62 903 GLU A C 1
ATOM 7021 O O . GLU A 1 903 ? -18.974 -6.868 41.818 1.00 96.62 903 GLU A O 1
ATOM 7026 N N . VAL A 1 904 ? -20.746 -6.465 40.501 1.00 97.06 904 VAL A N 1
ATOM 7027 C CA . VAL A 1 904 ? -21.730 -6.319 41.583 1.00 97.06 904 VAL A CA 1
ATOM 7028 C C . VAL A 1 904 ? -22.654 -7.527 41.586 1.00 97.06 904 VAL A C 1
ATOM 7030 O O . VAL A 1 904 ? -23.143 -7.955 40.541 1.00 97.06 904 VAL A O 1
ATOM 7033 N N . ARG A 1 905 ? -22.939 -8.083 42.762 1.00 95.75 905 ARG A N 1
ATOM 7034 C CA . ARG A 1 905 ? -23.861 -9.212 42.873 1.00 95.75 905 ARG A CA 1
ATOM 7035 C C . ARG A 1 905 ? -25.309 -8.729 42.869 1.00 95.75 905 ARG A C 1
ATOM 7037 O O . ARG A 1 905 ? -25.738 -8.007 43.765 1.00 95.75 905 ARG A O 1
ATOM 7044 N N . ALA A 1 906 ? -26.080 -9.153 41.872 1.00 96.19 906 ALA A N 1
ATOM 7045 C CA . ALA A 1 906 ? -27.514 -8.891 41.841 1.00 96.19 906 ALA A CA 1
ATOM 7046 C C . ALA A 1 906 ? -28.286 -9.873 42.733 1.00 96.19 906 ALA A C 1
ATOM 7048 O O . ALA A 1 906 ? -27.939 -11.051 42.802 1.00 96.19 906 ALA A O 1
ATOM 7049 N N . LYS A 1 907 ? -29.368 -9.397 43.363 1.00 96.62 907 LYS A N 1
ATOM 7050 C CA . LYS A 1 907 ? -30.335 -10.255 44.067 1.00 96.62 907 LYS A CA 1
ATOM 7051 C C . LYS A 1 907 ? -31.201 -11.021 43.069 1.00 96.62 907 LYS A C 1
ATOM 7053 O O . LYS A 1 907 ? -31.474 -12.198 43.260 1.00 96.62 907 LYS A O 1
ATOM 7058 N N . GLU A 1 908 ? -31.644 -10.340 42.016 1.00 97.12 908 GLU A N 1
ATOM 7059 C CA . GLU A 1 908 ? -32.512 -10.906 40.984 1.00 97.12 908 GLU A CA 1
ATOM 7060 C C . GLU A 1 908 ? -32.239 -10.214 39.644 1.00 97.12 908 GLU A C 1
ATOM 7062 O O . GLU A 1 908 ? -32.110 -8.989 39.595 1.00 97.12 908 GLU A O 1
ATOM 7067 N N . ILE A 1 909 ? -32.160 -10.981 38.553 1.00 96.69 909 ILE A N 1
ATOM 7068 C CA . ILE A 1 909 ? -32.094 -10.448 37.187 1.00 96.69 909 ILE A CA 1
ATOM 7069 C C . ILE A 1 909 ? -33.194 -11.114 36.369 1.00 96.69 909 ILE A C 1
ATOM 7071 O O . ILE A 1 909 ? -33.093 -12.286 36.012 1.00 96.69 909 ILE A O 1
ATOM 7075 N N . THR A 1 910 ? -34.236 -10.354 36.055 1.00 96.38 910 THR A N 1
ATOM 7076 C CA . THR A 1 910 ? -35.394 -10.815 35.289 1.00 96.38 910 THR A CA 1
ATOM 7077 C C . THR A 1 910 ? -35.296 -10.267 33.868 1.00 96.38 910 THR A C 1
ATOM 7079 O O . THR A 1 910 ? -35.205 -9.053 33.675 1.00 96.38 910 THR A O 1
ATOM 7082 N N . ARG A 1 911 ? -35.313 -11.136 32.853 1.00 94.81 911 ARG A N 1
ATOM 7083 C CA . ARG A 1 911 ? -35.267 -10.737 31.437 1.00 94.81 911 ARG A CA 1
ATOM 7084 C C . ARG A 1 911 ? -36.611 -11.002 30.773 1.00 94.81 911 ARG A C 1
ATOM 7086 O O . ARG A 1 911 ? -37.115 -12.117 30.839 1.00 94.81 911 ARG A O 1
ATOM 7093 N N . ASN A 1 912 ? -37.166 -9.992 30.117 1.00 91.94 912 ASN A N 1
ATOM 7094 C CA . ASN A 1 912 ? -38.276 -10.142 29.184 1.00 91.94 912 ASN A CA 1
ATOM 7095 C C . ASN A 1 912 ? -37.819 -9.722 27.769 1.00 91.94 912 ASN A C 1
ATOM 7097 O O . ASN A 1 912 ? -36.676 -9.305 27.575 1.00 91.94 912 ASN A O 1
ATOM 7101 N N . SER A 1 913 ? -38.697 -9.842 26.772 1.00 85.56 913 SER A N 1
ATOM 7102 C CA . SER A 1 913 ? -38.364 -9.571 25.365 1.00 85.56 913 SER A CA 1
ATOM 7103 C C . SER A 1 913 ? -37.957 -8.121 25.063 1.00 85.56 913 SER A C 1
ATOM 7105 O O . SER A 1 913 ? -37.300 -7.883 24.054 1.00 85.56 913 SER A O 1
ATOM 7107 N N . SER A 1 914 ? -38.315 -7.152 25.911 1.00 91.31 914 SER A N 1
ATOM 7108 C CA . SER A 1 914 ? -38.085 -5.716 25.676 1.00 91.31 914 SER A CA 1
ATOM 7109 C C . SER A 1 914 ? -37.253 -5.021 26.761 1.00 91.31 914 SER A C 1
ATOM 7111 O O . SER A 1 914 ? -36.857 -3.863 26.602 1.00 91.31 914 SER A O 1
ATOM 7113 N N . ARG A 1 915 ? -36.988 -5.707 27.875 1.00 95.00 915 ARG A N 1
ATOM 7114 C CA . ARG A 1 915 ? -36.505 -5.134 29.130 1.00 95.00 915 ARG A CA 1
ATOM 7115 C C . ARG A 1 915 ? -35.806 -6.183 29.996 1.00 95.00 915 ARG A C 1
ATOM 7117 O O . ARG A 1 915 ? -36.314 -7.273 30.242 1.00 95.00 915 ARG A O 1
ATOM 7124 N N . THR A 1 916 ? -34.669 -5.803 30.559 1.00 96.88 916 THR A N 1
ATOM 7125 C CA . THR A 1 916 ? -34.028 -6.510 31.671 1.00 96.88 916 THR A CA 1
ATOM 7126 C C . THR A 1 916 ? -34.191 -5.689 32.941 1.00 96.88 916 THR A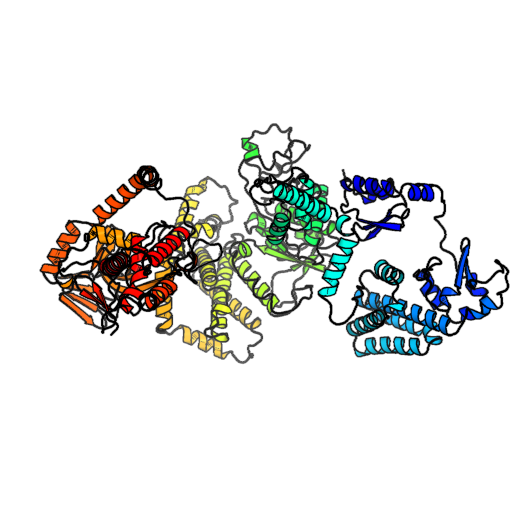 C 1
ATOM 7128 O O . THR A 1 916 ? -33.872 -4.503 32.958 1.00 96.88 916 THR A O 1
ATOM 7131 N N . THR A 1 917 ? -34.701 -6.310 34.000 1.00 97.62 917 THR A N 1
ATOM 7132 C CA . THR A 1 917 ? -34.858 -5.714 35.327 1.00 97.62 917 THR A CA 1
ATOM 7133 C C . THR A 1 917 ? -33.856 -6.353 36.279 1.00 97.62 917 THR A C 1
ATOM 7135 O O . THR A 1 917 ? -33.794 -7.573 36.393 1.00 97.62 917 THR A O 1
ATOM 7138 N N . VAL A 1 918 ? -33.069 -5.527 36.958 1.00 97.88 918 VAL A N 1
ATOM 7139 C CA . VAL A 1 918 ? -32.049 -5.937 37.924 1.00 97.88 918 VAL A CA 1
ATOM 7140 C C . VAL A 1 918 ? -32.466 -5.418 39.291 1.00 97.88 918 VAL A C 1
ATOM 7142 O O . VAL A 1 918 ? -32.624 -4.212 39.460 1.00 97.88 918 VAL A O 1
ATOM 7145 N N . LYS A 1 919 ? -32.635 -6.306 40.270 1.00 97.88 919 LYS A N 1
ATOM 7146 C CA . LYS A 1 919 ? -32.854 -5.920 41.667 1.00 97.88 919 LYS A CA 1
ATOM 7147 C C . LYS A 1 919 ? -31.584 -6.137 42.475 1.00 97.88 919 LYS A C 1
ATOM 7149 O O . LYS A 1 919 ? -30.991 -7.218 42.423 1.00 97.88 919 LYS A O 1
ATOM 7154 N N . LEU A 1 920 ? -31.193 -5.131 43.247 1.00 98.06 920 LEU A N 1
ATOM 7155 C CA . LEU A 1 920 ? -30.080 -5.209 44.195 1.00 98.06 920 LEU A CA 1
ATOM 7156 C C . LEU A 1 920 ? -30.614 -5.363 45.619 1.00 98.06 920 LEU A C 1
ATOM 7158 O O . LEU A 1 920 ? -31.684 -4.848 45.951 1.00 98.06 920 LEU A O 1
ATOM 7162 N N . SER A 1 921 ? -29.890 -6.107 46.456 1.00 97.56 921 SER A N 1
ATOM 7163 C CA . SER A 1 921 ? -30.180 -6.145 47.891 1.00 97.56 921 SER A CA 1
ATOM 7164 C C . SER A 1 921 ? -29.728 -4.839 48.550 1.00 97.56 921 SER A C 1
ATOM 7166 O O . SER A 1 921 ? -28.929 -4.095 47.979 1.00 97.56 921 SER A O 1
ATOM 7168 N N . LYS A 1 922 ? -30.235 -4.543 49.750 1.00 97.19 922 LYS A N 1
ATOM 7169 C CA . LYS A 1 922 ? -29.859 -3.322 50.474 1.00 97.19 922 LYS A CA 1
ATOM 7170 C C . LYS A 1 922 ? -28.357 -3.307 50.779 1.00 97.19 922 LYS A C 1
ATOM 7172 O O . LYS A 1 922 ? -27.695 -2.297 50.585 1.00 97.19 922 LYS A O 1
ATOM 7177 N N . GLU A 1 923 ? -27.821 -4.463 51.143 1.00 96.94 923 GLU A N 1
ATOM 7178 C CA . GLU A 1 923 ? -26.410 -4.683 51.453 1.00 96.94 923 GLU A CA 1
ATOM 7179 C C . GLU A 1 923 ? -25.534 -4.453 50.213 1.00 96.94 923 GLU A C 1
ATOM 7181 O O . GLU A 1 923 ? -24.454 -3.876 50.310 1.00 96.94 923 GLU A O 1
ATOM 7186 N N . ALA A 1 924 ? -26.006 -4.846 49.021 1.00 95.62 924 ALA A N 1
ATOM 7187 C CA . ALA A 1 924 ? -25.269 -4.630 47.775 1.00 95.62 924 ALA A CA 1
ATOM 7188 C C . ALA A 1 924 ? -25.213 -3.141 47.409 1.00 95.62 924 ALA A C 1
ATOM 7190 O O . ALA A 1 924 ? -24.209 -2.676 46.872 1.00 95.62 924 ALA A O 1
ATOM 7191 N N . LEU A 1 925 ? -26.268 -2.385 47.730 1.00 97.12 925 LEU A N 1
ATOM 7192 C CA . LEU A 1 925 ? -26.309 -0.934 47.541 1.00 97.12 925 LEU A CA 1
ATOM 7193 C C . LEU A 1 925 ? -25.396 -0.198 48.505 1.00 97.12 925 LEU A C 1
ATOM 7195 O O . LEU A 1 925 ? -24.684 0.704 48.077 1.00 97.12 925 LEU A O 1
ATOM 7199 N N . GLU A 1 926 ? -25.392 -0.597 49.774 1.00 96.88 926 GLU A N 1
ATOM 7200 C CA . GLU A 1 926 ? -24.481 -0.056 50.783 1.00 96.88 926 GLU A CA 1
ATOM 7201 C C . GLU A 1 926 ? -23.023 -0.355 50.396 1.00 96.88 926 GLU A C 1
ATOM 7203 O O . GLU A 1 926 ? -22.208 0.563 50.335 1.00 96.88 926 GLU A O 1
ATOM 7208 N N . ALA A 1 927 ? -22.711 -1.591 49.986 1.00 95.56 927 ALA A N 1
ATOM 7209 C CA . ALA A 1 927 ? -21.379 -1.968 49.508 1.00 95.56 927 ALA A CA 1
ATOM 7210 C C . ALA A 1 927 ? -20.958 -1.205 48.236 1.00 95.56 927 ALA A C 1
ATOM 7212 O O . ALA A 1 927 ? -19.806 -0.786 48.109 1.00 95.56 927 ALA A O 1
ATOM 7213 N N . MET A 1 928 ? -21.883 -0.999 47.293 1.00 97.00 928 MET A N 1
ATOM 7214 C CA . MET A 1 928 ? -21.642 -0.220 46.075 1.00 97.00 928 MET A CA 1
ATOM 7215 C C . MET A 1 928 ? -21.407 1.262 46.391 1.00 97.00 928 MET A C 1
ATOM 7217 O O . MET A 1 928 ? -20.466 1.854 45.861 1.00 97.00 928 MET A O 1
ATOM 7221 N N . ALA A 1 929 ? -22.218 1.856 47.268 1.00 96.31 929 ALA A N 1
ATOM 7222 C CA . ALA A 1 929 ? -22.062 3.239 47.708 1.00 96.31 929 ALA A CA 1
ATOM 7223 C C . ALA A 1 929 ? -20.732 3.446 48.445 1.00 96.31 929 ALA A C 1
ATOM 7225 O O . ALA A 1 929 ? -20.023 4.411 48.160 1.00 96.31 929 ALA A O 1
ATOM 7226 N N . ASP A 1 930 ? -20.347 2.511 49.315 1.00 95.75 930 ASP A N 1
ATOM 7227 C CA . ASP A 1 930 ? -19.062 2.528 50.013 1.00 95.75 930 ASP A CA 1
ATOM 7228 C C . ASP A 1 930 ? -17.878 2.408 49.048 1.00 95.75 930 ASP A C 1
ATOM 7230 O O . ASP A 1 930 ? -16.899 3.148 49.181 1.00 95.75 930 ASP A O 1
ATOM 7234 N N . PHE A 1 931 ? -17.961 1.523 48.048 1.00 95.44 931 PHE A N 1
ATOM 7235 C CA . PHE A 1 931 ? -16.936 1.397 47.008 1.00 95.44 931 PHE A CA 1
ATOM 7236 C C . PHE A 1 931 ? -16.794 2.694 46.201 1.00 95.44 931 PHE A C 1
ATOM 7238 O O . PHE A 1 931 ? -15.678 3.167 45.979 1.00 95.44 931 PHE A O 1
ATOM 7245 N N . ILE A 1 932 ? -17.916 3.306 45.802 1.00 96.06 932 ILE A N 1
ATOM 7246 C CA . ILE A 1 932 ? -17.919 4.562 45.042 1.00 96.06 932 ILE A CA 1
ATOM 7247 C C . ILE A 1 932 ? -17.365 5.717 45.885 1.00 96.06 932 ILE A C 1
ATOM 7249 O O . ILE A 1 932 ? -16.547 6.493 45.395 1.00 96.06 932 ILE A O 1
ATOM 7253 N N . LYS A 1 933 ? -17.761 5.805 47.160 1.00 95.88 933 LYS A N 1
ATOM 7254 C CA . LYS A 1 933 ? -17.314 6.840 48.101 1.00 95.88 933 LYS A CA 1
ATOM 7255 C C . LYS A 1 933 ? -15.812 6.769 48.374 1.00 95.88 933 LYS A C 1
ATOM 7257 O O . LYS A 1 933 ? -15.171 7.811 48.456 1.00 95.88 933 LYS A O 1
ATOM 7262 N N . LYS A 1 934 ? -15.250 5.560 48.495 1.00 93.56 934 LYS A N 1
ATOM 7263 C CA . LYS A 1 934 ? -13.798 5.349 48.651 1.00 93.56 934 LYS A CA 1
ATOM 7264 C C . LYS A 1 934 ? -13.013 5.701 47.385 1.00 93.56 934 LYS A C 1
ATOM 7266 O O . LYS A 1 934 ? -11.827 5.977 47.475 1.00 93.56 934 LYS A O 1
ATOM 7271 N N . ALA A 1 935 ? -13.665 5.689 46.220 1.00 93.94 935 ALA A N 1
ATOM 7272 C CA . ALA A 1 935 ? -13.073 6.002 44.922 1.00 93.94 935 ALA A CA 1
ATOM 7273 C C . ALA A 1 935 ? -11.689 5.354 44.672 1.00 93.94 935 ALA A C 1
ATOM 7275 O O . ALA A 1 935 ? -10.773 6.034 44.197 1.00 93.94 935 ALA A O 1
ATOM 7276 N N . PRO A 1 936 ? -11.505 4.043 44.934 1.00 89.56 936 PRO A N 1
ATOM 7277 C CA . PRO A 1 936 ? -10.180 3.414 44.935 1.00 89.56 936 PRO A CA 1
ATOM 7278 C C . PRO A 1 936 ? -9.481 3.458 43.563 1.00 89.56 936 PRO A C 1
ATOM 7280 O O . PRO A 1 936 ? -8.260 3.358 43.466 1.00 89.56 936 PRO A O 1
ATOM 7283 N N . TRP A 1 937 ? -10.231 3.666 42.475 1.00 91.56 937 TRP A N 1
ATOM 7284 C CA . TRP A 1 937 ? -9.667 3.863 41.136 1.00 91.56 937 TRP A CA 1
ATOM 7285 C C . TRP A 1 937 ? -8.919 5.195 40.974 1.00 91.56 937 TRP A C 1
ATOM 7287 O O . TRP A 1 937 ? -8.024 5.274 40.131 1.00 91.56 937 TRP A O 1
ATOM 7297 N N . LYS A 1 938 ? -9.263 6.227 41.759 1.00 90.62 938 LYS A N 1
ATOM 7298 C CA . LYS A 1 938 ? -8.545 7.512 41.783 1.00 90.62 938 LYS A CA 1
ATOM 7299 C C . LYS A 1 938 ? -7.208 7.367 42.506 1.00 90.62 938 LYS A C 1
ATOM 7301 O O . LYS A 1 938 ? -6.192 7.848 42.013 1.00 90.62 938 LYS A O 1
ATOM 7306 N N . GLU A 1 939 ? -7.190 6.632 43.616 1.00 85.25 939 GLU A N 1
ATOM 7307 C CA . GLU A 1 939 ? -5.956 6.301 44.340 1.00 85.25 939 GLU A CA 1
ATOM 7308 C C . GLU A 1 939 ? -5.022 5.428 43.491 1.00 85.25 939 GLU A C 1
ATOM 7310 O O . GLU A 1 939 ? -3.822 5.691 43.422 1.00 85.25 939 GLU A O 1
ATOM 7315 N N . ALA A 1 940 ? -5.576 4.445 42.771 1.00 79.00 940 ALA A N 1
ATOM 7316 C CA . ALA A 1 940 ? -4.825 3.615 41.832 1.00 79.00 940 ALA A CA 1
ATOM 7317 C C . ALA A 1 940 ? -4.187 4.438 40.698 1.00 79.00 940 ALA A C 1
ATOM 7319 O O . ALA A 1 940 ? -3.018 4.232 40.378 1.00 79.00 940 ALA A O 1
ATOM 7320 N N . ALA A 1 941 ? -4.925 5.397 40.123 1.00 79.62 941 ALA A N 1
ATOM 7321 C CA . ALA A 1 941 ? -4.401 6.289 39.088 1.00 79.62 941 ALA A CA 1
ATOM 7322 C C . ALA A 1 941 ? -3.257 7.174 39.619 1.00 79.62 941 ALA A C 1
ATOM 7324 O O . ALA A 1 941 ? -2.211 7.282 38.981 1.00 79.62 941 ALA A O 1
ATOM 7325 N N . ALA A 1 942 ? -3.410 7.730 40.826 1.00 78.94 942 ALA A N 1
ATOM 7326 C CA . ALA A 1 942 ? -2.364 8.515 41.482 1.00 78.94 942 ALA A CA 1
ATOM 7327 C C . ALA A 1 942 ? -1.121 7.671 41.836 1.00 78.94 942 ALA A C 1
ATOM 7329 O O . ALA A 1 942 ? 0.010 8.163 41.785 1.00 78.94 942 ALA A O 1
ATOM 7330 N N . ALA A 1 943 ? -1.307 6.394 42.186 1.00 75.56 943 ALA A N 1
ATOM 7331 C CA . ALA A 1 943 ? -0.213 5.459 42.430 1.00 75.56 943 ALA A CA 1
ATOM 7332 C C . ALA A 1 943 ? 0.541 5.106 41.136 1.00 75.56 943 ALA A C 1
ATOM 7334 O O . ALA A 1 943 ? 1.771 5.094 41.144 1.00 75.56 943 ALA A O 1
ATOM 7335 N N . GLU A 1 944 ? -0.159 4.875 40.019 1.00 70.12 944 GLU A N 1
ATOM 7336 C CA . GLU A 1 944 ? 0.467 4.641 38.708 1.00 70.12 944 GLU A CA 1
ATOM 7337 C C . GLU A 1 944 ? 1.281 5.851 38.235 1.00 70.12 944 GLU A C 1
ATOM 7339 O O . GLU A 1 944 ? 2.408 5.684 37.764 1.00 70.12 944 GLU A O 1
ATOM 7344 N N . GLU A 1 945 ? 0.764 7.067 38.434 1.00 70.19 945 GLU A N 1
ATOM 7345 C CA . GLU A 1 945 ? 1.476 8.303 38.107 1.00 70.19 945 GLU A CA 1
ATOM 7346 C C . GLU A 1 945 ? 2.755 8.454 38.949 1.00 70.19 945 GLU A C 1
ATOM 7348 O O . GLU A 1 945 ? 3.834 8.689 38.403 1.00 70.19 945 GLU A O 1
ATOM 7353 N N . LYS A 1 946 ? 2.694 8.199 40.265 1.00 67.88 946 LYS A N 1
ATOM 7354 C CA . LYS A 1 946 ? 3.885 8.199 41.138 1.00 67.88 946 LYS A CA 1
ATOM 7355 C C . LYS A 1 946 ? 4.903 7.118 40.755 1.00 67.88 946 LYS A C 1
ATOM 7357 O O . LYS A 1 946 ? 6.104 7.390 40.741 1.00 67.88 946 LYS A O 1
ATOM 7362 N N . VAL A 1 947 ? 4.459 5.904 40.418 1.00 58.16 947 VAL A N 1
ATOM 7363 C CA . VAL A 1 947 ? 5.349 4.802 40.005 1.00 58.16 947 VAL A CA 1
ATOM 7364 C C . VAL A 1 947 ? 6.031 5.110 38.668 1.00 58.16 947 VAL A C 1
ATOM 7366 O O . VAL A 1 947 ? 7.213 4.795 38.515 1.00 58.16 947 VAL A O 1
ATOM 7369 N N . ALA A 1 948 ? 5.344 5.785 37.739 1.00 50.97 948 ALA A N 1
ATOM 7370 C CA . ALA A 1 948 ? 5.921 6.223 36.469 1.00 50.97 948 ALA A CA 1
ATOM 7371 C C . ALA A 1 948 ? 7.083 7.219 36.658 1.00 50.97 948 ALA A C 1
ATOM 7373 O O . ALA A 1 948 ? 8.088 7.114 35.954 1.00 50.97 948 ALA A O 1
ATOM 7374 N N . TRP A 1 949 ? 7.001 8.117 37.646 1.00 41.84 949 TRP A N 1
ATOM 7375 C CA . TRP A 1 949 ? 8.081 9.057 37.977 1.00 41.84 949 TRP A CA 1
ATOM 7376 C C . TRP A 1 949 ? 9.240 8.407 38.753 1.00 41.84 949 TRP A C 1
ATOM 7378 O O . TRP A 1 949 ? 10.404 8.717 38.501 1.00 41.84 949 TRP A O 1
ATOM 7388 N N . VAL A 1 950 ? 8.958 7.447 39.640 1.00 44.94 950 VAL A N 1
ATOM 7389 C CA . VAL A 1 950 ? 9.991 6.758 40.442 1.00 44.94 950 VAL A CA 1
ATOM 7390 C C . VAL A 1 950 ? 10.782 5.723 39.619 1.00 44.94 950 VAL A C 1
ATOM 7392 O O . VAL A 1 950 ? 11.985 5.552 39.833 1.00 44.94 950 VAL A O 1
ATOM 7395 N N . HIS A 1 951 ? 10.162 5.066 38.629 1.00 42.81 951 HIS A N 1
ATOM 7396 C CA . HIS A 1 951 ? 10.837 4.064 37.785 1.00 42.81 951 HIS A CA 1
ATOM 7397 C C . HIS A 1 951 ? 11.867 4.646 36.802 1.00 42.81 951 HIS A C 1
ATOM 7399 O O . HIS A 1 951 ? 12.761 3.918 36.375 1.00 42.81 951 HIS A O 1
ATOM 7405 N N . VAL A 1 952 ? 11.811 5.941 36.479 1.00 41.28 952 VAL A N 1
ATOM 7406 C CA . VAL A 1 952 ? 12.843 6.591 35.647 1.00 41.28 952 VAL A CA 1
ATOM 7407 C C . VAL A 1 952 ? 14.103 6.920 36.468 1.00 41.28 952 VAL A C 1
ATOM 7409 O O . VAL A 1 952 ? 15.201 6.926 35.915 1.00 41.28 952 VAL A O 1
ATOM 7412 N N . GLY A 1 953 ? 13.971 7.107 37.789 1.00 34.50 953 GLY A N 1
ATOM 7413 C CA . GLY A 1 953 ? 15.079 7.455 38.690 1.00 34.50 953 GLY A CA 1
ATOM 7414 C C . GLY A 1 953 ? 15.746 6.273 39.410 1.00 34.50 953 GLY A C 1
ATOM 7415 O O . GLY A 1 953 ? 16.970 6.209 39.463 1.00 34.50 953 GLY A O 1
ATOM 7416 N N . MET A 1 954 ? 14.982 5.306 39.940 1.00 34.66 954 MET A N 1
ATOM 7417 C CA . MET A 1 954 ? 15.540 4.233 40.795 1.00 34.66 954 MET A CA 1
ATOM 7418 C C . MET A 1 954 ? 15.960 2.954 40.046 1.00 34.66 954 MET A C 1
ATOM 7420 O O . MET A 1 954 ? 16.729 2.148 40.578 1.00 34.66 954 MET A O 1
ATOM 7424 N N . PHE A 1 955 ? 15.505 2.752 38.805 1.00 39.69 955 PHE A N 1
ATOM 7425 C CA . PHE A 1 955 ? 15.749 1.507 38.058 1.00 39.69 955 PHE A CA 1
ATOM 7426 C C . PHE A 1 955 ? 17.227 1.308 37.665 1.00 39.69 955 PHE A C 1
ATOM 7428 O O . PHE A 1 955 ? 17.701 0.174 37.604 1.00 39.69 955 PHE A O 1
ATOM 7435 N N . TRP A 1 956 ? 17.995 2.390 37.495 1.00 37.03 956 TRP A N 1
ATOM 7436 C CA . TRP A 1 956 ? 19.434 2.302 37.206 1.00 37.03 956 TRP A CA 1
ATOM 7437 C C . TRP A 1 956 ? 20.298 1.989 38.435 1.00 37.03 956 TRP A C 1
ATOM 7439 O O . TRP A 1 956 ? 21.397 1.463 38.281 1.00 37.03 956 TRP A O 1
ATOM 7449 N N . GLN A 1 957 ? 19.803 2.236 39.651 1.00 35.09 957 GLN A N 1
ATOM 7450 C CA . GLN A 1 957 ? 20.579 2.048 40.883 1.00 35.09 957 GLN A CA 1
ATOM 7451 C C . GLN A 1 957 ? 20.378 0.659 41.514 1.00 35.09 957 GLN A C 1
ATOM 7453 O O . GLN A 1 957 ? 21.307 0.110 42.099 1.00 35.09 957 GLN A O 1
ATOM 7458 N N . SER A 1 958 ? 19.204 0.041 41.338 1.00 34.84 958 SER A N 1
ATOM 7459 C CA . SER A 1 958 ? 18.900 -1.288 41.900 1.00 34.84 958 SER A CA 1
ATOM 7460 C C . SER A 1 958 ? 19.406 -2.459 41.038 1.00 34.84 958 SER A C 1
ATOM 7462 O O . SER A 1 958 ? 19.821 -3.481 41.583 1.00 34.84 958 SER A O 1
ATOM 7464 N N . VAL A 1 959 ? 19.450 -2.314 39.707 1.00 36.88 959 VAL A N 1
ATOM 7465 C CA . VAL A 1 959 ? 19.897 -3.388 38.792 1.00 36.88 959 VAL A CA 1
ATOM 7466 C C . VAL A 1 959 ? 21.429 -3.493 38.724 1.00 36.88 959 VAL A C 1
ATOM 7468 O O . VAL A 1 959 ? 21.961 -4.578 38.493 1.00 36.88 959 VAL A O 1
ATOM 7471 N N . ALA A 1 960 ? 22.155 -2.407 39.010 1.00 35.81 960 ALA A N 1
ATOM 7472 C CA . ALA A 1 960 ? 23.619 -2.409 39.065 1.00 35.81 960 ALA A CA 1
ATOM 7473 C C . ALA A 1 960 ? 24.186 -3.132 40.306 1.00 35.81 960 ALA A C 1
ATOM 7475 O O . ALA A 1 960 ? 25.301 -3.644 40.252 1.00 35.81 960 ALA A O 1
ATOM 7476 N N . LEU A 1 961 ? 23.421 -3.226 41.401 1.00 31.44 961 LEU A N 1
ATOM 7477 C CA . LEU A 1 961 ? 23.899 -3.779 42.676 1.00 31.44 961 LEU A CA 1
ATOM 7478 C C . LEU A 1 961 ? 23.569 -5.264 42.903 1.00 31.44 961 LEU A C 1
ATOM 7480 O O . LEU A 1 961 ? 24.197 -5.886 43.753 1.00 31.44 961 LEU A O 1
ATOM 7484 N N . GLN A 1 962 ? 22.653 -5.868 42.134 1.00 32.97 962 GLN A N 1
ATOM 7485 C CA . GLN A 1 962 ? 22.282 -7.287 42.304 1.00 32.97 962 GLN A CA 1
ATOM 7486 C C . GLN A 1 962 ? 22.797 -8.238 41.207 1.00 32.97 962 GLN A C 1
ATOM 7488 O O . GLN A 1 962 ? 22.579 -9.442 41.303 1.00 32.97 962 GLN A O 1
ATOM 7493 N N . LEU A 1 963 ? 23.522 -7.748 40.192 1.00 33.31 963 LEU A N 1
ATOM 7494 C CA . LEU A 1 963 ? 24.046 -8.579 39.090 1.00 33.31 963 LEU A CA 1
ATOM 7495 C C . LEU A 1 963 ? 25.575 -8.774 39.081 1.00 33.31 963 LEU A C 1
ATOM 7497 O O . LEU A 1 963 ? 26.097 -9.425 38.177 1.00 33.31 963 LEU A O 1
ATOM 7501 N N . VAL A 1 964 ? 26.299 -8.293 40.099 1.00 33.59 964 VAL A N 1
ATOM 7502 C CA . VAL A 1 964 ? 27.771 -8.436 40.189 1.00 33.59 964 VAL A CA 1
ATOM 7503 C C . VAL A 1 964 ? 28.222 -9.762 40.835 1.00 33.59 964 VAL A C 1
ATOM 7505 O O . VAL A 1 964 ? 29.406 -10.074 40.839 1.00 33.59 964 VAL A O 1
ATOM 7508 N N . ALA A 1 965 ? 27.305 -10.630 41.269 1.00 31.61 965 ALA A N 1
ATOM 7509 C CA . ALA A 1 965 ? 27.641 -11.982 41.731 1.00 31.61 965 ALA A CA 1
ATOM 7510 C C . ALA A 1 965 ? 26.982 -13.059 40.855 1.00 31.61 965 ALA A C 1
ATOM 7512 O O . ALA A 1 965 ? 26.187 -13.868 41.325 1.00 31.61 965 ALA A O 1
ATOM 7513 N N . THR A 1 966 ? 27.302 -13.068 39.560 1.00 33.16 966 THR A N 1
ATOM 7514 C CA . THR A 1 966 ? 27.000 -14.219 38.693 1.00 33.16 966 THR A CA 1
ATOM 7515 C C . THR A 1 966 ? 28.326 -14.900 38.353 1.00 33.16 966 THR A C 1
ATOM 7517 O O . THR A 1 966 ? 29.162 -14.250 37.724 1.00 33.16 966 THR A O 1
ATOM 7520 N N . PRO A 1 967 ? 28.571 -16.167 38.746 1.00 33.91 967 PRO A N 1
ATOM 7521 C CA . PRO A 1 967 ? 29.772 -16.885 38.337 1.00 33.91 967 PRO A CA 1
ATOM 7522 C C . PRO A 1 967 ? 29.799 -16.989 36.810 1.00 33.91 967 PRO A C 1
ATOM 7524 O O . PRO A 1 967 ? 28.968 -17.661 36.193 1.00 33.91 967 PRO A O 1
ATOM 7527 N N . ALA A 1 968 ? 30.734 -16.280 36.186 1.00 31.80 968 ALA A N 1
ATOM 7528 C CA . ALA A 1 968 ? 31.015 -16.408 34.769 1.00 31.80 968 ALA A CA 1
ATOM 7529 C C . ALA A 1 968 ? 31.578 -17.816 34.519 1.00 31.80 968 ALA A C 1
ATOM 7531 O O . ALA A 1 968 ? 32.686 -18.111 34.954 1.00 31.80 968 ALA A O 1
ATOM 7532 N N . GLY A 1 969 ? 30.828 -18.699 33.847 1.00 33.25 969 GLY A N 1
ATOM 7533 C CA . GLY A 1 969 ? 31.421 -19.961 33.385 1.00 33.25 969 GLY A CA 1
ATOM 7534 C C . GLY A 1 969 ? 30.513 -21.142 33.050 1.00 33.25 969 GLY A C 1
ATOM 7535 O O . GLY A 1 969 ? 31.007 -22.089 32.449 1.00 33.25 969 GLY A O 1
ATOM 7536 N N . LEU A 1 970 ? 29.213 -21.138 33.361 1.00 31.88 970 LEU A N 1
ATOM 7537 C CA . LEU A 1 970 ? 28.356 -22.285 33.020 1.00 31.88 970 LEU A CA 1
ATOM 7538 C C . LEU A 1 970 ? 27.663 -22.090 31.668 1.00 31.88 970 LEU A C 1
ATOM 7540 O O . LEU A 1 970 ? 26.645 -21.409 31.542 1.00 31.88 970 LEU A O 1
ATOM 7544 N N . ALA A 1 971 ? 28.244 -22.713 30.640 1.00 35.31 971 ALA A N 1
ATOM 7545 C CA . ALA A 1 971 ? 27.614 -22.903 29.343 1.00 35.31 971 ALA A CA 1
ATOM 7546 C C . ALA A 1 971 ? 26.218 -23.519 29.534 1.00 35.31 971 ALA A C 1
ATOM 7548 O O . ALA A 1 971 ? 26.068 -24.626 30.049 1.00 35.31 971 ALA A O 1
ATOM 7549 N N . ILE A 1 972 ? 25.182 -22.784 29.127 1.00 38.84 972 ILE A N 1
ATOM 7550 C CA . ILE A 1 972 ? 23.783 -23.214 29.207 1.00 38.84 972 ILE A CA 1
ATOM 7551 C C . ILE A 1 972 ? 23.602 -24.408 28.253 1.00 38.84 972 ILE A C 1
ATOM 7553 O O . ILE A 1 972 ? 23.351 -24.226 27.061 1.00 38.84 972 ILE A O 1
ATOM 7557 N N . SER A 1 973 ? 23.745 -25.637 28.759 1.00 35.12 973 SER A N 1
ATOM 7558 C CA . SER A 1 973 ? 23.449 -26.862 28.004 1.00 35.12 973 SER A CA 1
ATOM 7559 C C . SER A 1 973 ? 21.961 -26.907 27.623 1.00 35.12 973 SER A C 1
ATOM 7561 O O . SER A 1 973 ? 21.102 -26.382 28.331 1.00 35.12 973 SER A O 1
ATOM 7563 N N . LYS A 1 974 ? 21.665 -27.425 26.431 1.00 40.94 974 LYS A N 1
ATOM 7564 C CA . LYS A 1 974 ? 20.376 -27.294 25.738 1.00 40.94 974 LYS A CA 1
ATOM 7565 C C . LYS A 1 974 ? 19.281 -28.123 26.431 1.00 40.94 974 LYS A C 1
ATOM 7567 O O . LYS A 1 974 ? 19.446 -29.326 26.568 1.00 40.94 974 LYS A O 1
ATOM 7572 N N . LEU A 1 975 ? 18.137 -27.513 26.754 1.00 56.47 975 LEU A N 1
ATOM 7573 C CA . LEU A 1 975 ? 16.866 -28.245 26.877 1.00 56.47 975 LEU A CA 1
ATOM 7574 C C . LEU A 1 975 ? 16.548 -28.824 25.484 1.00 56.47 975 LEU A C 1
ATOM 7576 O O . LEU A 1 975 ? 16.480 -28.033 24.534 1.00 56.47 975 LEU A O 1
ATOM 7580 N N . PRO A 1 976 ? 16.402 -30.151 25.302 1.00 62.34 976 PRO A N 1
ATOM 7581 C CA . PRO A 1 976 ? 16.180 -30.733 23.982 1.00 62.34 976 PRO A CA 1
ATOM 7582 C C . PRO A 1 976 ? 14.952 -30.103 23.305 1.00 62.34 976 PRO A C 1
ATOM 7584 O O . PRO A 1 976 ? 13.828 -30.216 23.780 1.00 62.34 976 PRO A O 1
ATOM 7587 N N . GLY A 1 977 ? 15.173 -29.378 22.207 1.00 76.62 977 GLY A N 1
ATOM 7588 C CA . GLY A 1 977 ? 14.110 -28.859 21.338 1.00 76.62 977 GLY A CA 1
ATOM 7589 C C . GLY A 1 977 ? 13.413 -27.550 21.749 1.00 76.62 977 GLY A C 1
ATOM 7590 O O . GLY A 1 977 ? 12.661 -27.021 20.927 1.00 76.62 977 GLY A O 1
ATOM 7591 N N . LEU A 1 978 ? 13.665 -26.986 22.941 1.00 88.88 978 LEU A N 1
ATOM 7592 C CA . LEU A 1 978 ? 13.085 -25.698 23.364 1.00 88.88 978 LEU A CA 1
ATOM 7593 C C . LEU A 1 978 ? 14.114 -24.562 23.355 1.00 88.88 978 LEU A C 1
ATOM 7595 O O . LEU A 1 978 ? 15.137 -24.587 24.032 1.00 88.88 978 LEU A O 1
ATOM 7599 N N . THR A 1 979 ? 13.803 -23.512 22.602 1.00 91.44 979 THR A N 1
ATOM 7600 C CA . THR A 1 979 ? 14.586 -22.278 22.500 1.00 91.44 979 THR A CA 1
ATOM 7601 C C . THR A 1 979 ? 13.830 -21.111 23.131 1.00 91.44 979 THR A C 1
ATOM 7603 O O . THR A 1 979 ? 12.601 -21.068 23.108 1.00 91.44 979 THR A O 1
ATOM 7606 N N . ALA A 1 980 ? 14.547 -20.084 23.601 1.00 93.38 980 ALA A N 1
ATOM 7607 C CA . ALA A 1 980 ? 13.926 -18.858 24.123 1.00 93.38 980 ALA A CA 1
ATOM 7608 C C . ALA A 1 980 ? 12.938 -18.207 23.125 1.00 93.38 980 ALA A C 1
ATOM 7610 O O . ALA A 1 980 ? 11.969 -17.571 23.529 1.00 93.38 980 ALA A O 1
ATOM 7611 N N . LYS A 1 981 ? 13.133 -18.400 21.810 1.00 88.81 981 LYS A N 1
ATOM 7612 C CA . LYS A 1 981 ? 12.214 -17.906 20.768 1.00 88.81 981 LYS A CA 1
ATOM 7613 C C . LYS A 1 981 ? 10.863 -18.637 20.764 1.00 88.81 981 LYS A C 1
ATOM 7615 O O . LYS A 1 981 ? 9.849 -18.016 20.453 1.00 88.81 981 LYS A O 1
ATOM 7620 N N . GLN A 1 982 ? 10.839 -19.919 21.128 1.00 93.56 982 GLN A N 1
ATOM 7621 C CA . GLN A 1 982 ? 9.611 -20.717 21.266 1.00 93.56 982 GLN A CA 1
ATOM 7622 C C . GLN A 1 982 ? 8.860 -20.421 22.572 1.00 93.56 982 GLN A C 1
ATOM 7624 O O . GLN A 1 982 ? 7.704 -20.803 22.707 1.00 93.56 982 GLN A O 1
ATOM 7629 N N . LEU A 1 983 ? 9.485 -19.703 23.508 1.00 95.12 983 LEU A N 1
ATOM 7630 C CA . LEU A 1 983 ? 8.937 -19.386 24.829 1.00 95.12 983 LEU A CA 1
ATOM 7631 C C . LEU A 1 983 ? 8.602 -17.892 24.991 1.00 95.12 983 LEU A C 1
ATOM 7633 O O . LEU A 1 983 ? 8.557 -17.370 26.097 1.00 95.12 983 LEU A O 1
ATOM 7637 N N . THR A 1 984 ? 8.380 -17.174 23.886 1.00 92.56 984 THR A N 1
ATOM 7638 C CA . THR A 1 984 ? 7.826 -15.804 23.928 1.00 92.56 984 THR A CA 1
ATOM 7639 C C . THR A 1 984 ? 6.355 -15.829 24.367 1.00 92.56 984 THR A C 1
ATOM 7641 O O . THR A 1 984 ? 5.728 -16.862 24.168 1.00 92.56 984 THR A O 1
ATOM 7644 N N . PRO A 1 985 ? 5.737 -14.727 24.842 1.00 86.25 985 PRO A N 1
ATOM 7645 C CA . PRO A 1 985 ? 4.347 -14.764 25.330 1.00 86.25 985 PRO A CA 1
ATOM 7646 C C . PRO A 1 985 ? 3.336 -15.343 24.322 1.00 86.25 985 PRO A C 1
ATOM 7648 O O . PRO A 1 985 ? 2.371 -15.993 24.688 1.00 86.25 985 PRO A O 1
ATOM 7651 N N . ALA A 1 986 ? 3.574 -15.158 23.018 1.00 80.25 986 ALA A N 1
ATOM 7652 C CA . ALA A 1 986 ? 2.701 -15.696 21.972 1.00 80.25 986 ALA A CA 1
ATOM 7653 C C . ALA A 1 986 ? 2.977 -17.173 21.637 1.00 80.25 986 ALA A C 1
ATOM 7655 O O . ALA A 1 986 ? 2.050 -17.918 21.332 1.00 80.25 986 ALA A O 1
ATOM 7656 N N . ALA A 1 987 ? 4.245 -17.595 21.643 1.00 87.50 987 ALA A N 1
ATOM 7657 C CA . ALA A 1 987 ? 4.624 -18.973 21.319 1.00 87.50 987 ALA A CA 1
ATOM 7658 C C . ALA A 1 987 ? 4.522 -19.906 22.544 1.00 87.50 987 ALA A C 1
ATOM 7660 O O . ALA A 1 987 ? 4.209 -21.090 22.402 1.00 87.50 987 ALA A O 1
ATOM 7661 N N . GLY A 1 988 ? 4.719 -19.354 23.743 1.00 89.94 988 GLY A N 1
ATOM 7662 C CA . GLY A 1 988 ? 4.702 -20.041 25.031 1.00 89.94 988 GLY A CA 1
ATOM 7663 C C . GLY A 1 988 ? 3.372 -20.727 25.322 1.00 89.94 988 GLY A C 1
ATOM 7664 O O . GLY A 1 988 ? 3.387 -21.861 25.787 1.00 89.94 988 GLY A O 1
ATOM 7665 N N . VAL A 1 989 ? 2.247 -20.142 24.889 1.00 88.88 989 VAL A N 1
ATOM 7666 C CA . VAL A 1 989 ? 0.901 -20.743 24.998 1.00 88.88 989 VAL A CA 1
ATOM 7667 C C . VAL A 1 989 ? 0.860 -22.180 24.460 1.00 88.88 989 VAL A C 1
ATOM 7669 O O . VAL A 1 989 ? 0.155 -23.025 25.000 1.00 88.88 989 VAL A O 1
ATOM 7672 N N . LYS A 1 990 ? 1.628 -22.486 23.405 1.00 90.62 990 LYS A N 1
ATOM 7673 C CA . LYS A 1 990 ? 1.735 -23.848 22.860 1.00 90.62 990 LYS A CA 1
ATOM 7674 C C . LYS A 1 990 ? 2.814 -24.665 23.568 1.00 90.62 990 LYS A C 1
ATOM 7676 O O . LYS A 1 990 ? 2.613 -25.841 23.848 1.00 90.62 990 LYS A O 1
ATOM 7681 N N . HIS A 1 991 ? 3.982 -24.070 23.789 1.00 93.38 991 HIS A N 1
ATOM 7682 C CA . HIS A 1 991 ? 5.183 -24.809 24.175 1.00 93.38 991 HIS A CA 1
ATOM 7683 C C . HIS A 1 991 ? 5.301 -25.074 25.682 1.00 93.38 991 HIS A C 1
ATOM 7685 O O . HIS A 1 991 ? 5.823 -26.119 26.059 1.00 93.38 991 HIS A O 1
ATOM 7691 N N . ILE A 1 992 ? 4.787 -24.185 26.535 1.00 95.62 992 ILE A N 1
ATOM 7692 C CA . ILE A 1 992 ? 4.835 -24.333 27.995 1.00 95.62 992 ILE A CA 1
ATOM 7693 C C . ILE A 1 992 ? 3.944 -25.489 28.471 1.00 95.62 992 ILE A C 1
ATOM 7695 O O . ILE A 1 992 ? 4.467 -26.357 29.171 1.00 95.62 992 ILE A O 1
ATOM 7699 N N . PRO A 1 993 ? 2.664 -25.608 28.051 1.00 95.12 993 PRO A N 1
ATOM 7700 C CA . PRO A 1 993 ? 1.843 -26.748 28.457 1.00 95.12 993 PRO A CA 1
ATOM 7701 C C . PRO A 1 993 ? 2.403 -28.082 27.956 1.00 95.12 993 PRO A C 1
ATOM 7703 O O . PRO A 1 993 ? 2.321 -29.082 28.659 1.00 95.12 993 PRO A O 1
ATOM 7706 N N . LEU A 1 994 ? 2.996 -28.111 26.754 1.00 92.00 994 LEU A N 1
ATOM 7707 C CA . LEU A 1 994 ? 3.633 -29.319 26.218 1.00 92.00 994 LEU A CA 1
ATOM 7708 C C . LEU A 1 994 ? 4.833 -29.755 27.062 1.00 92.00 994 LEU A C 1
ATOM 7710 O O . LEU A 1 994 ? 4.956 -30.937 27.364 1.00 92.00 994 LEU A O 1
ATOM 7714 N N . PHE A 1 995 ? 5.681 -28.808 27.470 1.00 95.56 995 PHE A N 1
ATOM 7715 C CA . PHE A 1 995 ? 6.794 -29.094 28.371 1.00 95.56 995 PHE A CA 1
ATOM 7716 C C . PHE A 1 995 ? 6.302 -29.635 29.720 1.00 95.56 995 PHE A C 1
ATOM 7718 O O . PHE A 1 995 ? 6.757 -30.686 30.162 1.00 95.56 995 PHE A O 1
ATOM 7725 N N . LEU A 1 996 ? 5.334 -28.958 30.348 1.00 96.44 996 LEU A N 1
ATOM 7726 C CA . LEU A 1 996 ? 4.822 -29.346 31.667 1.00 96.44 996 LEU A CA 1
ATOM 7727 C C . LEU A 1 996 ? 4.108 -30.703 31.652 1.00 96.44 996 LEU A C 1
ATOM 7729 O O . LEU A 1 996 ? 4.229 -31.460 32.610 1.00 96.44 996 LEU A O 1
ATOM 7733 N N . ARG A 1 997 ? 3.428 -31.066 30.558 1.00 95.75 997 ARG A N 1
ATOM 7734 C CA . ARG A 1 997 ? 2.833 -32.406 30.397 1.00 95.75 997 ARG A CA 1
ATOM 7735 C C . ARG A 1 997 ? 3.877 -33.519 30.324 1.00 95.75 997 ARG A C 1
ATOM 7737 O O . ARG A 1 997 ? 3.599 -34.614 30.789 1.00 95.75 997 ARG A O 1
ATOM 7744 N N . GLY A 1 998 ? 5.052 -33.246 29.756 1.00 94.19 998 GLY A N 1
ATOM 7745 C CA . GLY A 1 998 ? 6.163 -34.202 29.725 1.00 94.19 998 GLY A CA 1
ATOM 7746 C C . GLY A 1 998 ? 6.937 -34.288 31.042 1.00 94.19 998 GLY A C 1
ATOM 7747 O O . GLY A 1 998 ? 7.656 -35.256 31.261 1.00 94.19 998 GLY A O 1
ATOM 7748 N N . LEU A 1 999 ? 6.790 -33.299 31.930 1.00 95.38 999 LEU A N 1
ATOM 7749 C CA . LEU A 1 999 ? 7.597 -33.186 33.143 1.00 95.38 999 LEU A CA 1
ATOM 7750 C C . LEU A 1 999 ? 7.441 -34.374 34.116 1.00 95.38 999 LEU A C 1
ATOM 7752 O O . LEU A 1 999 ? 8.475 -34.838 34.585 1.00 95.38 999 LEU A O 1
ATOM 7756 N N . PRO A 1 1000 ? 6.241 -34.931 34.395 1.00 96.31 1000 PRO A N 1
ATOM 7757 C CA . PRO A 1 1000 ? 6.111 -36.100 35.271 1.00 96.31 1000 PRO A CA 1
ATOM 7758 C C . PRO A 1 1000 ? 6.918 -37.320 34.806 1.00 96.31 1000 PRO A C 1
ATOM 7760 O O . PRO A 1 1000 ? 7.508 -37.995 35.639 1.00 96.31 1000 PRO A O 1
ATOM 7763 N N . ALA A 1 1001 ? 7.009 -37.560 33.492 1.00 92.94 1001 ALA A N 1
ATOM 7764 C CA . ALA A 1 1001 ? 7.817 -38.649 32.933 1.00 92.94 1001 ALA A CA 1
ATOM 7765 C C . ALA A 1 1001 ? 9.327 -38.401 33.098 1.00 92.94 1001 ALA A C 1
ATOM 7767 O O . ALA A 1 1001 ? 10.107 -39.326 33.252 1.00 92.94 1001 ALA A O 1
ATOM 7768 N N . ILE A 1 1002 ? 9.765 -37.139 33.130 1.00 93.31 1002 ILE A N 1
ATOM 7769 C CA . ILE A 1 1002 ? 11.172 -36.807 33.411 1.00 93.31 1002 ILE A CA 1
ATOM 7770 C C . ILE A 1 1002 ? 11.516 -37.086 34.888 1.00 93.31 1002 ILE A C 1
ATOM 7772 O O . ILE A 1 1002 ? 12.672 -37.328 35.225 1.00 93.31 1002 ILE A O 1
ATOM 7776 N N . TRP A 1 1003 ? 10.518 -37.076 35.772 1.00 94.31 1003 TRP A N 1
ATOM 7777 C CA . TRP A 1 1003 ? 10.653 -37.301 37.210 1.00 94.31 1003 TRP A CA 1
ATOM 7778 C C . TRP A 1 1003 ? 10.382 -38.760 37.631 1.00 94.31 1003 TRP A C 1
ATOM 7780 O O . TRP A 1 1003 ? 10.020 -38.999 38.776 1.00 94.31 1003 TRP A O 1
ATOM 7790 N N . GLU A 1 1004 ? 10.592 -39.747 36.753 1.00 88.00 1004 GLU A N 1
ATOM 7791 C CA . GLU A 1 1004 ? 10.308 -41.180 36.998 1.00 88.00 1004 GLU A CA 1
ATOM 7792 C C . GLU A 1 1004 ? 10.774 -41.717 38.368 1.00 88.00 1004 GLU A C 1
ATOM 7794 O O . GLU A 1 1004 ? 10.067 -42.506 38.992 1.00 88.00 1004 GLU A O 1
ATOM 7799 N N . ALA A 1 1005 ? 11.924 -41.260 38.879 1.00 87.44 1005 ALA A N 1
ATOM 7800 C CA . ALA A 1 1005 ? 12.463 -41.703 40.169 1.00 87.44 1005 ALA A CA 1
ATOM 7801 C C . ALA A 1 1005 ? 11.687 -41.188 41.400 1.00 87.44 1005 ALA A C 1
ATOM 7803 O O . ALA A 1 1005 ? 11.797 -41.763 42.480 1.00 87.44 1005 ALA A O 1
ATOM 7804 N N . THR A 1 1006 ? 10.935 -40.091 41.269 1.00 89.81 1006 THR A N 1
ATOM 7805 C CA . THR A 1 1006 ? 10.125 -39.504 42.346 1.00 89.81 1006 THR A CA 1
ATOM 7806 C C . THR A 1 1006 ? 8.729 -39.210 41.795 1.00 89.81 1006 THR A C 1
ATOM 7808 O O . THR A 1 1006 ? 8.569 -38.194 41.112 1.00 89.81 1006 THR A O 1
ATOM 7811 N N . PRO A 1 1007 ? 7.710 -40.049 42.070 1.00 90.25 1007 PRO A N 1
ATOM 7812 C CA . PRO A 1 1007 ? 6.377 -39.860 41.510 1.00 90.25 1007 PRO A CA 1
ATOM 7813 C C . PRO A 1 1007 ? 5.836 -38.481 41.887 1.00 90.25 1007 PRO A C 1
ATOM 7815 O O . PRO A 1 1007 ? 5.618 -38.155 43.053 1.00 90.25 1007 PRO A O 1
ATOM 7818 N N . LEU A 1 1008 ? 5.688 -37.651 40.859 1.00 94.94 1008 LEU A N 1
ATOM 7819 C CA . LEU A 1 1008 ? 5.385 -36.231 40.985 1.00 94.94 1008 LEU A CA 1
ATOM 7820 C C . LEU A 1 1008 ? 3.901 -35.978 41.258 1.00 94.94 1008 LEU A C 1
ATOM 7822 O O . LEU A 1 1008 ? 3.535 -34.980 41.877 1.00 94.94 1008 LEU A O 1
ATOM 7826 N N . LEU A 1 1009 ? 3.065 -36.878 40.746 1.00 97.12 1009 LEU A N 1
ATOM 7827 C CA . LEU A 1 1009 ? 1.614 -36.824 40.808 1.00 97.12 1009 LEU A CA 1
ATOM 7828 C C . LEU A 1 1009 ? 1.102 -37.936 41.722 1.00 97.12 1009 LEU A C 1
ATOM 7830 O O . LEU A 1 1009 ? 1.692 -39.015 41.784 1.00 97.12 1009 LEU A O 1
ATOM 7834 N N . ASP A 1 1010 ? 0.005 -37.666 42.421 1.00 95.69 1010 ASP A N 1
ATOM 7835 C CA . ASP A 1 1010 ? -0.742 -38.687 43.149 1.00 95.69 1010 ASP A CA 1
ATOM 7836 C C . ASP A 1 1010 ? -1.501 -39.625 42.187 1.00 95.69 1010 ASP A C 1
ATOM 7838 O O . ASP A 1 1010 ? -1.460 -39.476 40.962 1.00 95.69 1010 ASP A O 1
ATOM 7842 N N . SER A 1 1011 ? -2.194 -40.624 42.740 1.00 95.50 1011 SER A N 1
ATOM 7843 C CA . SER A 1 1011 ? -2.955 -41.616 41.967 1.00 95.50 1011 SER A CA 1
ATOM 7844 C C . SER A 1 1011 ? -4.084 -41.020 41.120 1.00 95.50 1011 SER A C 1
ATOM 7846 O O . SER A 1 1011 ? -4.579 -41.689 40.218 1.00 95.50 1011 SER A O 1
ATOM 7848 N N . GLU A 1 1012 ? -4.491 -39.778 41.388 1.00 95.81 1012 GLU A N 1
ATOM 7849 C CA . GLU A 1 1012 ? -5.532 -39.060 40.646 1.00 95.81 1012 GLU A CA 1
ATOM 7850 C C . GLU A 1 1012 ? -4.940 -38.150 39.555 1.00 95.81 1012 GLU A C 1
ATOM 7852 O O . GLU A 1 1012 ? -5.665 -37.416 38.883 1.00 95.81 1012 GLU A O 1
ATOM 7857 N N . GLY A 1 1013 ? -3.616 -38.173 39.359 1.00 96.25 1013 GLY A N 1
ATOM 7858 C CA . GLY A 1 1013 ? -2.934 -37.296 38.407 1.00 96.25 1013 GLY A CA 1
ATOM 7859 C C . GLY A 1 1013 ? -2.854 -35.840 38.877 1.00 96.25 1013 GLY A C 1
ATOM 7860 O O . GLY A 1 1013 ? -2.729 -34.929 38.050 1.00 96.25 1013 GLY A O 1
ATOM 7861 N N . SER A 1 1014 ? -2.926 -35.605 40.189 1.00 97.50 1014 SER A N 1
ATOM 7862 C CA . SER A 1 1014 ? -2.849 -34.282 40.805 1.00 97.50 1014 SER A CA 1
ATOM 7863 C C . SER A 1 1014 ? -1.510 -34.061 41.509 1.00 97.50 1014 SER A C 1
ATOM 7865 O O . SER A 1 1014 ? -0.849 -34.991 41.964 1.00 97.50 1014 SER A O 1
ATOM 7867 N N . PHE A 1 1015 ? -1.073 -32.806 41.587 1.00 97.44 1015 PHE A N 1
ATOM 7868 C CA . PHE A 1 1015 ? 0.125 -32.415 42.325 1.00 97.44 1015 PHE A CA 1
ATOM 7869 C C . PHE A 1 1015 ? -0.265 -31.877 43.703 1.00 97.44 1015 PHE A C 1
ATOM 7871 O O . PHE A 1 1015 ? -1.029 -30.912 43.812 1.00 97.44 1015 PHE A O 1
ATOM 7878 N N . ARG A 1 1016 ? 0.288 -32.474 44.764 1.00 96.56 1016 ARG A N 1
ATOM 7879 C CA . ARG A 1 1016 ? -0.028 -32.112 46.151 1.00 96.56 1016 ARG A CA 1
ATOM 7880 C C . ARG A 1 1016 ? 0.837 -30.938 46.623 1.00 96.56 1016 ARG A C 1
ATOM 7882 O O . ARG A 1 1016 ? 2.042 -31.081 46.819 1.00 96.56 1016 ARG A O 1
ATOM 7889 N N . ILE A 1 1017 ? 0.212 -29.784 46.857 1.00 94.69 1017 ILE A N 1
ATOM 7890 C CA . ILE A 1 1017 ? 0.802 -28.670 47.619 1.00 94.69 1017 ILE A CA 1
ATOM 7891 C C . ILE A 1 1017 ? 0.291 -28.715 49.075 1.00 94.69 1017 ILE A C 1
ATOM 7893 O O . ILE A 1 1017 ? -0.747 -29.327 49.322 1.00 94.69 1017 ILE A O 1
ATOM 7897 N N . PRO A 1 1018 ? 0.955 -28.075 50.064 1.00 90.94 1018 PRO A N 1
ATOM 7898 C CA . PRO A 1 1018 ? 0.627 -28.251 51.489 1.00 90.94 1018 PRO A CA 1
ATOM 7899 C C . PRO A 1 1018 ? -0.839 -28.011 51.889 1.00 90.94 1018 PRO A C 1
ATOM 7901 O O . PRO A 1 1018 ? -1.268 -28.501 52.927 1.00 90.94 1018 PRO A O 1
ATOM 7904 N N . LYS A 1 1019 ? -1.602 -27.248 51.095 1.00 90.12 1019 LYS A N 1
ATOM 7905 C CA . LYS A 1 1019 ? -2.994 -26.872 51.394 1.00 90.12 1019 LYS A CA 1
ATOM 7906 C C . LYS A 1 1019 ? -4.052 -27.544 50.508 1.00 90.12 1019 LYS A C 1
ATOM 7908 O O . LYS A 1 1019 ? -5.228 -27.420 50.822 1.00 90.12 1019 LYS A O 1
ATOM 7913 N N . ARG A 1 1020 ? -3.674 -28.181 49.391 1.00 93.94 1020 ARG A N 1
ATOM 7914 C CA . ARG A 1 1020 ? -4.615 -28.738 48.392 1.00 93.94 1020 ARG A CA 1
ATOM 7915 C C . ARG A 1 1020 ? -3.906 -29.613 47.357 1.00 93.94 1020 ARG A C 1
ATOM 7917 O O . ARG A 1 1020 ? -2.718 -29.422 47.102 1.00 93.94 1020 ARG A O 1
ATOM 7924 N N . SER A 1 1021 ? -4.645 -30.523 46.724 1.00 95.88 1021 SER A N 1
ATOM 7925 C CA . SER A 1 1021 ? -4.198 -31.197 45.497 1.00 95.88 1021 SER A CA 1
ATOM 7926 C C . SER A 1 1021 ? -4.727 -30.439 44.278 1.00 95.88 1021 SER A C 1
ATOM 7928 O O . SER A 1 1021 ? -5.847 -29.931 44.314 1.00 95.88 1021 SER A O 1
ATOM 7930 N N . ILE A 1 1022 ? -3.909 -30.286 43.234 1.00 95.69 1022 ILE A N 1
ATOM 7931 C CA . ILE A 1 1022 ? -4.279 -29.566 42.005 1.00 95.69 1022 ILE A CA 1
ATOM 7932 C C . ILE A 1 1022 ? -4.109 -30.507 40.812 1.00 95.69 1022 ILE A C 1
ATOM 7934 O O . ILE A 1 1022 ? -2.989 -30.985 40.610 1.00 95.69 1022 ILE A O 1
ATOM 7938 N N . PRO A 1 1023 ? -5.147 -30.734 39.987 1.00 96.81 1023 PRO A N 1
ATOM 7939 C CA . PRO A 1 1023 ? -5.023 -31.547 38.782 1.00 96.81 1023 PRO A CA 1
ATOM 7940 C C . PRO A 1 1023 ? -3.878 -31.061 37.887 1.00 96.81 1023 PRO A C 1
ATOM 7942 O O . PRO A 1 1023 ? -3.813 -29.888 37.511 1.00 96.81 1023 PRO A O 1
ATOM 7945 N N . TRP A 1 1024 ? -2.965 -31.953 37.496 1.00 97.19 1024 TRP A N 1
ATOM 7946 C CA . TRP A 1 1024 ? -1.816 -31.563 36.669 1.00 97.19 1024 TRP A CA 1
ATOM 7947 C C . TRP A 1 1024 ? -2.190 -30.906 35.327 1.00 97.19 1024 TRP A C 1
ATOM 7949 O O . TRP A 1 1024 ? -1.522 -29.944 34.923 1.00 97.19 1024 TRP A O 1
ATOM 7959 N N . PRO A 1 1025 ? -3.263 -31.337 34.626 1.00 94.88 1025 PRO A N 1
ATOM 7960 C CA . PRO A 1 1025 ? -3.721 -30.657 33.416 1.00 94.88 1025 PRO A CA 1
ATOM 7961 C C . PRO A 1 1025 ? -4.081 -29.184 33.647 1.00 94.88 1025 PRO A C 1
ATOM 7963 O O . PRO A 1 1025 ? -3.814 -28.352 32.776 1.00 94.88 1025 PRO A O 1
ATOM 7966 N N . GLU A 1 1026 ? -4.628 -28.853 34.820 1.00 94.12 1026 GLU A N 1
ATOM 7967 C CA . GLU A 1 1026 ? -4.955 -27.481 35.204 1.00 94.12 1026 GLU A CA 1
ATOM 7968 C C . GLU A 1 1026 ? -3.676 -26.643 35.344 1.00 94.12 1026 GLU A C 1
ATOM 7970 O O . GLU A 1 1026 ? -3.566 -25.575 34.733 1.00 94.12 1026 GLU A O 1
ATOM 7975 N N . VAL A 1 1027 ? -2.668 -27.164 36.055 1.00 96.50 1027 VAL A N 1
ATOM 7976 C CA . VAL A 1 1027 ? -1.349 -26.520 36.195 1.00 96.50 1027 VAL A CA 1
ATOM 7977 C C . VAL A 1 1027 ? -0.729 -26.248 34.821 1.00 96.50 1027 VAL A C 1
ATOM 7979 O O . VAL A 1 1027 ? -0.243 -25.146 34.561 1.00 96.50 1027 VAL A O 1
ATOM 7982 N N . CYS A 1 1028 ? -0.787 -27.226 33.909 1.00 96.25 1028 CYS A N 1
ATOM 7983 C CA . CYS A 1 1028 ? -0.213 -27.111 32.568 1.00 96.25 1028 CYS A CA 1
ATOM 7984 C C . CYS A 1 1028 ? -0.822 -25.963 31.752 1.00 96.25 1028 CYS A C 1
ATOM 7986 O O . CYS A 1 1028 ? -0.099 -25.282 31.027 1.00 96.25 1028 CYS A O 1
ATOM 7988 N N . VAL A 1 1029 ? -2.141 -25.763 31.839 1.00 90.00 1029 VAL A N 1
ATOM 7989 C CA . VAL A 1 1029 ? -2.853 -24.720 31.081 1.00 90.00 1029 VAL A CA 1
ATOM 7990 C C . VAL A 1 1029 ? -2.668 -23.345 31.724 1.00 90.00 1029 VAL A C 1
ATOM 7992 O O . VAL A 1 1029 ? -2.434 -22.370 31.012 1.00 90.00 1029 VAL A O 1
ATOM 7995 N N . ARG A 1 1030 ? -2.711 -23.269 33.060 1.00 94.25 1030 ARG A N 1
ATOM 7996 C CA . ARG A 1 1030 ? -2.627 -22.014 33.827 1.00 94.25 1030 ARG A CA 1
ATOM 7997 C C . ARG A 1 1030 ? -1.205 -21.449 33.945 1.00 94.25 1030 ARG A C 1
ATOM 7999 O O . ARG A 1 1030 ? -1.031 -20.266 34.228 1.00 94.25 1030 ARG A O 1
ATOM 8006 N N . ALA A 1 1031 ? -0.172 -22.256 33.704 1.00 96.06 1031 ALA A N 1
ATOM 8007 C CA . ALA A 1 1031 ? 1.221 -21.835 33.857 1.00 96.06 1031 ALA A CA 1
ATOM 8008 C C . ALA A 1 1031 ? 1.627 -20.629 32.990 1.00 96.06 1031 ALA A C 1
ATOM 8010 O O . ALA A 1 1031 ? 2.419 -19.798 33.438 1.00 96.06 1031 ALA A O 1
ATOM 8011 N N . GLN A 1 1032 ? 1.093 -20.513 31.768 1.00 94.38 1032 GLN A N 1
ATOM 8012 C CA . GLN A 1 1032 ? 1.375 -19.370 30.889 1.00 94.38 1032 GLN A CA 1
ATOM 8013 C C . GLN A 1 1032 ? 0.859 -18.060 31.499 1.00 94.38 1032 GLN A C 1
ATOM 8015 O O . GLN A 1 1032 ? 1.591 -17.072 31.505 1.00 94.38 1032 GLN A O 1
ATOM 8020 N N . ASP A 1 1033 ? -0.348 -18.071 32.070 1.00 87.25 1033 ASP A N 1
ATOM 8021 C CA . ASP A 1 1033 ? -0.951 -16.892 32.696 1.00 87.25 1033 ASP A CA 1
ATOM 8022 C C . ASP A 1 1033 ? -0.120 -16.426 33.899 1.00 87.25 1033 ASP A C 1
ATOM 8024 O O . ASP A 1 1033 ? 0.180 -15.239 34.029 1.00 87.25 1033 ASP A O 1
ATOM 8028 N N . MET A 1 1034 ? 0.339 -17.361 34.740 1.00 95.62 1034 MET A N 1
ATOM 8029 C CA . MET A 1 1034 ? 1.244 -17.043 35.851 1.00 95.62 1034 MET A CA 1
ATOM 8030 C C . MET A 1 1034 ? 2.558 -16.422 35.361 1.00 95.62 1034 MET A C 1
ATOM 8032 O O . MET A 1 1034 ? 3.015 -15.421 35.918 1.00 95.62 1034 MET A O 1
ATOM 8036 N N . LEU A 1 1035 ? 3.165 -16.976 34.306 1.00 95.44 1035 LEU A N 1
ATOM 8037 C CA . LEU A 1 1035 ? 4.421 -16.463 33.752 1.00 95.44 1035 LEU A CA 1
ATOM 8038 C C . LEU A 1 1035 ? 4.250 -15.083 33.107 1.00 95.44 1035 LEU A C 1
ATOM 8040 O O . LEU A 1 1035 ? 5.143 -14.244 33.233 1.00 95.44 1035 LEU A O 1
ATOM 8044 N N . ASP A 1 1036 ? 3.103 -14.814 32.483 1.00 90.12 1036 ASP A N 1
ATOM 8045 C CA . ASP A 1 1036 ? 2.755 -13.489 31.961 1.00 90.12 1036 ASP A CA 1
ATOM 8046 C C . ASP A 1 1036 ? 2.604 -12.446 33.072 1.00 90.12 1036 ASP A C 1
ATOM 8048 O O . ASP A 1 1036 ? 3.028 -11.301 32.893 1.00 90.12 1036 ASP A O 1
ATOM 8052 N N . VAL A 1 1037 ? 2.078 -12.845 34.234 1.00 83.88 1037 VAL A N 1
ATOM 8053 C CA . VAL A 1 1037 ? 2.009 -11.990 35.427 1.00 83.88 1037 VAL A CA 1
ATOM 8054 C C . VAL A 1 1037 ? 3.403 -11.765 36.025 1.00 83.88 1037 VAL A C 1
ATOM 8056 O O . VAL A 1 1037 ? 3.806 -10.617 36.211 1.00 83.88 1037 VAL A O 1
ATOM 8059 N N . LYS A 1 1038 ? 4.180 -12.828 36.288 1.00 89.56 1038 LYS A N 1
ATOM 8060 C CA . LYS A 1 1038 ? 5.510 -12.728 36.929 1.00 89.56 1038 LYS A CA 1
ATOM 8061 C C . LYS A 1 1038 ? 6.550 -11.998 36.084 1.00 89.56 1038 LYS A C 1
ATOM 8063 O O . LYS A 1 1038 ? 7.459 -11.377 36.630 1.00 89.56 1038 LYS A O 1
ATOM 8068 N N . LEU A 1 1039 ? 6.468 -12.113 34.761 1.00 92.38 1039 LEU A N 1
ATOM 8069 C CA . LEU A 1 1039 ? 7.452 -11.554 33.831 1.00 92.38 1039 LEU A CA 1
ATOM 8070 C C . LEU A 1 1039 ? 6.927 -10.311 33.099 1.00 92.38 1039 LEU A C 1
ATOM 8072 O O . LEU A 1 1039 ? 7.496 -9.910 32.077 1.00 92.38 1039 LEU A O 1
ATOM 8076 N N . ALA A 1 1040 ? 5.861 -9.695 33.618 1.00 82.88 1040 ALA A N 1
ATOM 8077 C CA . ALA A 1 1040 ? 5.329 -8.444 33.103 1.00 82.88 1040 ALA A CA 1
ATOM 8078 C C . ALA A 1 1040 ? 6.428 -7.365 33.030 1.00 82.88 1040 ALA A C 1
ATOM 8080 O O . ALA A 1 1040 ? 7.255 -7.221 33.925 1.00 82.88 1040 ALA A O 1
ATOM 8081 N N . GLY A 1 1041 ? 6.460 -6.620 31.922 1.00 79.75 1041 GLY A N 1
ATOM 8082 C CA . GLY A 1 1041 ? 7.454 -5.567 31.671 1.00 79.75 1041 GLY A CA 1
ATOM 8083 C C . GLY A 1 1041 ? 8.725 -6.023 30.942 1.00 79.75 1041 GLY A C 1
ATOM 8084 O O . GLY A 1 1041 ? 9.401 -5.185 30.347 1.00 79.75 1041 GLY A O 1
ATOM 8085 N N . LYS A 1 1042 ? 9.028 -7.329 30.881 1.00 85.69 1042 LYS A N 1
ATOM 8086 C CA . LYS A 1 1042 ? 10.176 -7.830 30.103 1.00 85.69 1042 LYS A CA 1
ATOM 8087 C C . LYS A 1 1042 ? 9.915 -7.760 28.599 1.00 85.69 1042 LYS A C 1
ATOM 8089 O O . LYS A 1 1042 ? 8.813 -8.047 28.122 1.00 85.69 1042 LYS A O 1
ATOM 8094 N N . ASN A 1 1043 ? 10.944 -7.429 27.814 1.00 89.81 1043 ASN A N 1
ATOM 8095 C CA . ASN A 1 1043 ? 10.833 -7.528 26.356 1.00 89.81 1043 ASN A CA 1
ATOM 8096 C C . ASN A 1 1043 ? 10.758 -9.006 25.916 1.00 89.81 1043 ASN A C 1
ATOM 8098 O O . ASN A 1 1043 ? 11.081 -9.912 26.674 1.00 89.81 1043 ASN A O 1
ATOM 8102 N N . GLN A 1 1044 ? 10.344 -9.289 24.677 1.00 85.50 1044 GLN A N 1
ATOM 8103 C CA . GLN A 1 1044 ? 10.082 -10.677 24.244 1.00 85.50 1044 GLN A CA 1
ATOM 8104 C C . GLN A 1 1044 ? 11.294 -11.607 24.321 1.00 85.50 1044 GLN A C 1
ATOM 8106 O O . GLN A 1 1044 ? 11.128 -12.798 24.574 1.00 85.50 1044 GLN A O 1
ATOM 8111 N N . SER A 1 1045 ? 12.496 -11.079 24.081 1.00 89.69 1045 SER A N 1
ATOM 8112 C CA . SER A 1 1045 ? 13.726 -11.865 24.161 1.00 89.69 1045 SER A CA 1
ATOM 8113 C C . SER A 1 1045 ? 14.056 -12.198 25.617 1.00 89.69 1045 SER A C 1
ATOM 8115 O O . SER A 1 1045 ? 14.360 -13.344 25.936 1.00 89.69 1045 SER A O 1
ATOM 8117 N N . GLU A 1 1046 ? 13.957 -11.219 26.515 1.00 90.75 1046 GLU A N 1
ATOM 8118 C CA . GLU A 1 1046 ? 14.164 -11.403 27.956 1.00 90.75 1046 GLU A CA 1
ATOM 8119 C C . GLU A 1 1046 ? 13.096 -12.281 28.600 1.00 90.75 1046 GLU A C 1
ATOM 8121 O O . GLU A 1 1046 ? 13.428 -13.130 29.426 1.00 90.75 1046 GLU A O 1
ATOM 8126 N N . TYR A 1 1047 ? 11.835 -12.119 28.196 1.00 95.12 1047 TYR A N 1
ATOM 8127 C CA . TYR A 1 1047 ? 10.729 -12.973 28.609 1.00 95.12 1047 TYR A CA 1
ATOM 8128 C C . TYR A 1 1047 ? 11.032 -14.426 28.241 1.00 95.12 1047 TYR A C 1
ATOM 8130 O O . TYR A 1 1047 ? 11.079 -15.278 29.121 1.00 95.12 1047 TYR A O 1
ATOM 8138 N N . GLY A 1 1048 ? 11.352 -14.700 26.970 1.00 94.88 1048 GLY A N 1
ATOM 8139 C CA . GLY A 1 1048 ? 11.637 -16.061 26.511 1.00 94.88 1048 GLY A CA 1
ATOM 8140 C C . GLY A 1 1048 ? 12.841 -16.703 27.203 1.00 94.88 1048 GLY A C 1
ATOM 8141 O O . GLY A 1 1048 ? 12.810 -17.891 27.515 1.00 94.88 1048 GLY A O 1
ATOM 8142 N N . LYS A 1 1049 ? 13.887 -15.920 27.502 1.00 95.31 1049 LYS A N 1
ATOM 8143 C CA . LYS A 1 1049 ? 15.033 -16.381 28.305 1.00 95.31 1049 LYS A CA 1
ATOM 8144 C C . LYS A 1 1049 ? 14.640 -16.673 29.755 1.00 95.31 1049 LYS A C 1
ATOM 8146 O O . LYS A 1 1049 ? 15.082 -17.673 30.308 1.00 95.31 1049 LYS A O 1
ATOM 8151 N N . SER A 1 1050 ? 13.803 -15.823 30.350 1.00 95.38 1050 SER A N 1
ATOM 8152 C CA . SER A 1 1050 ? 13.339 -15.981 31.733 1.00 95.38 1050 SER A CA 1
ATOM 8153 C C . SER A 1 1050 ? 12.435 -17.203 31.880 1.00 95.38 1050 SER A C 1
ATOM 8155 O O . SER A 1 1050 ? 12.633 -17.987 32.799 1.00 95.38 1050 SER A O 1
ATOM 8157 N N . VAL A 1 1051 ? 11.502 -17.417 30.945 1.00 96.56 1051 VAL A N 1
ATOM 8158 C CA . VAL A 1 1051 ? 10.667 -18.626 30.909 1.00 96.56 1051 VAL A CA 1
ATOM 8159 C C . VAL A 1 1051 ? 11.530 -19.870 30.745 1.00 96.56 1051 VAL A C 1
ATOM 8161 O O . VAL A 1 1051 ? 11.361 -20.820 31.499 1.00 96.56 1051 VAL A O 1
ATOM 8164 N N . LEU A 1 1052 ? 12.494 -19.865 29.815 1.00 96.19 1052 LEU A N 1
ATOM 8165 C CA . LEU A 1 1052 ? 13.401 -21.001 29.627 1.00 96.19 1052 LEU A CA 1
ATOM 8166 C C . LEU A 1 1052 ? 14.166 -21.343 30.913 1.00 96.19 1052 LEU A C 1
ATOM 8168 O O . LEU A 1 1052 ? 14.320 -22.517 31.240 1.00 96.19 1052 LEU A O 1
ATOM 8172 N N . TRP A 1 1053 ? 14.620 -20.325 31.647 1.00 95.50 1053 TRP A N 1
ATOM 8173 C CA . TRP A 1 1053 ? 15.304 -20.507 32.925 1.00 95.50 1053 TRP A CA 1
ATOM 8174 C C . TRP A 1 1053 ? 14.376 -21.089 33.997 1.00 95.50 1053 TRP A C 1
ATOM 8176 O O . TRP A 1 1053 ? 14.756 -22.054 34.657 1.00 95.50 1053 TRP A O 1
ATOM 8186 N N . VAL A 1 1054 ? 13.144 -20.573 34.115 1.00 96.38 1054 VAL A N 1
ATOM 8187 C CA . VAL A 1 1054 ? 12.135 -21.126 35.032 1.00 96.38 1054 VAL A CA 1
ATOM 8188 C C . VAL A 1 1054 ? 11.881 -22.596 34.713 1.00 96.38 1054 VAL A C 1
ATOM 8190 O O . VAL A 1 1054 ? 12.038 -23.422 35.602 1.00 96.38 1054 VAL A O 1
ATOM 8193 N N . LEU A 1 1055 ? 11.580 -22.941 33.456 1.00 96.25 1055 LEU A N 1
ATOM 8194 C CA . LEU A 1 1055 ? 11.285 -24.322 33.051 1.00 96.25 1055 LEU A CA 1
ATOM 8195 C C . LEU A 1 1055 ? 12.460 -25.273 33.296 1.00 96.25 1055 LEU A C 1
ATOM 8197 O O . LEU A 1 1055 ? 12.254 -26.400 33.733 1.00 96.25 1055 LEU A O 1
ATOM 8201 N N . ARG A 1 1056 ? 13.695 -24.812 33.076 1.00 93.25 1056 ARG A N 1
ATOM 8202 C CA . ARG A 1 1056 ? 14.894 -25.594 33.390 1.00 93.25 1056 ARG A CA 1
ATOM 8203 C C . ARG A 1 1056 ? 15.030 -25.857 34.887 1.00 93.25 1056 ARG A C 1
ATOM 8205 O O . ARG A 1 1056 ? 15.406 -26.955 35.272 1.00 93.25 1056 ARG A O 1
ATOM 8212 N N . SER A 1 1057 ? 14.695 -24.878 35.726 1.00 94.62 1057 SER A N 1
ATOM 8213 C CA . SER A 1 1057 ? 14.774 -25.029 37.184 1.00 94.62 1057 SER A CA 1
ATOM 8214 C C . SER A 1 1057 ? 13.788 -26.057 37.766 1.00 94.62 1057 SER A C 1
ATOM 8216 O O . SER A 1 1057 ? 13.952 -26.441 38.927 1.00 94.62 1057 SER A O 1
ATOM 8218 N N . LEU A 1 1058 ? 12.798 -26.493 36.965 1.00 96.25 1058 LEU A N 1
ATOM 8219 C CA . LEU A 1 1058 ? 11.805 -27.524 37.302 1.00 96.25 1058 LEU A CA 1
ATOM 8220 C C . LEU A 1 1058 ? 12.262 -28.956 36.978 1.00 96.25 1058 LEU A C 1
ATOM 8222 O O . LEU A 1 1058 ? 11.578 -29.907 37.355 1.00 96.25 1058 LEU A O 1
ATOM 8226 N N . LEU A 1 1059 ? 13.364 -29.127 36.245 1.00 95.00 1059 LEU A N 1
ATOM 8227 C CA . LEU A 1 1059 ? 13.942 -30.445 35.980 1.00 95.00 1059 LEU A CA 1
ATOM 8228 C C . LEU A 1 1059 ? 14.509 -31.043 37.281 1.00 95.00 1059 LEU A C 1
ATOM 8230 O O . LEU A 1 1059 ? 14.901 -30.276 38.166 1.00 95.00 1059 LEU A O 1
ATOM 8234 N N . PRO A 1 1060 ? 14.609 -32.381 37.400 1.00 94.56 1060 PRO A N 1
ATOM 8235 C CA . PRO A 1 1060 ? 15.154 -33.065 38.579 1.00 94.56 1060 PRO A CA 1
ATOM 8236 C C . PRO A 1 1060 ? 16.688 -32.930 38.697 1.00 94.56 1060 PRO A C 1
ATOM 8238 O O . PRO A 1 1060 ? 17.378 -33.845 39.135 1.00 94.56 1060 PRO A O 1
ATOM 8241 N N . GLU A 1 1061 ? 17.246 -31.789 38.289 1.00 90.62 1061 GLU A N 1
ATOM 8242 C CA . GLU A 1 1061 ? 18.672 -31.486 38.355 1.00 90.62 1061 GLU A CA 1
ATOM 8243 C C . GLU A 1 1061 ? 18.974 -30.644 39.609 1.00 90.62 1061 GLU A C 1
ATOM 8245 O O . GLU A 1 1061 ? 18.503 -29.509 39.762 1.00 90.62 1061 GLU A O 1
ATOM 8250 N N . GLY A 1 1062 ? 19.799 -31.206 40.496 1.00 87.12 1062 GLY A N 1
ATOM 8251 C CA . GLY A 1 1062 ? 20.340 -30.545 41.684 1.00 87.12 1062 GLY A CA 1
ATOM 8252 C C . GLY A 1 1062 ? 19.407 -30.502 42.898 1.00 87.12 1062 GLY A C 1
ATOM 8253 O O . GLY A 1 1062 ? 18.186 -30.654 42.806 1.00 87.12 1062 GLY A O 1
ATOM 8254 N N . ASP A 1 1063 ? 20.000 -30.230 44.059 1.00 88.88 1063 ASP A N 1
ATOM 8255 C CA . ASP A 1 1063 ? 19.276 -30.183 45.326 1.00 88.88 1063 ASP A CA 1
ATOM 8256 C C . ASP A 1 1063 ? 18.165 -29.119 45.315 1.00 88.88 1063 ASP A C 1
ATOM 8258 O O . ASP A 1 1063 ? 18.288 -28.009 44.774 1.00 88.88 1063 ASP A O 1
ATOM 8262 N N . GLY A 1 1064 ? 17.019 -29.480 45.897 1.00 93.62 1064 GLY A N 1
ATOM 8263 C CA . GLY A 1 1064 ? 15.859 -28.596 46.019 1.00 93.62 1064 GLY A CA 1
ATOM 8264 C C . GLY A 1 1064 ? 15.003 -28.441 44.756 1.00 93.62 1064 GLY A C 1
ATOM 8265 O O . GLY A 1 1064 ? 14.104 -27.598 44.762 1.00 93.62 1064 GLY A O 1
ATOM 8266 N N . ALA A 1 1065 ? 15.218 -29.239 43.703 1.00 94.50 1065 ALA A N 1
ATOM 8267 C CA . ALA A 1 1065 ? 14.369 -29.227 42.505 1.00 94.50 1065 ALA A CA 1
ATOM 8268 C C . ALA A 1 1065 ? 12.875 -29.415 42.838 1.00 94.50 1065 ALA A C 1
ATOM 8270 O O . ALA A 1 1065 ? 12.033 -28.663 42.348 1.00 94.50 1065 ALA A O 1
ATOM 8271 N N . LEU A 1 1066 ? 12.548 -30.324 43.768 1.00 95.31 1066 LEU A N 1
ATOM 8272 C CA . LEU A 1 1066 ? 11.162 -30.578 44.177 1.00 95.31 1066 LEU A CA 1
ATOM 8273 C C . LEU A 1 1066 ? 10.546 -29.362 44.883 1.00 95.31 1066 LEU A C 1
ATOM 8275 O O . LEU A 1 1066 ? 9.400 -29.014 44.619 1.00 95.31 1066 LEU A O 1
ATOM 8279 N N . LYS A 1 1067 ? 11.320 -28.660 45.722 1.00 95.88 1067 LYS A N 1
ATOM 8280 C CA . LYS A 1 1067 ? 10.871 -27.418 46.377 1.00 95.88 1067 LYS A CA 1
ATOM 8281 C C . LYS A 1 1067 ? 10.620 -26.303 45.358 1.00 95.88 1067 LYS A C 1
ATOM 8283 O O . LYS A 1 1067 ? 9.632 -25.584 45.479 1.00 95.88 1067 LYS A O 1
ATOM 8288 N N . ARG A 1 1068 ? 11.482 -26.166 44.339 1.00 96.75 1068 ARG A N 1
ATOM 8289 C CA . ARG A 1 1068 ? 11.281 -25.202 43.239 1.00 96.75 1068 ARG A CA 1
ATOM 8290 C C . ARG A 1 1068 ? 10.014 -25.517 42.452 1.00 96.75 1068 ARG A C 1
ATOM 8292 O O . ARG A 1 1068 ? 9.252 -24.603 42.145 1.00 96.75 1068 ARG A O 1
ATOM 8299 N N . LEU A 1 1069 ? 9.755 -26.797 42.191 1.00 97.12 1069 LEU A N 1
ATOM 8300 C CA . LEU A 1 1069 ? 8.533 -27.233 41.531 1.00 97.12 1069 LEU A CA 1
ATOM 8301 C C . LEU A 1 1069 ? 7.282 -26.991 42.379 1.00 97.12 1069 LEU A C 1
ATOM 8303 O O . LEU A 1 1069 ? 6.309 -26.442 41.872 1.00 97.12 1069 LEU A O 1
ATOM 8307 N N . GLN A 1 1070 ? 7.320 -27.313 43.673 1.00 96.75 1070 GLN A N 1
ATOM 8308 C CA . GLN A 1 1070 ? 6.232 -27.009 44.608 1.00 96.75 1070 GLN A CA 1
ATOM 8309 C C . GLN A 1 1070 ? 5.932 -25.507 44.653 1.00 96.75 1070 GLN A C 1
ATOM 8311 O O . GLN A 1 1070 ? 4.772 -25.114 44.545 1.00 96.75 1070 GLN A O 1
ATOM 8316 N N . SER A 1 1071 ? 6.971 -24.669 44.732 1.00 96.69 1071 SER A N 1
ATOM 8317 C CA . SER A 1 1071 ? 6.826 -23.211 44.670 1.00 96.69 1071 SER A CA 1
ATOM 8318 C C . SER A 1 1071 ? 6.211 -22.762 43.347 1.00 96.69 1071 SER A C 1
ATOM 8320 O O . SER A 1 1071 ? 5.315 -21.926 43.355 1.00 96.69 1071 SER A O 1
ATOM 8322 N N . PHE A 1 1072 ? 6.647 -23.326 42.217 1.00 97.75 1072 PHE A N 1
ATOM 8323 C CA . PHE A 1 1072 ? 6.088 -23.007 40.905 1.00 97.75 1072 PHE A CA 1
ATOM 8324 C C . PHE A 1 1072 ? 4.599 -23.361 40.823 1.00 97.75 1072 PHE A C 1
ATOM 8326 O O . PHE A 1 1072 ? 3.807 -22.533 40.389 1.00 97.75 1072 PHE A O 1
ATOM 8333 N N . VAL A 1 1073 ? 4.192 -24.553 41.271 1.00 97.31 1073 VAL A N 1
ATOM 8334 C CA . VAL A 1 1073 ? 2.777 -24.966 41.273 1.00 97.31 1073 VAL A CA 1
ATOM 8335 C C . VAL A 1 1073 ? 1.944 -24.074 42.201 1.00 97.31 1073 VAL A C 1
ATOM 8337 O O . VAL A 1 1073 ? 0.843 -23.668 41.836 1.00 97.31 1073 VAL A O 1
ATOM 8340 N N . GLN A 1 1074 ? 2.488 -23.696 43.360 1.00 96.06 1074 GLN A N 1
ATOM 8341 C CA . GLN A 1 1074 ? 1.850 -22.755 44.283 1.00 96.06 1074 GLN A CA 1
ATOM 8342 C C . GLN A 1 1074 ? 1.711 -21.342 43.682 1.00 96.06 1074 GLN A C 1
ATOM 8344 O O . GLN A 1 1074 ? 0.697 -20.671 43.892 1.00 96.06 1074 GLN A O 1
ATOM 8349 N N . ASP A 1 1075 ? 2.692 -20.890 42.896 1.00 93.56 1075 ASP A N 1
ATOM 8350 C CA . ASP A 1 1075 ? 2.605 -19.639 42.137 1.00 93.56 1075 ASP A CA 1
ATOM 8351 C C . ASP A 1 1075 ? 1.546 -19.724 41.031 1.00 93.56 1075 ASP A C 1
ATOM 8353 O O . ASP A 1 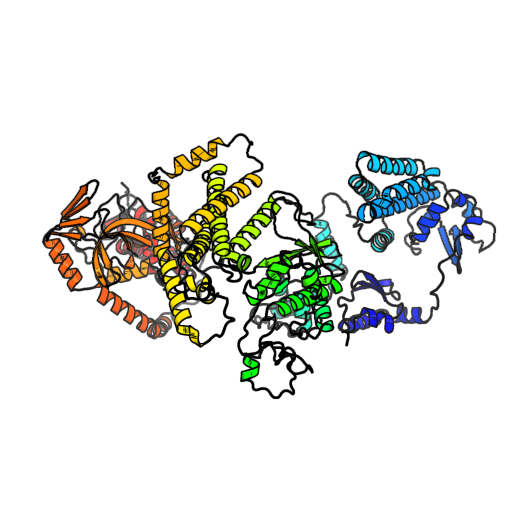1075 ? 0.783 -18.777 40.850 1.00 93.56 1075 ASP A O 1
ATOM 8357 N N . VAL A 1 1076 ? 1.478 -20.840 40.288 1.00 94.94 1076 VAL A N 1
ATOM 8358 C CA . VAL A 1 1076 ? 0.439 -21.046 39.263 1.00 94.94 1076 VAL A CA 1
ATOM 8359 C C . VAL A 1 1076 ? -0.935 -20.952 39.901 1.00 94.94 1076 VAL A C 1
ATOM 8361 O O . VAL A 1 1076 ? -1.801 -20.247 39.392 1.00 94.94 1076 VAL A O 1
ATOM 8364 N N . ASP A 1 1077 ? -1.120 -21.606 41.040 1.00 93.69 1077 ASP A N 1
ATOM 8365 C CA . ASP A 1 1077 ? -2.399 -21.598 41.720 1.00 93.69 1077 ASP A CA 1
ATOM 8366 C C . ASP A 1 1077 ? -2.833 -20.206 42.200 1.00 93.69 1077 ASP A C 1
ATOM 8368 O O . ASP A 1 1077 ? -3.975 -19.796 41.986 1.00 93.69 1077 ASP A O 1
ATOM 8372 N N . SER A 1 1078 ? -1.911 -19.475 42.826 1.00 86.06 1078 SER A N 1
ATOM 8373 C CA . SER A 1 1078 ? -2.201 -18.183 43.454 1.00 86.06 1078 SER A CA 1
ATOM 8374 C C . SER A 1 1078 ? -2.266 -17.009 42.475 1.00 86.06 1078 SER A C 1
ATOM 8376 O O . SER A 1 1078 ? -2.982 -16.044 42.739 1.00 86.06 1078 SER A O 1
ATOM 8378 N N . LEU A 1 1079 ? -1.520 -17.058 41.364 1.00 82.00 1079 LEU A N 1
ATOM 8379 C CA . LEU A 1 1079 ? -1.379 -15.927 40.440 1.00 82.00 1079 LEU A CA 1
ATOM 8380 C C . LEU A 1 1079 ? -2.127 -16.106 39.116 1.00 82.00 1079 LEU A C 1
ATOM 8382 O O . LEU A 1 1079 ? -2.523 -15.103 38.520 1.00 82.00 1079 LEU A O 1
ATOM 8386 N N . ALA A 1 1080 ? -2.297 -17.337 38.622 1.00 89.19 1080 ALA A N 1
ATOM 8387 C CA . ALA A 1 1080 ? -3.040 -17.560 37.383 1.00 89.19 1080 ALA A CA 1
ATOM 8388 C C . ALA A 1 1080 ? -4.549 -17.453 37.624 1.00 89.19 1080 ALA A C 1
ATOM 8390 O O . ALA A 1 1080 ? -5.038 -17.777 38.706 1.00 89.19 1080 ALA A O 1
ATOM 8391 N N . ALA A 1 1081 ? -5.312 -17.079 36.596 1.00 77.44 1081 ALA A N 1
ATOM 8392 C CA . ALA A 1 1081 ? -6.770 -17.109 36.681 1.00 77.44 1081 ALA A CA 1
ATOM 8393 C C . ALA A 1 1081 ? -7.257 -18.545 36.968 1.00 77.44 1081 ALA A C 1
ATOM 8395 O O . ALA A 1 1081 ? -6.712 -19.478 36.372 1.00 77.44 1081 ALA A O 1
ATOM 8396 N N . PRO A 1 1082 ? -8.228 -18.752 37.877 1.00 77.06 1082 PRO A N 1
ATOM 8397 C CA . PRO A 1 1082 ? -8.766 -20.081 38.157 1.00 77.06 1082 PRO A CA 1
ATOM 8398 C C . PRO A 1 1082 ? -9.380 -20.684 36.889 1.00 77.06 1082 PRO A C 1
ATOM 8400 O O . PRO A 1 1082 ? -10.054 -19.987 36.128 1.00 77.06 1082 PRO A O 1
ATOM 8403 N N . MET A 1 1083 ? -9.135 -21.975 36.652 1.00 73.00 1083 MET A N 1
ATOM 8404 C CA . MET A 1 1083 ? -9.779 -22.695 35.556 1.00 73.00 1083 MET A CA 1
ATOM 8405 C C . MET A 1 1083 ? -11.241 -22.926 35.946 1.00 73.00 1083 MET A C 1
ATOM 8407 O O . MET A 1 1083 ? -11.520 -23.567 36.956 1.00 73.00 1083 MET A O 1
ATOM 8411 N N . LEU A 1 1084 ? -12.179 -22.377 35.171 1.00 59.41 1084 LEU A N 1
ATOM 8412 C CA . LEU A 1 1084 ? -13.589 -22.726 35.339 1.00 59.41 1084 LEU A CA 1
ATOM 8413 C C . LEU A 1 1084 ? -13.758 -24.217 35.008 1.00 59.41 1084 LEU A C 1
ATOM 8415 O O . LEU A 1 1084 ? -13.141 -24.671 34.037 1.00 59.41 1084 LEU A O 1
ATOM 8419 N N . PRO A 1 1085 ? -14.569 -24.970 35.773 1.00 54.19 1085 PRO A N 1
ATOM 8420 C CA . PRO A 1 1085 ? -14.894 -26.344 35.422 1.00 54.19 1085 PRO A CA 1
ATOM 8421 C C . PRO A 1 1085 ? -15.404 -26.367 33.980 1.00 54.19 1085 PRO A C 1
ATOM 8423 O O . PRO A 1 1085 ? -16.351 -25.656 33.639 1.00 54.19 1085 PRO A O 1
ATOM 8426 N N . LEU A 1 1086 ? -14.742 -27.136 33.117 1.00 39.94 1086 LEU A N 1
ATOM 8427 C CA . LEU A 1 1086 ? -15.299 -27.475 31.813 1.00 39.94 1086 LEU A CA 1
ATOM 8428 C C . LEU A 1 1086 ? -16.475 -28.416 32.097 1.00 39.94 1086 LEU A C 1
ATOM 8430 O O . LEU A 1 1086 ? -16.248 -29.584 32.403 1.00 39.94 1086 LEU A O 1
ATOM 8434 N N . HIS A 1 1087 ? -17.691 -27.868 32.099 1.00 31.02 1087 HIS A N 1
ATOM 8435 C CA . HIS A 1 1087 ? -18.928 -28.647 32.143 1.00 31.02 1087 HIS A CA 1
ATOM 8436 C C . HIS A 1 1087 ? -19.183 -29.356 30.817 1.00 31.02 1087 HIS A C 1
ATOM 8438 O O . HIS A 1 1087 ? -18.952 -28.723 29.757 1.00 31.02 1087 HIS A O 1
#

Organism: Symbiodinium pilosum (NCBI:txid2952)

Mean predicted aligned error: 21.94 Å

Nearest PDB structures (foldseek):
  5wuf-assembly1_A  TM=2.074E-01  e=8.842E+00  Colwellia psychrerythraea 34H

Radius of gyration: 42.05 Å; Cα contacts (8 Å, |Δi|>4): 1258; chains: 1; bounding box: 95×84×119 Å

Secondary structure (DSSP, 8-state):
-PPPBHHHHHHHHSTTTEEEEETTEEEETTTTEEEE---SBGGGHHHHHHHHTT-HHHHHHHHT---------GGGTTTS-TTGGGSHHHHHHHHHTT---PPPTT-PPSSTTTTEEEEEETTEEEEEETT----S-SSPPHHHHTT--HHHHHHHHHHHHHHHHHHHHHHHHH-GGGHHHHHHHHHHSHHHHH-HHHHHHHHHHHHHHHHHHHHHHHHHHHHHHHT--GGG--HHHHHHHHHHSTT-------SS-HHHHHHHHHHHHHHTTGGGGSHHHHHHHHHHHHHHHHHHTT--S-PPPTTS-HHHHHHHHHHH-SSHHHHHHHHHTT---SSS------TT-TTS--SS--TT-HHHHHHHHHHHHHHHS-SSS-PPPEEE-------S--TTTGGGTTSSS----S--BTTB-TT---GGG---HHHHTT---SS----HHHHHHHHHHHHHHHHHHTTT---SEEEE---GGGHHHHHHHTT-S-HHHHTTSTTGGGEEEE--S-TT--S-EEEETTS-EEEEEETHHHHTTTT--TTSGGGSS-----S---SSHHHHHHHHHHHHHHHHHHTT-TTS-HHHHHHHHHHHHHHHHHHHHHHHHHHGGGGGGTSS-HHHHHHHHHHHHHHHHHHHT--TTSB--GGGT---HHHHSTT--SS--HHHHHHHHHHHHHHHHHTGGG-----PPB-PPPPHHHHHHHHHHHHHHHHHHHHHH-TT--TTTTHHHHHHHHHTTS-PPPPHHHHHHHHHHHHHHHTTSS----S-HHHHHHHHHHHHH-S--SS-TTT-SEE---EE--TTS---EEEE-TTS-EEEEEEEEEEEEEEE--TTSPPEEEEEEEESS-EEGGGEEEEEEEEPEEEETTEEEEETTS-EEEEEGGGEEEEE--SEEEE-SSEEEEE--HHHHHHHHHHHHH-HHHHHHHHHHHHHHHHHHHHHHHHHHHSS---TT---PPPTT--GGGGSHHHHHHHHHHHHHHHHHHTTTS--S-TTSEEEETTEEEEHHHHHHHHHHHHHHHTTT--HHHHHHHHHHHHHHTSS-STTHHHHHHHHHHHHHHHSPPPPP--